Protein AF-0000000083314008 (afdb_homodimer)

Secondary structure (DSSP, 8-state):
--------HHHHHTT--HHHHHHHHHHHTTS---TTSHHHHHHHHHHHHHHHHTT-EEEEEEEEEEEEEEEEEEEEEE-TTS-EEEEE--EE-BTPPPEEEEEEEEEE-TT--HHHHHHS--TTSEEEEES---HHHHHHHHHTT-SEEEEE-SSSPPP-B---S-SSPPTTGGGGS--S-EEEE-HHHHHHHHHHHHHTTTTT-EEEEEEEEEEEEEEEEEEEEEEE--SEEEEEEEEEEE---SSS-IIIIIIHHHHHHHHHHHHHHTGGG-SEEEEEEEES-TTTTTSHHHHHHHHHTHHHHHHHEEEEEE--S-SBTT--B-SEEEE-GGGHHHHHHHHHHHH----EEEEPPS-TT-TTTTTT--EEES---BEEP-TT---HHHHHH-GGGSEE--TTTTSTT--GGGB-HHHHHHHHHHHHHHHHHHHH-SS-----HHHHHHHHHHHHHHHHHHGGGS--HHHHHHHHHHHHHHHHHHHHHHH--TT-HHHHHHHHHHHHHHHHHHHHHHH-SS-TTS---SS---SSGGGTTHHHHHHS-TTSHHHHHHHHHHHHHHHHHHHHHHHHHHHTPPPPP-TT-/--------HHHHHTT--HHHHHHHHHHHTTS---TTSHHHHHHHHHHHHHHHHTT-EEEEEEEEEEEEEEEEEEEEEE-TTS-EEEEEP-EE-BTPPPEEEEEEEEEE-TT--HHHHHHS--TTSEEEEES---HHHHHHHHHTT-SEEEEE-SSSPPP-B---S-SSPPTTGGGGS--S-EEEE-HHHHHHHHHHHHHTTTTT-EEEEEEEEEEEEEEEEEEEEEEE--SEEEEEEEEEEE---SSS-IIIIIIHHHHHHHHHHHHHTTGGG-SEEEEEEEES-TTTTTSHHHHHHHHHTHHHHHHHEEEEEE--S-SBTT--B-SEEEE-GGGHHHHHHHHHHHH----EEEEPPS-TT-TTTTTT--EEES---BEEP-TT---HHHHHS-GGGSEE--TTTTSTT--GGGB-HHHHHHHHHHHHHHHHHHHH-SS-----HHHHHHHHHHHHHHHHHHGGGS--HHHHHHHHHHHHHHHHHHHHHHH--TT-HHHHHHHHHHHHHHHHHHHHHHH-SS-TTS---SS---SSGGGTTHHHHHHS-TTSHHHHHHHHHHHHHHHHHHHHHHHHHHHTPPPPP-TT-

pLDDT: mean 94.05, std 10.72, range [24.42, 98.94]

InterPro domains:
  IPR003137 PA domain [PF02225] (104-193)
  IPR007484 Peptidase M28 [PF04389] (224-421)
  IPR039373 Transferrin receptor protein 1/Glutamate carboxypeptidase 2-like [PTHR10404] (10-515)
  IPR046450 PA domain superfamily [SSF52025] (66-202)

Structure (mmCIF, N/CA/C/O backbone):
data_AF-0000000083314008-model_v1
#
loop_
_entity.id
_entity.type
_entity.pdbx_description
1 polymer 'M28 family peptidase'
#
loop_
_atom_site.group_PDB
_atom_site.id
_atom_site.type_symbol
_atom_site.label_atom_id
_atom_site.label_alt_id
_atom_site.label_comp_id
_atom_site.label_asym_id
_atom_site.label_entity_id
_atom_site.label_seq_id
_atom_site.pdbx_PDB_ins_code
_atom_site.Cartn_x
_atom_site.Cartn_y
_atom_site.Cartn_z
_atom_site.occupancy
_atom_site.B_iso_or_equiv
_atom_site.auth_seq_id
_atom_site.auth_comp_id
_atom_site.auth_asym_id
_atom_site.auth_atom_id
_atom_site.pdbx_PDB_model_num
ATOM 1 N N . MET A 1 1 ? -41.688 18.203 23.812 1 24.42 1 MET A N 1
ATOM 2 C CA . MET A 1 1 ? -41.594 19.078 22.641 1 24.42 1 MET A CA 1
ATOM 3 C C . MET A 1 1 ? -40.5 20.109 22.844 1 24.42 1 MET A C 1
ATOM 5 O O . MET A 1 1 ? -40.656 21.062 23.625 1 24.42 1 MET A O 1
ATOM 9 N N . ASN A 1 2 ? -39.25 19.734 23.125 1 31.5 2 ASN A N 1
ATOM 10 C CA . ASN A 1 2 ? -38.125 20.562 23.5 1 31.5 2 ASN A CA 1
ATOM 11 C C . ASN A 1 2 ? -38 21.781 22.594 1 31.5 2 ASN A C 1
ATOM 13 O O . ASN A 1 2 ? -37.75 21.641 21.406 1 31.5 2 ASN A O 1
ATOM 17 N N . THR A 1 3 ? -38.812 22.734 22.812 1 35.53 3 THR A N 1
ATOM 18 C CA . THR A 1 3 ? -38.875 24.047 22.156 1 35.53 3 THR A CA 1
ATOM 19 C C . THR A 1 3 ? -37.469 24.594 21.969 1 35.53 3 THR A C 1
ATOM 21 O O . THR A 1 3 ? -36.812 24.984 22.938 1 35.53 3 THR A O 1
ATOM 24 N N . HIS A 1 4 ? -36.625 24.031 21.156 1 42.06 4 HIS A N 1
ATOM 25 C CA . HIS A 1 4 ? -35.312 24.609 20.75 1 42.06 4 HIS A CA 1
ATOM 26 C C . HIS A 1 4 ? -35.438 26.109 20.516 1 42.06 4 HIS A C 1
ATOM 28 O O . HIS A 1 4 ? -36.188 26.547 19.656 1 42.06 4 HIS A O 1
ATOM 34 N N . ASN A 1 5 ? -35.562 26.859 21.453 1 46.31 5 ASN A N 1
ATOM 35 C CA . ASN A 1 5 ? -35.375 28.297 21.281 1 46.31 5 ASN A CA 1
ATOM 36 C C . ASN A 1 5 ? -34.25 28.625 20.328 1 46.31 5 ASN A C 1
ATOM 38 O O . ASN A 1 5 ? -33.094 28.359 20.609 1 46.31 5 ASN A O 1
ATOM 42 N N . PRO A 1 6 ? -34.562 28.812 18.984 1 60.53 6 PRO A N 1
ATOM 43 C CA . PRO A 1 6 ? -33.531 29.062 18 1 60.53 6 PRO A CA 1
ATOM 44 C C . PRO A 1 6 ? -32.562 30.172 18.422 1 60.53 6 PRO A C 1
ATOM 46 O O . PRO A 1 6 ? -33 31.266 18.781 1 60.53 6 PRO A O 1
ATOM 49 N N . VAL A 1 7 ? -31.438 29.828 19.016 1 72.12 7 VAL A N 1
ATOM 50 C CA . VAL A 1 7 ? -30.406 30.828 19.266 1 72.12 7 VAL A CA 1
ATOM 51 C C . VAL A 1 7 ? -30.203 31.688 18.031 1 72.12 7 VAL A C 1
ATOM 53 O O . VAL A 1 7 ? -29.938 31.172 16.938 1 72.12 7 VAL A O 1
ATOM 56 N N . ASP A 1 8 ? -30.609 32.938 18.172 1 89.25 8 ASP A N 1
ATOM 57 C CA . ASP A 1 8 ? -30.359 33.906 17.125 1 89.25 8 ASP A CA 1
ATOM 58 C C . ASP A 1 8 ? -28.875 34 16.812 1 89.25 8 ASP A C 1
ATOM 60 O O . ASP A 1 8 ? -28.062 34.312 17.688 1 89.25 8 ASP A O 1
ATOM 64 N N . GLU A 1 9 ? -28.438 33.625 15.633 1 95.44 9 GLU A N 1
ATOM 65 C CA . GLU A 1 9 ? -27.047 33.594 15.227 1 95.44 9 GLU A CA 1
ATOM 66 C C . GLU A 1 9 ? -26.391 34.969 15.406 1 95.44 9 GLU A C 1
ATOM 68 O O . GLU A 1 9 ? -25.188 35.062 15.695 1 95.44 9 GLU A O 1
ATOM 73 N N . ASN A 1 10 ? -27.172 36 15.328 1 94.5 10 ASN A N 1
ATOM 74 C CA . ASN A 1 10 ? -26.625 37.344 15.57 1 94.5 10 ASN A CA 1
ATOM 75 C C . ASN A 1 10 ? -26.266 37.531 17.047 1 94.5 10 ASN A C 1
ATOM 77 O O . ASN A 1 10 ? -25.266 38.156 17.359 1 94.5 10 ASN A O 1
ATOM 81 N N . GLN A 1 11 ? -27.141 37.031 17.875 1 94.88 11 GLN A N 1
ATOM 82 C CA . GLN A 1 11 ? -26.859 37.094 19.297 1 94.88 11 GLN A CA 1
ATOM 83 C C . GLN A 1 11 ? -25.625 36.25 19.641 1 94.88 11 GLN A C 1
ATOM 85 O O . GLN A 1 11 ? -24.828 36.656 20.5 1 94.88 11 GLN A O 1
ATOM 90 N N . LEU A 1 12 ? -25.578 35.156 19 1 97 12 LEU A N 1
ATOM 91 C CA . LEU A 1 12 ? -24.406 34.281 19.188 1 97 12 LEU A CA 1
ATOM 92 C C . LEU A 1 12 ? -23.125 35.031 18.797 1 97 12 LEU A C 1
ATOM 94 O O . LEU A 1 12 ? -22.156 35.031 19.547 1 97 12 LEU A O 1
ATOM 98 N N . LEU A 1 13 ? -23.094 35.688 17.656 1 97.94 13 LEU A N 1
ATOM 99 C CA . LEU A 1 13 ? -21.922 36.344 17.125 1 97.94 13 LEU A CA 1
ATOM 100 C C . LEU A 1 13 ? -21.562 37.562 17.984 1 97.94 13 LEU A C 1
ATOM 102 O O . LEU A 1 13 ? -20.375 37.906 18.094 1 97.94 13 LEU A O 1
ATOM 106 N N . ALA A 1 14 ? -22.547 38.125 18.625 1 97.06 14 ALA A N 1
ATOM 107 C CA . ALA A 1 14 ? -22.328 39.312 19.453 1 97.06 14 ALA A CA 1
ATOM 108 C C . ALA A 1 14 ? -21.594 38.969 20.75 1 97.06 14 ALA A C 1
ATOM 110 O O . ALA A 1 14 ? -21.078 39.844 21.453 1 97.06 14 ALA A O 1
ATOM 111 N N . GLN A 1 15 ? -21.547 37.688 21 1 97.94 15 GLN A N 1
ATOM 112 C CA . GLN A 1 15 ? -20.891 37.25 22.219 1 97.94 15 GLN A CA 1
ATOM 113 C C . GLN A 1 15 ? -19.375 37.25 22.062 1 97.94 15 GLN A C 1
ATOM 115 O O . GLN A 1 15 ? -18.656 37.094 23.047 1 97.94 15 GLN A O 1
ATOM 120 N N . ILE A 1 16 ? -18.844 37.406 20.906 1 98.75 16 ILE A N 1
ATOM 121 C CA . ILE A 1 16 ? -17.406 37.438 20.688 1 98.75 16 ILE A CA 1
ATOM 122 C C . ILE A 1 16 ? -16.781 38.625 21.438 1 98.75 16 ILE A C 1
ATOM 124 O O . ILE A 1 16 ? -17.281 39.75 21.359 1 98.75 16 ILE A O 1
ATOM 128 N N . SER A 1 17 ? -15.766 38.344 22.188 1 98.69 17 SER A N 1
ATOM 129 C CA . SER A 1 17 ? -15.086 39.375 22.969 1 98.69 17 SER A CA 1
ATOM 130 C C . SER A 1 17 ? -13.727 39.719 22.391 1 98.69 17 SER A C 1
ATOM 132 O O . SER A 1 17 ? -12.797 38.906 22.453 1 98.69 17 SER A O 1
ATOM 134 N N . ARG A 1 18 ? -13.586 40.906 21.953 1 97.88 18 ARG A N 1
ATOM 135 C CA . ARG A 1 18 ? -12.305 41.375 21.453 1 97.88 18 ARG A CA 1
ATOM 136 C C . ARG A 1 18 ? -11.242 41.375 22.547 1 97.88 18 ARG A C 1
ATOM 138 O O . ARG A 1 18 ? -10.078 41.062 22.281 1 97.88 18 ARG A O 1
ATOM 145 N N . GLU A 1 19 ? -11.703 41.719 23.672 1 98.31 19 GLU A N 1
ATOM 146 C CA . GLU A 1 19 ? -10.797 41.781 24.812 1 98.31 19 GLU A CA 1
ATOM 147 C C . GLU A 1 19 ? -10.211 40.406 25.125 1 98.31 19 GLU A C 1
ATOM 149 O O . GLU A 1 19 ? -9.008 40.25 25.359 1 98.31 19 GLU A O 1
ATOM 154 N N . ARG A 1 20 ? -11.039 39.438 25.125 1 98.44 20 ARG A N 1
ATOM 155 C CA . ARG A 1 20 ? -10.578 38.062 25.406 1 98.44 20 ARG A CA 1
ATOM 156 C C . ARG A 1 20 ? -9.664 37.562 24.297 1 98.44 20 ARG A C 1
ATOM 158 O O . ARG A 1 20 ? -8.68 36.875 24.562 1 98.44 20 ARG A O 1
ATOM 165 N N . LEU A 1 21 ? -10.062 37.844 23.062 1 98.81 21 LEU A N 1
ATOM 166 C CA . LEU A 1 21 ? -9.211 37.469 21.938 1 98.81 21 LEU A CA 1
ATOM 167 C C . LEU A 1 21 ? -7.809 38.031 22.094 1 98.81 21 LEU A C 1
ATOM 169 O O . LEU A 1 21 ? -6.816 37.344 21.922 1 98.81 21 LEU A O 1
ATOM 173 N N . TRP A 1 22 ? -7.773 39.344 22.406 1 98.38 22 TRP A N 1
ATOM 174 C CA . TRP A 1 22 ? -6.492 40 22.547 1 98.38 22 TRP A CA 1
ATOM 175 C C . TRP A 1 22 ? -5.707 39.469 23.734 1 98.38 22 TRP A C 1
ATOM 177 O O . TRP A 1 22 ? -4.504 39.219 23.625 1 98.38 22 TRP A O 1
ATOM 187 N N . GLU A 1 23 ? -6.355 39.312 24.859 1 98.5 23 GLU A N 1
ATOM 188 C CA . GLU A 1 23 ? -5.703 38.812 26.078 1 98.5 23 GLU A CA 1
ATOM 189 C C . GLU A 1 23 ? -5.109 37.438 25.859 1 98.5 23 GLU A C 1
ATOM 191 O O . GLU A 1 23 ? -3.969 37.156 26.25 1 98.5 23 GLU A O 1
ATOM 196 N N . THR A 1 24 ? -5.918 36.562 25.312 1 98.62 24 THR A N 1
ATOM 197 C CA . THR A 1 24 ? -5.457 35.188 25.062 1 98.62 24 THR A CA 1
ATOM 198 C C . THR A 1 24 ? -4.273 35.188 24.094 1 98.62 24 THR A C 1
ATOM 200 O O . THR A 1 24 ? -3.266 34.531 24.328 1 98.62 24 THR A O 1
ATOM 203 N N . ASN A 1 25 ? -4.398 35.906 22.969 1 98.75 25 ASN A N 1
ATOM 204 C CA . ASN A 1 25 ? -3.312 36 21.984 1 98.75 25 ASN A CA 1
ATOM 205 C C . ASN A 1 25 ? -2.043 36.562 22.609 1 98.75 25 ASN A C 1
ATOM 207 O O . ASN A 1 25 ? -0.947 36.031 22.391 1 98.75 25 ASN A O 1
ATOM 211 N N . SER A 1 26 ? -2.207 37.625 23.391 1 98.5 26 SER A N 1
ATOM 212 C CA . SER A 1 26 ? -1.077 38.281 24.047 1 98.5 26 SER A CA 1
ATOM 213 C C . SER A 1 26 ? -0.378 37.344 25.016 1 98.5 26 SER A C 1
ATOM 215 O O . SER A 1 26 ? 0.85 37.344 25.125 1 98.5 26 SER A O 1
ATOM 217 N N . THR A 1 27 ? -1.141 36.594 25.688 1 98.69 27 THR A N 1
ATOM 218 C CA . THR A 1 27 ? -0.571 35.625 26.625 1 98.69 27 THR A CA 1
ATOM 219 C C . THR A 1 27 ? 0.207 34.531 25.891 1 98.69 27 THR A C 1
ATOM 221 O O . THR A 1 27 ? 1.355 34.25 26.234 1 98.69 27 THR A O 1
ATOM 224 N N . ILE A 1 28 ? -0.414 33.938 24.875 1 98.44 28 ILE A N 1
ATOM 225 C CA . ILE A 1 28 ? 0.2 32.844 24.125 1 98.44 28 ILE A CA 1
ATOM 226 C C . ILE A 1 28 ? 1.484 33.312 23.453 1 98.44 28 ILE A C 1
ATOM 228 O O . ILE A 1 28 ? 2.477 32.594 23.406 1 98.44 28 ILE A O 1
ATOM 232 N N . ALA A 1 29 ? 1.5 34.562 23.016 1 97.88 29 ALA A N 1
ATOM 233 C CA . ALA A 1 29 ? 2.617 35.125 22.25 1 97.88 29 ALA A CA 1
ATOM 234 C C . ALA A 1 29 ? 3.779 35.469 23.172 1 97.88 29 ALA A C 1
ATOM 236 O O . ALA A 1 29 ? 4.793 36 22.719 1 97.88 29 ALA A O 1
ATOM 237 N N . ARG A 1 30 ? 3.707 35.156 24.484 1 97 30 ARG A N 1
ATOM 238 C CA . ARG A 1 30 ? 4.801 35.375 25.422 1 97 30 ARG A CA 1
ATOM 239 C C . ARG A 1 30 ? 5.809 34.25 25.391 1 97 30 ARG A C 1
ATOM 241 O O . ARG A 1 30 ? 6.938 34.375 25.875 1 97 30 ARG A O 1
ATOM 248 N N . TRP A 1 31 ? 5.363 33.125 24.938 1 97.56 31 TRP A N 1
ATOM 249 C CA . TRP A 1 31 ? 6.199 31.922 24.984 1 97.56 31 TRP A CA 1
ATOM 250 C C . TRP A 1 31 ? 6.836 31.656 23.625 1 97.56 31 TRP A C 1
ATOM 252 O O . TRP A 1 31 ? 6.207 31.859 22.594 1 97.56 31 TRP A O 1
ATOM 262 N N . ASN A 1 32 ? 8.125 31.281 23.609 1 96.06 32 ASN A N 1
ATOM 263 C CA . ASN A 1 32 ? 8.703 30.594 22.469 1 96.06 32 ASN A CA 1
ATOM 264 C C . ASN A 1 32 ? 8.273 29.141 22.406 1 96.06 32 ASN A C 1
ATOM 266 O O . ASN A 1 32 ? 8.703 28.328 23.234 1 96.06 32 ASN A O 1
ATOM 270 N N . ARG A 1 33 ? 7.574 28.766 21.391 1 97 33 ARG A N 1
ATOM 271 C CA . ARG A 1 33 ? 6.82 27.516 21.438 1 97 33 ARG A CA 1
ATOM 272 C C . ARG A 1 33 ? 7.402 26.484 20.484 1 97 33 ARG A C 1
ATOM 274 O O . ARG A 1 33 ? 6.676 25.891 19.688 1 97 33 ARG A O 1
ATOM 281 N N . HIS A 1 34 ? 8.75 26.25 20.594 1 96.44 34 HIS A N 1
ATOM 282 C CA . HIS A 1 34 ? 9.359 25.141 19.891 1 96.44 34 HIS A CA 1
ATOM 283 C C . HIS A 1 34 ? 8.859 23.797 20.453 1 96.44 34 HIS A C 1
ATOM 285 O O . HIS A 1 34 ? 8.75 23.641 21.672 1 96.44 34 HIS A O 1
ATOM 291 N N . SER A 1 35 ? 8.547 22.953 19.547 1 97.88 35 SER A N 1
ATOM 292 C CA . SER A 1 35 ? 7.973 21.672 19.953 1 97.88 35 SER A CA 1
ATOM 293 C C . SER A 1 35 ? 8.891 20.938 20.922 1 97.88 35 SER A C 1
ATOM 295 O O . SER A 1 35 ? 10.086 20.812 20.688 1 97.88 35 SER A O 1
ATOM 297 N N . GLY A 1 36 ? 8.297 20.453 21.984 1 96.62 36 GLY A N 1
ATOM 298 C CA . GLY A 1 36 ? 9.016 19.641 22.953 1 96.62 36 GLY A CA 1
ATOM 299 C C . GLY A 1 36 ? 9.648 20.438 24.062 1 96.62 36 GLY A C 1
ATOM 300 O O . GLY A 1 36 ? 10.219 19.875 25 1 96.62 36 GLY A O 1
ATOM 301 N N . THR A 1 37 ? 9.609 21.734 24.094 1 97 37 THR A N 1
ATOM 302 C CA . THR A 1 37 ? 10.242 22.562 25.109 1 97 37 THR A CA 1
ATOM 303 C C . THR A 1 37 ? 9.297 22.812 26.281 1 97 37 THR A C 1
ATOM 305 O O . THR A 1 37 ? 8.094 22.578 26.172 1 97 37 THR A O 1
ATOM 308 N N . ASP A 1 38 ? 9.859 23.312 27.328 1 97.31 38 ASP A N 1
ATOM 309 C CA . ASP A 1 38 ? 9.07 23.625 28.516 1 97.31 38 ASP A CA 1
ATOM 310 C C . ASP A 1 38 ? 8.125 24.797 28.266 1 97.31 38 ASP A C 1
ATOM 312 O O . ASP A 1 38 ? 6.996 24.812 28.766 1 97.31 38 ASP A O 1
ATOM 316 N N . GLU A 1 39 ? 8.555 25.766 27.5 1 97.81 39 GLU A N 1
ATOM 317 C CA . GLU A 1 39 ? 7.703 26.906 27.188 1 97.81 39 GLU A CA 1
ATOM 318 C C . GLU A 1 39 ? 6.469 26.484 26.406 1 97.81 39 GLU A C 1
ATOM 320 O O . GLU A 1 39 ? 5.367 26.969 26.656 1 97.81 39 GLU A O 1
ATOM 325 N N . GLU A 1 40 ? 6.672 25.594 25.453 1 97.94 40 GLU A N 1
ATOM 326 C CA . GLU A 1 40 ? 5.508 25.078 24.75 1 97.94 40 GLU A CA 1
ATOM 327 C C . GLU A 1 40 ? 4.531 24.406 25.703 1 97.94 40 GLU A C 1
ATOM 329 O O . GLU A 1 40 ? 3.32 24.609 25.609 1 97.94 40 GLU A O 1
ATOM 334 N N . ARG A 1 41 ? 5.078 23.609 26.641 1 98.12 41 ARG A N 1
ATOM 335 C CA . ARG A 1 41 ? 4.242 22.906 27.609 1 98.12 41 ARG A CA 1
ATOM 336 C C . ARG A 1 41 ? 3.459 23.875 28.469 1 98.12 41 ARG A C 1
ATOM 338 O O . ARG A 1 41 ? 2.318 23.609 28.844 1 98.12 41 ARG A O 1
ATOM 345 N N . GLU A 1 42 ? 4.094 24.984 28.812 1 98.31 42 GLU A N 1
ATOM 346 C CA . GLU A 1 42 ? 3.393 26.016 29.578 1 98.31 42 GLU A CA 1
ATOM 347 C C . GLU A 1 42 ? 2.209 26.562 28.797 1 98.31 42 GLU A C 1
ATOM 349 O O . GLU A 1 42 ? 1.133 26.781 29.359 1 98.31 42 GLU A O 1
ATOM 354 N N . ALA A 1 43 ? 2.428 26.797 27.531 1 98.62 43 ALA A N 1
ATOM 355 C CA . ALA A 1 43 ? 1.344 27.281 26.688 1 98.62 43 ALA A CA 1
ATOM 356 C C . ALA A 1 43 ? 0.199 26.281 26.625 1 98.62 43 ALA A C 1
ATOM 358 O O . ALA A 1 43 ? -0.973 26.656 26.703 1 98.62 43 ALA A O 1
ATOM 359 N N . PHE A 1 44 ? 0.521 24.969 26.516 1 98.81 44 PHE A N 1
ATOM 360 C CA . PHE A 1 44 ? -0.494 23.938 26.5 1 98.81 44 PHE A CA 1
ATOM 361 C C . PHE A 1 44 ? -1.28 23.922 27.812 1 98.81 44 PHE A C 1
ATOM 363 O O . PHE A 1 44 ? -2.504 23.766 27.797 1 98.81 44 PHE A O 1
ATOM 370 N N . ARG A 1 45 ? -0.634 24.047 28.891 1 98.62 45 ARG A N 1
ATOM 371 C CA . ARG A 1 45 ? -1.299 24.062 30.188 1 98.62 45 ARG A CA 1
ATOM 372 C C . ARG A 1 45 ? -2.221 25.266 30.328 1 98.62 45 ARG A C 1
ATOM 374 O O . ARG A 1 45 ? -3.301 25.172 30.922 1 98.62 45 ARG A O 1
ATOM 381 N N . TYR A 1 46 ? -1.741 26.406 29.844 1 98.75 46 TYR A N 1
ATOM 382 C CA . TYR A 1 46 ? -2.57 27.594 29.844 1 98.75 46 TYR A CA 1
ATOM 383 C C . TYR A 1 46 ? -3.863 27.375 29.078 1 98.75 46 TYR A C 1
ATOM 385 O O . TYR A 1 46 ? -4.953 27.656 29.578 1 98.75 46 TYR A O 1
ATOM 393 N N . VAL A 1 47 ? -3.766 26.812 27.844 1 98.88 47 VAL A N 1
ATOM 394 C CA . VAL A 1 47 ? -4.922 26.547 27 1 98.88 47 VAL A CA 1
ATOM 395 C C . VAL A 1 47 ? -5.828 25.516 27.672 1 98.88 47 VAL A C 1
ATOM 397 O O . VAL A 1 47 ? -7.051 25.688 27.703 1 98.88 47 VAL A O 1
ATOM 400 N N . GLN A 1 48 ? -5.227 24.438 28.203 1 98.94 48 GLN A N 1
ATOM 401 C CA . GLN A 1 48 ? -5.996 23.422 28.922 1 98.94 48 GLN A CA 1
ATOM 402 C C . GLN A 1 48 ? -6.781 24.047 30.062 1 98.94 48 GLN A C 1
ATOM 404 O O . GLN A 1 48 ? -7.949 23.719 30.281 1 98.94 48 GLN A O 1
ATOM 409 N N . GLY A 1 49 ? -6.113 24.922 30.844 1 98.81 49 GLY A N 1
ATOM 410 C CA . GLY A 1 49 ? -6.766 25.578 31.953 1 98.81 49 GLY A CA 1
ATOM 411 C C . GLY A 1 49 ? -7.996 26.359 31.547 1 98.81 49 GLY A C 1
ATOM 412 O O . GLY A 1 49 ? -9.031 26.297 32.219 1 98.81 49 GLY A O 1
ATOM 413 N N . LEU A 1 50 ? -7.902 27.188 30.469 1 98.81 50 LEU A N 1
ATOM 414 C CA . LEU A 1 50 ? -9.039 27.953 29.969 1 98.81 50 LEU A CA 1
ATOM 415 C C . LEU A 1 50 ? -10.18 27.031 29.562 1 98.81 50 LEU A C 1
ATOM 417 O O . LEU A 1 50 ? -11.344 27.297 29.875 1 98.81 50 LEU A O 1
ATOM 421 N N . LEU A 1 51 ? -9.844 25.938 28.859 1 98.94 51 LEU A N 1
ATOM 422 C CA . LEU A 1 51 ? -10.859 25 28.406 1 98.94 51 LEU A CA 1
ATOM 423 C C . LEU A 1 51 ? -11.547 24.328 29.578 1 98.94 51 LEU A C 1
ATOM 425 O O . LEU A 1 51 ? -12.758 24.094 29.562 1 98.94 51 LEU A O 1
ATOM 429 N N . ASP A 1 52 ? -10.75 23.984 30.594 1 98.81 52 ASP A N 1
ATOM 430 C CA . ASP A 1 52 ? -11.328 23.438 31.828 1 98.81 52 ASP A CA 1
ATOM 431 C C . ASP A 1 52 ? -12.297 24.422 32.469 1 98.81 52 ASP A C 1
ATOM 433 O O . ASP A 1 52 ? -13.367 24.047 32.906 1 98.81 52 ASP A O 1
ATOM 437 N N . GLU A 1 53 ? -11.891 25.656 32.469 1 98.56 53 GLU A N 1
ATOM 438 C CA . GLU A 1 53 ? -12.734 26.703 33.031 1 98.56 53 GLU A CA 1
ATOM 439 C C . GLU A 1 53 ? -14.055 26.828 32.281 1 98.56 53 GLU A C 1
ATOM 441 O O . GLU A 1 53 ? -15.086 27.141 32.844 1 98.56 53 GLU A O 1
ATOM 446 N N . TYR A 1 54 ? -13.984 26.656 30.953 1 98.56 54 TYR A N 1
ATOM 447 C CA . TYR A 1 54 ? -15.18 26.734 30.125 1 98.56 54 TYR A CA 1
ATOM 448 C C . TYR A 1 54 ? -16.047 25.5 30.297 1 98.56 54 TYR A C 1
ATOM 450 O O . TYR A 1 54 ? -17.172 25.438 29.781 1 98.56 54 TYR A O 1
ATOM 458 N N . GLY A 1 55 ? -15.547 24.375 31 1 98.38 55 GLY A N 1
ATOM 459 C CA . GLY A 1 55 ? -16.328 23.188 31.297 1 98.38 55 GLY A CA 1
ATOM 460 C C . GLY A 1 55 ? -16.125 22.062 30.297 1 98.38 55 GLY A C 1
ATOM 461 O O . GLY A 1 55 ? -16.891 21.109 30.266 1 98.38 55 GLY A O 1
ATOM 462 N N . LEU A 1 56 ? -15.148 22.141 29.391 1 98.69 56 LEU A N 1
ATOM 463 C CA . LEU A 1 56 ? -14.844 21.047 28.484 1 98.69 56 LEU A CA 1
ATOM 464 C C . LEU A 1 56 ? -14.062 19.953 29.219 1 98.69 56 LEU A C 1
ATOM 466 O O . LEU A 1 56 ? -13.477 20.188 30.266 1 98.69 56 LEU A O 1
ATOM 470 N N . GLN A 1 57 ? -14.164 18.672 28.703 1 98.38 57 GLN A N 1
ATOM 471 C CA . GLN A 1 57 ? -13.367 17.547 29.203 1 98.38 57 GLN A CA 1
ATOM 472 C C . GLN A 1 57 ? -12.031 17.469 28.469 1 98.38 57 GLN A C 1
ATOM 474 O O . GLN A 1 57 ? -11.984 17.094 27.297 1 98.38 57 GLN A O 1
ATOM 479 N N . THR A 1 58 ? -10.984 17.797 29.219 1 98.75 58 THR A N 1
ATOM 480 C CA . THR A 1 58 ? -9.695 17.891 28.547 1 98.75 58 THR A CA 1
ATOM 481 C C . THR A 1 58 ? -8.812 16.703 28.875 1 98.75 58 THR A C 1
ATOM 483 O O . THR A 1 58 ? -8.938 16.109 29.953 1 98.75 58 THR A O 1
ATOM 486 N N . THR A 1 59 ? -8.031 16.203 27.953 1 98.75 59 THR A N 1
ATOM 487 C CA . THR A 1 59 ? -6.969 15.211 28.094 1 98.75 59 THR A CA 1
ATOM 488 C C . THR A 1 59 ? -5.688 15.695 27.422 1 98.75 59 THR A C 1
ATOM 490 O O . THR A 1 59 ? -5.68 16 26.219 1 98.75 59 THR A O 1
ATOM 493 N N . LEU A 1 60 ? -4.645 15.867 28.188 1 98.62 60 LEU A N 1
ATOM 494 C CA . LEU A 1 60 ? -3.33 16.203 27.656 1 98.62 60 LEU A CA 1
ATOM 495 C C . LEU A 1 60 ? -2.486 14.961 27.438 1 98.62 60 LEU A C 1
ATOM 497 O O . LEU A 1 60 ? -2.076 14.305 28.406 1 98.62 60 LEU A O 1
ATOM 501 N N . LEU A 1 61 ? -2.23 14.625 26.219 1 98.25 61 LEU A N 1
ATOM 502 C CA . LEU A 1 61 ? -1.448 13.453 25.844 1 98.25 61 LEU A CA 1
ATOM 503 C C . LEU A 1 61 ? -0.001 13.836 25.547 1 98.25 61 LEU A C 1
ATOM 505 O O . LEU A 1 61 ? 0.295 15 25.281 1 98.25 61 LEU A O 1
ATOM 509 N N . GLU A 1 62 ? 0.897 12.914 25.734 1 97.31 62 GLU A N 1
ATOM 510 C CA . GLU A 1 62 ? 2.293 13.008 25.328 1 97.31 62 GLU A CA 1
ATOM 511 C C . GLU A 1 62 ? 2.65 11.906 24.328 1 97.31 62 GLU A C 1
ATOM 513 O O . GLU A 1 62 ? 2.217 10.766 24.484 1 97.31 62 GLU A O 1
ATOM 518 N N . HIS A 1 63 ? 3.373 12.234 23.328 1 96.44 63 HIS A N 1
ATOM 519 C CA . HIS A 1 63 ? 3.789 11.234 22.359 1 96.44 63 HIS A CA 1
ATOM 520 C C . HIS A 1 63 ? 5.156 11.57 21.781 1 96.44 63 HIS A C 1
ATOM 522 O O . HIS A 1 63 ? 5.547 12.734 21.734 1 96.44 63 HIS A O 1
ATOM 528 N N . PRO A 1 64 ? 5.91 10.539 21.359 1 97.19 64 PRO A N 1
ATOM 529 C CA . PRO A 1 64 ? 7.211 10.789 20.734 1 97.19 64 PRO A CA 1
ATOM 530 C C . PRO A 1 64 ? 7.082 11.312 19.297 1 97.19 64 PRO A C 1
ATOM 532 O O . PRO A 1 64 ? 6.223 10.859 18.547 1 97.19 64 PRO A O 1
ATOM 535 N N . ALA A 1 65 ? 7.84 12.289 18.969 1 97.69 65 ALA A N 1
ATOM 536 C CA . ALA A 1 65 ? 7.926 12.828 17.609 1 97.69 65 ALA A CA 1
ATOM 537 C C . ALA A 1 65 ? 9.359 13.219 17.266 1 97.69 65 ALA A C 1
ATOM 539 O O . ALA A 1 65 ? 10.125 13.633 18.156 1 97.69 65 ALA A O 1
ATOM 540 N N . LEU A 1 66 ? 9.742 12.953 16.047 1 98.06 66 LEU A N 1
ATOM 541 C CA . LEU A 1 66 ? 11.023 13.461 15.562 1 98.06 66 LEU A CA 1
ATOM 542 C C . LEU A 1 66 ? 10.953 14.961 15.297 1 98.06 66 LEU A C 1
ATOM 544 O O . LEU A 1 66 ? 10.312 15.391 14.336 1 98.06 66 LEU A O 1
ATOM 548 N N . ILE A 1 67 ? 11.594 15.734 16.156 1 98.19 67 ILE A N 1
ATOM 549 C CA . ILE A 1 67 ? 11.5 17.188 16.125 1 98.19 67 ILE A CA 1
ATOM 550 C C . ILE A 1 67 ? 12.805 17.781 15.586 1 98.19 67 ILE A C 1
ATOM 552 O O . ILE A 1 67 ? 13.891 17.281 15.914 1 98.19 67 ILE A O 1
ATOM 556 N N . SER A 1 68 ? 12.672 18.844 14.742 1 98.31 68 SER A N 1
ATOM 557 C CA . SER A 1 68 ? 13.836 19.484 14.141 1 98.31 68 SER A CA 1
ATOM 558 C C . SER A 1 68 ? 13.648 21 14.047 1 98.31 68 SER A C 1
ATOM 560 O O . SER A 1 68 ? 12.547 21.469 13.75 1 98.31 68 SER A O 1
ATOM 562 N N . TYR A 1 69 ? 14.594 21.766 14.297 1 97.44 69 TYR A N 1
ATOM 563 C CA . TYR A 1 69 ? 14.633 23.203 14.031 1 97.44 69 TYR A CA 1
ATOM 564 C C . TYR A 1 69 ? 16.078 23.703 13.914 1 97.44 69 TYR A C 1
ATOM 566 O O . TYR A 1 69 ? 17 23.078 14.445 1 97.44 69 TYR A O 1
ATOM 574 N N . PRO A 1 70 ? 16.312 24.781 13.18 1 97.38 70 PRO A N 1
ATOM 575 C CA . PRO A 1 70 ? 17.688 25.266 12.977 1 97.38 70 PRO A CA 1
ATOM 576 C C . PRO A 1 70 ? 18.281 25.891 14.234 1 97.38 70 PRO A C 1
ATOM 578 O O . PRO A 1 70 ? 17.562 26.531 15.016 1 97.38 70 PRO A O 1
ATOM 581 N N . LEU A 1 71 ? 19.562 25.703 14.406 1 96.88 71 LEU A N 1
ATOM 582 C CA . LEU A 1 71 ? 20.297 26.297 15.516 1 96.88 71 LEU A CA 1
ATOM 583 C C . LEU A 1 71 ? 21.141 27.484 15.039 1 96.88 71 LEU A C 1
ATOM 585 O O . LEU A 1 71 ? 20.812 28.641 15.32 1 96.88 71 LEU A O 1
ATOM 589 N N . ASP A 1 72 ? 22.172 27.266 14.32 1 96.81 72 ASP A N 1
ATOM 590 C CA . ASP A 1 72 ? 22.984 28.344 13.734 1 96.81 72 ASP A CA 1
ATOM 591 C C . ASP A 1 72 ? 23.5 27.938 12.352 1 96.81 72 ASP A C 1
ATOM 593 O O . ASP A 1 72 ? 23.531 26.75 12.016 1 96.81 72 ASP A O 1
ATOM 597 N N . ALA A 1 73 ? 23.828 28.938 11.555 1 97.94 73 ALA A N 1
ATOM 598 C CA . ALA A 1 73 ? 24.359 28.719 10.211 1 97.94 73 ALA A CA 1
ATOM 599 C C . ALA A 1 73 ? 25.266 29.875 9.797 1 97.94 73 ALA A C 1
ATOM 601 O O . ALA A 1 73 ? 25.109 31 10.281 1 97.94 73 ALA A O 1
ATOM 602 N N . SER A 1 74 ? 26.203 29.516 8.984 1 97.44 74 SER A N 1
ATOM 603 C CA . SER A 1 74 ? 27.094 30.531 8.414 1 97.44 74 SER A CA 1
ATOM 604 C C . SER A 1 74 ? 27.438 30.219 6.961 1 97.44 74 SER A C 1
ATOM 606 O O . SER A 1 74 ? 27.625 29.047 6.602 1 97.44 74 SER A O 1
ATOM 608 N N . LEU A 1 75 ? 27.391 31.203 6.16 1 98.19 75 LEU A N 1
ATOM 609 C CA . LEU A 1 75 ? 27.75 31.125 4.75 1 98.19 75 LEU A CA 1
ATOM 610 C C . LEU A 1 75 ? 28.875 32.125 4.43 1 98.19 75 LEU A C 1
ATOM 612 O O . LEU A 1 75 ? 28.688 33.344 4.574 1 98.19 75 LEU A O 1
ATOM 616 N N . THR A 1 76 ? 30.062 31.547 3.961 1 97.75 76 THR A N 1
ATOM 617 C CA . THR A 1 76 ? 31.234 32.375 3.699 1 97.75 76 THR A CA 1
ATOM 618 C C . THR A 1 76 ? 31.672 32.25 2.242 1 97.75 76 THR A C 1
ATOM 620 O O . THR A 1 76 ? 31.875 31.156 1.739 1 97.75 76 THR A O 1
ATOM 623 N N . LEU A 1 77 ? 31.781 33.406 1.593 1 96.38 77 LEU A N 1
ATOM 624 C CA . LEU A 1 77 ? 32.344 33.469 0.254 1 96.38 77 LEU A CA 1
ATOM 625 C C . LEU A 1 77 ? 33.875 33.312 0.308 1 96.38 77 LEU A C 1
ATOM 627 O O . LEU A 1 77 ? 34.531 33.906 1.158 1 96.38 77 LEU A O 1
ATOM 631 N N . LEU A 1 78 ? 34.344 32.5 -0.639 1 95.38 78 LEU A N 1
ATOM 632 C CA . LEU A 1 78 ? 35.75 32.219 -0.66 1 95.38 78 LEU A CA 1
ATOM 633 C C . LEU A 1 78 ? 36.406 32.844 -1.882 1 95.38 78 LEU A C 1
ATOM 635 O O . LEU A 1 78 ? 35.781 33 -2.932 1 95.38 78 LEU A O 1
ATOM 639 N N . ASP A 1 79 ? 37.719 33.219 -1.759 1 90.31 79 ASP A N 1
ATOM 640 C CA . ASP A 1 79 ? 38.5 33.625 -2.928 1 90.31 79 ASP A CA 1
ATOM 641 C C . ASP A 1 79 ? 39.156 32.438 -3.613 1 90.31 79 ASP A C 1
ATOM 643 O O . ASP A 1 79 ? 38.875 31.297 -3.264 1 90.31 79 ASP A O 1
ATOM 647 N N . ASP A 1 80 ? 39.969 32.75 -4.582 1 87 80 ASP A N 1
ATOM 648 C CA . ASP A 1 80 ? 40.562 31.703 -5.398 1 87 80 ASP A CA 1
ATOM 649 C C . ASP A 1 80 ? 41.531 30.844 -4.57 1 87 80 ASP A C 1
ATOM 651 O O . ASP A 1 80 ? 41.75 29.656 -4.883 1 87 80 ASP A O 1
ATOM 655 N N . ALA A 1 81 ? 42.031 31.422 -3.488 1 89.44 81 ALA A N 1
ATOM 656 C CA . ALA A 1 81 ? 43 30.719 -2.652 1 89.44 81 ALA A CA 1
ATOM 657 C C . ALA A 1 81 ? 42.312 29.969 -1.52 1 89.44 81 ALA A C 1
ATOM 659 O O . ALA A 1 81 ? 42.969 29.25 -0.747 1 89.44 81 ALA A O 1
ATOM 660 N N . GLY A 1 82 ? 40.969 30.141 -1.471 1 90.5 82 GLY A N 1
ATOM 661 C CA . GLY A 1 82 ? 40.219 29.469 -0.422 1 90.5 82 GLY A CA 1
ATOM 662 C C . GLY A 1 82 ? 40.125 30.297 0.852 1 90.5 82 GLY A C 1
ATOM 663 O O . GLY A 1 82 ? 39.625 29.812 1.866 1 90.5 82 GLY A O 1
ATOM 664 N N . ALA A 1 83 ? 40.562 31.5 0.728 1 93.44 83 ALA A N 1
ATOM 665 C CA . ALA A 1 83 ? 40.469 32.375 1.892 1 93.44 83 ALA A CA 1
ATOM 666 C C . ALA A 1 83 ? 39.125 33.062 1.976 1 93.44 83 ALA A C 1
ATOM 668 O O . ALA A 1 83 ? 38.531 33.406 0.951 1 93.44 83 ALA A O 1
ATOM 669 N N . PRO A 1 84 ? 38.656 33.312 3.201 1 95.12 84 PRO A N 1
ATOM 670 C CA . PRO A 1 84 ? 37.344 33.969 3.355 1 95.12 84 PRO A CA 1
ATOM 671 C C . PRO A 1 84 ? 37.344 35.406 2.828 1 95.12 84 PRO A C 1
ATOM 673 O O . PRO A 1 84 ? 38.25 36.188 3.135 1 95.12 84 PRO A O 1
ATOM 676 N N . LEU A 1 85 ? 36.344 35.719 2.012 1 93.44 85 LEU A N 1
ATOM 677 C CA . LEU A 1 85 ? 36.156 37.031 1.453 1 93.44 85 LEU A CA 1
ATOM 678 C C . LEU A 1 85 ? 35.062 37.812 2.201 1 93.44 85 LEU A C 1
ATOM 680 O O . LEU A 1 85 ? 35.219 39 2.498 1 93.44 85 LEU A O 1
ATOM 684 N N . ALA A 1 86 ? 33.906 37.156 2.439 1 94.25 86 ALA A N 1
ATOM 685 C CA . ALA A 1 86 ? 32.75 37.781 3.102 1 94.25 86 ALA A CA 1
ATOM 686 C C . ALA A 1 86 ? 31.828 36.719 3.695 1 94.25 86 ALA A C 1
ATOM 688 O O . ALA A 1 86 ? 31.719 35.594 3.156 1 94.25 86 ALA A O 1
ATOM 689 N N . THR A 1 87 ? 31.312 37.125 4.812 1 95.69 87 THR A N 1
ATOM 690 C CA . THR A 1 87 ? 30.297 36.281 5.406 1 95.69 87 THR A CA 1
ATOM 691 C C . THR A 1 87 ? 28.891 36.781 5.07 1 95.69 87 THR A C 1
ATOM 693 O O . THR A 1 87 ? 28.594 37.969 5.242 1 95.69 87 THR A O 1
ATOM 696 N N . ILE A 1 88 ? 28.047 35.875 4.617 1 96.25 88 ILE A N 1
ATOM 697 C CA . ILE A 1 88 ? 26.672 36.188 4.262 1 96.25 88 ILE A CA 1
ATOM 698 C C . ILE A 1 88 ? 25.734 35.688 5.348 1 96.25 88 ILE A C 1
ATOM 700 O O . ILE A 1 88 ? 25.688 34.5 5.637 1 96.25 88 ILE A O 1
ATOM 704 N N . PRO A 1 89 ? 24.984 36.656 5.969 1 95.88 89 PRO A N 1
ATOM 705 C CA . PRO A 1 89 ? 23.984 36.156 6.938 1 95.88 89 PRO A CA 1
ATOM 706 C C . PRO A 1 89 ? 23.016 35.156 6.328 1 95.88 89 PRO A C 1
ATOM 708 O O . PRO A 1 89 ? 22.562 35.344 5.195 1 95.88 89 PRO A O 1
ATOM 711 N N . CYS A 1 90 ? 22.734 34.062 7.008 1 97.88 90 CYS A N 1
ATOM 712 C CA . CYS A 1 90 ? 21.859 33.031 6.484 1 97.88 90 CYS A CA 1
ATOM 713 C C . CYS A 1 90 ? 21.125 32.312 7.617 1 97.88 90 CYS A C 1
ATOM 715 O O . CYS A 1 90 ? 21.453 32.5 8.789 1 97.88 90 CYS A O 1
ATOM 717 N N . LEU A 1 91 ? 20.016 31.656 7.277 1 97.75 91 LEU A N 1
ATOM 718 C CA . LEU A 1 91 ? 19.188 30.891 8.195 1 97.75 91 LEU A CA 1
ATOM 719 C C . LEU A 1 91 ? 19.078 29.438 7.734 1 97.75 91 LEU A C 1
ATOM 721 O O . LEU A 1 91 ? 18.781 29.172 6.566 1 97.75 91 LEU A O 1
ATOM 725 N N . GLY A 1 92 ? 19.422 28.453 8.648 1 97.75 92 GLY A N 1
ATOM 726 C CA . GLY A 1 92 ? 19.266 27.047 8.312 1 97.75 92 GLY A CA 1
ATOM 727 C C . GLY A 1 92 ? 17.812 26.641 8.172 1 97.75 92 GLY A C 1
ATOM 728 O O . GLY A 1 92 ? 16.906 27.422 8.453 1 97.75 92 GLY A O 1
ATOM 729 N N . THR A 1 93 ? 17.594 25.422 7.699 1 97.56 93 THR A N 1
ATOM 730 C CA . THR A 1 93 ? 16.266 24.844 7.582 1 97.56 93 THR A CA 1
ATOM 731 C C . THR A 1 93 ? 16.109 23.625 8.484 1 97.56 93 THR A C 1
ATOM 733 O O . THR A 1 93 ? 17.094 22.922 8.75 1 97.56 93 THR A O 1
ATOM 736 N N . ALA A 1 94 ? 14.852 23.391 8.953 1 97.56 94 ALA A N 1
ATOM 737 C CA . ALA A 1 94 ? 14.57 22.203 9.766 1 97.56 94 ALA A CA 1
ATOM 738 C C . ALA A 1 94 ? 14.648 20.938 8.922 1 97.56 94 ALA A C 1
ATOM 740 O O . ALA A 1 94 ? 14.219 20.922 7.762 1 97.56 94 ALA A O 1
ATOM 741 N N . TYR A 1 95 ? 15.266 19.812 9.484 1 97.06 95 TYR A N 1
ATOM 742 C CA . TYR A 1 95 ? 15.359 18.469 8.922 1 97.06 95 TYR A CA 1
ATOM 743 C C . TYR A 1 95 ? 16.469 18.391 7.883 1 97.06 95 TYR A C 1
ATOM 745 O O . TYR A 1 95 ? 16.703 17.328 7.289 1 97.06 95 TYR A O 1
ATOM 753 N N . SER A 1 96 ? 17.156 19.531 7.641 1 96.75 96 SER A N 1
ATOM 754 C CA . SER A 1 96 ? 18.328 19.453 6.773 1 96.75 96 SER A CA 1
ATOM 755 C C . SER A 1 96 ? 19.516 18.844 7.504 1 96.75 96 SER A C 1
ATOM 757 O O . SER A 1 96 ? 19.516 18.734 8.734 1 96.75 96 SER A O 1
ATOM 759 N N . ALA A 1 97 ? 20.531 18.469 6.758 1 97 97 ALA A N 1
ATOM 760 C CA . ALA A 1 97 ? 21.719 17.844 7.352 1 97 97 ALA A CA 1
ATOM 761 C C . ALA A 1 97 ? 22.594 18.875 8.062 1 97 97 ALA A C 1
ATOM 763 O O . ALA A 1 97 ? 22.719 20.016 7.586 1 97 97 ALA A O 1
ATOM 764 N N . THR A 1 98 ? 23.156 18.484 9.18 1 97.5 98 THR A N 1
ATOM 765 C CA . THR A 1 98 ? 24.203 19.281 9.828 1 97.5 98 THR A CA 1
ATOM 766 C C . THR A 1 98 ? 25.531 19.141 9.094 1 97.5 98 THR A C 1
ATOM 768 O O . THR A 1 98 ? 25.875 18.047 8.648 1 97.5 98 THR A O 1
ATOM 771 N N . VAL A 1 99 ? 26.156 20.203 8.875 1 97.38 99 VAL A N 1
ATOM 772 C CA . VAL A 1 99 ? 27.469 20.156 8.227 1 97.38 99 VAL A CA 1
ATOM 773 C C . VAL A 1 99 ? 28.422 21.141 8.891 1 97.38 99 VAL A C 1
ATOM 775 O O . VAL A 1 99 ? 28 22.234 9.305 1 97.38 99 VAL A O 1
ATOM 778 N N . GLU A 1 100 ? 29.75 20.688 8.922 1 96.12 100 GLU A N 1
ATOM 779 C CA . GLU A 1 100 ? 30.797 21.516 9.5 1 96.12 100 GLU A CA 1
ATOM 780 C C . GLU A 1 100 ? 31.719 22.078 8.414 1 96.12 100 GLU A C 1
ATOM 782 O O . GLU A 1 100 ? 32.781 21.516 8.156 1 96.12 100 GLU A O 1
ATOM 787 N N . GLY A 1 101 ? 31.328 23.047 7.715 1 95.94 101 GLY A N 1
ATOM 788 C CA . GLY A 1 101 ? 32.219 23.719 6.77 1 95.94 101 GLY A CA 1
ATOM 789 C C . GLY A 1 101 ? 32.281 23 5.43 1 95.94 101 GLY A C 1
ATOM 790 O O . GLY A 1 101 ? 33.406 22.703 4.949 1 95.94 101 GLY A O 1
ATOM 791 N N . LEU A 1 102 ? 31.203 22.766 4.801 1 97.5 102 LEU A N 1
ATOM 792 C CA . LEU A 1 102 ? 31.156 22.188 3.459 1 97.5 102 LEU A CA 1
ATOM 793 C C . LEU A 1 102 ? 31.594 23.219 2.42 1 97.5 102 LEU A C 1
ATOM 795 O O . LEU A 1 102 ? 31.031 24.312 2.332 1 97.5 102 LEU A O 1
ATOM 799 N N . GLU A 1 103 ? 32.719 22.891 1.706 1 97.62 103 GLU A N 1
ATOM 800 C CA . GLU A 1 103 ? 33.188 23.781 0.66 1 97.62 103 GLU A CA 1
ATOM 801 C C . GLU A 1 103 ? 32.875 23.234 -0.728 1 97.62 103 GLU A C 1
ATOM 803 O O . GLU A 1 103 ? 33.156 22.078 -1.019 1 97.62 103 GLU A O 1
ATOM 808 N N . ALA A 1 104 ? 32.219 24.094 -1.508 1 96.81 104 ALA A N 1
ATOM 809 C CA . ALA A 1 104 ? 31.906 23.656 -2.865 1 96.81 104 ALA A CA 1
ATOM 810 C C . ALA A 1 104 ? 31.609 24.859 -3.764 1 96.81 104 ALA A C 1
ATOM 812 O O . ALA A 1 104 ? 31.422 25.969 -3.275 1 96.81 104 ALA A O 1
ATOM 813 N N . GLU A 1 105 ? 31.672 24.578 -5.047 1 96.38 105 GLU A N 1
ATOM 814 C CA . GLU A 1 105 ? 31.25 25.562 -6.035 1 96.38 105 GLU A CA 1
ATOM 815 C C . GLU A 1 105 ? 29.75 25.781 -5.984 1 96.38 105 GLU A C 1
ATOM 817 O O . GLU A 1 105 ? 28.984 24.859 -5.727 1 96.38 105 GLU A O 1
ATOM 822 N N . VAL A 1 106 ? 29.312 27.094 -6.195 1 97.38 106 VAL A N 1
ATOM 823 C CA . VAL A 1 106 ? 27.891 27.406 -6.223 1 97.38 106 VAL A CA 1
ATOM 824 C C . VAL A 1 106 ? 27.422 27.562 -7.668 1 97.38 106 VAL A C 1
ATOM 826 O O . VAL A 1 106 ? 28.078 28.219 -8.477 1 97.38 106 VAL A O 1
ATOM 829 N N . VAL A 1 107 ? 26.328 26.938 -7.945 1 96.44 107 VAL A N 1
ATOM 830 C CA . VAL A 1 107 ? 25.719 27.031 -9.266 1 96.44 107 VAL A CA 1
ATOM 831 C C . VAL A 1 107 ? 24.328 27.656 -9.148 1 96.44 107 VAL A C 1
ATOM 833 O O . VAL A 1 107 ? 23.516 27.234 -8.328 1 96.44 107 VAL A O 1
ATOM 836 N N . ASP A 1 108 ? 24.109 28.719 -9.953 1 96.06 108 ASP A N 1
ATOM 837 C CA . ASP A 1 108 ? 22.812 29.375 -9.977 1 96.06 108 ASP A CA 1
ATOM 838 C C . ASP A 1 108 ? 21.828 28.625 -10.875 1 96.06 108 ASP A C 1
ATOM 840 O O . ASP A 1 108 ? 22.031 28.547 -12.086 1 96.06 108 ASP A O 1
ATOM 844 N N . LEU A 1 109 ? 20.734 28.141 -10.305 1 95.19 109 LEU A N 1
ATOM 845 C CA . LEU A 1 109 ? 19.781 27.344 -11.07 1 95.19 109 LEU A CA 1
ATOM 846 C C . LEU A 1 109 ? 18.422 28.047 -11.156 1 95.19 109 LEU A C 1
ATOM 848 O O . LEU A 1 109 ? 17.422 27.422 -11.531 1 95.19 109 LEU A O 1
ATOM 852 N N . GLY A 1 110 ? 18.422 29.281 -10.734 1 92.88 110 GLY A N 1
ATOM 853 C CA . GLY A 1 110 ? 17.141 29.984 -10.758 1 92.88 110 GLY A CA 1
ATOM 854 C C . GLY A 1 110 ? 16.078 29.312 -9.898 1 92.88 110 GLY A C 1
ATOM 855 O O . GLY A 1 110 ? 16.266 29.141 -8.688 1 92.88 110 GLY A O 1
ATOM 856 N N . PHE A 1 111 ? 14.992 28.734 -10.531 1 90.94 111 PHE A N 1
ATOM 857 C CA . PHE A 1 111 ? 13.898 28.156 -9.766 1 90.94 111 PHE A CA 1
ATOM 858 C C . PHE A 1 111 ? 14.086 26.641 -9.609 1 90.94 111 PHE A C 1
ATOM 860 O O . PHE A 1 111 ? 13.32 25.984 -8.906 1 90.94 111 PHE A O 1
ATOM 867 N N . GLY A 1 112 ? 15.102 26.125 -10.133 1 93.38 112 GLY A N 1
ATOM 868 C CA . GLY A 1 112 ? 15.391 24.703 -9.992 1 93.38 112 GLY A CA 1
ATOM 869 C C . GLY A 1 112 ? 14.359 23.812 -10.664 1 93.38 112 GLY A C 1
ATOM 870 O O . GLY A 1 112 ? 13.93 22.812 -10.094 1 93.38 112 GLY A O 1
ATOM 871 N N . THR A 1 113 ? 13.867 24.219 -11.852 1 90.75 113 THR A N 1
ATOM 872 C CA . THR A 1 113 ? 12.953 23.391 -12.633 1 90.75 113 THR A CA 1
ATOM 873 C C . THR A 1 113 ? 13.68 22.188 -13.219 1 90.75 113 THR A C 1
ATOM 875 O O . THR A 1 113 ? 14.914 22.156 -13.25 1 90.75 113 THR A O 1
ATOM 878 N N . PRO A 1 114 ? 12.891 21.172 -13.57 1 89.25 114 PRO A N 1
ATOM 879 C CA . PRO A 1 114 ? 13.539 20.031 -14.234 1 89.25 114 PRO A CA 1
ATOM 880 C C . PRO A 1 114 ? 14.414 20.469 -15.406 1 89.25 114 PRO A C 1
ATOM 882 O O . PRO A 1 114 ? 15.469 19.875 -15.641 1 89.25 114 PRO A O 1
ATOM 885 N N . GLU A 1 115 ? 14.023 21.438 -16.125 1 91.56 115 GLU A N 1
ATOM 886 C CA . GLU A 1 115 ? 14.805 21.969 -17.25 1 91.56 115 GLU A CA 1
ATOM 887 C C . GLU A 1 115 ? 16.109 22.594 -16.766 1 91.56 115 GLU A C 1
ATOM 889 O O . GLU A 1 115 ? 17.141 22.469 -17.422 1 91.56 115 GLU A O 1
ATOM 894 N N . ASP A 1 116 ? 16.016 23.234 -15.625 1 93.31 116 ASP A N 1
ATOM 895 C CA . ASP A 1 116 ? 17.219 23.828 -15.055 1 93.31 116 ASP A CA 1
ATOM 896 C C . ASP A 1 116 ? 18.25 22.766 -14.695 1 93.31 116 ASP A C 1
ATOM 898 O O . ASP A 1 116 ? 19.438 22.922 -14.984 1 93.31 116 ASP A O 1
ATOM 902 N N . TYR A 1 117 ? 17.828 21.688 -14.148 1 94.62 117 TYR A N 1
ATOM 903 C CA . TYR A 1 117 ? 18.719 20.609 -13.734 1 94.62 117 TYR A CA 1
ATOM 904 C C . TYR A 1 117 ? 19.25 19.844 -14.945 1 94.62 117 TYR A C 1
ATOM 906 O O . TYR A 1 117 ? 20.344 19.266 -14.891 1 94.62 117 TYR A O 1
ATOM 914 N N . ALA A 1 118 ? 18.453 19.844 -16.031 1 92.12 118 ALA A N 1
ATOM 915 C CA . ALA A 1 118 ? 18.875 19.172 -17.25 1 92.12 118 ALA A CA 1
ATOM 916 C C . ALA A 1 118 ? 20 19.953 -17.938 1 92.12 118 ALA A C 1
ATOM 918 O O . ALA A 1 118 ? 20.859 19.359 -18.594 1 92.12 118 ALA A O 1
ATOM 919 N N . ARG A 1 119 ? 20.078 21.172 -17.797 1 91.94 119 ARG A N 1
ATOM 920 C CA . ARG A 1 119 ? 20.984 22.047 -18.516 1 91.94 119 ARG A CA 1
ATOM 921 C C . ARG A 1 119 ? 22.359 22.094 -17.844 1 91.94 119 ARG A C 1
ATOM 923 O O . ARG A 1 119 ? 23.344 22.484 -18.453 1 91.94 119 ARG A O 1
ATOM 930 N N . GLN A 1 120 ? 22.391 21.75 -16.578 1 90.25 120 GLN A N 1
ATOM 931 C CA . GLN A 1 120 ? 23.625 21.938 -15.844 1 90.25 120 GLN A CA 1
ATOM 932 C C . GLN A 1 120 ? 23.875 20.781 -14.883 1 90.25 120 GLN A C 1
ATOM 934 O O . GLN A 1 120 ? 22.969 20.375 -14.141 1 90.25 120 GLN A O 1
ATOM 939 N N . ASP A 1 121 ? 25.062 20.312 -14.891 1 91.94 121 ASP A N 1
ATOM 940 C CA . ASP A 1 121 ? 25.438 19.281 -13.938 1 91.94 121 ASP A CA 1
ATOM 941 C C . ASP A 1 121 ? 25.75 19.875 -12.57 1 91.94 121 ASP A C 1
ATOM 943 O O . ASP A 1 121 ? 26.688 20.656 -12.422 1 91.94 121 ASP A O 1
ATOM 947 N N . VAL A 1 122 ? 25.031 19.453 -11.586 1 97 122 VAL A N 1
ATOM 948 C CA . VAL A 1 122 ? 25.172 20.062 -10.273 1 97 122 VAL A CA 1
ATOM 949 C C . VAL A 1 122 ? 25.766 19.062 -9.281 1 97 122 VAL A C 1
ATOM 951 O O . VAL A 1 122 ? 25.812 19.328 -8.078 1 97 122 VAL A O 1
ATOM 954 N N . ARG A 1 123 ? 26.188 17.906 -9.734 1 95.25 123 ARG A N 1
ATOM 955 C CA . ARG A 1 123 ? 26.766 16.891 -8.875 1 95.25 123 ARG A CA 1
ATOM 956 C C . ARG A 1 123 ? 27.984 17.422 -8.133 1 95.25 123 ARG A C 1
ATOM 958 O O . ARG A 1 123 ? 28.906 17.953 -8.758 1 95.25 123 ARG A O 1
ATOM 965 N N . GLY A 1 124 ? 27.922 17.266 -6.809 1 97.56 124 GLY A N 1
ATOM 966 C CA . GLY A 1 124 ? 29.031 17.688 -5.973 1 97.56 124 GLY A CA 1
ATOM 967 C C . GLY A 1 124 ? 29.094 19.188 -5.754 1 97.56 124 GLY A C 1
ATOM 968 O O . GLY A 1 124 ? 30.078 19.703 -5.25 1 97.56 124 GLY A O 1
ATOM 969 N N . LYS A 1 125 ? 28.062 19.922 -6.09 1 97.81 125 LYS A N 1
ATOM 970 C CA . LYS A 1 125 ? 28.031 21.391 -5.984 1 97.81 125 LYS A CA 1
ATOM 971 C C . LYS A 1 125 ? 26.906 21.844 -5.074 1 97.81 125 LYS A C 1
ATOM 973 O O . LYS A 1 125 ? 26.078 21.047 -4.645 1 97.81 125 LYS A O 1
ATOM 978 N N . ILE A 1 126 ? 26.953 23.109 -4.699 1 98.31 126 ILE A N 1
ATOM 979 C CA . ILE A 1 126 ? 25.875 23.766 -3.98 1 98.31 126 ILE A CA 1
ATOM 980 C C . ILE A 1 126 ? 25.016 24.562 -4.961 1 98.31 126 ILE A C 1
ATOM 982 O O . ILE A 1 126 ? 25.531 25.297 -5.797 1 98.31 126 ILE A O 1
ATOM 986 N N . VAL A 1 127 ? 23.688 24.391 -4.898 1 98.19 127 VAL A N 1
ATOM 987 C CA . VAL A 1 127 ? 22.828 25.078 -5.855 1 98.19 127 VAL A CA 1
ATOM 988 C C . VAL A 1 127 ? 22.203 26.312 -5.207 1 98.19 127 VAL A C 1
ATOM 990 O O . VAL A 1 127 ? 21.859 26.281 -4.023 1 98.19 127 VAL A O 1
ATOM 993 N N . LEU A 1 128 ? 22.172 27.391 -5.941 1 97.75 128 LEU A N 1
ATOM 994 C CA . LEU A 1 128 ? 21.469 28.625 -5.586 1 97.75 128 LEU A CA 1
ATOM 995 C C . LEU A 1 128 ? 20.094 28.656 -6.234 1 97.75 128 LEU A C 1
ATOM 997 O O . LEU A 1 128 ? 19.969 28.609 -7.461 1 97.75 128 LEU A O 1
ATOM 1001 N N . LEU A 1 129 ? 19.062 28.688 -5.414 1 96.25 129 LEU A N 1
ATOM 1002 C CA . LEU A 1 129 ? 17.688 28.578 -5.891 1 96.25 129 LEU A CA 1
ATOM 1003 C C . LEU A 1 129 ? 16.859 29.781 -5.441 1 96.25 129 LEU A C 1
ATOM 1005 O O . LEU A 1 129 ? 17.016 30.266 -4.32 1 96.25 129 LEU A O 1
ATOM 1009 N N . ASN A 1 130 ? 15.938 30.188 -6.328 1 93.69 130 ASN A N 1
ATOM 1010 C CA . ASN A 1 130 ? 14.961 31.203 -5.957 1 93.69 130 ASN A CA 1
ATOM 1011 C C . ASN A 1 130 ? 13.836 30.625 -5.105 1 93.69 130 ASN A C 1
ATOM 1013 O O . ASN A 1 130 ? 13.375 29.516 -5.355 1 93.69 130 ASN A O 1
ATOM 1017 N N . GLY A 1 131 ? 13.461 31.406 -4.039 1 91.81 131 GLY A N 1
ATOM 1018 C CA . GLY A 1 131 ? 12.25 31.047 -3.314 1 91.81 131 GLY A CA 1
ATOM 1019 C C . GLY A 1 131 ? 12.523 30.422 -1.962 1 91.81 131 GLY A C 1
ATOM 1020 O O . GLY A 1 131 ? 13.664 30.406 -1.501 1 91.81 131 GLY A O 1
ATOM 1021 N N . LEU A 1 132 ? 11.438 29.938 -1.31 1 93 132 LEU A N 1
ATOM 1022 C CA . LEU A 1 132 ? 11.523 29.312 0.005 1 93 132 LEU A CA 1
ATOM 1023 C C . LEU A 1 132 ? 12.008 27.875 -0.11 1 93 132 LEU A C 1
ATOM 1025 O O . LEU A 1 132 ? 11.812 27.234 -1.142 1 93 132 LEU A O 1
ATOM 1029 N N . ALA A 1 133 ? 12.711 27.453 0.928 1 94.69 133 ALA A N 1
ATOM 1030 C CA . ALA A 1 133 ? 13.109 26.062 0.99 1 94.69 133 ALA A CA 1
ATOM 1031 C C . ALA A 1 133 ? 11.891 25.156 1.179 1 94.69 133 ALA A C 1
ATOM 1033 O O . ALA A 1 133 ? 11.203 25.234 2.197 1 94.69 133 ALA A O 1
ATOM 1034 N N . THR A 1 134 ? 11.562 24.344 0.168 1 93 134 THR A N 1
ATOM 1035 C CA . THR A 1 134 ? 10.445 23.422 0.239 1 93 134 THR A CA 1
ATOM 1036 C C . THR A 1 134 ? 10.93 21.969 0.157 1 93 134 THR A C 1
ATOM 1038 O O . THR A 1 134 ? 12.047 21.719 -0.296 1 93 134 THR A O 1
ATOM 1041 N N . PRO A 1 135 ? 10.102 21.016 0.623 1 94.25 135 PRO A N 1
ATOM 1042 C CA . PRO A 1 135 ? 10.469 19.609 0.5 1 94.25 135 PRO A CA 1
ATOM 1043 C C . PRO A 1 135 ? 10.766 19.203 -0.94 1 94.25 135 PRO A C 1
ATOM 1045 O O . PRO A 1 135 ? 11.734 18.469 -1.195 1 94.25 135 PRO A O 1
ATOM 1048 N N . THR A 1 136 ? 10.031 19.656 -1.872 1 93.19 136 THR A N 1
ATOM 1049 C CA . THR A 1 136 ? 10.188 19.266 -3.271 1 93.19 136 THR A CA 1
ATOM 1050 C C . THR A 1 136 ? 11.5 19.812 -3.838 1 93.19 136 THR A C 1
ATOM 1052 O O . THR A 1 136 ? 12.188 19.125 -4.594 1 93.19 136 THR A O 1
ATOM 1055 N N . ALA A 1 137 ? 11.805 21.047 -3.502 1 94.06 137 ALA A N 1
ATOM 1056 C CA . ALA A 1 137 ? 13.023 21.672 -4.02 1 94.06 137 ALA A CA 1
ATOM 1057 C C . ALA A 1 137 ? 14.266 20.969 -3.488 1 94.06 137 ALA A C 1
ATOM 1059 O O . ALA A 1 137 ? 15.203 20.703 -4.242 1 94.06 137 ALA A O 1
ATOM 1060 N N . VAL A 1 138 ? 14.258 20.703 -2.184 1 96.56 138 VAL A N 1
ATOM 1061 C CA . VAL A 1 138 ? 15.406 20.047 -1.568 1 96.56 138 VAL A CA 1
ATOM 1062 C C . VAL A 1 138 ? 15.547 18.625 -2.121 1 96.56 138 VAL A C 1
ATOM 1064 O O . VAL A 1 138 ? 16.656 18.188 -2.455 1 96.56 138 VAL A O 1
ATOM 1067 N N . TYR A 1 139 ? 14.414 17.938 -2.23 1 95.56 139 TYR A N 1
ATOM 1068 C CA . TYR A 1 139 ? 14.43 16.578 -2.762 1 95.56 139 TYR A CA 1
ATOM 1069 C C . TYR A 1 139 ? 14.969 16.562 -4.188 1 95.56 139 TYR A C 1
ATOM 1071 O O . TYR A 1 139 ? 15.812 15.727 -4.523 1 95.56 139 TYR A O 1
ATOM 1079 N N . ALA A 1 140 ? 14.523 17.406 -5.031 1 95 140 ALA A N 1
ATOM 1080 C CA . ALA A 1 140 ? 14.969 17.484 -6.422 1 95 140 ALA A CA 1
ATOM 1081 C C . ALA A 1 140 ? 16.469 17.766 -6.504 1 95 140 ALA A C 1
ATOM 1083 O O . ALA A 1 140 ? 17.172 17.156 -7.312 1 95 140 ALA A O 1
ATOM 1084 N N . ALA A 1 141 ? 16.938 18.656 -5.691 1 97.31 141 ALA A N 1
ATOM 1085 C CA . ALA A 1 141 ? 18.359 19 -5.672 1 97.31 141 ALA A CA 1
ATOM 1086 C C . ALA A 1 141 ? 19.203 17.797 -5.273 1 97.31 141 ALA A C 1
ATOM 1088 O O . ALA A 1 141 ? 20.234 17.516 -5.902 1 97.31 141 ALA A O 1
ATOM 1089 N N . GLU A 1 142 ? 18.781 17.141 -4.215 1 96.94 142 GLU A N 1
ATOM 1090 C CA . GLU A 1 142 ? 19.516 15.953 -3.764 1 96.94 142 GLU A CA 1
ATOM 1091 C C . GLU A 1 142 ? 19.547 14.891 -4.852 1 96.94 142 GLU A C 1
ATOM 1093 O O . GLU A 1 142 ? 20.578 14.273 -5.09 1 96.94 142 GLU A O 1
ATOM 1098 N N . GLN A 1 143 ? 18.391 14.68 -5.473 1 94.5 143 GLN A N 1
ATOM 1099 C CA . GLN A 1 143 ? 18.312 13.672 -6.523 1 94.5 143 GLN A CA 1
ATOM 1100 C C . GLN A 1 143 ? 19.234 14.008 -7.684 1 94.5 143 GLN A C 1
ATOM 1102 O O . GLN A 1 143 ? 19.766 13.117 -8.344 1 94.5 143 GLN A O 1
ATOM 1107 N N . ALA A 1 144 ? 19.453 15.25 -7.914 1 96.75 144 ALA A N 1
ATOM 1108 C CA . ALA A 1 144 ? 20.312 15.703 -9.008 1 96.75 144 ALA A CA 1
ATOM 1109 C C . ALA A 1 144 ? 21.797 15.641 -8.602 1 96.75 144 ALA A C 1
ATOM 1111 O O . ALA A 1 144 ? 22.672 15.891 -9.422 1 96.75 144 ALA A O 1
ATOM 1112 N N . GLY A 1 145 ? 22.078 15.375 -7.344 1 97.25 145 GLY A N 1
ATOM 1113 C CA . GLY A 1 145 ? 23.438 15.156 -6.895 1 97.25 145 GLY A CA 1
ATOM 1114 C C . GLY A 1 145 ? 24.047 16.359 -6.199 1 97.25 145 GLY A C 1
ATOM 1115 O O . GLY A 1 145 ? 25.219 16.359 -5.844 1 97.25 145 GLY A O 1
ATOM 1116 N N . ALA A 1 146 ? 23.234 17.406 -5.996 1 98.25 146 ALA A N 1
ATOM 1117 C CA . ALA A 1 146 ? 23.719 18.578 -5.254 1 98.25 146 ALA A CA 1
ATOM 1118 C C . ALA A 1 146 ? 24.047 18.203 -3.809 1 98.25 146 ALA A C 1
ATOM 1120 O O . ALA A 1 146 ? 23.344 17.406 -3.189 1 98.25 146 ALA A O 1
ATOM 1121 N N . ILE A 1 147 ? 25.109 18.844 -3.26 1 98.5 147 ILE A N 1
ATOM 1122 C CA . ILE A 1 147 ? 25.547 18.453 -1.925 1 98.5 147 ILE A CA 1
ATOM 1123 C C . ILE A 1 147 ? 25.125 19.516 -0.911 1 98.5 147 ILE A C 1
ATOM 1125 O O . ILE A 1 147 ? 25.406 19.391 0.283 1 98.5 147 ILE A O 1
ATOM 1129 N N . GLY A 1 148 ? 24.375 20.578 -1.372 1 98.56 148 GLY A N 1
ATOM 1130 C CA . GLY A 1 148 ? 23.828 21.641 -0.553 1 98.56 148 GLY A CA 1
ATOM 1131 C C . GLY A 1 148 ? 22.953 22.594 -1.337 1 98.56 148 GLY A C 1
ATOM 1132 O O . GLY A 1 148 ? 22.984 22.609 -2.57 1 98.56 148 GLY A O 1
ATOM 1133 N N . GLN A 1 149 ? 22.156 23.375 -0.605 1 98.62 149 GLN A N 1
ATOM 1134 C CA . GLN A 1 149 ? 21.25 24.328 -1.243 1 98.62 149 GLN A CA 1
ATOM 1135 C C . GLN A 1 149 ? 21.297 25.688 -0.542 1 98.62 149 GLN A C 1
ATOM 1137 O O . GLN A 1 149 ? 21.391 25.75 0.686 1 98.62 149 GLN A O 1
ATOM 1142 N N . ILE A 1 150 ? 21.25 26.719 -1.305 1 98.56 150 ILE A N 1
ATOM 1143 C CA . ILE A 1 150 ? 21.031 28.094 -0.845 1 98.56 150 ILE A CA 1
ATOM 1144 C C . ILE A 1 150 ? 19.766 28.656 -1.48 1 98.56 150 ILE A C 1
ATOM 1146 O O . ILE A 1 150 ? 19.672 28.75 -2.707 1 98.56 150 ILE A O 1
ATOM 1150 N N . PHE A 1 151 ? 18.828 29.062 -0.646 1 97.06 151 PHE A N 1
ATOM 1151 C CA . PHE A 1 151 ? 17.562 29.609 -1.131 1 97.06 151 PHE A CA 1
ATOM 1152 C C . PHE A 1 151 ? 17.531 31.125 -0.97 1 97.06 151 PHE A C 1
ATOM 1154 O O . PHE A 1 151 ? 17.828 31.641 0.106 1 97.06 151 PHE A O 1
ATOM 1161 N N . ILE A 1 152 ? 17.172 31.781 -2.004 1 95.81 152 ILE A N 1
ATOM 1162 C CA . ILE A 1 152 ? 17.016 33.219 -1.956 1 95.81 152 ILE A CA 1
ATOM 1163 C C . ILE A 1 152 ? 15.578 33.562 -1.552 1 95.81 152 ILE A C 1
ATOM 1165 O O . ILE A 1 152 ? 14.648 33.438 -2.35 1 95.81 152 ILE A O 1
ATOM 1169 N N . ASN A 1 153 ? 15.453 34.031 -0.275 1 93.88 153 ASN A N 1
ATOM 1170 C CA . ASN A 1 153 ? 14.156 34.469 0.22 1 93.88 153 ASN A CA 1
ATOM 1171 C C . ASN A 1 153 ? 13.859 35.906 -0.201 1 93.88 153 ASN A C 1
ATOM 1173 O O . ASN A 1 153 ? 14.414 36.406 -1.188 1 93.88 153 ASN A O 1
ATOM 1177 N N . ASP A 1 154 ? 12.914 36.625 0.398 1 90 154 ASP A N 1
ATOM 1178 C CA . ASP A 1 154 ? 12.648 38.031 0.213 1 90 154 ASP A CA 1
ATOM 1179 C C . ASP A 1 154 ? 13.508 38.875 1.152 1 90 154 ASP A C 1
ATOM 1181 O O . ASP A 1 154 ? 14.68 38.562 1.383 1 90 154 ASP A O 1
ATOM 1185 N N . ASP A 1 155 ? 12.953 39.969 1.61 1 90.31 155 ASP A N 1
ATOM 1186 C CA . ASP A 1 155 ? 13.711 40.875 2.477 1 90.31 155 ASP A CA 1
ATOM 1187 C C . ASP A 1 155 ? 13.828 40.312 3.889 1 90.31 155 ASP A C 1
ATOM 1189 O O . ASP A 1 155 ? 14.523 40.875 4.734 1 90.31 155 ASP A O 1
ATOM 1193 N N . HIS A 1 156 ? 13.164 39.188 4.059 1 91.62 156 HIS A N 1
ATOM 1194 C CA . HIS A 1 156 ? 13.188 38.531 5.359 1 91.62 156 HIS A CA 1
ATOM 1195 C C . HIS A 1 156 ? 13.508 37.031 5.219 1 91.62 156 HIS A C 1
ATOM 1197 O O . HIS A 1 156 ? 13.203 36.438 4.184 1 91.62 156 HIS A O 1
ATOM 1203 N N . LEU A 1 157 ? 14.156 36.5 6.254 1 94.81 157 LEU A N 1
ATOM 1204 C CA . LEU A 1 157 ? 14.43 35.062 6.285 1 94.81 157 LEU A CA 1
ATOM 1205 C C . LEU A 1 157 ? 13.266 34.281 6.906 1 94.81 157 LEU A C 1
ATOM 1207 O O . LEU A 1 157 ? 12.781 34.656 7.977 1 94.81 157 LEU A O 1
ATOM 1211 N N . HIS A 1 158 ? 12.805 33.281 6.219 1 95.06 158 HIS A N 1
ATOM 1212 C CA . HIS A 1 158 ? 11.672 32.469 6.684 1 95.06 158 HIS A CA 1
ATOM 1213 C C . HIS A 1 158 ? 12.141 31.141 7.219 1 95.06 158 HIS A C 1
ATOM 1215 O O . HIS A 1 158 ? 12.953 30.453 6.586 1 95.06 158 HIS A O 1
ATOM 1221 N N . TYR A 1 159 ? 11.633 30.781 8.43 1 96.56 159 TYR A N 1
ATOM 1222 C CA . TYR A 1 159 ? 11.828 29.422 8.914 1 96.56 159 TYR A CA 1
ATOM 1223 C C . TYR A 1 159 ? 11.062 28.422 8.047 1 96.56 159 TYR A C 1
ATOM 1225 O O . TYR A 1 159 ? 9.891 28.641 7.73 1 96.56 159 TYR A O 1
ATOM 1233 N N . MET A 1 160 ? 11.773 27.391 7.609 1 96 160 MET A N 1
ATOM 1234 C CA . MET A 1 160 ? 11.133 26.375 6.789 1 96 160 MET A CA 1
ATOM 1235 C C . MET A 1 160 ? 11.508 24.984 7.27 1 96 160 MET A C 1
ATOM 1237 O O . MET A 1 160 ? 12.547 24.797 7.914 1 96 160 MET A O 1
ATOM 1241 N N . ILE A 1 161 ? 10.672 23.984 7.004 1 96.88 161 ILE A N 1
ATOM 1242 C CA . ILE A 1 161 ? 10.938 22.578 7.211 1 96.88 161 ILE A CA 1
ATOM 1243 C C . ILE A 1 161 ? 11 21.859 5.859 1 96.88 161 ILE A C 1
ATOM 1245 O O . ILE A 1 161 ? 10.086 22 5.039 1 96.88 161 ILE A O 1
ATOM 1249 N N . VAL A 1 162 ? 12.07 21.062 5.645 1 96.94 162 VAL A N 1
ATOM 1250 C CA . VAL A 1 162 ? 12.297 20.625 4.273 1 96.94 162 VAL A CA 1
ATOM 1251 C C . VAL A 1 162 ? 12.062 19.125 4.164 1 96.94 162 VAL A C 1
ATOM 1253 O O . VAL A 1 162 ? 12.273 18.531 3.104 1 96.94 162 VAL A O 1
ATOM 1256 N N . SER A 1 163 ? 11.594 18.453 5.246 1 95.94 163 SER A N 1
ATOM 1257 C CA . SER A 1 163 ? 11.227 17.047 5.168 1 95.94 163 SER A CA 1
ATOM 1258 C C . SER A 1 163 ? 9.984 16.844 4.301 1 95.94 163 SER A C 1
ATOM 1260 O O . SER A 1 163 ? 9.016 17.594 4.414 1 95.94 163 SER A O 1
ATOM 1262 N N . SER A 1 164 ? 10.039 15.82 3.459 1 95.81 164 SER A N 1
ATOM 1263 C CA . SER A 1 164 ? 8.852 15.469 2.693 1 95.81 164 SER A CA 1
ATOM 1264 C C . SER A 1 164 ? 7.992 14.453 3.439 1 95.81 164 SER A C 1
ATOM 1266 O O . SER A 1 164 ? 6.906 14.086 2.982 1 95.81 164 SER A O 1
ATOM 1268 N N . ILE A 1 165 ? 8.461 13.906 4.562 1 97.25 165 ILE A N 1
ATOM 1269 C CA . ILE A 1 165 ? 7.758 12.883 5.324 1 97.25 165 ILE A CA 1
ATOM 1270 C C . ILE A 1 165 ? 6.609 13.523 6.105 1 97.25 165 ILE A C 1
ATOM 1272 O O . ILE A 1 165 ? 6.809 14.5 6.832 1 97.25 165 ILE A O 1
ATOM 1276 N N . TRP A 1 166 ? 5.395 13.062 5.926 1 97.31 166 TRP A N 1
ATOM 1277 C CA . TRP A 1 166 ? 4.227 13.539 6.656 1 97.31 166 TRP A CA 1
ATOM 1278 C C . TRP A 1 166 ? 4.152 12.898 8.039 1 97.31 166 TRP A C 1
ATOM 1280 O O . TRP A 1 166 ? 3.783 11.727 8.172 1 97.31 166 TRP A O 1
ATOM 1290 N N . GLY A 1 167 ? 4.523 13.602 9.055 1 96.62 167 GLY A N 1
ATOM 1291 C CA . GLY A 1 167 ? 4.547 13.086 10.414 1 96.62 167 GLY A CA 1
ATOM 1292 C C . GLY A 1 167 ? 5.812 12.312 10.734 1 96.62 167 GLY A C 1
ATOM 1293 O O . GLY A 1 167 ? 6.91 12.727 10.367 1 96.62 167 GLY A O 1
ATOM 1294 N N . THR A 1 168 ? 5.645 11.242 11.508 1 94.44 168 THR A N 1
ATOM 1295 C CA . THR A 1 168 ? 6.77 10.406 11.922 1 94.44 168 THR A CA 1
ATOM 1296 C C . THR A 1 168 ? 7.156 9.438 10.805 1 94.44 168 THR A C 1
ATOM 1298 O O . THR A 1 168 ? 6.293 8.789 10.211 1 94.44 168 THR A O 1
ATOM 1301 N N . PRO A 1 169 ? 8.484 9.344 10.547 1 97.19 169 PRO A N 1
ATOM 1302 C CA . PRO A 1 169 ? 8.93 8.438 9.477 1 97.19 169 PRO A CA 1
ATOM 1303 C C . PRO A 1 169 ? 8.617 6.973 9.781 1 97.19 169 PRO A C 1
ATOM 1305 O O . PRO A 1 169 ? 8.555 6.578 10.945 1 97.19 169 PRO A O 1
ATOM 1308 N N . THR A 1 170 ? 8.352 6.203 8.82 1 97.81 170 THR A N 1
ATOM 1309 C CA . THR A 1 170 ? 8.391 4.746 8.805 1 97.81 170 THR A CA 1
ATOM 1310 C C . THR A 1 170 ? 9.727 4.25 8.266 1 97.81 170 THR A C 1
ATOM 1312 O O . THR A 1 170 ? 10.539 5.043 7.77 1 97.81 170 THR A O 1
ATOM 1315 N N . PRO A 1 171 ? 10.008 2.904 8.422 1 96.69 171 PRO A N 1
ATOM 1316 C CA . PRO A 1 171 ? 11.266 2.428 7.848 1 96.69 171 PRO A CA 1
ATOM 1317 C C . PRO A 1 171 ? 11.414 2.787 6.371 1 96.69 171 PRO A C 1
ATOM 1319 O O . PRO A 1 171 ? 12.492 3.215 5.941 1 96.69 171 PRO A O 1
ATOM 1322 N N . ALA A 1 172 ? 10.367 2.73 5.652 1 93.81 172 ALA A N 1
ATOM 1323 C CA . ALA A 1 172 ? 10.414 3.018 4.223 1 93.81 172 ALA A CA 1
ATOM 1324 C C . ALA A 1 172 ? 10.602 4.512 3.967 1 93.81 172 ALA A C 1
ATOM 1326 O O . ALA A 1 172 ? 11.438 4.906 3.145 1 93.81 172 ALA A O 1
ATOM 1327 N N . SER A 1 173 ? 9.875 5.355 4.656 1 96.19 173 SER A N 1
ATOM 1328 C CA . SER A 1 173 ? 9.906 6.789 4.379 1 96.19 173 SER A CA 1
ATOM 1329 C C . SER A 1 173 ? 11.141 7.441 4.988 1 96.19 173 SER A C 1
ATOM 1331 O O . SER A 1 173 ? 11.531 8.539 4.586 1 96.19 173 SER A O 1
ATOM 1333 N N . ALA A 1 174 ? 11.781 6.77 5.945 1 96.56 174 ALA A N 1
ATOM 1334 C CA . ALA A 1 174 ? 12.961 7.312 6.609 1 96.56 174 ALA A CA 1
ATOM 1335 C C . ALA A 1 174 ? 14.078 7.574 5.605 1 96.56 174 ALA A C 1
ATOM 1337 O O . ALA A 1 174 ? 14.945 8.43 5.836 1 96.56 174 ALA A O 1
ATOM 1338 N N . GLU A 1 175 ? 14.031 6.898 4.465 1 92.88 175 GLU A N 1
ATOM 1339 C CA . GLU A 1 175 ? 15.039 7.062 3.422 1 92.88 175 GLU A CA 1
ATOM 1340 C C . GLU A 1 175 ? 14.969 8.453 2.795 1 92.88 175 GLU A C 1
ATOM 1342 O O . GLU A 1 175 ? 15.922 8.906 2.172 1 92.88 175 GLU A O 1
ATOM 1347 N N . ARG A 1 176 ? 13.875 9.172 3.025 1 95.25 176 ARG A N 1
ATOM 1348 C CA . ARG A 1 176 ? 13.688 10.469 2.395 1 95.25 176 ARG A CA 1
ATOM 1349 C C . ARG A 1 176 ? 14.086 11.602 3.338 1 95.25 176 ARG A C 1
ATOM 1351 O O . ARG A 1 176 ? 13.953 12.781 3 1 95.25 176 ARG A O 1
ATOM 1358 N N . ILE A 1 177 ? 14.547 11.289 4.523 1 96.5 177 ILE A N 1
ATOM 1359 C CA . ILE A 1 177 ? 15.117 12.336 5.367 1 96.5 177 ILE A CA 1
ATOM 1360 C C . ILE A 1 177 ? 16.266 13.023 4.629 1 96.5 177 ILE A C 1
ATOM 1362 O O . ILE A 1 177 ? 17.203 12.359 4.168 1 96.5 177 ILE A O 1
ATOM 1366 N N . PRO A 1 178 ? 16.219 14.312 4.453 1 97.19 178 PRO A N 1
ATOM 1367 C CA . PRO A 1 178 ? 17.234 15.016 3.68 1 97.19 178 PRO A CA 1
ATOM 1368 C C . PRO A 1 178 ? 18.656 14.773 4.211 1 97.19 178 PRO A C 1
ATOM 1370 O O . PRO A 1 178 ? 18.859 14.734 5.43 1 97.19 178 PRO A O 1
ATOM 1373 N N . ARG A 1 179 ? 19.609 14.656 3.316 1 96 179 ARG A N 1
ATOM 1374 C CA . ARG A 1 179 ? 21 14.336 3.684 1 96 179 ARG A CA 1
ATOM 1375 C C . ARG A 1 179 ? 21.922 15.508 3.375 1 96 179 ARG A C 1
ATOM 1377 O O . ARG A 1 179 ? 23.141 15.406 3.568 1 96 179 ARG A O 1
ATOM 1384 N N . THR A 1 180 ? 21.375 16.562 2.855 1 98.12 180 THR A N 1
ATOM 1385 C CA . THR A 1 180 ? 22.172 17.719 2.484 1 98.12 180 THR A CA 1
ATOM 1386 C C . THR A 1 180 ? 21.766 18.938 3.305 1 98.12 180 THR A C 1
ATOM 1388 O O . THR A 1 180 ? 20.625 19.047 3.76 1 98.12 180 THR A O 1
ATOM 1391 N N . PRO A 1 181 ? 22.703 19.859 3.537 1 98.38 181 PRO A N 1
ATOM 1392 C CA . PRO A 1 181 ? 22.359 21.109 4.219 1 98.38 181 PRO A CA 1
ATOM 1393 C C . PRO A 1 181 ? 21.625 22.094 3.311 1 98.38 181 PRO A C 1
ATOM 1395 O O . PRO A 1 181 ? 21.844 22.094 2.096 1 98.38 181 PRO A O 1
ATOM 1398 N N . SER A 1 182 ? 20.766 22.859 3.863 1 98.25 182 SER A N 1
ATOM 1399 C CA . SER A 1 182 ? 20.031 23.922 3.164 1 98.25 182 SER A CA 1
ATOM 1400 C C . SER A 1 182 ? 19.938 25.172 4.016 1 98.25 182 SER A C 1
ATOM 1402 O O . SER A 1 182 ? 19.625 25.109 5.203 1 98.25 182 SER A O 1
ATOM 1404 N N . VAL A 1 183 ? 20.203 26.312 3.412 1 98.5 183 VAL A N 1
ATOM 1405 C CA . VAL A 1 183 ? 20.109 27.594 4.117 1 98.5 183 VAL A CA 1
ATOM 1406 C C . VAL A 1 183 ? 19.375 28.609 3.24 1 98.5 183 VAL A C 1
ATOM 1408 O O . VAL A 1 183 ? 19.219 28.391 2.035 1 98.5 183 VAL A O 1
ATOM 1411 N N . SER A 1 184 ? 18.906 29.672 3.859 1 97.69 184 SER A N 1
ATOM 1412 C CA . SER A 1 184 ? 18.25 30.766 3.162 1 97.69 184 SER A CA 1
ATOM 1413 C C . SER A 1 184 ? 19.016 32.094 3.367 1 97.69 184 SER A C 1
ATOM 1415 O O . SER A 1 184 ? 19.594 32.312 4.43 1 97.69 184 SER A O 1
ATOM 1417 N N . VAL A 1 185 ? 19.062 32.875 2.361 1 97.75 185 VAL A N 1
ATOM 1418 C CA . VAL A 1 185 ? 19.625 34.219 2.42 1 97.75 185 VAL A CA 1
ATOM 1419 C C . VAL A 1 185 ? 18.578 35.219 1.964 1 97.75 185 VAL A C 1
ATOM 1421 O O . VAL A 1 185 ? 17.625 34.875 1.273 1 97.75 185 VAL A O 1
ATOM 1424 N N . VAL A 1 186 ? 18.75 36.469 2.387 1 95.38 186 VAL A N 1
ATOM 1425 C CA . VAL A 1 186 ? 17.812 37.531 1.969 1 95.38 186 VAL A CA 1
ATOM 1426 C C . VAL A 1 186 ? 18.062 37.875 0.503 1 95.38 186 VAL A C 1
ATOM 1428 O O . VAL A 1 186 ? 19.125 37.594 -0.044 1 95.38 186 VAL A O 1
ATOM 1431 N N . GLU A 1 187 ? 17.125 38.531 -0.065 1 94.5 187 GLU A N 1
ATOM 1432 C CA . GLU A 1 187 ? 17.109 38.812 -1.494 1 94.5 187 GLU A CA 1
ATOM 1433 C C . GLU A 1 187 ? 18.375 39.594 -1.908 1 94.5 187 GLU A C 1
ATOM 1435 O O . GLU A 1 187 ? 19.016 39.25 -2.898 1 94.5 187 GLU A O 1
ATOM 1440 N N . ARG A 1 188 ? 18.75 40.594 -1.203 1 95.25 188 ARG A N 1
ATOM 1441 C CA . ARG A 1 188 ? 19.906 41.438 -1.524 1 95.25 188 ARG A CA 1
ATOM 1442 C C . ARG A 1 188 ? 21.188 40.594 -1.603 1 95.25 188 ARG A C 1
ATOM 1444 O O . ARG A 1 188 ? 21.922 40.688 -2.578 1 95.25 188 ARG A O 1
ATOM 1451 N N . ASP A 1 189 ? 21.422 39.812 -0.644 1 96.5 189 ASP A N 1
ATOM 1452 C CA . ASP A 1 189 ? 22.625 39 -0.575 1 96.5 189 ASP A CA 1
ATOM 1453 C C . ASP A 1 189 ? 22.609 37.906 -1.634 1 96.5 189 ASP A C 1
ATOM 1455 O O . ASP A 1 189 ? 23.656 37.562 -2.213 1 96.5 189 ASP A O 1
ATOM 1459 N N . GLY A 1 190 ? 21.438 37.281 -1.839 1 95.94 190 GLY A N 1
ATOM 1460 C CA . GLY A 1 190 ? 21.312 36.281 -2.879 1 95.94 190 GLY A CA 1
ATOM 1461 C C . GLY A 1 190 ? 21.609 36.812 -4.266 1 95.94 190 GLY A C 1
ATOM 1462 O O . GLY A 1 190 ? 22.281 36.156 -5.059 1 95.94 190 GLY A O 1
ATOM 1463 N N . HIS A 1 191 ? 21.188 37.969 -4.539 1 94.5 191 HIS A N 1
ATOM 1464 C CA . HIS A 1 191 ? 21.422 38.562 -5.844 1 94.5 191 HIS A CA 1
ATOM 1465 C C . HIS A 1 191 ? 22.875 38.969 -6.012 1 94.5 191 HIS A C 1
ATOM 1467 O O . HIS A 1 191 ? 23.422 38.906 -7.117 1 94.5 191 HIS A O 1
ATOM 1473 N N . GLU A 1 192 ? 23.453 39.438 -4.957 1 95.19 192 GLU A N 1
ATOM 1474 C CA . GLU A 1 192 ? 24.891 39.688 -5.02 1 95.19 192 GLU A CA 1
ATOM 1475 C C . GLU A 1 192 ? 25.672 38.438 -5.34 1 95.19 192 GLU A C 1
ATOM 1477 O O . GLU A 1 192 ? 26.609 38.469 -6.152 1 95.19 192 GLU A O 1
ATOM 1482 N N . LEU A 1 193 ? 25.344 37.406 -4.645 1 95.44 193 LEU A N 1
ATOM 1483 C CA . LEU A 1 193 ? 25.984 36.125 -4.918 1 95.44 193 LEU A CA 1
ATOM 1484 C C . LEU A 1 193 ? 25.781 35.719 -6.371 1 95.44 193 LEU A C 1
ATOM 1486 O O . LEU A 1 193 ? 26.719 35.25 -7.027 1 95.44 193 LEU A O 1
ATOM 1490 N N . ARG A 1 194 ? 24.594 35.844 -6.84 1 95.31 194 ARG A N 1
ATOM 1491 C CA . ARG A 1 194 ? 24.266 35.531 -8.227 1 95.31 194 ARG A CA 1
ATOM 1492 C C . ARG A 1 194 ? 25.125 36.344 -9.188 1 95.31 194 ARG A C 1
ATOM 1494 O O . ARG A 1 194 ? 25.641 35.812 -10.18 1 95.31 194 ARG A O 1
ATOM 1501 N N . ARG A 1 195 ? 25.266 37.594 -8.977 1 94.69 195 ARG A N 1
ATOM 1502 C CA . ARG A 1 195 ? 26.094 38.469 -9.805 1 94.69 195 ARG A CA 1
ATOM 1503 C C . ARG A 1 195 ? 27.547 38 -9.836 1 94.69 195 ARG A C 1
ATOM 1505 O O . ARG A 1 195 ? 28.172 37.938 -10.898 1 94.69 195 ARG A O 1
ATOM 1512 N N . ARG A 1 196 ? 28.016 37.656 -8.742 1 93.56 196 ARG A N 1
ATOM 1513 C CA . ARG A 1 196 ? 29.391 37.188 -8.656 1 93.56 196 ARG A CA 1
ATOM 1514 C C . ARG A 1 196 ? 29.578 35.906 -9.445 1 93.56 196 ARG A C 1
ATOM 1516 O O . ARG A 1 196 ? 30.609 35.688 -10.078 1 93.56 196 ARG A O 1
ATOM 1523 N N . ILE A 1 197 ? 28.578 35 -9.297 1 94.31 197 ILE A N 1
ATOM 1524 C CA . ILE A 1 197 ? 28.625 33.75 -10.047 1 94.31 197 ILE A CA 1
ATOM 1525 C C . ILE A 1 197 ? 28.688 34.062 -11.547 1 94.31 197 ILE A C 1
ATOM 1527 O O . ILE A 1 197 ? 29.5 33.469 -12.266 1 94.31 197 ILE A O 1
ATOM 1531 N N . ALA A 1 198 ? 27.891 34.969 -11.977 1 92.38 198 ALA A N 1
ATOM 1532 C CA . ALA A 1 198 ? 27.844 35.344 -13.391 1 92.38 198 ALA A CA 1
ATOM 1533 C C . ALA A 1 198 ? 29.156 35.938 -13.852 1 92.38 198 ALA A C 1
ATOM 1535 O O . ALA A 1 198 ? 29.625 35.656 -14.961 1 92.38 198 ALA A O 1
ATOM 1536 N N . GLU A 1 199 ? 29.75 36.656 -13.031 1 91.44 199 GLU A N 1
ATOM 1537 C CA . GLU A 1 199 ? 30.984 37.344 -13.367 1 91.44 199 GLU A CA 1
ATOM 1538 C C . GLU A 1 199 ? 32.188 36.406 -13.391 1 91.44 199 GLU A C 1
ATOM 1540 O O . GLU A 1 199 ? 33.188 36.656 -14.07 1 91.44 199 GLU A O 1
ATOM 1545 N N . ASN A 1 200 ? 32.094 35.344 -12.68 1 87.12 200 ASN A N 1
ATOM 1546 C CA . ASN A 1 200 ? 33.219 34.438 -12.555 1 87.12 200 ASN A CA 1
ATOM 1547 C C . ASN A 1 200 ? 33 33.156 -13.336 1 87.12 200 ASN A C 1
ATOM 1549 O O . ASN A 1 200 ? 33.688 32.156 -13.117 1 87.12 200 ASN A O 1
ATOM 1553 N N . SER A 1 201 ? 31.922 32.969 -14.031 1 74.94 201 SER A N 1
ATOM 1554 C CA . SER A 1 201 ? 31.594 31.766 -14.805 1 74.94 201 SER A CA 1
ATOM 1555 C C . SER A 1 201 ? 32.781 31.297 -15.625 1 74.94 201 SER A C 1
ATOM 1557 O O . SER A 1 201 ? 33 30.094 -15.805 1 74.94 201 SER A O 1
ATOM 1559 N N . GLY A 1 202 ? 33.625 32.094 -16.109 1 65.81 202 GLY A N 1
ATOM 1560 C CA . GLY A 1 202 ? 34.75 31.75 -16.938 1 65.81 202 GLY A CA 1
ATOM 1561 C C . GLY A 1 202 ? 36.031 31.562 -16.141 1 65.81 202 GLY A C 1
ATOM 1562 O O . GLY A 1 202 ? 37.031 31.078 -16.656 1 65.81 202 GLY A O 1
ATOM 1563 N N . ALA A 1 203 ? 36.062 31.984 -14.93 1 68.5 203 ALA A N 1
ATOM 1564 C CA . ALA A 1 203 ? 37.312 32.031 -14.148 1 68.5 203 ALA A CA 1
ATOM 1565 C C . ALA A 1 203 ? 37.25 31.031 -13 1 68.5 203 ALA A C 1
ATOM 1567 O O . ALA A 1 203 ? 37.812 31.281 -11.922 1 68.5 203 ALA A O 1
ATOM 1568 N N . GLY A 1 204 ? 36.594 29.906 -13.094 1 72.94 204 GLY A N 1
ATOM 1569 C CA . GLY A 1 204 ? 36.656 28.859 -12.086 1 72.94 204 GLY A CA 1
ATOM 1570 C C . GLY A 1 204 ? 35.438 28.812 -11.18 1 72.94 204 GLY A C 1
ATOM 1571 O O . GLY A 1 204 ? 35.344 27.969 -10.297 1 72.94 204 GLY A O 1
ATOM 1572 N N . GLY A 1 205 ? 34.594 29.781 -11.273 1 86.62 205 GLY A N 1
ATOM 1573 C CA . GLY A 1 205 ? 33.344 29.766 -10.555 1 86.62 205 GLY A CA 1
ATOM 1574 C C . GLY A 1 205 ? 33.406 30.375 -9.172 1 86.62 205 GLY A C 1
ATOM 1575 O O . GLY A 1 205 ? 34.438 31 -8.828 1 86.62 205 GLY A O 1
ATOM 1576 N N . VAL A 1 206 ? 32.406 30.5 -8.391 1 93.69 206 VAL A N 1
ATOM 1577 C CA . VAL A 1 206 ? 32.312 31.016 -7.027 1 93.69 206 VAL A CA 1
ATOM 1578 C C . VAL A 1 206 ? 32.188 29.844 -6.043 1 93.69 206 VAL A C 1
ATOM 1580 O O . VAL A 1 206 ? 31.391 28.938 -6.246 1 93.69 206 VAL A O 1
ATOM 1583 N N . ARG A 1 207 ? 33.062 29.891 -5.059 1 96 207 ARG A N 1
ATOM 1584 C CA . ARG A 1 207 ? 33.031 28.875 -4.02 1 96 207 ARG A CA 1
ATOM 1585 C C . ARG A 1 207 ? 32.594 29.469 -2.684 1 96 207 ARG A C 1
ATOM 1587 O O . ARG A 1 207 ? 32.875 30.625 -2.391 1 96 207 ARG A O 1
ATOM 1594 N N . VAL A 1 208 ? 31.906 28.641 -1.897 1 97.94 208 VAL A N 1
ATOM 1595 C CA . VAL A 1 208 ? 31.484 29.062 -0.569 1 97.94 208 VAL A CA 1
ATOM 1596 C C . VAL A 1 208 ? 31.812 27.969 0.452 1 97.94 208 VAL A C 1
ATOM 1598 O O . VAL A 1 208 ? 32.094 26.828 0.084 1 97.94 208 VAL A O 1
ATOM 1601 N N . ARG A 1 209 ? 31.875 28.312 1.654 1 98.25 209 ARG A N 1
ATOM 1602 C CA . ARG A 1 209 ? 31.891 27.422 2.811 1 98.25 209 ARG A CA 1
ATOM 1603 C C . ARG A 1 209 ? 30.609 27.516 3.609 1 98.25 209 ARG A C 1
ATOM 1605 O O . ARG A 1 209 ? 30.219 28.609 4.055 1 98.25 209 ARG A O 1
ATOM 1612 N N . LEU A 1 210 ? 29.922 26.453 3.762 1 98.31 210 LEU A N 1
ATOM 1613 C CA . LEU A 1 210 ? 28.625 26.406 4.434 1 98.31 210 LEU A CA 1
ATOM 1614 C C . LEU A 1 210 ? 28.719 25.609 5.734 1 98.31 210 LEU A C 1
ATOM 1616 O O . LEU A 1 210 ? 29.203 24.469 5.738 1 98.31 210 LEU A O 1
ATOM 1620 N N . THR A 1 211 ? 28.438 26.234 6.82 1 97.88 211 THR A N 1
ATOM 1621 C CA . THR A 1 211 ? 28.219 25.578 8.102 1 97.88 211 THR A CA 1
ATOM 1622 C C . THR A 1 211 ? 26.75 25.703 8.539 1 97.88 211 THR A C 1
ATOM 1624 O O . THR A 1 211 ? 26.188 26.781 8.492 1 97.88 211 THR A O 1
ATOM 1627 N N . SER A 1 212 ? 26.125 24.641 8.867 1 98.06 212 SER A N 1
ATOM 1628 C CA . SER A 1 212 ? 24.734 24.625 9.32 1 98.06 212 SER A CA 1
ATOM 1629 C C . SER A 1 212 ? 24.516 23.578 10.398 1 98.06 212 SER A C 1
ATOM 1631 O O . SER A 1 212 ? 24.766 22.391 10.18 1 98.06 212 SER A O 1
ATOM 1633 N N . HIS A 1 213 ? 24.172 24.031 11.586 1 98 213 HIS A N 1
ATOM 1634 C CA . HIS A 1 213 ? 23.797 23.141 12.688 1 98 213 HIS A CA 1
ATOM 1635 C C . HIS A 1 213 ? 22.281 23.078 12.867 1 98 213 HIS A C 1
ATOM 1637 O O . HIS A 1 213 ? 21.641 24.125 13.008 1 98 213 HIS A O 1
ATOM 1643 N N . VAL A 1 214 ? 21.75 21.906 12.883 1 97.94 214 VAL A N 1
ATOM 1644 C CA . VAL A 1 214 ? 20.312 21.688 13 1 97.94 214 VAL A CA 1
ATOM 1645 C C . VAL A 1 214 ? 20.031 20.719 14.141 1 97.94 214 VAL A C 1
ATOM 1647 O O . VAL A 1 214 ? 20.703 19.703 14.289 1 97.94 214 VAL A O 1
ATOM 1650 N N . PHE A 1 215 ? 19.094 21.109 15.023 1 97.62 215 PHE A N 1
ATOM 1651 C CA . PHE A 1 215 ? 18.578 20.188 16.016 1 97.62 215 PHE A CA 1
ATOM 1652 C C . PHE A 1 215 ? 17.656 19.156 15.367 1 97.62 215 PHE A C 1
ATOM 1654 O O . PHE A 1 215 ? 16.75 19.516 14.609 1 97.62 215 PHE A O 1
ATOM 1661 N N . MET A 1 216 ? 17.844 17.922 15.594 1 97 216 MET A N 1
ATOM 1662 C CA . MET A 1 216 ? 16.938 16.859 15.164 1 97 216 MET A CA 1
ATOM 1663 C C . MET A 1 216 ? 16.984 15.672 16.125 1 97 216 MET A C 1
ATOM 1665 O O . MET A 1 216 ? 17.984 14.953 16.156 1 97 216 MET A O 1
ATOM 1669 N N . ASP A 1 217 ? 15.977 15.477 16.875 1 96.81 217 ASP A N 1
ATOM 1670 C CA . ASP A 1 217 ? 15.945 14.406 17.875 1 96.81 217 ASP A CA 1
ATOM 1671 C C . ASP A 1 217 ? 14.508 14.062 18.25 1 96.81 217 ASP A C 1
ATOM 1673 O O . ASP A 1 217 ? 13.578 14.812 17.953 1 96.81 217 ASP A O 1
ATOM 1677 N N . TRP A 1 218 ? 14.383 12.898 18.859 1 97.38 218 TRP A N 1
ATOM 1678 C CA . TRP A 1 218 ? 13.086 12.484 19.391 1 97.38 218 TRP A CA 1
ATOM 1679 C C . TRP A 1 218 ? 12.734 13.242 20.656 1 97.38 218 TRP A C 1
ATOM 1681 O O . TRP A 1 218 ? 13.562 13.344 21.578 1 97.38 218 TRP A O 1
ATOM 1691 N N . GLN A 1 219 ? 11.547 13.828 20.641 1 97.12 219 GLN A N 1
ATOM 1692 C CA . GLN A 1 219 ? 11.031 14.531 21.797 1 97.12 219 GLN A CA 1
ATOM 1693 C C . GLN A 1 219 ? 9.633 14.039 22.172 1 97.12 219 GLN A C 1
ATOM 1695 O O . GLN A 1 219 ? 8.859 13.648 21.297 1 97.12 219 GLN A O 1
ATOM 1700 N N . GLN A 1 220 ? 9.391 13.992 23.484 1 97.25 220 GLN A N 1
ATOM 1701 C CA . GLN A 1 220 ? 7.992 13.898 23.875 1 97.25 220 GLN A CA 1
ATOM 1702 C C . GLN A 1 220 ? 7.262 15.219 23.641 1 97.25 220 GLN A C 1
ATOM 1704 O O . GLN A 1 220 ? 7.68 16.266 24.141 1 97.25 220 GLN A O 1
ATOM 1709 N N . THR A 1 221 ? 6.223 15.203 22.844 1 98.19 221 THR A N 1
ATOM 1710 C CA . THR A 1 221 ? 5.488 16.422 22.516 1 98.19 221 THR A CA 1
ATOM 1711 C C . THR A 1 221 ? 4.043 16.328 23 1 98.19 221 THR A C 1
ATOM 1713 O O . THR A 1 221 ? 3.461 15.242 23.016 1 98.19 221 THR A O 1
ATOM 1716 N N . PRO A 1 222 ? 3.484 17.438 23.406 1 98.5 222 PRO A N 1
ATOM 1717 C CA . PRO A 1 222 ? 2.117 17.438 23.922 1 98.5 222 PRO A CA 1
ATOM 1718 C C . PRO A 1 222 ? 1.061 17.469 22.828 1 98.5 222 PRO A C 1
ATOM 1720 O O . PRO A 1 222 ? 1.33 17.938 21.719 1 98.5 222 PRO A O 1
ATOM 1723 N N . LEU A 1 223 ? -0.063 16.938 23.062 1 98.56 223 LEU A N 1
ATOM 1724 C CA . LEU A 1 223 ? -1.289 16.969 22.281 1 98.56 223 LEU A CA 1
ATOM 1725 C C . LEU A 1 223 ? -2.512 17.109 23.172 1 98.56 223 LEU A C 1
ATOM 1727 O O . LEU A 1 223 ? -2.758 16.25 24.031 1 98.56 223 LEU A O 1
ATOM 1731 N N . LEU A 1 224 ? -3.25 18.172 23.047 1 98.94 224 LEU A N 1
ATOM 1732 C CA . LEU A 1 224 ? -4.395 18.438 23.906 1 98.94 224 LEU A CA 1
ATOM 1733 C C . LEU A 1 224 ? -5.703 18.141 23.188 1 98.94 224 LEU A C 1
ATOM 1735 O O . LEU A 1 224 ? -5.93 18.641 22.078 1 98.94 224 LEU A O 1
ATOM 1739 N N . VAL A 1 225 ? -6.492 17.281 23.734 1 98.94 225 VAL A N 1
ATOM 1740 C CA . VAL A 1 225 ? -7.844 16.969 23.266 1 98.94 225 VAL A CA 1
ATOM 1741 C C . VAL A 1 225 ? -8.867 17.531 24.266 1 98.94 225 VAL A C 1
ATOM 1743 O O . VAL A 1 225 ? -8.734 17.344 25.469 1 98.94 225 VAL A O 1
ATOM 1746 N N . ALA A 1 226 ? -9.867 18.25 23.797 1 98.94 226 ALA A N 1
ATOM 1747 C CA . ALA A 1 226 ? -10.953 18.781 24.609 1 98.94 226 ALA A CA 1
ATOM 1748 C C . ALA A 1 226 ? -12.312 18.469 24 1 98.94 226 ALA A C 1
ATOM 1750 O O . ALA A 1 226 ? -12.57 18.828 22.844 1 98.94 226 ALA A O 1
ATOM 1751 N N . ASP A 1 227 ? -13.188 17.891 24.766 1 98.75 227 ASP A N 1
ATOM 1752 C CA . ASP A 1 227 ? -14.484 17.469 24.266 1 98.75 227 ASP A CA 1
ATOM 1753 C C . ASP A 1 227 ? -15.609 18.312 24.875 1 98.75 227 ASP A C 1
ATOM 1755 O O . ASP A 1 227 ? -15.609 18.578 26.078 1 98.75 227 ASP A O 1
ATOM 1759 N N . LEU A 1 228 ? -16.469 18.797 24.062 1 98.69 228 LEU A N 1
ATOM 1760 C CA . LEU A 1 228 ? -17.781 19.359 24.391 1 98.69 228 LEU A CA 1
ATOM 1761 C C . LEU A 1 228 ? -18.891 18.484 23.828 1 98.69 228 LEU A C 1
ATOM 1763 O O . LEU A 1 228 ? -19.281 18.656 22.672 1 98.69 228 LEU A O 1
ATOM 1767 N N . PRO A 1 229 ? -19.438 17.562 24.609 1 97.38 229 PRO A N 1
ATOM 1768 C CA . PRO A 1 229 ? -20.438 16.609 24.094 1 97.38 229 PRO A CA 1
ATOM 1769 C C . PRO A 1 229 ? -21.719 17.297 23.641 1 97.38 229 PRO A C 1
ATOM 1771 O O . PRO A 1 229 ? -22.109 18.328 24.188 1 97.38 229 PRO A O 1
ATOM 1774 N N . GLY A 1 230 ? -22.344 16.812 22.641 1 96.44 230 GLY A N 1
ATOM 1775 C CA . GLY A 1 230 ? -23.672 17.188 22.219 1 96.44 230 GLY A CA 1
ATOM 1776 C C . GLY A 1 230 ? -24.734 16.203 22.641 1 96.44 230 GLY A C 1
ATOM 1777 O O . GLY A 1 230 ? -24.469 15.289 23.438 1 96.44 230 GLY A O 1
ATOM 1778 N N . GLN A 1 231 ? -25.906 16.406 22.203 1 95.06 231 GLN A N 1
ATOM 1779 C CA . GLN A 1 231 ? -27.031 15.508 22.5 1 95.06 231 GLN A CA 1
ATOM 1780 C C . GLN A 1 231 ? -26.828 14.141 21.859 1 95.06 231 GLN A C 1
ATOM 1782 O O . GLN A 1 231 ? -27.141 13.109 22.453 1 95.06 231 GLN A O 1
ATOM 1787 N N . ASN A 1 232 ? -26.406 14.211 20.672 1 93.81 232 ASN A N 1
ATOM 1788 C CA . ASN A 1 232 ? -26 12.984 20 1 93.81 232 ASN A CA 1
ATOM 1789 C C . ASN A 1 232 ? -24.547 12.625 20.312 1 93.81 232 ASN A C 1
ATOM 1791 O O . ASN A 1 232 ? -23.625 13.125 19.656 1 93.81 232 ASN A O 1
ATOM 1795 N N . ALA A 1 233 ? -24.328 11.703 21.141 1 88.44 233 ALA A N 1
ATOM 1796 C CA . ALA A 1 233 ? -23 11.367 21.656 1 88.44 233 ALA A CA 1
ATOM 1797 C C . ALA A 1 233 ? -22.188 10.594 20.625 1 88.44 233 ALA A C 1
ATOM 1799 O O . ALA A 1 233 ? -20.969 10.438 20.766 1 88.44 233 ALA A O 1
ATOM 1800 N N . ASP A 1 234 ? -22.719 10.227 19.547 1 93.56 234 ASP A N 1
ATOM 1801 C CA . ASP A 1 234 ? -22.062 9.344 18.594 1 93.56 234 ASP A CA 1
ATOM 1802 C C . ASP A 1 234 ? -21.281 10.148 17.547 1 93.56 234 ASP A C 1
ATOM 1804 O O . ASP A 1 234 ? -20.516 9.586 16.766 1 93.56 234 ASP A O 1
ATOM 1808 N N . GLU A 1 235 ? -21.5 11.453 17.578 1 97.88 235 GLU A N 1
ATOM 1809 C CA . GLU A 1 235 ? -20.891 12.258 16.531 1 97.88 235 GLU A CA 1
ATOM 1810 C C . GLU A 1 235 ? -20.219 13.5 17.109 1 97.88 235 GLU A C 1
ATOM 1812 O O . GLU A 1 235 ? -20.688 14.055 18.109 1 97.88 235 GLU A O 1
ATOM 1817 N N . PHE A 1 236 ? -19.125 13.906 16.484 1 98.69 236 PHE A N 1
ATOM 1818 C CA . PHE A 1 236 ? -18.516 15.18 16.844 1 98.69 236 PHE A CA 1
ATOM 1819 C C . PHE A 1 236 ? -17.875 15.836 15.633 1 98.69 236 PHE A C 1
ATOM 1821 O O . PHE A 1 236 ? -17.641 15.18 14.617 1 98.69 236 PHE A O 1
ATOM 1828 N N . VAL A 1 237 ? -17.703 17.156 15.688 1 98.88 237 VAL A N 1
ATOM 1829 C CA . VAL A 1 237 ? -16.906 17.953 14.766 1 98.88 237 VAL A CA 1
ATOM 1830 C C . VAL A 1 237 ? -15.508 18.188 15.352 1 98.88 237 VAL A C 1
ATOM 1832 O O . VAL A 1 237 ? -15.375 18.547 16.516 1 98.88 237 VAL A O 1
ATOM 1835 N N . LEU A 1 238 ? -14.508 17.875 14.531 1 98.94 238 LEU A N 1
ATOM 1836 C CA . LEU A 1 238 ? -13.133 18.125 14.953 1 98.94 238 LEU A CA 1
ATOM 1837 C C . LEU A 1 238 ? -12.711 19.547 14.586 1 98.94 238 LEU A C 1
ATOM 1839 O O . LEU A 1 238 ? -12.805 19.953 13.422 1 98.94 238 LEU A O 1
ATOM 1843 N N . PHE A 1 239 ? -12.422 20.375 15.57 1 98.88 239 PHE A N 1
ATOM 1844 C CA . PHE A 1 239 ? -11.852 21.703 15.414 1 98.88 239 PHE A CA 1
ATOM 1845 C C . PHE A 1 239 ? -10.406 21.734 15.891 1 98.88 239 PHE A C 1
ATOM 1847 O O . PHE A 1 239 ? -10.141 21.641 17.094 1 98.88 239 PHE A O 1
ATOM 1854 N N . SER A 1 240 ? -9.469 21.906 14.867 1 98.75 240 SER A N 1
ATOM 1855 C CA . SER A 1 240 ? -8.102 21.672 15.32 1 98.75 240 SER A CA 1
ATOM 1856 C C . SER A 1 240 ? -7.145 22.719 14.75 1 98.75 240 SER A C 1
ATOM 1858 O O . SER A 1 240 ? -7.43 23.328 13.719 1 98.75 240 SER A O 1
ATOM 1860 N N . GLY A 1 241 ? -6.062 23 15.383 1 98.31 241 GLY A N 1
ATOM 1861 C CA . GLY A 1 241 ? -4.934 23.844 15.031 1 98.31 241 GLY A CA 1
ATOM 1862 C C . GLY A 1 241 ? -3.688 23.547 15.844 1 98.31 241 GLY A C 1
ATOM 1863 O O . GLY A 1 241 ? -3.754 22.859 16.859 1 98.31 241 GLY A O 1
ATOM 1864 N N . HIS A 1 242 ? -2.578 24.016 15.383 1 98.56 242 HIS A N 1
ATOM 1865 C CA . HIS A 1 242 ? -1.345 23.734 16.109 1 98.56 242 HIS A CA 1
ATOM 1866 C C . HIS A 1 242 ? -1.039 24.844 17.125 1 98.56 242 HIS A C 1
ATOM 1868 O O . HIS A 1 242 ? -1.481 25.984 16.953 1 98.56 242 HIS A O 1
ATOM 1874 N N . LEU A 1 243 ? -0.374 24.469 18.172 1 98.62 243 LEU A N 1
ATOM 1875 C CA . LEU A 1 243 ? 0.026 25.422 19.188 1 98.62 243 LEU A CA 1
ATOM 1876 C C . LEU A 1 243 ? 1.506 25.781 19.062 1 98.62 243 LEU A C 1
ATOM 1878 O O . LEU A 1 243 ? 1.933 26.859 19.469 1 98.62 243 LEU A O 1
ATOM 1882 N N . ASP A 1 244 ? 2.322 24.828 18.516 1 98.19 244 ASP A N 1
ATOM 1883 C CA . ASP A 1 244 ? 3.742 25.109 18.312 1 98.19 244 ASP A CA 1
ATOM 1884 C C . ASP A 1 244 ? 3.945 26.234 17.312 1 98.19 244 ASP A C 1
ATOM 1886 O O . ASP A 1 244 ? 3.027 26.578 16.562 1 98.19 244 ASP A O 1
ATOM 1890 N N . SER A 1 245 ? 5.09 26.875 17.375 1 97.38 245 SER A N 1
ATOM 1891 C CA . SER A 1 245 ? 5.465 27.953 16.453 1 97.38 245 SER A CA 1
ATOM 1892 C C . SER A 1 245 ? 6.98 28.109 16.375 1 97.38 245 SER A C 1
ATOM 1894 O O . SER A 1 245 ? 7.703 27.641 17.25 1 97.38 245 SER A O 1
ATOM 1896 N N . TRP A 1 246 ? 7.492 28.703 15.336 1 96.06 246 TRP A N 1
ATOM 1897 C CA . TRP A 1 246 ? 8.922 28.922 15.188 1 96.06 246 TRP A CA 1
ATOM 1898 C C . TRP A 1 246 ? 9.438 29.875 16.266 1 96.06 246 TRP A C 1
ATOM 1900 O O . TRP A 1 246 ? 10.594 29.781 16.688 1 96.06 246 TRP A O 1
ATOM 1910 N N . GLU A 1 247 ? 8.797 30.781 16.781 1 95.06 247 GLU A N 1
ATOM 1911 C CA . GLU A 1 247 ? 9.062 31.719 17.859 1 95.06 247 GLU A CA 1
ATOM 1912 C C . GLU A 1 247 ? 7.785 32.031 18.641 1 95.06 247 GLU A C 1
ATOM 1914 O O . GLU A 1 247 ? 7.051 31.125 19.031 1 95.06 247 GLU A O 1
ATOM 1919 N N . VAL A 1 248 ? 7.527 33.281 18.828 1 96.25 248 VAL A N 1
ATOM 1920 C CA . VAL A 1 248 ? 6.355 33.562 19.641 1 96.25 248 VAL A CA 1
ATOM 1921 C C . VAL A 1 248 ? 5.086 33.344 18.828 1 96.25 248 VAL A C 1
ATOM 1923 O O . VAL A 1 248 ? 4.051 32.938 19.375 1 96.25 248 VAL A O 1
ATOM 1926 N N . GLY A 1 249 ? 5.215 33.562 17.5 1 97.38 249 GLY A N 1
ATOM 1927 C CA . GLY A 1 249 ? 4.141 33.25 16.578 1 97.38 249 GLY A CA 1
ATOM 1928 C C . GLY A 1 249 ? 2.803 33.844 16.984 1 97.38 249 GLY A C 1
ATOM 1929 O O . GLY A 1 249 ? 1.839 33.094 17.219 1 97.38 249 GLY A O 1
ATOM 1930 N N . ALA A 1 250 ? 2.74 35.156 17.016 1 98.31 250 ALA A N 1
ATOM 1931 C CA . ALA A 1 250 ? 1.496 35.812 17.391 1 98.31 250 ALA A CA 1
ATOM 1932 C C . ALA A 1 250 ? 0.373 35.469 16.422 1 98.31 250 ALA A C 1
ATOM 1934 O O . ALA A 1 250 ? -0.773 35.281 16.828 1 98.31 250 ALA A O 1
ATOM 1935 N N . MET A 1 251 ? 0.718 35.469 15.18 1 97.62 251 MET A N 1
ATOM 1936 C CA . MET A 1 251 ? -0.24 35.062 14.156 1 97.62 251 MET A CA 1
ATOM 1937 C C . MET A 1 251 ? -0.242 33.562 13.969 1 97.62 251 MET A C 1
ATOM 1939 O O . MET A 1 251 ? -1.262 32.906 14.188 1 97.62 251 MET A O 1
ATOM 1943 N N . ASP A 1 252 ? 0.856 33 13.742 1 96.12 252 ASP A N 1
ATOM 1944 C CA . ASP A 1 252 ? 1.071 31.562 13.5 1 96.12 252 ASP A CA 1
ATOM 1945 C C . ASP A 1 252 ? 1.64 30.875 14.734 1 96.12 252 ASP A C 1
ATOM 1947 O O . ASP A 1 252 ? 2.857 30.734 14.867 1 96.12 252 ASP A O 1
ATOM 1951 N N . ASN A 1 253 ? 0.823 30.375 15.688 1 97.5 253 ASN A N 1
ATOM 1952 C CA . ASN A 1 253 ? -0.616 30.234 15.492 1 97.5 253 ASN A CA 1
ATOM 1953 C C . ASN A 1 253 ? -1.4 30.828 16.656 1 97.5 253 ASN A C 1
ATOM 1955 O O . ASN A 1 253 ? -2.477 30.344 17 1 97.5 253 ASN A O 1
ATOM 1959 N N . GLY A 1 254 ? -0.808 31.797 17.297 1 98.44 254 GLY A N 1
ATOM 1960 C CA . GLY A 1 254 ? -1.372 32.344 18.516 1 98.44 254 GLY A CA 1
ATOM 1961 C C . GLY A 1 254 ? -2.771 32.906 18.328 1 98.44 254 GLY A C 1
ATOM 1962 O O . GLY A 1 254 ? -3.66 32.656 19.141 1 98.44 254 GLY A O 1
ATOM 1963 N N . SER A 1 255 ? -2.967 33.719 17.297 1 98.5 255 SER A N 1
ATOM 1964 C CA .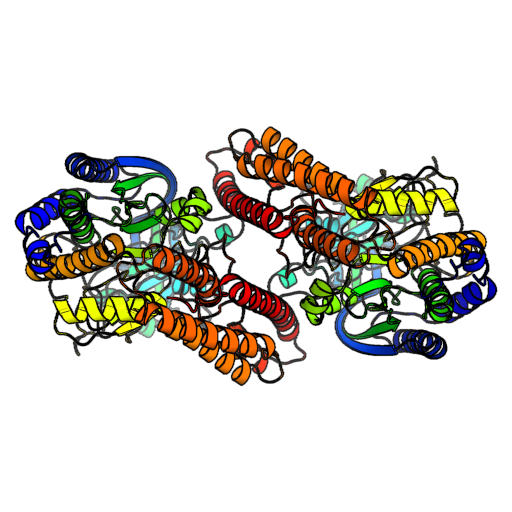 SER A 1 255 ? -4.273 34.312 17.062 1 98.5 255 SER A CA 1
ATOM 1965 C C . SER A 1 255 ? -5.312 33.25 16.703 1 98.5 255 SER A C 1
ATOM 1967 O O . SER A 1 255 ? -6.484 33.375 17.078 1 98.5 255 SER A O 1
ATOM 1969 N N . ALA A 1 256 ? -4.91 32.219 15.992 1 98.5 256 ALA A N 1
ATOM 1970 C CA . ALA A 1 256 ? -5.809 31.109 15.711 1 98.5 256 ALA A CA 1
ATOM 1971 C C . ALA A 1 256 ? -6.215 30.391 17 1 98.5 256 ALA A C 1
ATOM 1973 O O . ALA A 1 256 ? -7.367 29.984 17.156 1 98.5 256 ALA A O 1
ATOM 1974 N N . ASN A 1 257 ? -5.254 30.203 17.906 1 98.81 257 ASN A N 1
ATOM 1975 C CA . ASN A 1 257 ? -5.57 29.594 19.188 1 98.81 257 ASN A CA 1
ATOM 1976 C C . ASN A 1 257 ? -6.535 30.453 20 1 98.81 257 ASN A C 1
ATOM 1978 O O . ASN A 1 257 ? -7.43 29.938 20.672 1 98.81 257 ASN A O 1
ATOM 1982 N N . ALA A 1 258 ? -6.324 31.75 19.922 1 98.88 258 ALA A N 1
ATOM 1983 C CA . ALA A 1 258 ? -7.277 32.656 20.578 1 98.88 258 ALA A CA 1
ATOM 1984 C C . ALA A 1 258 ? -8.68 32.469 19.984 1 98.88 258 ALA A C 1
ATOM 1986 O O . ALA A 1 258 ? -9.664 32.469 20.734 1 98.88 258 ALA A O 1
ATOM 1987 N N . THR A 1 259 ? -8.742 32.375 18.672 1 98.88 259 THR A N 1
ATOM 1988 C CA . THR A 1 259 ? -10.008 32.125 17.984 1 98.88 259 THR A CA 1
ATOM 1989 C C . THR A 1 259 ? -10.633 30.828 18.469 1 98.88 259 THR A C 1
ATOM 1991 O O . THR A 1 259 ? -11.82 30.781 18.781 1 98.88 259 THR A O 1
ATOM 1994 N N . MET A 1 260 ? -9.852 29.75 18.547 1 98.94 260 MET A N 1
ATOM 1995 C CA . MET A 1 260 ? -10.328 28.453 18.969 1 98.94 260 MET A CA 1
ATOM 1996 C C . MET A 1 260 ? -10.93 28.516 20.375 1 98.94 260 MET A C 1
ATOM 1998 O O . MET A 1 260 ? -12.008 27.984 20.625 1 98.94 260 MET A O 1
ATOM 2002 N N . LEU A 1 261 ? -10.266 29.188 21.266 1 98.94 261 LEU A N 1
ATOM 2003 C CA . LEU A 1 261 ? -10.695 29.266 22.656 1 98.94 261 LEU A CA 1
ATOM 2004 C C . LEU A 1 261 ? -11.953 30.125 22.797 1 98.94 261 LEU A C 1
ATOM 2006 O O . LEU A 1 261 ? -12.844 29.797 23.578 1 98.94 261 LEU A O 1
ATOM 2010 N N . GLU A 1 262 ? -12 31.219 22.031 1 98.88 262 GLU A N 1
ATOM 2011 C CA . GLU A 1 262 ? -13.188 32.062 22.062 1 98.88 262 GLU A CA 1
ATOM 2012 C C . GLU A 1 262 ? -14.414 31.328 21.531 1 98.88 262 GLU A C 1
ATOM 2014 O O . GLU A 1 262 ? -15.5 31.422 22.109 1 98.88 262 GLU A O 1
ATOM 2019 N N . VAL A 1 263 ? -14.227 30.594 20.438 1 98.88 263 VAL A N 1
ATOM 2020 C CA . VAL A 1 263 ? -15.305 29.781 19.891 1 98.88 263 VAL A CA 1
ATOM 2021 C C . VAL A 1 263 ? -15.742 28.734 20.906 1 98.88 263 VAL A C 1
ATOM 2023 O O . VAL A 1 263 ? -16.938 28.531 21.141 1 98.88 263 VAL A O 1
ATOM 2026 N N . ALA A 1 264 ? -14.773 28.047 21.531 1 98.88 264 ALA A N 1
ATOM 2027 C CA . ALA A 1 264 ? -15.062 27.031 22.547 1 98.88 264 ALA A CA 1
ATOM 2028 C C . ALA A 1 264 ? -15.852 27.625 23.703 1 98.88 264 ALA A C 1
ATOM 2030 O O . ALA A 1 264 ? -16.812 27.016 24.188 1 98.88 264 ALA A O 1
ATOM 2031 N N . ARG A 1 265 ? -15.453 28.797 24.172 1 98.81 265 ARG A N 1
ATOM 2032 C CA . ARG A 1 265 ? -16.141 29.469 25.281 1 98.81 265 ARG A CA 1
ATOM 2033 C C . ARG A 1 265 ? -17.609 29.703 24.953 1 98.81 265 ARG A C 1
ATOM 2035 O O . ARG A 1 265 ? -18.484 29.391 25.766 1 98.81 265 ARG A O 1
ATOM 2042 N N . ILE A 1 266 ? -17.828 30.266 23.812 1 98.75 266 ILE A N 1
ATOM 2043 C CA . ILE A 1 266 ? -19.188 30.656 23.422 1 98.75 266 ILE A CA 1
ATOM 2044 C C . ILE A 1 266 ? -20.047 29.406 23.219 1 98.75 266 ILE A C 1
ATOM 2046 O O . ILE A 1 266 ? -21.172 29.328 23.719 1 98.75 266 ILE A O 1
ATOM 2050 N N . LEU A 1 267 ? -19.516 28.344 22.516 1 98.62 267 LEU A N 1
ATOM 2051 C CA . LEU A 1 267 ? -20.297 27.125 22.281 1 98.62 267 LEU A CA 1
ATOM 2052 C C . LEU A 1 267 ? -20.562 26.391 23.594 1 98.62 267 LEU A C 1
ATOM 2054 O O . LEU A 1 267 ? -21.609 25.781 23.766 1 98.62 267 LEU A O 1
ATOM 2058 N N . ALA A 1 268 ? -19.625 26.453 24.547 1 98.56 268 ALA A N 1
ATOM 2059 C CA . ALA A 1 268 ? -19.797 25.812 25.859 1 98.56 268 ALA A CA 1
ATOM 2060 C C . ALA A 1 268 ? -20.984 26.422 26.594 1 98.56 268 ALA A C 1
ATOM 2062 O O . ALA A 1 268 ? -21.672 25.734 27.359 1 98.56 268 ALA A O 1
ATOM 2063 N N . GLN A 1 269 ? -21.281 27.656 26.344 1 97.31 269 GLN A N 1
ATOM 2064 C CA . GLN A 1 269 ? -22.406 28.344 26.984 1 97.31 269 GLN A CA 1
ATOM 2065 C C . GLN A 1 269 ? -23.734 27.875 26.391 1 97.31 269 GLN A C 1
ATOM 2067 O O . GLN A 1 269 ? -24.797 28.078 27 1 97.31 269 GLN A O 1
ATOM 2072 N N . HIS A 1 270 ? -23.656 27.312 25.25 1 96.75 270 HIS A N 1
ATOM 2073 C CA . HIS A 1 270 ? -24.859 26.844 24.562 1 96.75 270 HIS A CA 1
ATOM 2074 C C . HIS A 1 270 ? -24.844 25.328 24.422 1 96.75 270 HIS A C 1
ATOM 2076 O O . HIS A 1 270 ? -25.438 24.781 23.469 1 96.75 270 HIS A O 1
ATOM 2082 N N . ARG A 1 271 ? -24.141 24.594 25.266 1 95.69 271 ARG A N 1
ATOM 2083 C CA . ARG A 1 271 ? -23.906 23.156 25.141 1 95.69 271 ARG A CA 1
ATOM 2084 C C . ARG A 1 271 ? -25.219 22.375 25.141 1 95.69 271 ARG A C 1
ATOM 2086 O O . ARG A 1 271 ? -25.312 21.328 24.516 1 95.69 271 ARG A O 1
ATOM 2093 N N . ASP A 1 272 ? -26.297 22.891 25.719 1 95.12 272 ASP A N 1
ATOM 2094 C CA . ASP A 1 272 ? -27.562 22.172 25.891 1 95.12 272 ASP A CA 1
ATOM 2095 C C . ASP A 1 272 ? -28.328 22.078 24.578 1 95.12 272 ASP A C 1
ATOM 2097 O O . ASP A 1 272 ? -29.25 21.266 24.453 1 95.12 272 ASP A O 1
ATOM 2101 N N . VAL A 1 273 ? -27.906 22.906 23.625 1 95.31 273 VAL A N 1
ATOM 2102 C CA . VAL A 1 273 ? -28.688 22.922 22.391 1 95.31 273 VAL A CA 1
ATOM 2103 C C . VAL A 1 273 ? -27.844 22.375 21.234 1 95.31 273 VAL A C 1
ATOM 2105 O O . VAL A 1 273 ? -28.297 22.359 20.078 1 95.31 273 VAL A O 1
ATOM 2108 N N . LEU A 1 274 ? -26.641 21.906 21.484 1 97 274 LEU A N 1
ATOM 2109 C CA . LEU A 1 274 ? -25.812 21.312 20.438 1 97 274 LEU A CA 1
ATOM 2110 C C . LEU A 1 274 ? -26.297 19.891 20.109 1 97 274 LEU A C 1
ATOM 2112 O O . LEU A 1 274 ? -26.516 19.094 21.016 1 97 274 LEU A O 1
ATOM 2116 N N . TYR A 1 275 ? -26.547 19.625 18.859 1 96.62 275 TYR A N 1
ATOM 2117 C CA . TYR A 1 275 ? -26.969 18.312 18.422 1 96.62 275 TYR A CA 1
ATOM 2118 C C . TYR A 1 275 ? -25.812 17.312 18.484 1 96.62 275 TYR A C 1
ATOM 2120 O O . TYR A 1 275 ? -25.969 16.188 18.953 1 96.62 275 TYR A O 1
ATOM 2128 N N . ARG A 1 276 ? -24.656 17.656 18.031 1 97.75 276 ARG A N 1
ATOM 2129 C CA . ARG A 1 276 ? -23.469 16.812 18.062 1 97.75 276 ARG A CA 1
ATOM 2130 C C . ARG A 1 276 ? -22.328 17.516 18.797 1 97.75 276 ARG A C 1
ATOM 2132 O O . ARG A 1 276 ? -22.375 18.719 19.047 1 97.75 276 ARG A O 1
ATOM 2139 N N . GLY A 1 277 ? -21.344 16.734 19.156 1 98.31 277 GLY A N 1
ATOM 2140 C CA . GLY A 1 277 ? -20.266 17.25 19.969 1 98.31 277 GLY A CA 1
ATOM 2141 C C . GLY A 1 277 ? -19.234 18.031 19.188 1 98.31 277 GLY A C 1
ATOM 2142 O O . GLY A 1 277 ? -19.25 18.016 17.953 1 98.31 277 GLY A O 1
ATOM 2143 N N . LEU A 1 278 ? -18.469 18.812 19.922 1 98.81 278 LEU A N 1
ATOM 2144 C CA . LEU A 1 278 ? -17.281 19.5 19.438 1 98.81 278 LEU A CA 1
ATOM 2145 C C . LEU A 1 278 ? -16.031 18.953 20.109 1 98.81 278 LEU A C 1
ATOM 2147 O O . LEU A 1 278 ? -15.992 18.812 21.328 1 98.81 278 LEU A O 1
ATOM 2151 N N . ARG A 1 279 ? -15.102 18.531 19.328 1 98.88 279 ARG A N 1
ATOM 2152 C CA . ARG A 1 279 ? -13.789 18.141 19.828 1 98.88 279 ARG A CA 1
ATOM 2153 C C . ARG A 1 279 ? -12.703 19.078 19.328 1 98.88 279 ARG A C 1
ATOM 2155 O O . ARG A 1 279 ? -12.523 19.25 18.125 1 98.88 279 ARG A O 1
ATOM 2162 N N . LEU A 1 280 ? -12.039 19.734 20.266 1 98.94 280 LEU A N 1
ATOM 2163 C CA . LEU A 1 280 ? -10.891 20.562 19.922 1 98.94 280 LEU A CA 1
ATOM 2164 C C . LEU A 1 280 ? -9.586 19.781 20.109 1 98.94 280 LEU A C 1
ATOM 2166 O O . LEU A 1 280 ? -9.438 19.047 21.078 1 98.94 280 LEU A O 1
ATOM 2170 N N . CYS A 1 281 ? -8.727 19.891 19.141 1 98.88 281 CYS A N 1
ATOM 2171 C CA . CYS A 1 281 ? -7.383 19.328 19.281 1 98.88 281 CYS A CA 1
ATOM 2172 C C . CYS A 1 281 ? -6.328 20.391 19 1 98.88 281 CYS A C 1
ATOM 2174 O O . CYS A 1 281 ? -6.434 21.141 18.016 1 98.88 281 CYS A O 1
ATOM 2176 N N . PHE A 1 282 ? -5.422 20.578 19.891 1 98.88 282 PHE A N 1
ATOM 2177 C CA . PHE A 1 282 ? -4.238 21.406 19.734 1 98.88 282 PHE A CA 1
ATOM 2178 C C . PHE A 1 282 ? -2.992 20.547 19.531 1 98.88 282 PHE A C 1
ATOM 2180 O O . PHE A 1 282 ? -2.674 19.703 20.359 1 98.88 282 PHE A O 1
ATOM 2187 N N . TRP A 1 283 ? -2.305 20.859 18.406 1 98.69 283 TRP A N 1
ATOM 2188 C CA . TRP A 1 283 ? -1.202 19.984 18.016 1 98.69 283 TRP A CA 1
ATOM 2189 C C . TRP A 1 283 ? 0.141 20.594 18.391 1 98.69 283 TRP A C 1
ATOM 2191 O O . TRP A 1 283 ? 0.309 21.828 18.328 1 98.69 283 TRP A O 1
ATOM 2201 N N . SER A 1 284 ? 1.096 19.812 18.75 1 98.44 284 SER A N 1
ATOM 2202 C CA . SER A 1 284 ? 2.523 20.109 18.672 1 98.44 284 SER A CA 1
ATOM 2203 C C . SER A 1 284 ? 3.152 19.453 17.438 1 98.44 284 SER A C 1
ATOM 2205 O O . SER A 1 284 ? 2.594 18.5 16.891 1 98.44 284 SER A O 1
ATOM 2207 N N . GLY A 1 285 ? 4.234 19.984 16.969 1 98 285 GLY A N 1
ATOM 2208 C CA . GLY A 1 285 ? 5 19.344 15.914 1 98 285 GLY A CA 1
ATOM 2209 C C . GLY A 1 285 ? 4.492 19.688 14.523 1 98 285 GLY A C 1
ATOM 2210 O O . GLY A 1 285 ? 4.844 19.016 13.547 1 98 285 GLY A O 1
ATOM 2211 N N . HIS A 1 286 ? 3.611 20.672 14.391 1 97.44 286 HIS A N 1
ATOM 2212 C CA . HIS A 1 286 ? 3.193 21.172 13.086 1 97.44 286 HIS A CA 1
ATOM 2213 C C . HIS A 1 286 ? 4.383 21.703 12.289 1 97.44 286 HIS A C 1
ATOM 2215 O O . HIS A 1 286 ? 4.648 21.25 11.18 1 97.44 286 HIS A O 1
ATOM 2221 N N . SER A 1 287 ? 5.117 22.594 12.93 1 94.69 287 SER A N 1
ATOM 2222 C CA . SER A 1 287 ? 6.219 23.281 12.273 1 94.69 287 SER A CA 1
ATOM 2223 C C . SER A 1 287 ? 7.512 22.484 12.367 1 94.69 287 SER A C 1
ATOM 2225 O O . SER A 1 287 ? 8.297 22.438 11.422 1 94.69 287 SER A O 1
ATOM 2227 N N . HIS A 1 288 ? 7.723 21.797 13.477 1 97.69 288 HIS A N 1
ATOM 2228 C CA . HIS A 1 288 ? 9.023 21.219 13.797 1 97.69 288 HIS A CA 1
ATOM 2229 C C . HIS A 1 288 ? 9.031 19.719 13.523 1 97.69 288 HIS A C 1
ATOM 2231 O O . HIS A 1 288 ? 10.094 19.094 13.492 1 97.69 288 HIS A O 1
ATOM 2237 N N . GLY A 1 289 ? 7.848 19.156 13.406 1 97.81 289 GLY A N 1
ATOM 2238 C CA . GLY A 1 289 ? 7.73 17.719 13.188 1 97.81 289 GLY A CA 1
ATOM 2239 C C . GLY A 1 289 ? 7 17.375 11.906 1 97.81 289 GLY A C 1
ATOM 2240 O O . GLY A 1 289 ? 6.582 16.234 11.719 1 97.81 289 GLY A O 1
ATOM 2241 N N . ARG A 1 290 ? 6.816 18.422 11.023 1 97.31 290 ARG A N 1
ATOM 2242 C CA . ARG A 1 290 ? 6.074 18.234 9.781 1 97.31 290 ARG A CA 1
ATOM 2243 C C . ARG A 1 290 ? 4.742 17.547 10.039 1 97.31 290 ARG A C 1
ATOM 2245 O O . ARG A 1 290 ? 4.457 16.5 9.453 1 97.31 290 ARG A O 1
ATOM 2252 N N . TYR A 1 291 ? 3.947 18.094 10.914 1 97.88 291 TYR A N 1
ATOM 2253 C CA . TYR A 1 291 ? 2.586 17.672 11.234 1 97.88 291 TYR A CA 1
ATOM 2254 C C . TYR A 1 291 ? 2.584 16.406 12.078 1 97.88 291 TYR A C 1
ATOM 2256 O O . TYR A 1 291 ? 1.696 15.562 11.938 1 97.88 291 TYR A O 1
ATOM 2264 N N . SER A 1 292 ? 3.588 16.188 12.93 1 98.12 292 SER A N 1
ATOM 2265 C CA . SER A 1 292 ? 3.74 14.953 13.688 1 98.12 292 SER A CA 1
ATOM 2266 C C . SER A 1 292 ? 2.584 14.758 14.664 1 98.12 292 SER A C 1
ATOM 2268 O O . SER A 1 292 ? 2.113 13.633 14.859 1 98.12 292 SER A O 1
ATOM 2270 N N . GLY A 1 293 ? 2.074 15.828 15.281 1 98.44 293 GLY A N 1
ATOM 2271 C CA . GLY A 1 293 ? 0.998 15.703 16.25 1 98.44 293 GLY A CA 1
ATOM 2272 C C . GLY A 1 293 ? -0.298 15.203 15.641 1 98.44 293 GLY A C 1
ATOM 2273 O O . GLY A 1 293 ? -0.86 14.203 16.109 1 98.44 293 GLY A O 1
ATOM 2274 N N . SER A 1 294 ? -0.794 15.898 14.594 1 98.44 294 SER A N 1
ATOM 2275 C CA . SER A 1 294 ? -2.047 15.5 13.953 1 98.44 294 SER A CA 1
ATOM 2276 C C . SER A 1 294 ? -1.936 14.109 13.336 1 98.44 294 SER A C 1
ATOM 2278 O O . SER A 1 294 ? -2.902 13.344 13.344 1 98.44 294 SER A O 1
ATOM 2280 N N . THR A 1 295 ? -0.751 13.75 12.836 1 98.31 295 THR A N 1
ATOM 2281 C CA . THR A 1 295 ? -0.527 12.438 12.227 1 98.31 295 THR A CA 1
ATOM 2282 C C . THR A 1 295 ? -0.595 11.336 13.281 1 98.31 295 THR A C 1
ATOM 2284 O O . THR A 1 295 ? -1.214 10.297 13.062 1 98.31 295 THR A O 1
ATOM 2287 N N . TRP A 1 296 ? 0.127 11.586 14.383 1 98.62 296 TRP A N 1
ATOM 2288 C CA . TRP A 1 296 ? 0.077 10.625 15.477 1 98.62 296 TRP A CA 1
ATOM 2289 C C . TRP A 1 296 ? -1.358 10.398 15.945 1 98.62 296 TRP A C 1
ATOM 2291 O O . TRP A 1 296 ? -1.768 9.266 16.188 1 98.62 296 TRP A O 1
ATOM 2301 N N . TYR A 1 297 ? -2.1 11.461 16.094 1 98.69 297 TYR A N 1
ATOM 2302 C CA . TYR A 1 297 ? -3.492 11.383 16.516 1 98.69 297 TYR A CA 1
ATOM 2303 C C . TYR A 1 297 ? -4.32 10.57 15.523 1 98.69 297 TYR A C 1
ATOM 2305 O O . TYR A 1 297 ? -5.09 9.695 15.922 1 98.69 297 TYR A O 1
ATOM 2313 N N . ALA A 1 298 ? -4.18 10.867 14.219 1 98.69 298 ALA A N 1
ATOM 2314 C CA . ALA A 1 298 ? -4.887 10.125 13.18 1 98.69 298 ALA A CA 1
ATOM 2315 C C . ALA A 1 298 ? -4.59 8.633 13.273 1 98.69 298 ALA A C 1
ATOM 2317 O O . ALA A 1 298 ? -5.496 7.805 13.172 1 98.69 298 ALA A O 1
ATOM 2318 N N . ASP A 1 299 ? -3.307 8.25 13.461 1 98.5 299 ASP A N 1
ATOM 2319 C CA . ASP A 1 299 ? -2.879 6.852 13.523 1 98.5 299 ASP A CA 1
ATOM 2320 C C . ASP A 1 299 ? -3.447 6.156 14.75 1 98.5 299 ASP A C 1
ATOM 2322 O O . ASP A 1 299 ? -3.877 5.004 14.68 1 98.5 299 ASP A O 1
ATOM 2326 N N . HIS A 1 300 ? -3.525 6.855 15.867 1 98.44 300 HIS A N 1
ATOM 2327 C CA . HIS A 1 300 ? -3.795 6.188 17.141 1 98.44 300 HIS A CA 1
ATOM 2328 C C . HIS A 1 300 ? -5.281 6.227 17.484 1 98.44 300 HIS A C 1
ATOM 2330 O O . HIS A 1 300 ? -5.746 5.48 18.344 1 98.44 300 HIS A O 1
ATOM 2336 N N . PHE A 1 301 ? -6.023 7.105 16.859 1 98.62 301 PHE A N 1
ATOM 2337 C CA . PHE A 1 301 ? -7.461 7.184 17.078 1 98.62 301 PHE A CA 1
ATOM 2338 C C . PHE A 1 301 ? -8.227 6.941 15.781 1 98.62 301 PHE A C 1
ATOM 2340 O O . PHE A 1 301 ? -9.336 7.449 15.602 1 98.62 301 PHE A O 1
ATOM 2347 N N . TRP A 1 302 ? -7.645 6.191 14.875 1 98.56 302 TRP A N 1
ATOM 2348 C CA . TRP A 1 302 ? -8.117 5.996 13.508 1 98.56 302 TRP A CA 1
ATOM 2349 C C . TRP A 1 302 ? -9.578 5.562 13.492 1 98.56 302 TRP A C 1
ATOM 2351 O O . TRP A 1 302 ? -10.414 6.188 12.836 1 98.56 302 TRP A O 1
ATOM 2361 N N . GLU A 1 303 ? -9.961 4.559 14.219 1 98.31 303 GLU A N 1
ATOM 2362 C CA . GLU A 1 303 ? -11.305 3.986 14.141 1 98.31 303 GLU A CA 1
ATOM 2363 C C . GLU A 1 303 ? -12.336 4.91 14.789 1 98.31 303 GLU A C 1
ATOM 2365 O O . GLU A 1 303 ? -13.461 5.027 14.297 1 98.31 303 GLU A O 1
ATOM 2370 N N . GLU A 1 304 ? -11.977 5.484 15.906 1 98.44 304 GLU A N 1
ATOM 2371 C CA . GLU A 1 304 ? -12.898 6.441 16.516 1 98.44 304 GLU A CA 1
ATOM 2372 C C . GLU A 1 304 ? -13.219 7.586 15.562 1 98.44 304 GLU A C 1
ATOM 2374 O O . GLU A 1 304 ? -14.383 7.969 15.414 1 98.44 304 GLU A O 1
ATOM 2379 N N . LEU A 1 305 ? -12.133 8.102 15.023 1 98.81 305 LEU A N 1
ATOM 2380 C CA . LEU A 1 305 ? -12.312 9.188 14.062 1 98.81 305 LEU A CA 1
ATOM 2381 C C . LEU A 1 305 ? -13.172 8.734 12.891 1 98.81 305 LEU A C 1
ATOM 2383 O O . LEU A 1 305 ? -14.109 9.438 12.5 1 98.81 305 LEU A O 1
ATOM 2387 N N . HIS A 1 306 ? -12.875 7.57 12.375 1 98.56 306 HIS A N 1
ATOM 2388 C CA . HIS A 1 306 ? -13.625 7.008 11.258 1 98.56 306 HIS A CA 1
ATOM 2389 C C . HIS A 1 306 ? -15.109 6.883 11.594 1 98.56 306 HIS A C 1
ATOM 2391 O O . HIS A 1 306 ? -15.961 7.207 10.766 1 98.56 306 HIS A O 1
ATOM 2397 N N . ASP A 1 307 ? -15.414 6.484 12.758 1 98.12 307 ASP A N 1
ATOM 2398 C CA . ASP A 1 307 ? -16.781 6.137 13.125 1 98.12 307 ASP A CA 1
ATOM 2399 C C . ASP A 1 307 ? -17.562 7.375 13.547 1 98.12 307 ASP A C 1
ATOM 2401 O O . ASP A 1 307 ? -18.781 7.449 13.328 1 98.12 307 ASP A O 1
ATOM 2405 N N . HIS A 1 308 ? -16.875 8.398 14.156 1 98.44 308 HIS A N 1
ATOM 2406 C CA . HIS A 1 308 ? -17.672 9.367 14.906 1 98.44 308 HIS A CA 1
ATOM 2407 C C . HIS A 1 308 ? -17.391 10.789 14.43 1 98.44 308 HIS A C 1
ATOM 2409 O O . HIS A 1 308 ? -18.172 11.703 14.719 1 98.44 308 HIS A O 1
ATOM 2415 N N . CYS A 1 309 ? -16.266 11.062 13.742 1 98.81 309 CYS A N 1
ATOM 2416 C CA . CYS A 1 309 ? -15.961 12.422 13.305 1 98.81 309 CYS A CA 1
ATOM 2417 C C . CYS A 1 309 ? -16.688 12.75 12.008 1 98.81 309 CYS A C 1
ATOM 2419 O O . CYS A 1 309 ? -16.531 12.055 11 1 98.81 309 CYS A O 1
ATOM 2421 N N . VAL A 1 310 ? -17.484 13.828 11.984 1 98.5 310 VAL A N 1
ATOM 2422 C CA . VAL A 1 310 ? -18.328 14.07 10.82 1 98.5 310 VAL A CA 1
ATOM 2423 C C . VAL A 1 310 ? -17.688 15.133 9.93 1 98.5 310 VAL A C 1
ATOM 2425 O O . VAL A 1 310 ? -17.969 15.195 8.734 1 98.5 310 VAL A O 1
ATOM 2428 N N . ALA A 1 311 ? -16.828 15.977 10.484 1 98.69 311 ALA A N 1
ATOM 2429 C CA . ALA A 1 311 ? -16.141 17.047 9.758 1 98.69 311 ALA A CA 1
ATOM 2430 C C . ALA A 1 311 ? -14.938 17.562 10.547 1 98.69 311 ALA A C 1
ATOM 2432 O O . ALA A 1 311 ? -14.898 17.453 11.773 1 98.69 311 ALA A O 1
ATOM 2433 N N . HIS A 1 312 ? -14 18.031 9.812 1 98.75 312 HIS A N 1
ATOM 2434 C CA . HIS A 1 312 ? -12.805 18.641 10.367 1 98.75 312 HIS A CA 1
ATOM 2435 C C . HIS A 1 312 ? -12.695 20.109 9.953 1 98.75 312 HIS A C 1
ATOM 2437 O O . HIS A 1 312 ? -12.664 20.422 8.758 1 98.75 312 HIS A O 1
ATOM 2443 N N . VAL A 1 313 ? -12.766 21 10.883 1 98.75 313 VAL A N 1
ATOM 2444 C CA . VAL A 1 313 ? -12.492 22.422 10.656 1 98.75 313 VAL A CA 1
ATOM 2445 C C . VAL A 1 313 ? -11.086 22.766 11.148 1 98.75 313 VAL A C 1
ATOM 2447 O O . VAL A 1 313 ? -10.82 22.75 12.352 1 98.75 313 VAL A O 1
ATOM 2450 N N . ASN A 1 314 ? -10.227 23.062 10.211 1 98.12 314 ASN A N 1
ATOM 2451 C CA . ASN A 1 314 ? -8.859 23.422 10.547 1 98.12 314 ASN A CA 1
ATOM 2452 C C . ASN A 1 314 ? -8.68 24.938 10.633 1 98.12 314 ASN A C 1
ATOM 2454 O O . ASN A 1 314 ? -9.375 25.688 9.945 1 98.12 314 ASN A O 1
ATOM 2458 N N . ILE A 1 315 ? -7.777 25.391 11.508 1 98.12 315 ILE A N 1
ATOM 2459 C CA . ILE A 1 315 ? -7.562 26.828 11.664 1 98.12 315 ILE A CA 1
ATOM 2460 C C . ILE A 1 315 ? -6.066 27.109 11.734 1 98.12 315 ILE A C 1
ATOM 2462 O O . ILE A 1 315 ? -5.32 26.406 12.422 1 98.12 315 ILE A O 1
ATOM 2466 N N . ASP A 1 316 ? -5.637 28.062 11 1 96.25 316 ASP A N 1
ATOM 2467 C CA . ASP A 1 316 ? -4.238 28.469 10.93 1 96.25 316 ASP A CA 1
ATOM 2468 C C . ASP A 1 316 ? -4.113 29.953 10.57 1 96.25 316 ASP A C 1
ATOM 2470 O O . ASP A 1 316 ? -4.758 30.422 9.625 1 96.25 316 ASP A O 1
ATOM 2474 N N . SER A 1 317 ? -3.395 30.766 11.352 1 95.31 317 SER A N 1
ATOM 2475 C CA . SER A 1 317 ? -2.904 32.094 11.016 1 95.31 317 SER A CA 1
ATOM 2476 C C . SER A 1 317 ? -4.059 33.062 10.773 1 95.31 317 SER A C 1
ATOM 2478 O O . SER A 1 317 ? -4.109 33.719 9.734 1 95.31 317 SER A O 1
ATOM 2480 N N . THR A 1 318 ? -4.883 33.312 11.766 1 97.06 318 THR A N 1
ATOM 2481 C CA . THR A 1 318 ? -5.992 34.25 11.648 1 97.06 318 THR A CA 1
ATOM 2482 C C . THR A 1 318 ? -5.57 35.656 12.109 1 97.06 318 THR A C 1
ATOM 2484 O O . THR A 1 318 ? -4.555 35.812 12.789 1 97.06 318 THR A O 1
ATOM 2487 N N . GLY A 1 319 ? -6.277 36.656 11.711 1 97.81 319 GLY A N 1
ATOM 2488 C CA . GLY A 1 319 ? -6.211 38 12.297 1 97.81 319 GLY A CA 1
ATOM 2489 C C . GLY A 1 319 ? -5.023 38.812 11.812 1 97.81 319 GLY A C 1
ATOM 2490 O O . GLY A 1 319 ? -4.68 39.844 12.414 1 97.81 319 GLY A O 1
ATOM 2491 N N . ALA A 1 320 ? -4.379 38.438 10.75 1 96.81 320 ALA A N 1
ATOM 2492 C CA . ALA A 1 320 ? -3.197 39.125 10.25 1 96.81 320 ALA A CA 1
ATOM 2493 C C . ALA A 1 320 ? -3.557 40.531 9.766 1 96.81 320 ALA A C 1
ATOM 2495 O O . ALA A 1 320 ? -4.566 40.719 9.086 1 96.81 320 ALA A O 1
ATOM 2496 N N . ARG A 1 321 ? -2.686 41.469 10.141 1 97 321 ARG A N 1
ATOM 2497 C CA . ARG A 1 321 ? -2.85 42.844 9.609 1 97 321 ARG A CA 1
ATOM 2498 C C . ARG A 1 321 ? -2.799 42.844 8.086 1 97 321 ARG A C 1
ATOM 2500 O O . ARG A 1 321 ? -1.896 42.25 7.488 1 97 321 ARG A O 1
ATOM 2507 N N . GLY A 1 322 ? -3.811 43.406 7.523 1 94.69 322 GLY A N 1
ATOM 2508 C CA . GLY A 1 322 ? -3.852 43.531 6.074 1 94.69 322 GLY A CA 1
ATOM 2509 C C . GLY A 1 322 ? -4.527 42.344 5.398 1 94.69 322 GLY A C 1
ATOM 2510 O O . GLY A 1 322 ? -4.777 42.375 4.195 1 94.69 322 GLY A O 1
ATOM 2511 N N . ALA A 1 323 ? -4.855 41.344 6.113 1 95.19 323 ALA A N 1
ATOM 2512 C CA . ALA A 1 323 ? -5.492 40.156 5.539 1 95.19 323 ALA A CA 1
ATOM 2513 C C . ALA A 1 323 ? -6.984 40.375 5.324 1 95.19 323 ALA A C 1
ATOM 2515 O O . ALA A 1 323 ? -7.816 39.875 6.074 1 95.19 323 ALA A O 1
ATOM 2516 N N . THR A 1 324 ? -7.305 41.031 4.176 1 93.75 324 THR A N 1
ATOM 2517 C CA . THR A 1 324 ? -8.688 41.438 3.943 1 93.75 324 THR A CA 1
ATOM 2518 C C . THR A 1 324 ? -9.297 40.656 2.783 1 93.75 324 THR A C 1
ATOM 2520 O O . THR A 1 324 ? -10.43 40.906 2.377 1 93.75 324 THR A O 1
ATOM 2523 N N . PHE A 1 325 ? -8.531 39.75 2.266 1 93.5 325 PHE A N 1
ATOM 2524 C CA . PHE A 1 325 ? -9 38.938 1.138 1 93.5 325 PHE A CA 1
ATOM 2525 C C . PHE A 1 325 ? -9.602 37.625 1.616 1 93.5 325 PHE A C 1
ATOM 2527 O O . PHE A 1 325 ? -8.914 36.844 2.254 1 93.5 325 PHE A O 1
ATOM 2534 N N . TYR A 1 326 ? -10.852 37.406 1.318 1 95.38 326 TYR A N 1
ATOM 2535 C CA . TYR A 1 326 ? -11.562 36.156 1.633 1 95.38 326 TYR A CA 1
ATOM 2536 C C . TYR A 1 326 ? -12.055 35.469 0.364 1 95.38 326 TYR A C 1
ATOM 2538 O O . TYR A 1 326 ? -13.039 34.75 0.396 1 95.38 326 TYR A O 1
ATOM 2546 N N . GLY A 1 327 ? -11.438 35.719 -0.793 1 92.81 327 GLY A N 1
ATOM 2547 C CA . GLY A 1 327 ? -11.953 35.312 -2.092 1 92.81 327 GLY A CA 1
ATOM 2548 C C . GLY A 1 327 ? -11.828 33.844 -2.352 1 92.81 327 GLY A C 1
ATOM 2549 O O . GLY A 1 327 ? -12.469 33.312 -3.26 1 92.81 327 GLY A O 1
ATOM 2550 N N . SER A 1 328 ? -11.055 33.188 -1.551 1 92.81 328 SER A N 1
ATOM 2551 C CA . SER A 1 328 ? -10.938 31.734 -1.704 1 92.81 328 SER A CA 1
ATOM 2552 C C . SER A 1 328 ? -10.438 31.078 -0.419 1 92.81 328 SER A C 1
ATOM 2554 O O . SER A 1 328 ? -9.766 31.719 0.391 1 92.81 328 SER A O 1
ATOM 2556 N N . PHE A 1 329 ? -10.766 29.875 -0.158 1 93.38 329 PHE A N 1
ATOM 2557 C CA . PHE A 1 329 ? -10.289 29.062 0.956 1 93.38 329 PHE A CA 1
ATOM 2558 C C . PHE A 1 329 ? -10.289 27.578 0.584 1 93.38 329 PHE A C 1
ATOM 2560 O O . PHE A 1 329 ? -11.039 27.156 -0.294 1 93.38 329 PHE A O 1
ATOM 2567 N N . PRO A 1 330 ? -9.445 26.812 1.151 1 94.38 330 PRO A N 1
ATOM 2568 C CA . PRO A 1 330 ? -9.43 25.391 0.852 1 94.38 330 PRO A CA 1
ATOM 2569 C C . PRO A 1 330 ? -10.586 24.641 1.508 1 94.38 330 PRO A C 1
ATOM 2571 O O . PRO A 1 330 ? -10.969 24.953 2.637 1 94.38 330 PRO A O 1
ATOM 2574 N N . ALA A 1 331 ? -11.094 23.656 0.862 1 96.62 331 ALA A N 1
ATOM 2575 C CA . ALA A 1 331 ? -12.141 22.797 1.399 1 96.62 331 ALA A CA 1
ATOM 2576 C C . ALA A 1 331 ? -12.211 21.484 0.624 1 96.62 331 ALA A C 1
ATOM 2578 O O . ALA A 1 331 ? -11.883 21.438 -0.565 1 96.62 331 ALA A O 1
ATOM 2579 N N . HIS A 1 332 ? -12.523 20.375 1.331 1 97.12 332 HIS A N 1
ATOM 2580 C CA . HIS A 1 332 ? -13.062 19.25 0.578 1 97.12 332 HIS A CA 1
ATOM 2581 C C . HIS A 1 332 ? -14.367 19.625 -0.113 1 97.12 332 HIS A C 1
ATOM 2583 O O . HIS A 1 332 ? -15.172 20.391 0.435 1 97.12 332 HIS A O 1
ATOM 2589 N N . GLN A 1 333 ? -14.648 19.062 -1.224 1 95.88 333 GLN A N 1
ATOM 2590 C CA . GLN A 1 333 ? -15.656 19.547 -2.158 1 95.88 333 GLN A CA 1
ATOM 2591 C C . GLN A 1 333 ? -17.047 19.5 -1.542 1 95.88 333 GLN A C 1
ATOM 2593 O O . GLN A 1 333 ? -17.891 20.344 -1.815 1 95.88 333 GLN A O 1
ATOM 2598 N N . GLU A 1 334 ? -17.281 18.484 -0.716 1 97.25 334 GLU A N 1
ATOM 2599 C CA . GLU A 1 334 ? -18.625 18.297 -0.181 1 97.25 334 GLU A CA 1
ATOM 2600 C C . GLU A 1 334 ? -18.969 19.375 0.833 1 97.25 334 GLU A C 1
ATOM 2602 O O . GLU A 1 334 ? -20.156 19.578 1.159 1 97.25 334 GLU A O 1
ATOM 2607 N N . LEU A 1 335 ? -17.953 20.125 1.346 1 98.12 335 LEU A N 1
ATOM 2608 C CA . LEU A 1 335 ? -18.188 21.203 2.309 1 98.12 335 LEU A CA 1
ATOM 2609 C C . LEU A 1 335 ? -18.047 22.562 1.648 1 98.12 335 LEU A C 1
ATOM 2611 O O . LEU A 1 335 ? -18.312 23.594 2.277 1 98.12 335 LEU A O 1
ATOM 2615 N N . GLY A 1 336 ? -17.688 22.641 0.365 1 97.19 336 GLY A N 1
ATOM 2616 C CA . GLY A 1 336 ? -17.406 23.875 -0.349 1 97.19 336 GLY A CA 1
ATOM 2617 C C . GLY A 1 336 ? -18.547 24.859 -0.304 1 97.19 336 GLY A C 1
ATOM 2618 O O . GLY A 1 336 ? -18.391 25.984 0.197 1 97.19 336 GLY A O 1
ATOM 2619 N N . PRO A 1 337 ? -19.703 24.438 -0.781 1 96.94 337 PRO A N 1
ATOM 2620 C CA . PRO A 1 337 ? -20.844 25.359 -0.805 1 96.94 337 PRO A CA 1
ATOM 2621 C C . PRO A 1 337 ? -21.219 25.875 0.583 1 96.94 337 PRO A C 1
ATOM 2623 O O . PRO A 1 337 ? -21.562 27.047 0.732 1 96.94 337 PRO A O 1
ATOM 2626 N N . PHE A 1 338 ? -21.141 24.969 1.557 1 97.94 338 PHE A N 1
ATOM 2627 C CA . PHE A 1 338 ? -21.422 25.359 2.932 1 97.94 338 PHE A CA 1
ATOM 2628 C C . PHE A 1 338 ? -20.484 26.453 3.393 1 97.94 338 PHE A C 1
ATOM 2630 O O . PHE A 1 338 ? -20.922 27.484 3.91 1 97.94 338 PHE A O 1
ATOM 2637 N N . GLY A 1 339 ? -19.125 26.25 3.213 1 98.19 339 GLY A N 1
ATOM 2638 C CA . GLY A 1 339 ? -18.125 27.25 3.574 1 98.19 339 GLY A CA 1
ATOM 2639 C C . GLY A 1 339 ? -18.297 28.562 2.822 1 98.19 339 GLY A C 1
ATOM 2640 O O . GLY A 1 339 ? -18.156 29.641 3.402 1 98.19 339 GLY A O 1
ATOM 2641 N N . GLU A 1 340 ? -18.656 28.484 1.579 1 98 340 GLU A N 1
ATOM 2642 C CA . GLU A 1 340 ? -18.859 29.672 0.749 1 98 340 GLU A CA 1
ATOM 2643 C C . GLU A 1 340 ? -20 30.531 1.283 1 98 340 GLU A C 1
ATOM 2645 O O . GLU A 1 340 ? -19.891 31.75 1.341 1 98 340 GLU A O 1
ATOM 2650 N N . ALA A 1 341 ? -21.031 29.875 1.667 1 98.06 341 ALA A N 1
ATOM 2651 C CA . ALA A 1 341 ? -22.203 30.594 2.178 1 98.06 341 ALA A CA 1
ATOM 2652 C C . ALA A 1 341 ? -21.859 31.359 3.459 1 98.06 341 ALA A C 1
ATOM 2654 O O . ALA A 1 341 ? -22.234 32.5 3.623 1 98.06 341 ALA A O 1
ATOM 2655 N N . VAL A 1 342 ? -21.141 30.703 4.336 1 98.25 342 VAL A N 1
ATOM 2656 C CA . VAL A 1 342 ? -20.797 31.312 5.613 1 98.25 342 VAL A CA 1
ATOM 2657 C C . VAL A 1 342 ? -19.891 32.5 5.383 1 98.25 342 VAL A C 1
ATOM 2659 O O . VAL A 1 342 ? -20.094 33.594 5.957 1 98.25 342 VAL A O 1
ATOM 2662 N N . VAL A 1 343 ? -18.859 32.344 4.559 1 98.25 343 VAL A N 1
ATOM 2663 C CA . VAL A 1 343 ? -17.875 33.406 4.301 1 98.25 343 VAL A CA 1
ATOM 2664 C C . VAL A 1 343 ? -18.562 34.594 3.625 1 98.25 343 VAL A C 1
ATOM 2666 O O . VAL A 1 343 ? -18.328 35.75 4.008 1 98.25 343 VAL A O 1
ATOM 2669 N N . ARG A 1 344 ? -19.438 34.312 2.678 1 98.12 344 ARG A N 1
ATOM 2670 C CA . ARG A 1 344 ? -20.156 35.406 1.987 1 98.12 344 ARG A CA 1
ATOM 2671 C C . ARG A 1 344 ? -21.047 36.156 2.955 1 98.12 344 ARG A C 1
ATOM 2673 O O . ARG A 1 344 ? -21.109 37.406 2.896 1 98.12 344 ARG A O 1
ATOM 2680 N N . GLU A 1 345 ? -21.688 35.469 3.764 1 97.81 345 GLU A N 1
ATOM 2681 C CA . GLU A 1 345 ? -22.594 36.094 4.727 1 97.81 345 GLU A CA 1
ATOM 2682 C C . GLU A 1 345 ? -21.844 37.031 5.664 1 97.81 345 GLU A C 1
ATOM 2684 O O . GLU A 1 345 ? -22.344 38.094 6.016 1 97.81 345 GLU A O 1
ATOM 2689 N N . GLN A 1 346 ? -20.719 36.656 6.086 1 97.75 346 GLN A N 1
ATOM 2690 C CA . GLN A 1 346 ? -20 37.406 7.113 1 97.75 346 GLN A CA 1
ATOM 2691 C C . GLN A 1 346 ? -19.156 38.531 6.496 1 97.75 346 GLN A C 1
ATOM 2693 O O . GLN A 1 346 ? -18.938 39.562 7.117 1 97.75 346 GLN A O 1
ATOM 2698 N N . THR A 1 347 ? -18.672 38.375 5.262 1 97.56 347 THR A N 1
ATOM 2699 C CA . THR A 1 347 ? -17.703 39.281 4.703 1 97.56 347 THR A CA 1
ATOM 2700 C C . THR A 1 347 ? -18.344 40.125 3.596 1 97.56 347 THR A C 1
ATOM 2702 O O . THR A 1 347 ? -17.828 41.188 3.238 1 97.56 347 THR A O 1
ATOM 2705 N N . GLY A 1 348 ? -19.391 39.625 2.953 1 97 348 GLY A N 1
ATOM 2706 C CA . GLY A 1 348 ? -19.984 40.25 1.783 1 97 348 GLY A CA 1
ATOM 2707 C C . GLY A 1 348 ? -19.172 40.031 0.52 1 97 348 GLY A C 1
ATOM 2708 O O . GLY A 1 348 ? -19.578 40.469 -0.563 1 97 348 GLY A O 1
ATOM 2709 N N . GLN A 1 349 ? -18.062 39.312 0.584 1 96.06 349 GLN A N 1
ATOM 2710 C CA . GLN A 1 349 ? -17.203 39.062 -0.57 1 96.06 349 GLN A CA 1
ATOM 2711 C C . GLN A 1 349 ? -17.641 37.781 -1.32 1 96.06 349 GLN A C 1
ATOM 2713 O O . GLN A 1 349 ? -18.094 36.844 -0.708 1 96.06 349 GLN A O 1
ATOM 2718 N N . GLU A 1 350 ? -17.469 37.906 -2.648 1 95.12 350 GLU A N 1
ATOM 2719 C CA . GLU A 1 350 ? -17.562 36.656 -3.4 1 95.12 350 GLU A CA 1
ATOM 2720 C C . GLU A 1 350 ? -16.391 35.719 -3.076 1 95.12 350 GLU A C 1
ATOM 2722 O O . GLU A 1 350 ? -15.25 36.156 -2.971 1 95.12 350 GLU A O 1
ATOM 2727 N N . THR A 1 351 ? -16.719 34.5 -2.775 1 94.81 351 THR A N 1
ATOM 2728 C CA . THR A 1 351 ? -15.703 33.562 -2.354 1 94.81 351 THR A CA 1
ATOM 2729 C C . THR A 1 351 ? -15.93 32.188 -3.018 1 94.81 351 THR A C 1
ATOM 2731 O O . THR A 1 351 ? -17.047 31.875 -3.434 1 94.81 351 THR A O 1
ATOM 2734 N N . HIS A 1 352 ? -14.852 31.516 -3.262 1 94.25 352 HIS A N 1
ATOM 2735 C CA . HIS A 1 352 ? -14.922 30.172 -3.834 1 94.25 352 HIS A CA 1
ATOM 2736 C C . HIS A 1 352 ? -14.023 29.203 -3.07 1 94.25 352 HIS A C 1
ATOM 2738 O O . HIS A 1 352 ? -12.891 29.531 -2.723 1 94.25 352 HIS A O 1
ATOM 2744 N N . ALA A 1 353 ? -14.609 28.016 -2.783 1 94.31 353 ALA A N 1
ATOM 2745 C CA . ALA A 1 353 ? -13.812 26.938 -2.189 1 94.31 353 ALA A CA 1
ATOM 2746 C C . ALA A 1 353 ? -12.875 26.312 -3.221 1 94.31 353 ALA A C 1
ATOM 2748 O O . ALA A 1 353 ? -13.289 26 -4.336 1 94.31 353 ALA A O 1
ATOM 2749 N N . ARG A 1 354 ? -11.625 26.234 -2.893 1 91.81 354 ARG A N 1
ATOM 2750 C CA . ARG A 1 354 ? -10.672 25.516 -3.727 1 91.81 354 ARG A CA 1
ATOM 2751 C C . ARG A 1 354 ? -10.344 24.141 -3.129 1 91.81 354 ARG A C 1
ATOM 2753 O O . ARG A 1 354 ? -10.508 23.938 -1.926 1 91.81 354 ARG A O 1
ATOM 2760 N N . PRO A 1 355 ? -9.844 23.219 -3.928 1 89.62 355 PRO A N 1
ATOM 2761 C CA . PRO A 1 355 ? -9.539 21.875 -3.41 1 89.62 355 PRO A CA 1
ATOM 2762 C C . PRO A 1 355 ? -8.547 21.906 -2.248 1 89.62 355 PRO A C 1
ATOM 2764 O O . PRO A 1 355 ? -7.602 22.703 -2.26 1 89.62 355 PRO A O 1
ATOM 2767 N N . MET A 1 356 ? -8.867 21.078 -1.335 1 91.69 356 MET A N 1
ATOM 2768 C CA . MET A 1 356 ? -8.008 20.953 -0.156 1 91.69 356 MET A CA 1
ATOM 2769 C C . MET A 1 356 ? -6.586 20.594 -0.551 1 91.69 356 MET A C 1
ATOM 2771 O O . MET A 1 356 ? -6.375 19.672 -1.349 1 91.69 356 MET A O 1
ATOM 2775 N N . SER A 1 357 ? -5.637 21.312 -0.085 1 85.5 357 SER A N 1
ATOM 2776 C CA . SER A 1 357 ? -4.227 21.031 -0.34 1 85.5 357 SER A CA 1
ATOM 2777 C C . SER A 1 357 ? -3.646 20.094 0.713 1 85.5 357 SER A C 1
ATOM 2779 O O . SER A 1 357 ? -4.215 19.938 1.797 1 85.5 357 SER A O 1
ATOM 2781 N N . ARG A 1 358 ? -2.57 19.453 0.359 1 87.62 358 ARG A N 1
ATOM 2782 C CA . ARG A 1 358 ? -1.85 18.625 1.318 1 87.62 358 ARG A CA 1
ATOM 2783 C C . ARG A 1 358 ? -0.9 19.469 2.166 1 87.62 358 ARG A C 1
ATOM 2785 O O . ARG A 1 358 ? 0.311 19.469 1.94 1 87.62 358 ARG A O 1
ATOM 2792 N N . ALA A 1 359 ? -1.428 20.172 3.131 1 88.81 359 ALA A N 1
ATOM 2793 C CA . ALA A 1 359 ? -0.744 21.062 4.074 1 88.81 359 ALA A CA 1
ATOM 2794 C C . ALA A 1 359 ? -1.598 21.312 5.312 1 88.81 359 ALA A C 1
ATOM 2796 O O . ALA A 1 359 ? -2.725 20.812 5.406 1 88.81 359 ALA A O 1
ATOM 2797 N N . GLY A 1 360 ? -1.075 21.906 6.27 1 91.88 360 GLY A N 1
ATOM 2798 C CA . GLY A 1 360 ? -1.825 22.438 7.398 1 91.88 360 GLY A CA 1
ATOM 2799 C C . GLY A 1 360 ? -2.449 21.359 8.258 1 91.88 360 GLY A C 1
ATOM 2800 O O . GLY A 1 360 ? -3.594 21.5 8.703 1 91.88 360 GLY A O 1
ATOM 2801 N N . ASP A 1 361 ? -1.81 20.219 8.5 1 95.62 361 ASP A N 1
ATOM 2802 C CA . ASP A 1 361 ? -2.24 19.141 9.383 1 95.62 361 ASP A CA 1
ATOM 2803 C C . ASP A 1 361 ? -3.484 18.438 8.836 1 95.62 361 ASP A C 1
ATOM 2805 O O . ASP A 1 361 ? -4.387 18.094 9.602 1 95.62 361 ASP A O 1
ATOM 2809 N N . MET A 1 362 ? -3.6 18.406 7.562 1 95.06 362 MET A N 1
ATOM 2810 C CA . MET A 1 362 ? -4.652 17.625 6.922 1 95.06 362 MET A CA 1
ATOM 2811 C C . MET A 1 362 ? -4.305 16.141 6.922 1 95.06 362 MET A C 1
ATOM 2813 O O . MET A 1 362 ? -4.203 15.516 5.859 1 95.06 362 MET A O 1
ATOM 2817 N N . SER A 1 363 ? -4.238 15.523 8.125 1 97.62 363 SER A N 1
ATOM 2818 C CA . SER A 1 363 ? -3.744 14.164 8.328 1 97.62 363 SER A CA 1
ATOM 2819 C C . SER A 1 363 ? -4.879 13.148 8.25 1 97.62 363 SER A C 1
ATOM 2821 O O . SER A 1 363 ? -4.684 11.969 8.555 1 97.62 363 SER A O 1
ATOM 2823 N N . PHE A 1 364 ? -6.109 13.547 7.789 1 98.25 364 PHE A N 1
ATOM 2824 C CA . PHE A 1 364 ? -7.27 12.688 8.016 1 98.25 364 PHE A CA 1
ATOM 2825 C C . PHE A 1 364 ? -7.898 12.273 6.688 1 98.25 364 PHE A C 1
ATOM 2827 O O . PHE A 1 364 ? -9.023 11.766 6.66 1 98.25 364 PHE A O 1
ATOM 2834 N N . ASN A 1 365 ? -7.172 12.5 5.547 1 97.06 365 ASN A N 1
ATOM 2835 C CA . ASN A 1 365 ? -7.695 12.125 4.238 1 97.06 365 ASN A CA 1
ATOM 2836 C C . ASN A 1 365 ? -7.941 10.625 4.133 1 97.06 365 ASN A C 1
ATOM 2838 O O . ASN A 1 365 ? -8.961 10.195 3.598 1 97.06 365 ASN A O 1
ATOM 2842 N N . GLY A 1 366 ? -7.027 9.852 4.648 1 97.88 366 GLY A N 1
ATOM 2843 C CA . GLY A 1 366 ? -7.168 8.406 4.578 1 97.88 366 GLY A CA 1
ATOM 2844 C C . GLY A 1 366 ? -8.375 7.887 5.34 1 97.88 366 GLY A C 1
ATOM 2845 O O . GLY A 1 366 ? -8.93 6.844 4.992 1 97.88 366 GLY A O 1
ATOM 2846 N N . ILE A 1 367 ? -8.742 8.578 6.414 1 98.56 367 ILE A N 1
ATOM 2847 C CA . ILE A 1 367 ? -9.891 8.203 7.234 1 98.56 367 ILE A CA 1
ATOM 2848 C C . ILE A 1 367 ? -11.188 8.609 6.531 1 98.56 367 ILE A C 1
ATOM 2850 O O . ILE A 1 367 ? -12.242 8.023 6.781 1 98.56 367 ILE A O 1
ATOM 2854 N N . GLY A 1 368 ? -11.133 9.633 5.633 1 98.5 368 GLY A N 1
ATOM 2855 C CA . GLY A 1 368 ? -12.289 10.078 4.875 1 98.5 368 GLY A CA 1
ATOM 2856 C C . GLY A 1 368 ? -13.062 11.18 5.566 1 98.5 368 GLY A C 1
ATOM 2857 O O . GLY A 1 368 ? -14.273 11.312 5.371 1 98.5 368 GLY A O 1
ATOM 2858 N N . ILE A 1 369 ? -12.391 12.016 6.383 1 98.69 369 ILE A N 1
ATOM 2859 C CA . ILE A 1 369 ? -13.062 13.094 7.102 1 98.69 369 ILE A CA 1
ATOM 2860 C C . ILE A 1 369 ? -13.039 14.367 6.258 1 98.69 369 ILE A C 1
ATOM 2862 O O . ILE A 1 369 ? -11.977 14.883 5.922 1 98.69 369 ILE A O 1
ATOM 2866 N N . PRO A 1 370 ? -14.172 14.883 5.895 1 98.44 370 PRO A N 1
ATOM 2867 C CA . PRO A 1 370 ? -14.172 16.141 5.133 1 98.44 370 PRO A CA 1
ATOM 2868 C C . PRO A 1 370 ? -13.688 17.328 5.957 1 98.44 370 PRO A C 1
ATOM 2870 O O . PRO A 1 370 ? -13.984 17.422 7.152 1 98.44 370 PRO A O 1
ATOM 2873 N N . ALA A 1 371 ? -13.008 18.234 5.305 1 98.19 371 ALA A N 1
ATOM 2874 C CA . ALA A 1 371 ? -12.375 19.328 6.039 1 98.19 371 ALA A CA 1
ATOM 2875 C C . ALA A 1 371 ? -12.703 20.672 5.402 1 98.19 371 ALA A C 1
ATOM 2877 O O . ALA A 1 371 ? -13.008 20.75 4.207 1 98.19 371 ALA A O 1
ATOM 2878 N N . LEU A 1 372 ? -12.742 21.656 6.25 1 96.56 372 LEU A N 1
ATOM 2879 C CA . LEU A 1 372 ? -12.992 23.031 5.855 1 96.56 372 LEU A CA 1
ATOM 2880 C C . LEU A 1 372 ? -11.891 23.953 6.371 1 96.56 372 LEU A C 1
ATOM 2882 O O . LEU A 1 372 ? -11.445 23.812 7.512 1 96.56 372 LEU A O 1
ATOM 2886 N N . PHE A 1 373 ? -11.578 24.766 5.484 1 95.19 373 PHE A N 1
ATOM 2887 C CA . PHE A 1 373 ? -10.633 25.844 5.746 1 95.19 373 PHE A CA 1
ATOM 2888 C C . PHE A 1 373 ? -9.211 25.312 5.855 1 95.19 373 PHE A C 1
ATOM 2890 O O . PHE A 1 373 ? -8.852 24.344 5.176 1 95.19 373 PHE A O 1
ATOM 2897 N N . MET A 1 374 ? -8.266 25.562 6.516 1 89.06 374 MET A N 1
ATOM 2898 C CA . MET A 1 374 ? -6.82 25.469 6.719 1 89.06 374 MET A CA 1
ATOM 2899 C C . MET A 1 374 ? -6.199 26.844 6.898 1 89.06 374 MET A C 1
ATOM 2901 O O . MET A 1 374 ? -5.445 27.078 7.844 1 89.06 374 MET A O 1
ATOM 2905 N N . SER A 1 375 ? -6.609 27.703 6.051 1 87.69 375 SER A N 1
ATOM 2906 C CA . SER A 1 375 ? -6.422 29.156 6.078 1 87.69 375 SER A CA 1
ATOM 2907 C C . SER A 1 375 ? -7.691 29.891 5.641 1 87.69 375 SER A C 1
ATOM 2909 O O . SER A 1 375 ? -8.547 29.312 4.973 1 87.69 375 SER A O 1
ATOM 2911 N N . LEU A 1 376 ? -7.793 31.062 6.109 1 94 376 LEU A N 1
ATOM 2912 C CA . LEU A 1 376 ? -9.016 31.781 5.805 1 94 376 LEU A CA 1
ATOM 2913 C C . LEU A 1 376 ? -8.703 33.156 5.227 1 94 376 LEU A C 1
ATOM 2915 O O . LEU A 1 376 ? -8.523 33.312 4.016 1 94 376 LEU A O 1
ATOM 2919 N N . SER A 1 377 ? -8.469 34.094 6.062 1 94.19 377 SER A N 1
ATOM 2920 C CA . SER A 1 377 ? -8.156 35.438 5.578 1 94.19 377 SER A CA 1
ATOM 2921 C C . SER A 1 377 ? -6.734 35.5 5.016 1 94.19 377 SER A C 1
ATOM 2923 O O . SER A 1 377 ? -5.82 34.875 5.555 1 94.19 377 SER A O 1
ATOM 2925 N N . GLN A 1 378 ? -6.555 36.281 3.879 1 92.25 378 GLN A N 1
ATOM 2926 C CA . GLN A 1 378 ? -5.266 36.406 3.209 1 92.25 378 GLN A CA 1
ATOM 2927 C C . GLN A 1 378 ? -4.977 37.875 2.883 1 92.25 378 GLN A C 1
ATOM 2929 O O . GLN A 1 378 ? -5.879 38.719 2.895 1 92.25 378 GLN A O 1
ATOM 2934 N N . VAL A 1 379 ? -3.725 38.125 2.699 1 91 379 VAL A N 1
ATOM 2935 C CA . VAL A 1 379 ? -3.35 39.469 2.217 1 91 379 VAL A CA 1
ATOM 2936 C C . VAL A 1 379 ? -3.559 39.531 0.706 1 91 379 VAL A C 1
ATOM 2938 O O . VAL A 1 379 ? -3.115 38.656 -0.035 1 91 379 VAL A O 1
ATOM 2941 N N . PRO A 1 380 ? -4.293 40.531 0.251 1 88 380 PRO A N 1
ATOM 2942 C CA . PRO A 1 380 ? -4.477 40.656 -1.197 1 88 380 PRO A CA 1
ATOM 2943 C C . PRO A 1 380 ? -3.156 40.781 -1.951 1 88 380 PRO A C 1
ATOM 2945 O O . PRO A 1 380 ? -2.227 41.438 -1.456 1 88 380 PRO A O 1
ATOM 2948 N N . PHE A 1 381 ? -3.148 40.281 -3.117 1 81.44 381 PHE A N 1
ATOM 2949 C CA . PHE A 1 381 ? -1.982 40.438 -3.975 1 81.44 381 PHE A CA 1
ATOM 2950 C C . PHE A 1 381 ? -1.87 41.875 -4.445 1 81.44 381 PHE A C 1
ATOM 2952 O O . PHE A 1 381 ? -2.881 42.531 -4.723 1 81.44 381 PHE A O 1
ATOM 2959 N N . SER A 1 382 ? -0.694 42.406 -4.336 1 71.56 382 SER A N 1
ATOM 2960 C CA . SER A 1 382 ? -0.436 43.719 -4.91 1 71.56 382 SER A CA 1
ATOM 2961 C C . SER A 1 382 ? 0.489 43.625 -6.121 1 71.56 382 SER A C 1
ATOM 2963 O O . SER A 1 382 ? 1.284 42.688 -6.227 1 71.56 382 SER A O 1
ATOM 2965 N N . ASP A 1 383 ? 0.184 44.469 -7.133 1 60.53 383 ASP A N 1
ATOM 2966 C CA . ASP A 1 383 ? 1.021 44.531 -8.328 1 60.53 383 ASP A CA 1
ATOM 2967 C C . ASP A 1 383 ? 2.502 44.562 -7.957 1 60.53 383 ASP A C 1
ATOM 2969 O O . ASP A 1 383 ? 3.359 44.188 -8.75 1 60.53 383 ASP A O 1
ATOM 2973 N N . GLN A 1 384 ? 2.787 45.031 -6.836 1 57.84 384 GLN A N 1
ATOM 2974 C CA . GLN A 1 384 ? 4.172 45.188 -6.406 1 57.84 384 GLN A CA 1
ATOM 2975 C C . GLN A 1 384 ? 4.711 43.875 -5.82 1 57.84 384 GLN A C 1
ATOM 2977 O O . GLN A 1 384 ? 5.91 43.75 -5.551 1 57.84 384 GLN A O 1
ATOM 2982 N N . ASP A 1 385 ? 3.773 42.938 -5.691 1 60.69 385 ASP A N 1
ATOM 2983 C CA . ASP A 1 385 ? 4.195 41.688 -5.051 1 60.69 385 ASP A CA 1
ATOM 2984 C C . ASP A 1 385 ? 5.059 40.844 -5.992 1 60.69 385 ASP A C 1
ATOM 2986 O O . ASP A 1 385 ? 4.641 40.531 -7.109 1 60.69 385 ASP A O 1
ATOM 2990 N N . THR A 1 386 ? 6.391 40.875 -5.938 1 52.66 386 THR A N 1
ATOM 2991 C CA . THR A 1 386 ? 7.352 40.031 -6.645 1 52.66 386 THR A CA 1
ATOM 2992 C C . THR A 1 386 ? 7.641 38.75 -5.859 1 52.66 386 THR A C 1
ATOM 2994 O O . THR A 1 386 ? 8.672 38.125 -6.07 1 52.66 386 THR A O 1
ATOM 2997 N N . ASP A 1 387 ? 6.699 38.375 -4.992 1 54.31 387 ASP A N 1
ATOM 2998 C CA . ASP A 1 387 ? 7.074 37.594 -3.83 1 54.31 387 ASP A CA 1
ATOM 2999 C C . ASP A 1 387 ? 7.156 36.094 -4.188 1 54.31 387 ASP A C 1
ATOM 3001 O O . ASP A 1 387 ? 6.266 35.562 -4.848 1 54.31 387 ASP A O 1
ATOM 3005 N N . TYR A 1 388 ? 8.445 35.562 -4.129 1 53.5 388 TYR A N 1
ATOM 3006 C CA . TYR A 1 388 ? 8.797 34.156 -4.305 1 53.5 388 TYR A CA 1
ATOM 3007 C C . TYR A 1 388 ? 7.84 33.25 -3.529 1 53.5 388 TYR A C 1
ATOM 3009 O O . TYR A 1 388 ? 7.605 32.125 -3.922 1 53.5 388 TYR A O 1
ATOM 3017 N N . VAL A 1 389 ? 7.266 33.75 -2.408 1 51.72 389 VAL A N 1
ATOM 3018 C CA . VAL A 1 389 ? 6.395 32.906 -1.581 1 51.72 389 VAL A CA 1
ATOM 3019 C C . VAL A 1 389 ? 5.156 32.5 -2.377 1 51.72 389 VAL A C 1
ATOM 3021 O O . VAL A 1 389 ? 4.746 31.344 -2.35 1 51.72 389 VAL A O 1
ATOM 3024 N N . SER A 1 390 ? 4.684 33.531 -3.016 1 51.25 390 SER A N 1
ATOM 3025 C CA . SER A 1 390 ? 3.451 33.312 -3.76 1 51.25 390 SER A CA 1
ATOM 3026 C C . SER A 1 390 ? 3.668 32.344 -4.902 1 51.25 390 SER A C 1
ATOM 3028 O O . SER A 1 390 ? 2.754 31.594 -5.277 1 51.25 390 SER A O 1
ATOM 3030 N N . LEU A 1 391 ? 4.961 32.375 -5.379 1 48.97 391 LEU A N 1
ATOM 3031 C CA . LEU A 1 391 ? 5.25 31.438 -6.469 1 48.97 391 LEU A CA 1
ATOM 3032 C C . LEU A 1 391 ? 5.312 30 -5.957 1 48.97 391 LEU A C 1
ATOM 3034 O O . LEU A 1 391 ? 4.992 29.062 -6.691 1 48.97 391 LEU A O 1
ATOM 3038 N N . ALA A 1 392 ? 5.727 29.984 -4.664 1 46 392 ALA A N 1
ATOM 3039 C CA . ALA A 1 392 ? 5.902 28.656 -4.094 1 46 392 ALA A CA 1
ATOM 3040 C C . ALA A 1 392 ? 4.555 27.969 -3.867 1 46 392 ALA A C 1
ATOM 3042 O O . ALA A 1 392 ? 4.441 26.75 -3.992 1 46 392 ALA A O 1
ATOM 3043 N N . PHE A 1 393 ? 3.564 28.781 -3.467 1 50.97 393 PHE A N 1
ATOM 3044 C CA . PHE A 1 393 ? 2.312 28.125 -3.088 1 50.97 393 PHE A CA 1
ATOM 3045 C C . PHE A 1 393 ? 1.272 28.281 -4.191 1 50.97 393 PHE A C 1
ATOM 3047 O O . PHE A 1 393 ? 0.134 27.828 -4.043 1 50.97 393 PHE A O 1
ATOM 3054 N N . GLY A 1 394 ? 1.756 28.672 -5.453 1 47.78 394 GLY A N 1
ATOM 3055 C CA . GLY A 1 394 ? 0.899 28.812 -6.621 1 47.78 394 GLY A CA 1
ATOM 3056 C C . GLY A 1 394 ? 0.135 30.125 -6.633 1 47.78 394 GLY A C 1
ATOM 3057 O O . GLY A 1 394 ? -0.454 30.516 -5.625 1 47.78 394 GLY A O 1
ATOM 3058 N N . LYS A 1 395 ? 0.403 31.219 -7.531 1 44.19 395 LYS A N 1
ATOM 3059 C CA . LYS A 1 395 ? -0.194 32.5 -7.836 1 44.19 395 LYS A CA 1
ATOM 3060 C C . LYS A 1 395 ? -1.715 32.469 -7.719 1 44.19 395 LYS A C 1
ATOM 3062 O O . LYS A 1 395 ? -2.379 33.5 -7.711 1 44.19 395 LYS A O 1
ATOM 3067 N N . LEU A 1 396 ? -2.307 31.297 -7.805 1 43.91 396 LEU A N 1
ATOM 3068 C CA . LEU A 1 396 ? -3.666 31.266 -8.336 1 43.91 396 LEU A CA 1
ATOM 3069 C C . LEU A 1 396 ? -4.668 31.75 -7.289 1 43.91 396 LEU A C 1
ATOM 3071 O O . LEU A 1 396 ? -5.848 31.938 -7.598 1 43.91 396 LEU A O 1
ATOM 3075 N N . ILE A 1 397 ? -4.336 31.969 -6.008 1 51.25 397 ILE A N 1
ATOM 3076 C CA . ILE A 1 397 ? -5.5 31.969 -5.129 1 51.25 397 ILE A CA 1
ATOM 3077 C C . ILE A 1 397 ? -5.793 33.406 -4.66 1 51.25 397 ILE A C 1
ATOM 3079 O O . ILE A 1 397 ? -6.531 33.594 -3.693 1 51.25 397 ILE A O 1
ATOM 3083 N N . GLY A 1 398 ? -5.555 34.469 -5.434 1 57 398 GLY A N 1
ATOM 3084 C CA . GLY A 1 398 ? -5.91 35.844 -5.168 1 57 398 GLY A CA 1
ATOM 3085 C C . GLY A 1 398 ? -5.391 36.375 -3.838 1 57 398 GLY A C 1
ATOM 3086 O O . GLY A 1 398 ? -5.43 37.562 -3.57 1 57 398 GLY A O 1
ATOM 3087 N N . GLY A 1 399 ? -4.949 35.594 -2.949 1 71.25 399 GLY A N 1
ATOM 3088 C CA . GLY A 1 399 ? -4.402 36 -1.666 1 71.25 399 GLY A CA 1
ATOM 3089 C C . GLY A 1 399 ? -3.098 35.312 -1.32 1 71.25 399 GLY A C 1
ATOM 3090 O O . GLY A 1 399 ? -2.727 34.312 -1.955 1 71.25 399 GLY A O 1
ATOM 3091 N N . LYS A 1 400 ? -2.334 36.031 -0.46 1 80.69 400 LYS A N 1
ATOM 3092 C CA . LYS A 1 400 ? -1.045 35.5 -0.035 1 80.69 400 LYS A CA 1
ATOM 3093 C C . LYS A 1 400 ? -0.89 35.562 1.481 1 80.69 400 LYS A C 1
ATOM 3095 O O . LYS A 1 400 ? -1.646 36.281 2.152 1 80.69 400 LYS A O 1
ATOM 3100 N N . MET A 1 401 ? 0.041 34.844 2.02 1 86.69 401 MET A N 1
ATOM 3101 C CA . MET A 1 401 ? 0.433 34.969 3.422 1 86.69 401 MET A CA 1
ATOM 3102 C C . MET A 1 401 ? 1.177 36.281 3.664 1 86.69 401 MET A C 1
ATOM 3104 O O . MET A 1 401 ? 1.846 36.812 2.766 1 86.69 401 MET A O 1
ATOM 3108 N N . PRO A 1 402 ? 1.01 36.812 4.816 1 90.19 402 PRO A N 1
ATOM 3109 C CA . PRO A 1 402 ? 1.775 38.031 5.117 1 90.19 402 PRO A CA 1
ATOM 3110 C C . PRO A 1 402 ? 3.283 37.781 5.125 1 90.19 402 PRO A C 1
ATOM 3112 O O . PRO A 1 402 ? 3.729 36.656 5.34 1 90.19 402 PRO A O 1
ATOM 3115 N N . TRP A 1 403 ? 4.094 38.875 4.941 1 89.19 403 TRP A N 1
ATOM 3116 C CA . TRP A 1 403 ? 5.539 38.75 4.781 1 89.19 403 TRP A CA 1
ATOM 3117 C C . TRP A 1 403 ? 6.191 38.25 6.066 1 89.19 403 TRP A C 1
ATOM 3119 O O . TRP A 1 403 ? 7.324 37.781 6.051 1 89.19 403 TRP A O 1
ATOM 3129 N N . TRP A 1 404 ? 5.5 38.469 7.203 1 94 404 TRP A N 1
ATOM 3130 C CA . TRP A 1 404 ? 6.129 38.094 8.469 1 94 404 TRP A CA 1
ATOM 3131 C C . TRP A 1 404 ? 5.855 36.625 8.797 1 94 404 TRP A C 1
ATOM 3133 O O . TRP A 1 404 ? 6.281 36.125 9.836 1 94 404 TRP A O 1
ATOM 3143 N N . TRP A 1 405 ? 5.066 35.906 7.922 1 92.88 405 TRP A N 1
ATOM 3144 C CA . TRP A 1 405 ? 4.812 34.5 8.125 1 92.88 405 TRP A CA 1
ATOM 3145 C C . TRP A 1 405 ? 6.121 33.719 8.25 1 92.88 405 TRP A C 1
ATOM 3147 O O . TRP A 1 405 ? 7.008 33.844 7.402 1 92.88 405 TRP A O 1
ATOM 3157 N N . HIS A 1 406 ? 6.328 32.969 9.305 1 94.25 406 HIS A N 1
ATOM 3158 C CA . HIS A 1 406 ? 7.484 32.125 9.57 1 94.25 406 HIS A CA 1
ATOM 3159 C C . HIS A 1 406 ? 8.75 32.938 9.758 1 94.25 406 HIS A C 1
ATOM 3161 O O . HIS A 1 406 ? 9.828 32.562 9.312 1 94.25 406 HIS A O 1
ATOM 3167 N N . THR A 1 407 ? 8.617 34.156 10.18 1 95.31 407 THR A N 1
ATOM 3168 C CA . THR A 1 407 ? 9.773 35 10.539 1 95.31 407 THR A CA 1
ATOM 3169 C C . THR A 1 407 ? 9.727 35.375 12.023 1 95.31 407 THR A C 1
ATOM 3171 O O . THR A 1 407 ? 8.727 35.125 12.703 1 95.31 407 THR A O 1
ATOM 3174 N N . SER A 1 408 ? 10.836 35.969 12.469 1 93.69 408 SER A N 1
ATOM 3175 C CA . SER A 1 408 ? 10.906 36.438 13.844 1 93.69 408 SER A CA 1
ATOM 3176 C C . SER A 1 408 ? 10 37.656 14.07 1 93.69 408 SER A C 1
ATOM 3178 O O . SER A 1 408 ? 9.75 38.062 15.211 1 93.69 408 SER A O 1
ATOM 3180 N N . GLU A 1 409 ? 9.398 38.125 12.977 1 95.56 409 GLU A N 1
ATOM 3181 C CA . GLU A 1 409 ? 8.562 39.312 13.07 1 95.56 409 GLU A CA 1
ATOM 3182 C C . GLU A 1 409 ? 7.098 38.969 13.281 1 95.56 409 GLU A C 1
ATOM 3184 O O . GLU A 1 409 ? 6.238 39.844 13.367 1 95.56 409 GLU A O 1
ATOM 3189 N N . ASP A 1 410 ? 6.82 37.75 13.43 1 97.19 410 ASP A N 1
ATOM 3190 C CA . ASP A 1 410 ? 5.457 37.344 13.758 1 97.19 410 ASP A CA 1
ATOM 3191 C C . ASP A 1 410 ? 5.133 37.625 15.219 1 97.19 410 ASP A C 1
ATOM 3193 O O . ASP A 1 410 ? 5.055 36.719 16.047 1 97.19 410 ASP A O 1
ATOM 3197 N N . THR A 1 411 ? 4.914 38.906 15.469 1 97.88 411 THR A N 1
ATOM 3198 C CA . THR A 1 411 ? 4.695 39.438 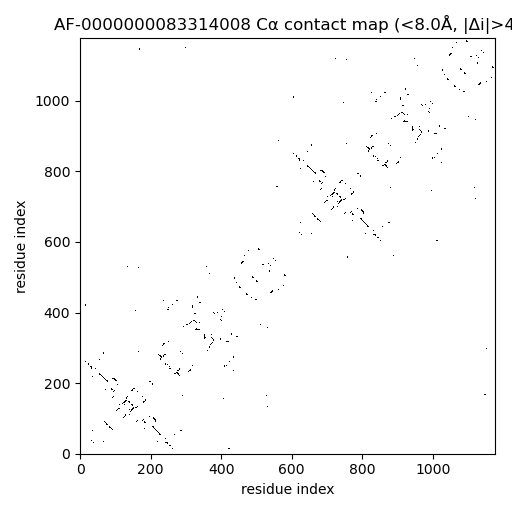16.812 1 97.88 411 THR A CA 1
ATOM 3199 C C . THR A 1 411 ? 3.324 40.094 16.922 1 97.88 411 THR A C 1
ATOM 3201 O O . THR A 1 411 ? 2.623 40.25 15.914 1 97.88 411 THR A O 1
ATOM 3204 N N . LEU A 1 412 ? 2.939 40.5 18.094 1 97.62 412 LEU A N 1
ATOM 3205 C CA . LEU A 1 412 ? 1.585 40.938 18.422 1 97.62 412 LEU A CA 1
ATOM 3206 C C . LEU A 1 412 ? 1.205 42.188 17.625 1 97.62 412 LEU A C 1
ATOM 3208 O O . LEU A 1 412 ? 0.034 42.375 17.297 1 97.62 412 LEU A O 1
ATOM 3212 N N . ASP A 1 413 ? 2.182 43 17.297 1 97.81 413 ASP A N 1
ATOM 3213 C CA . ASP A 1 413 ? 1.913 44.25 16.578 1 97.81 413 ASP A CA 1
ATOM 3214 C C . ASP A 1 413 ? 1.437 43.969 15.164 1 97.81 413 ASP A C 1
ATOM 3216 O O . ASP A 1 413 ? 0.93 44.844 14.484 1 97.81 413 ASP A O 1
ATOM 3220 N N . LYS A 1 414 ? 1.504 42.75 14.695 1 98.06 414 LYS A N 1
ATOM 3221 C CA . LYS A 1 414 ? 1.073 42.375 13.352 1 98.06 414 LYS A CA 1
ATOM 3222 C C . LYS A 1 414 ? -0.37 41.875 13.359 1 98.06 414 LYS A C 1
ATOM 3224 O O . LYS A 1 414 ? -0.902 41.5 12.312 1 98.06 414 LYS A O 1
ATOM 3229 N N . ILE A 1 415 ? -1.048 41.938 14.5 1 98.25 415 ILE A N 1
ATOM 3230 C CA . ILE A 1 415 ? -2.418 41.438 14.625 1 98.25 415 ILE A CA 1
ATOM 3231 C C . ILE A 1 415 ? -3.393 42.625 14.5 1 98.25 415 ILE A C 1
ATOM 3233 O O . ILE A 1 415 ? -3.176 43.688 15.094 1 98.25 415 ILE A O 1
ATOM 3237 N N . ASP A 1 416 ? -4.359 42.469 13.672 1 98.31 416 ASP A N 1
ATOM 3238 C CA . ASP A 1 416 ? -5.469 43.406 13.539 1 98.31 416 ASP A CA 1
ATOM 3239 C C . ASP A 1 416 ? -6.742 42.844 14.164 1 98.31 416 ASP A C 1
ATOM 3241 O O . ASP A 1 416 ? -7.316 41.875 13.648 1 98.31 416 ASP A O 1
ATOM 3245 N N . LEU A 1 417 ? -7.266 43.5 15.18 1 97.94 417 LEU A N 1
ATOM 3246 C CA . LEU A 1 417 ? -8.375 42.969 15.961 1 97.94 417 LEU A CA 1
ATOM 3247 C C . LEU A 1 417 ? -9.664 42.938 15.141 1 97.94 417 LEU A C 1
ATOM 3249 O O . LEU A 1 417 ? -10.547 42.094 15.375 1 97.94 417 LEU A O 1
ATOM 3253 N N . ASP A 1 418 ? -9.836 43.875 14.156 1 98.19 418 ASP A N 1
ATOM 3254 C CA . ASP A 1 418 ? -10.992 43.844 13.273 1 98.19 418 ASP A CA 1
ATOM 3255 C C . ASP A 1 418 ? -10.984 42.562 12.422 1 98.19 418 ASP A C 1
ATOM 3257 O O . ASP A 1 418 ? -12.016 41.906 12.258 1 98.19 418 ASP A O 1
ATOM 3261 N N . VAL A 1 419 ? -9.805 42.281 11.891 1 98.25 419 VAL A N 1
ATOM 3262 C CA . VAL A 1 419 ? -9.672 41.094 11.07 1 98.25 419 VAL A CA 1
ATOM 3263 C C . VAL A 1 419 ? -9.852 39.844 11.938 1 98.25 419 VAL A C 1
ATOM 3265 O O . VAL A 1 419 ? -10.539 38.906 11.547 1 98.25 419 VAL A O 1
ATOM 3268 N N . LEU A 1 420 ? -9.227 39.844 13.102 1 98.62 420 LEU A N 1
ATOM 3269 C CA . LEU A 1 420 ? -9.312 38.688 14.008 1 98.62 420 LEU A CA 1
ATOM 3270 C C . LEU A 1 420 ? -10.758 38.438 14.414 1 98.62 420 LEU A C 1
ATOM 3272 O O . LEU A 1 420 ? -11.188 37.281 14.469 1 98.62 420 LEU A O 1
ATOM 3276 N N . GLU A 1 421 ? -11.477 39.469 14.758 1 98.62 421 GLU A N 1
ATOM 3277 C CA . GLU A 1 421 ? -12.883 39.312 15.109 1 98.62 421 GLU A CA 1
ATOM 3278 C C . GLU A 1 421 ? -13.695 38.781 13.945 1 98.62 421 GLU A C 1
ATOM 3280 O O . GLU A 1 421 ? -14.547 37.906 14.133 1 98.62 421 GLU A O 1
ATOM 3285 N N . LEU A 1 422 ? -13.453 39.281 12.742 1 98.5 422 LEU A N 1
ATOM 3286 C CA . LEU A 1 422 ? -14.172 38.812 11.57 1 98.5 422 LEU A CA 1
ATOM 3287 C C . LEU A 1 422 ? -13.867 37.344 11.312 1 98.5 422 LEU A C 1
ATOM 3289 O O . LEU A 1 422 ? -14.781 36.562 11.023 1 98.5 422 LEU A O 1
ATOM 3293 N N . ASP A 1 423 ? -12.57 36.969 11.344 1 98.62 423 ASP A N 1
ATOM 3294 C CA . ASP A 1 423 ? -12.211 35.562 11.227 1 98.62 423 ASP A CA 1
ATOM 3295 C C . ASP A 1 423 ? -12.938 34.719 12.273 1 98.62 423 ASP A C 1
ATOM 3297 O O . ASP A 1 423 ? -13.469 33.656 11.953 1 98.62 423 ASP A O 1
ATOM 3301 N N . THR A 1 424 ? -12.953 35.188 13.492 1 98.88 424 THR A N 1
ATOM 3302 C CA . THR A 1 424 ? -13.594 34.469 14.586 1 98.88 424 THR A CA 1
ATOM 3303 C C . THR A 1 424 ? -15.086 34.281 14.312 1 98.88 424 THR A C 1
ATOM 3305 O O . THR A 1 424 ? -15.656 33.219 14.609 1 98.88 424 THR A O 1
ATOM 3308 N N . ARG A 1 425 ? -15.766 35.312 13.758 1 98.75 425 ARG A N 1
ATOM 3309 C CA . ARG A 1 425 ? -17.172 35.219 13.398 1 98.75 425 ARG A CA 1
ATOM 3310 C C . ARG A 1 425 ? -17.422 34.094 12.414 1 98.75 425 ARG A C 1
ATOM 3312 O O . ARG A 1 425 ? -18.391 33.312 12.57 1 98.75 425 ARG A O 1
ATOM 3319 N N . ILE A 1 426 ? -16.547 33.969 11.438 1 98.75 426 ILE A N 1
ATOM 3320 C CA . ILE A 1 426 ? -16.703 32.938 10.414 1 98.75 426 ILE A CA 1
ATOM 3321 C C . ILE A 1 426 ? -16.531 31.547 11.039 1 98.75 426 ILE A C 1
ATOM 3323 O O . ILE A 1 426 ? -17.344 30.656 10.812 1 98.75 426 ILE A O 1
ATOM 3327 N N . TYR A 1 427 ? -15.492 31.328 11.859 1 98.81 427 TYR A N 1
ATOM 3328 C CA . TYR A 1 427 ? -15.266 30.031 12.508 1 98.81 427 TYR A CA 1
ATOM 3329 C C . TYR A 1 427 ? -16.406 29.703 13.469 1 98.81 427 TYR A C 1
ATOM 3331 O O . TYR A 1 427 ? -16.875 28.562 13.516 1 98.81 427 TYR A O 1
ATOM 3339 N N . LEU A 1 428 ? -16.859 30.688 14.242 1 98.88 428 LEU A N 1
ATOM 3340 C CA . LEU A 1 428 ? -17.938 30.469 15.203 1 98.88 428 LEU A CA 1
ATOM 3341 C C . LEU A 1 428 ? -19.203 30.047 14.484 1 98.88 428 LEU A C 1
ATOM 3343 O O . LEU A 1 428 ? -19.859 29.062 14.883 1 98.88 428 LEU A O 1
ATOM 3347 N N . LEU A 1 429 ? -19.578 30.781 13.445 1 98.62 429 LEU A N 1
ATOM 3348 C CA . LEU A 1 429 ? -20.797 30.469 12.711 1 98.62 429 LEU A CA 1
ATOM 3349 C C . LEU A 1 429 ? -20.703 29.094 12.055 1 98.62 429 LEU A C 1
ATOM 3351 O O . LEU A 1 429 ? -21.688 28.344 12.039 1 98.62 429 LEU A O 1
ATOM 3355 N N . THR A 1 430 ? -19.531 28.766 11.453 1 98.75 430 THR A N 1
ATOM 3356 C CA . THR A 1 430 ? -19.297 27.469 10.836 1 98.75 430 THR A CA 1
ATOM 3357 C C . THR A 1 430 ? -19.484 26.344 11.844 1 98.75 430 THR A C 1
ATOM 3359 O O . THR A 1 430 ? -20.25 25.406 11.602 1 98.75 430 THR A O 1
ATOM 3362 N N . LEU A 1 431 ? -18.844 26.453 12.984 1 98.88 431 LEU A N 1
ATOM 3363 C CA . LEU A 1 431 ? -18.875 25.391 13.992 1 98.88 431 LEU A CA 1
ATOM 3364 C C . LEU A 1 431 ? -20.25 25.328 14.648 1 98.88 431 LEU A C 1
ATOM 3366 O O . LEU A 1 431 ? -20.734 24.234 14.969 1 98.88 431 LEU A O 1
ATOM 3370 N N . TRP A 1 432 ? -20.875 26.453 14.82 1 98.5 432 TRP A N 1
ATOM 3371 C CA . TRP A 1 432 ? -22.234 26.484 15.352 1 98.5 432 TRP A CA 1
ATOM 3372 C C . TRP A 1 432 ? -23.188 25.688 14.453 1 98.5 432 TRP A C 1
ATOM 3374 O O . TRP A 1 432 ? -23.906 24.812 14.93 1 98.5 432 TRP A O 1
ATOM 3384 N N . ARG A 1 433 ? -23.109 25.938 13.195 1 97.94 433 ARG A N 1
ATOM 3385 C CA . ARG A 1 433 ? -24.047 25.312 12.258 1 97.94 433 ARG A CA 1
ATOM 3386 C C . ARG A 1 433 ? -23.75 23.812 12.109 1 97.94 433 ARG A C 1
ATOM 3388 O O . ARG A 1 433 ? -24.656 23 11.969 1 97.94 433 ARG A O 1
ATOM 3395 N N . LEU A 1 434 ? -22.5 23.406 12.18 1 98.44 434 LEU A N 1
ATOM 3396 C CA . LEU A 1 434 ? -22.141 22 12.094 1 98.44 434 LEU A CA 1
ATOM 3397 C C . LEU A 1 434 ? -22.562 21.25 13.352 1 98.44 434 LEU A C 1
ATOM 3399 O O . LEU A 1 434 ? -22.984 20.094 13.273 1 98.44 434 LEU A O 1
ATOM 3403 N N . CYS A 1 435 ? -22.469 21.906 14.492 1 98.12 435 CYS A N 1
ATOM 3404 C CA . CYS A 1 435 ? -22.734 21.234 15.758 1 98.12 435 CYS A CA 1
ATOM 3405 C C . CYS A 1 435 ? -24.203 21.312 16.125 1 98.12 435 CYS A C 1
ATOM 3407 O O . CYS A 1 435 ? -24.734 20.406 16.781 1 98.12 435 CYS A O 1
ATOM 3409 N N . HIS A 1 436 ? -24.922 22.359 15.719 1 96.25 436 HIS A N 1
ATOM 3410 C CA . HIS A 1 436 ? -26.281 22.625 16.188 1 96.25 436 HIS A CA 1
ATOM 3411 C C . HIS A 1 436 ? -27.312 21.984 15.25 1 96.25 436 HIS A C 1
ATOM 3413 O O . HIS A 1 436 ? -28.328 21.484 15.711 1 96.25 436 HIS A O 1
ATOM 3419 N N . ARG A 1 437 ? -27.047 22.031 13.961 1 94.56 437 ARG A N 1
ATOM 3420 C CA . ARG A 1 437 ? -28.016 21.531 12.992 1 94.56 437 ARG A CA 1
ATOM 3421 C C . ARG A 1 437 ? -27.922 20 12.891 1 94.56 437 ARG A C 1
ATOM 3423 O O . ARG A 1 437 ? -26.844 19.453 12.688 1 94.56 437 ARG A O 1
ATOM 3430 N N . PRO A 1 438 ? -29.094 19.359 12.938 1 96.38 438 PRO A N 1
ATOM 3431 C CA . PRO A 1 438 ? -29.062 17.906 12.844 1 96.38 438 PRO A CA 1
ATOM 3432 C C . PRO A 1 438 ? -28.625 17.406 11.461 1 96.38 438 PRO A C 1
ATOM 3434 O O . PRO A 1 438 ? -27.828 16.469 11.359 1 96.38 438 PRO A O 1
ATOM 3437 N N . LEU A 1 439 ? -29.125 18.031 10.398 1 97.81 439 LEU A N 1
ATOM 3438 C CA . LEU A 1 439 ? -28.75 17.625 9.047 1 97.81 439 LEU A CA 1
ATOM 3439 C C . LEU A 1 439 ? -27.406 18.219 8.656 1 97.81 439 LEU A C 1
ATOM 3441 O O . LEU A 1 439 ? -27.203 19.438 8.734 1 97.81 439 LEU A O 1
ATOM 3445 N N . LEU A 1 440 ? -26.453 17.391 8.305 1 97.94 440 LEU A N 1
ATOM 3446 C CA . LEU A 1 440 ? -25.141 17.859 7.883 1 97.94 440 LEU A CA 1
ATOM 3447 C C . LEU A 1 440 ? -25.234 18.656 6.586 1 97.94 440 LEU A C 1
ATOM 3449 O O . LEU A 1 440 ? -25.984 18.281 5.676 1 97.94 440 LEU A O 1
ATOM 3453 N N . PRO A 1 441 ? -24.562 19.75 6.516 1 97.69 441 PRO A N 1
ATOM 3454 C CA . PRO A 1 441 ? -24.625 20.609 5.324 1 97.69 441 PRO A CA 1
ATOM 3455 C C . PRO A 1 441 ? -23.641 20.188 4.238 1 97.69 441 PRO A C 1
ATOM 3457 O O . PRO A 1 441 ? -22.797 20.984 3.818 1 97.69 441 PRO A O 1
ATOM 3460 N N . MET A 1 442 ? -23.75 18.984 3.701 1 98.19 442 MET A N 1
ATOM 3461 C CA . MET A 1 442 ? -22.812 18.453 2.723 1 98.19 442 MET A CA 1
ATOM 3462 C C . MET A 1 442 ? -23.516 18.188 1.389 1 98.19 442 MET A C 1
ATOM 3464 O O . MET A 1 442 ? -24.672 17.797 1.356 1 98.19 442 MET A O 1
ATOM 3468 N N . ASP A 1 443 ? -22.828 18.547 0.354 1 98.06 443 ASP A N 1
ATOM 3469 C CA . ASP A 1 443 ? -23.234 18.266 -1.016 1 98.06 443 ASP A CA 1
ATOM 3470 C C . ASP A 1 443 ? -22.156 17.5 -1.764 1 98.06 443 ASP A C 1
ATOM 3472 O O . ASP A 1 443 ? -21.078 18.031 -2.035 1 98.06 443 ASP A O 1
ATOM 3476 N N . PHE A 1 444 ? -22.469 16.266 -2.182 1 98.38 444 PHE A N 1
ATOM 3477 C CA . PHE A 1 444 ? -21.438 15.391 -2.715 1 98.38 444 PHE A CA 1
ATOM 3478 C C . PHE A 1 444 ? -21.391 15.461 -4.234 1 98.38 444 PHE A C 1
ATOM 3480 O O . PHE A 1 444 ? -20.516 14.859 -4.867 1 98.38 444 PHE A O 1
ATOM 3487 N N . ARG A 1 445 ? -22.359 16.266 -4.91 1 98 445 ARG A N 1
ATOM 3488 C CA . ARG A 1 445 ? -22.406 16.391 -6.367 1 98 445 ARG A CA 1
ATOM 3489 C C . ARG A 1 445 ? -21.109 16.969 -6.902 1 98 445 ARG A C 1
ATOM 3491 O O . ARG A 1 445 ? -20.547 16.469 -7.875 1 98 445 ARG A O 1
ATOM 3498 N N . PRO A 1 446 ? -20.453 17.891 -6.227 1 97.5 446 PRO A N 1
ATOM 3499 C CA . PRO A 1 446 ? -19.172 18.406 -6.723 1 97.5 446 PRO A CA 1
ATOM 3500 C C . PRO A 1 446 ? -18.047 17.391 -6.625 1 97.5 446 PRO A C 1
ATOM 3502 O O . PRO A 1 446 ? -17.188 17.328 -7.512 1 97.5 446 PRO A O 1
ATOM 3505 N N . ALA A 1 447 ? -17.953 16.703 -5.516 1 97.75 447 ALA A N 1
ATOM 3506 C CA . ALA A 1 447 ? -16.906 15.703 -5.34 1 97.75 447 ALA A CA 1
ATOM 3507 C C . ALA A 1 447 ? -16.984 14.625 -6.414 1 97.75 447 ALA A C 1
ATOM 3509 O O . ALA A 1 447 ? -15.961 14.242 -6.996 1 97.75 447 ALA A O 1
ATOM 3510 N N . VAL A 1 448 ? -18.188 14.117 -6.668 1 98.5 448 VAL A N 1
ATOM 3511 C CA . VAL A 1 448 ? -18.359 13.086 -7.688 1 98.5 448 VAL A CA 1
ATOM 3512 C C . VAL A 1 448 ? -18.047 13.664 -9.062 1 98.5 448 VAL A C 1
ATOM 3514 O O . VAL A 1 448 ? -17.438 12.984 -9.898 1 98.5 448 VAL A O 1
ATOM 3517 N N . ALA A 1 449 ? -18.5 14.914 -9.289 1 97.88 449 ALA A N 1
ATOM 3518 C CA . ALA A 1 449 ? -18.172 15.578 -10.547 1 97.88 449 ALA A CA 1
ATOM 3519 C C . ALA A 1 449 ? -16.672 15.672 -10.75 1 97.88 449 ALA A C 1
ATOM 3521 O O . ALA A 1 449 ? -16.172 15.5 -11.867 1 97.88 449 ALA A O 1
ATOM 3522 N N . ALA A 1 450 ? -15.922 15.969 -9.711 1 97.44 450 ALA A N 1
ATOM 3523 C CA . ALA A 1 450 ? -14.469 16.031 -9.789 1 97.44 450 ALA A CA 1
ATOM 3524 C C . ALA A 1 450 ? -13.875 14.68 -10.164 1 97.44 450 ALA A C 1
ATOM 3526 O O . ALA A 1 450 ? -12.93 14.609 -10.945 1 97.44 450 ALA A O 1
ATOM 3527 N N . ILE A 1 451 ? -14.375 13.602 -9.562 1 98.56 451 ILE A N 1
ATOM 3528 C CA . ILE A 1 451 ? -13.922 12.25 -9.898 1 98.56 451 ILE A CA 1
ATOM 3529 C C . ILE A 1 451 ? -14.188 11.969 -11.375 1 98.56 451 ILE A C 1
ATOM 3531 O O . ILE A 1 451 ? -13.297 11.516 -12.094 1 98.56 451 ILE A O 1
ATOM 3535 N N . LEU A 1 452 ? -15.422 12.281 -11.805 1 98.5 452 LEU A N 1
ATOM 3536 C CA . LEU A 1 452 ? -15.812 12.031 -13.188 1 98.5 452 LEU A CA 1
ATOM 3537 C C . LEU A 1 452 ? -14.945 12.836 -14.156 1 98.5 452 LEU A C 1
ATOM 3539 O O . LEU A 1 452 ? -14.484 12.305 -15.172 1 98.5 452 LEU A O 1
ATOM 3543 N N . GLU A 1 453 ? -14.75 14.078 -13.828 1 98.19 453 GLU A N 1
ATOM 3544 C CA . GLU A 1 453 ? -13.938 14.945 -14.672 1 98.19 453 GLU A CA 1
ATOM 3545 C C . GLU A 1 453 ? -12.492 14.445 -14.742 1 98.19 453 GLU A C 1
ATOM 3547 O O . GLU A 1 453 ? -11.891 14.422 -15.82 1 98.19 453 GLU A O 1
ATOM 3552 N N . THR A 1 454 ? -11.922 14.102 -13.625 1 98.56 454 THR A N 1
ATOM 3553 C CA . THR A 1 454 ? -10.547 13.602 -13.578 1 98.56 454 THR A CA 1
ATOM 3554 C C . THR A 1 454 ? -10.406 12.312 -14.375 1 98.56 454 THR A C 1
ATOM 3556 O O . THR A 1 454 ? -9.484 12.172 -15.18 1 98.56 454 THR A O 1
ATOM 3559 N N . LEU A 1 455 ? -11.305 11.336 -14.188 1 98.81 455 LEU A N 1
ATOM 3560 C CA . LEU A 1 455 ? -11.25 10.07 -14.906 1 98.81 455 LEU A CA 1
ATOM 3561 C C . LEU A 1 455 ? -11.391 10.289 -16.406 1 98.81 455 LEU A C 1
ATOM 3563 O O . LEU A 1 455 ? -10.727 9.617 -17.203 1 98.81 455 LEU A O 1
ATOM 3567 N N . THR A 1 456 ? -12.336 11.195 -16.75 1 98.69 456 THR A N 1
ATOM 3568 C CA . THR A 1 456 ? -12.531 11.508 -18.172 1 98.69 456 THR A CA 1
ATOM 3569 C C . THR A 1 456 ? -11.242 12.055 -18.781 1 98.69 456 THR A C 1
ATOM 3571 O O . THR A 1 456 ? -10.82 11.617 -19.844 1 98.69 456 THR A O 1
ATOM 3574 N N . ARG A 1 457 ? -10.656 13.008 -18.094 1 98.5 457 ARG A N 1
ATOM 3575 C CA . ARG A 1 457 ? -9.398 13.594 -18.562 1 98.5 457 ARG A CA 1
ATOM 3576 C C . ARG A 1 457 ? -8.305 12.539 -18.641 1 98.5 457 ARG A C 1
ATOM 3578 O O . ARG A 1 457 ? -7.582 12.469 -19.641 1 98.5 457 ARG A O 1
ATOM 3585 N N . LEU A 1 458 ? -8.133 11.703 -17.609 1 98.69 458 LEU A N 1
ATOM 3586 C CA . LEU A 1 458 ? -7.102 10.672 -17.578 1 98.69 458 LEU A CA 1
ATOM 3587 C C . LEU A 1 458 ? -7.297 9.672 -18.703 1 98.69 458 LEU A C 1
ATOM 3589 O O . LEU A 1 458 ? -6.324 9.242 -19.344 1 98.69 458 LEU A O 1
ATOM 3593 N N . GLN A 1 459 ? -8.562 9.242 -18.969 1 98.38 459 GLN A N 1
ATOM 3594 C CA . GLN A 1 459 ? -8.844 8.328 -20.078 1 98.38 459 GLN A CA 1
ATOM 3595 C C . GLN A 1 459 ? -8.43 8.93 -21.406 1 98.38 459 GLN A C 1
ATOM 3597 O O . GLN A 1 459 ? -7.801 8.266 -22.234 1 98.38 459 GLN A O 1
ATOM 3602 N N . ALA A 1 460 ? -8.82 10.203 -21.609 1 98.25 460 ALA A N 1
ATOM 3603 C CA . ALA A 1 460 ? -8.484 10.891 -22.859 1 98.25 460 ALA A CA 1
ATOM 3604 C C . ALA A 1 460 ? -6.973 10.953 -23.062 1 98.25 460 ALA A C 1
ATOM 3606 O O . ALA A 1 460 ? -6.473 10.711 -24.156 1 98.25 460 ALA A O 1
ATOM 3607 N N . GLU A 1 461 ? -6.262 11.258 -22.031 1 97.88 461 GLU A N 1
ATOM 3608 C CA . GLU A 1 461 ? -4.82 11.461 -22.109 1 97.88 461 GLU A CA 1
ATOM 3609 C C . GLU A 1 461 ? -4.082 10.133 -22.234 1 97.88 461 GLU A C 1
ATOM 3611 O O . GLU A 1 461 ? -3.055 10.039 -22.906 1 97.88 461 GLU A O 1
ATOM 3616 N N . ALA A 1 462 ? -4.562 9.086 -21.531 1 97.25 462 ALA A N 1
ATOM 3617 C CA . ALA A 1 462 ? -3.922 7.773 -21.578 1 97.25 462 ALA A CA 1
ATOM 3618 C C . ALA A 1 462 ? -4.238 7.051 -22.891 1 97.25 462 ALA A C 1
ATOM 3620 O O . ALA A 1 462 ? -3.463 6.203 -23.328 1 97.25 462 ALA A O 1
ATOM 3621 N N . GLY A 1 463 ? -5.426 7.383 -23.484 1 96.19 463 GLY A N 1
ATOM 3622 C CA . GLY A 1 463 ? -5.848 6.719 -24.719 1 96.19 463 GLY A CA 1
ATOM 3623 C C . GLY A 1 463 ? -6.023 5.219 -24.547 1 96.19 463 GLY A C 1
ATOM 3624 O O . GLY A 1 463 ? -6.66 4.766 -23.594 1 96.19 463 GLY A O 1
ATOM 3625 N N . ALA A 1 464 ? -5.48 4.488 -25.5 1 95.5 464 ALA A N 1
ATOM 3626 C CA . ALA A 1 464 ? -5.668 3.039 -25.516 1 95.5 464 ALA A CA 1
ATOM 3627 C C . ALA A 1 464 ? -4.719 2.346 -24.547 1 95.5 464 ALA A C 1
ATOM 3629 O O . ALA A 1 464 ? -4.84 1.144 -24.297 1 95.5 464 ALA A O 1
ATOM 3630 N N . HIS A 1 465 ? -3.779 3.09 -23.969 1 96.94 465 HIS A N 1
ATOM 3631 C CA . HIS A 1 465 ? -2.754 2.502 -23.109 1 96.94 465 HIS A CA 1
ATOM 3632 C C . HIS A 1 465 ? -3.336 2.057 -21.781 1 96.94 465 HIS A C 1
ATOM 3634 O O . HIS A 1 465 ? -2.742 1.23 -21.078 1 96.94 465 HIS A O 1
ATOM 3640 N N . LEU A 1 466 ? -4.453 2.574 -21.344 1 97.94 466 LEU A N 1
ATOM 3641 C CA . LEU A 1 466 ? -5.137 2.193 -20.109 1 97.94 466 LEU A CA 1
ATOM 3642 C C . LEU A 1 466 ? -6.637 2.43 -20.219 1 97.94 466 LEU A C 1
ATOM 3644 O O . LEU A 1 466 ? -7.074 3.543 -20.516 1 97.94 466 LEU A O 1
ATOM 3648 N N . ASP A 1 467 ? -7.379 1.439 -19.984 1 98.06 467 ASP A N 1
ATOM 3649 C CA . ASP A 1 467 ? -8.836 1.516 -20.094 1 98.06 467 ASP A CA 1
ATOM 3650 C C . ASP A 1 467 ? -9.469 1.835 -18.75 1 98.06 467 ASP A C 1
ATOM 3652 O O . ASP A 1 467 ? -9.367 1.048 -17.797 1 98.06 467 ASP A O 1
ATOM 3656 N N . LEU A 1 468 ? -10.156 2.957 -18.625 1 98.62 468 LEU A N 1
ATOM 3657 C CA . LEU A 1 468 ? -10.766 3.385 -17.375 1 98.62 468 LEU A CA 1
ATOM 3658 C C . LEU A 1 468 ? -12.289 3.379 -17.484 1 98.62 468 LEU A C 1
ATOM 3660 O O . LEU A 1 468 ? -12.969 4.039 -16.688 1 98.62 468 LEU A O 1
ATOM 3664 N N . GLN A 1 469 ? -12.875 2.637 -18.375 1 98.44 469 GLN A N 1
ATOM 3665 C CA . GLN A 1 469 ? -14.297 2.672 -18.688 1 98.44 469 GLN A CA 1
ATOM 3666 C C . GLN A 1 469 ? -15.125 2.227 -17.484 1 98.44 469 GLN A C 1
ATOM 3668 O O . GLN A 1 469 ? -16.156 2.832 -17.172 1 98.44 469 GLN A O 1
ATOM 3673 N N . VAL A 1 470 ? -14.727 1.165 -16.828 1 98.69 470 VAL A N 1
ATOM 3674 C CA . VAL A 1 470 ? -15.469 0.661 -15.68 1 98.69 470 VAL A CA 1
ATOM 3675 C C . VAL A 1 470 ? -15.516 1.729 -14.586 1 98.69 470 VAL A C 1
ATOM 3677 O O . VAL A 1 470 ? -16.562 1.955 -13.977 1 98.69 470 VAL A O 1
ATOM 3680 N N . ALA A 1 471 ? -14.359 2.375 -14.312 1 98.81 471 ALA A N 1
ATOM 3681 C CA . ALA A 1 471 ? -14.305 3.449 -13.328 1 98.81 471 ALA A CA 1
ATOM 3682 C C . ALA A 1 471 ? -15.25 4.586 -13.703 1 98.81 471 ALA A C 1
ATOM 3684 O O . ALA A 1 471 ? -15.961 5.121 -12.844 1 98.81 471 ALA A O 1
ATOM 3685 N N . LEU A 1 472 ? -15.273 4.945 -14.992 1 98.75 472 LEU A N 1
ATOM 3686 C CA . LEU A 1 472 ? -16.125 6.023 -15.484 1 98.75 472 LEU A CA 1
ATOM 3687 C C . LEU A 1 472 ? -17.594 5.684 -15.289 1 98.75 472 LEU A C 1
ATOM 3689 O O . LEU A 1 472 ? -18.375 6.52 -14.828 1 98.75 472 LEU A O 1
ATOM 3693 N N . GLU A 1 473 ? -17.969 4.484 -15.578 1 98.81 473 GLU A N 1
ATOM 3694 C CA . GLU A 1 473 ? -19.359 4.047 -15.414 1 98.81 473 GLU A CA 1
ATOM 3695 C C . GLU A 1 473 ? -19.781 4.078 -13.953 1 98.81 473 GLU A C 1
ATOM 3697 O O . GLU A 1 473 ? -20.875 4.52 -13.625 1 98.81 473 GLU A O 1
ATOM 3702 N N . ARG A 1 474 ? -18.891 3.621 -13.148 1 98.75 474 ARG A N 1
ATOM 3703 C CA . ARG A 1 474 ? -19.203 3.59 -11.719 1 98.75 474 ARG A CA 1
ATOM 3704 C C . ARG A 1 474 ? -19.25 5 -11.141 1 98.75 474 ARG A C 1
ATOM 3706 O O . ARG A 1 474 ? -20.062 5.293 -10.266 1 98.75 474 ARG A O 1
ATOM 3713 N N . ALA A 1 475 ? -18.344 5.895 -11.602 1 98.69 475 ALA A N 1
ATOM 3714 C CA . ALA A 1 475 ? -18.406 7.293 -11.18 1 98.69 475 ALA A CA 1
ATOM 3715 C C . ALA A 1 475 ? -19.719 7.941 -11.609 1 98.69 475 ALA A C 1
ATOM 3717 O O . ALA A 1 475 ? -20.297 8.742 -10.875 1 98.69 475 ALA A O 1
ATOM 3718 N N . GLN A 1 476 ? -20.219 7.578 -12.789 1 98.69 476 GLN A N 1
ATOM 3719 C CA . GLN A 1 476 ? -21.5 8.086 -13.258 1 98.69 476 GLN A CA 1
ATOM 3720 C C . GLN A 1 476 ? -22.641 7.605 -12.367 1 98.69 476 GLN A C 1
ATOM 3722 O O . GLN A 1 476 ? -23.562 8.367 -12.047 1 98.69 476 GLN A O 1
ATOM 3727 N N . ALA A 1 477 ? -22.562 6.328 -12.023 1 98.5 477 ALA A N 1
ATOM 3728 C CA . ALA A 1 477 ? -23.578 5.793 -11.109 1 98.5 477 ALA A CA 1
ATOM 3729 C C . ALA A 1 477 ? -23.531 6.52 -9.773 1 98.5 477 ALA A C 1
ATOM 3731 O O . ALA A 1 477 ? -24.578 6.754 -9.156 1 98.5 477 ALA A O 1
ATOM 3732 N N . LEU A 1 478 ? -22.375 6.879 -9.297 1 98.31 478 LEU A N 1
ATOM 3733 C CA . LEU A 1 478 ? -22.234 7.617 -8.047 1 98.31 478 LEU A CA 1
ATOM 3734 C C . LEU A 1 478 ? -22.844 9.016 -8.172 1 98.31 478 LEU A C 1
ATOM 3736 O O . LEU A 1 478 ? -23.375 9.555 -7.199 1 98.31 478 LEU A O 1
ATOM 3740 N N . ALA A 1 479 ? -22.688 9.625 -9.359 1 98.38 479 ALA A N 1
ATOM 3741 C CA . ALA A 1 479 ? -23.297 10.938 -9.594 1 98.38 479 ALA A CA 1
ATOM 3742 C C . ALA A 1 479 ? -24.797 10.891 -9.383 1 98.38 479 ALA A C 1
ATOM 3744 O O . ALA A 1 479 ? -25.375 11.805 -8.789 1 98.38 479 ALA A O 1
ATOM 3745 N N . ALA A 1 480 ? -25.406 9.828 -9.867 1 97.69 480 ALA A N 1
ATOM 3746 C CA . ALA A 1 480 ? -26.844 9.656 -9.68 1 97.69 480 ALA A CA 1
ATOM 3747 C C . ALA A 1 480 ? -27.172 9.492 -8.195 1 97.69 480 ALA A C 1
ATOM 3749 O O . ALA A 1 480 ? -28.188 10.031 -7.719 1 97.69 480 ALA A O 1
ATOM 3750 N N . ARG A 1 481 ? -26.328 8.727 -7.512 1 97.31 481 ARG A N 1
ATOM 3751 C CA . ARG A 1 481 ? -26.516 8.531 -6.074 1 97.31 481 ARG A CA 1
ATOM 3752 C C . ARG A 1 481 ? -26.391 9.859 -5.328 1 97.31 481 ARG A C 1
ATOM 3754 O O . ARG A 1 481 ? -27.156 10.117 -4.395 1 97.31 481 ARG A O 1
ATOM 3761 N N . ALA A 1 482 ? -25.406 10.672 -5.668 1 98.12 482 ALA A N 1
ATOM 3762 C CA . ALA A 1 482 ? -25.203 11.961 -5.027 1 98.12 482 ALA A CA 1
ATOM 3763 C C . ALA A 1 482 ? -26.391 12.898 -5.273 1 98.12 482 ALA A C 1
ATOM 3765 O O . ALA A 1 482 ? -26.797 13.633 -4.375 1 98.12 482 ALA A O 1
ATOM 3766 N N . GLU A 1 483 ? -26.953 12.852 -6.469 1 97.94 483 GLU A N 1
ATOM 3767 C CA . GLU A 1 483 ? -28.125 13.648 -6.805 1 97.94 483 GLU A CA 1
ATOM 3768 C C . GLU A 1 483 ? -29.344 13.234 -5.969 1 97.94 483 GLU A C 1
ATOM 3770 O O . GLU A 1 483 ? -30.062 14.086 -5.457 1 97.94 483 GLU A O 1
ATOM 3775 N N . GLU A 1 484 ? -29.547 11.953 -5.922 1 97.25 484 GLU A N 1
ATOM 3776 C CA . GLU A 1 484 ? -30.656 11.445 -5.117 1 97.25 484 GLU A CA 1
ATOM 3777 C C . GLU A 1 484 ? -30.516 11.875 -3.66 1 97.25 484 GLU A C 1
ATOM 3779 O O . GLU A 1 484 ? -31.5 12.297 -3.039 1 97.25 484 GLU A O 1
ATOM 3784 N N . LEU A 1 485 ? -29.359 11.727 -3.117 1 97.81 485 LEU A N 1
ATOM 3785 C CA . LEU A 1 485 ? -29.109 12.133 -1.738 1 97.81 485 LEU A CA 1
ATOM 3786 C C . LEU A 1 485 ? -29.406 13.617 -1.546 1 97.81 485 LEU A C 1
ATOM 3788 O O . LEU A 1 485 ? -30.031 14 -0.561 1 97.81 485 LEU A O 1
ATOM 3792 N N . ALA A 1 486 ? -28.953 14.453 -2.449 1 97.69 486 ALA A N 1
ATOM 3793 C CA . ALA A 1 486 ? -29.172 15.898 -2.373 1 97.69 486 ALA A CA 1
ATOM 3794 C C . ALA A 1 486 ? -30.672 16.219 -2.385 1 97.69 486 ALA A C 1
ATOM 3796 O O . ALA A 1 486 ? -31.125 17.094 -1.644 1 97.69 486 ALA A O 1
ATOM 3797 N N . GLN A 1 487 ? -31.453 15.547 -3.215 1 97.12 487 GLN A N 1
ATOM 3798 C CA . GLN A 1 487 ? -32.906 15.758 -3.307 1 97.12 487 GLN A CA 1
ATOM 3799 C C . GLN A 1 487 ? -33.594 15.383 -1.999 1 97.12 487 GLN A C 1
ATOM 3801 O O . GLN A 1 487 ? -34.469 16.109 -1.525 1 97.12 487 GLN A O 1
ATOM 3806 N N . ARG A 1 488 ? -33.188 14.312 -1.473 1 96.62 488 ARG A N 1
ATOM 3807 C CA . ARG A 1 488 ? -33.812 13.867 -0.221 1 96.62 488 ARG A CA 1
ATOM 3808 C C . ARG A 1 488 ? -33.438 14.82 0.92 1 96.62 488 ARG A C 1
ATOM 3810 O O . ARG A 1 488 ? -34.281 15.07 1.801 1 96.62 488 ARG A O 1
ATOM 3817 N N . CYS A 1 489 ? -32.25 15.305 0.946 1 96.88 489 CYS A N 1
ATOM 3818 C CA . CYS A 1 489 ? -31.828 16.266 1.965 1 96.88 489 CYS A CA 1
ATOM 3819 C C . CYS A 1 489 ? -32.625 17.547 1.861 1 96.88 489 CYS A C 1
ATOM 3821 O O . CYS A 1 489 ? -32.969 18.172 2.877 1 96.88 489 CYS A O 1
ATOM 3823 N N . ALA A 1 490 ? -33 17.922 0.66 1 96.12 490 ALA A N 1
ATOM 3824 C CA . ALA A 1 490 ? -33.75 19.156 0.425 1 96.12 490 ALA A CA 1
ATOM 3825 C C . ALA A 1 490 ? -35.188 19.016 0.868 1 96.12 490 ALA A C 1
ATOM 3827 O O . ALA A 1 490 ? -35.844 20 1.228 1 96.12 490 ALA A O 1
ATOM 3828 N N . LEU A 1 491 ? -35.688 17.812 0.932 1 95.12 491 LEU A N 1
ATOM 3829 C CA . LEU A 1 491 ? -37.125 17.594 1.141 1 95.12 491 LEU A CA 1
ATOM 3830 C C . LEU A 1 491 ? -37.406 17.172 2.58 1 95.12 491 LEU A C 1
ATOM 3832 O O . LEU A 1 491 ? -38.531 17.219 3.037 1 95.12 491 LEU A O 1
ATOM 3836 N N . VAL A 1 492 ? -36.375 16.781 3.307 1 95.44 492 VAL A N 1
ATOM 3837 C CA . VAL A 1 492 ? -36.594 16.203 4.633 1 95.44 492 VAL A CA 1
ATOM 3838 C C . VAL A 1 492 ? -37.062 17.297 5.598 1 95.44 492 VAL A C 1
ATOM 3840 O O . VAL A 1 492 ? -36.531 18.406 5.57 1 95.44 492 VAL A O 1
ATOM 3843 N N . ALA A 1 493 ? -38.031 16.984 6.41 1 94.12 493 ALA A N 1
ATOM 3844 C CA . ALA A 1 493 ? -38.5 17.891 7.438 1 94.12 493 ALA A CA 1
ATOM 3845 C C . ALA A 1 493 ? -37.531 17.984 8.602 1 94.12 493 ALA A C 1
ATOM 3847 O O . ALA A 1 493 ? -37 16.953 9.055 1 94.12 493 ALA A O 1
ATOM 3848 N N . PRO A 1 494 ? -37.25 19.156 9.086 1 91.38 494 PRO A N 1
ATOM 3849 C CA . PRO A 1 494 ? -36.312 19.328 10.172 1 91.38 494 PRO A CA 1
ATOM 3850 C C . PRO A 1 494 ? -36.656 18.547 11.43 1 91.38 494 PRO A C 1
ATOM 3852 O O . PRO A 1 494 ? -35.781 18.203 12.227 1 91.38 494 PRO A O 1
ATOM 3855 N N . GLU A 1 495 ? -37.938 18.172 11.625 1 92.88 495 GLU A N 1
ATOM 3856 C CA . GLU A 1 495 ? -38.406 17.453 12.82 1 92.88 495 GLU A CA 1
ATOM 3857 C C . GLU A 1 495 ? -38.219 15.953 12.672 1 92.88 495 GLU A C 1
ATOM 3859 O O . GLU A 1 495 ? -38.312 15.211 13.656 1 92.88 495 GLU A O 1
ATOM 3864 N N . ASP A 1 496 ? -37.969 15.531 11.453 1 94.62 496 ASP A N 1
ATOM 3865 C CA . ASP A 1 496 ? -37.812 14.102 11.188 1 94.62 496 ASP A CA 1
ATOM 3866 C C . ASP A 1 496 ? -36.406 13.633 11.461 1 94.62 496 ASP A C 1
ATOM 3868 O O . ASP A 1 496 ? -35.688 13.25 10.539 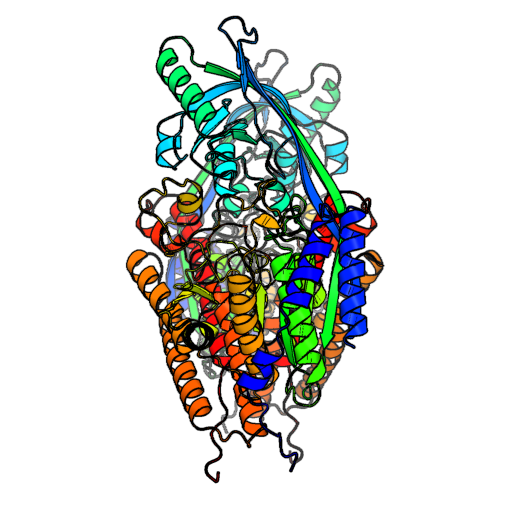1 94.62 496 ASP A O 1
ATOM 3872 N N . LEU A 1 497 ? -36.094 13.484 12.711 1 94.62 497 LEU A N 1
ATOM 3873 C CA . LEU A 1 497 ? -34.75 13.188 13.133 1 94.62 497 LEU A CA 1
ATOM 3874 C C . LEU A 1 497 ? -34.344 11.789 12.688 1 94.62 497 LEU A C 1
ATOM 3876 O O . LEU A 1 497 ? -33.156 11.547 12.391 1 94.62 497 LEU A O 1
ATOM 3880 N N . ALA A 1 498 ? -35.25 10.898 12.625 1 93.94 498 ALA A N 1
ATOM 3881 C CA . ALA A 1 498 ? -34.969 9.531 12.203 1 93.94 498 ALA A CA 1
ATOM 3882 C C . ALA A 1 498 ? -34.438 9.5 10.758 1 93.94 498 ALA A C 1
ATOM 3884 O O . ALA A 1 498 ? -33.438 8.875 10.461 1 93.94 498 ALA A O 1
ATOM 3885 N N . THR A 1 499 ? -35.188 10.188 9.891 1 95.19 499 THR A N 1
ATOM 3886 C CA . THR A 1 499 ? -34.781 10.266 8.492 1 95.19 499 THR A CA 1
ATOM 3887 C C . THR A 1 499 ? -33.469 11.031 8.359 1 95.19 499 THR A C 1
ATOM 3889 O O . THR A 1 499 ? -32.625 10.672 7.555 1 95.19 499 THR A O 1
ATOM 3892 N N . ILE A 1 500 ? -33.312 12.086 9.117 1 96.31 500 ILE A N 1
ATOM 3893 C CA . ILE A 1 500 ? -32.125 12.891 9.086 1 96.31 500 ILE A CA 1
ATOM 3894 C C . ILE A 1 500 ? -30.906 12.031 9.461 1 96.31 500 ILE A C 1
ATOM 3896 O O . ILE A 1 500 ? -29.844 12.125 8.836 1 96.31 500 ILE A O 1
ATOM 3900 N N . GLN A 1 501 ? -31.109 11.148 10.438 1 94.94 501 GLN A N 1
ATOM 3901 C CA . GLN A 1 501 ? -30.016 10.273 10.859 1 94.94 501 GLN A CA 1
ATOM 3902 C C . GLN A 1 501 ? -29.609 9.32 9.734 1 94.94 501 GLN A C 1
ATOM 3904 O O . GLN A 1 501 ? -28.422 9.039 9.555 1 94.94 501 GLN A O 1
ATOM 3909 N N . VAL A 1 502 ? -30.562 8.828 9 1 95.38 502 VAL A N 1
ATOM 3910 C CA . VAL A 1 502 ? -30.297 7.953 7.867 1 95.38 502 VAL A CA 1
ATOM 3911 C C . VAL A 1 502 ? -29.5 8.719 6.805 1 95.38 502 VAL A C 1
ATOM 3913 O O . VAL A 1 502 ? -28.516 8.203 6.27 1 95.38 502 VAL A O 1
ATOM 3916 N N . LEU A 1 503 ? -29.906 9.953 6.516 1 97.06 503 LEU A N 1
ATOM 3917 C CA . LEU A 1 503 ? -29.234 10.781 5.52 1 97.06 503 LEU A CA 1
ATOM 3918 C C . LEU A 1 503 ? -27.812 11.117 5.953 1 97.06 503 LEU A C 1
ATOM 3920 O O . LEU A 1 503 ? -26.875 11.039 5.156 1 97.06 503 LEU A O 1
ATOM 3924 N N . ASN A 1 504 ? -27.672 11.438 7.219 1 97.5 504 ASN A N 1
ATOM 3925 C CA . ASN A 1 504 ? -26.344 11.727 7.75 1 97.5 504 ASN A CA 1
ATOM 3926 C C . ASN A 1 504 ? -25.422 10.523 7.641 1 97.5 504 ASN A C 1
ATOM 3928 O O . ASN A 1 504 ? -24.234 10.672 7.324 1 97.5 504 ASN A O 1
ATOM 3932 N N . THR A 1 505 ? -25.969 9.367 7.93 1 96.44 505 THR A N 1
ATOM 3933 C CA . THR A 1 505 ? -25.188 8.141 7.828 1 96.44 505 THR A CA 1
ATOM 3934 C C . THR A 1 505 ? -24.703 7.922 6.398 1 96.44 505 THR A C 1
ATOM 3936 O O . THR A 1 505 ? -23.562 7.516 6.18 1 96.44 505 THR A O 1
ATOM 3939 N N . ARG A 1 506 ? -25.547 8.211 5.453 1 96.81 506 ARG A N 1
ATOM 3940 C CA . ARG A 1 506 ? -25.156 8.062 4.051 1 96.81 506 ARG A CA 1
ATOM 3941 C C . ARG A 1 506 ? -24.141 9.117 3.645 1 96.81 506 ARG A C 1
ATOM 3943 O O . ARG A 1 506 ? -23.219 8.828 2.865 1 96.81 506 ARG A O 1
ATOM 3950 N N . MET A 1 507 ? -24.281 10.312 4.133 1 98.12 507 MET A N 1
ATOM 3951 C CA . MET A 1 507 ? -23.297 11.359 3.854 1 98.12 507 MET A CA 1
ATOM 3952 C C . MET A 1 507 ? -21.922 10.969 4.387 1 98.12 507 MET A C 1
ATOM 3954 O O . MET A 1 507 ? -20.906 11.164 3.713 1 98.12 507 MET A O 1
ATOM 3958 N N . LYS A 1 508 ? -21.922 10.438 5.574 1 97.94 508 LYS A N 1
ATOM 3959 C CA . LYS A 1 508 ? -20.656 9.961 6.133 1 97.94 508 LYS A CA 1
ATOM 3960 C C . LYS A 1 508 ? -20.047 8.867 5.266 1 97.94 508 LYS A C 1
ATOM 3962 O O . LYS A 1 508 ? -18.844 8.852 5.031 1 97.94 508 LYS A O 1
ATOM 3967 N N . ALA A 1 509 ? -20.891 7.98 4.785 1 97.69 509 ALA A N 1
ATOM 3968 C CA . ALA A 1 509 ? -20.422 6.91 3.904 1 97.69 509 ALA A CA 1
ATOM 3969 C C . ALA A 1 509 ? -19.828 7.484 2.619 1 97.69 509 ALA A C 1
ATOM 3971 O O . ALA A 1 509 ? -18.797 7.004 2.139 1 97.69 509 ALA A O 1
ATOM 3972 N N . PHE A 1 510 ? -20.5 8.484 2.074 1 97.81 510 PHE A N 1
ATOM 3973 C CA . PHE A 1 510 ? -19.969 9.164 0.896 1 97.81 510 PHE A CA 1
ATOM 3974 C C . PHE A 1 510 ? -18.578 9.734 1.176 1 97.81 510 PHE A C 1
ATOM 3976 O O . PHE A 1 510 ? -17.641 9.508 0.408 1 97.81 510 PHE A O 1
ATOM 3983 N N . SER A 1 511 ? -18.438 10.43 2.291 1 98.31 511 SER A N 1
ATOM 3984 C CA . SER A 1 511 ? -17.156 11.062 2.639 1 98.31 511 SER A CA 1
ATOM 3985 C C . SER A 1 511 ? -16.062 10.023 2.809 1 98.31 511 SER A C 1
ATOM 3987 O O . SER A 1 511 ? -14.961 10.188 2.283 1 98.31 511 SER A O 1
ATOM 3989 N N . ARG A 1 512 ? -16.391 8.922 3.559 1 98.44 512 ARG A N 1
ATOM 3990 C CA . ARG A 1 512 ? -15.422 7.867 3.84 1 98.44 512 ARG A CA 1
ATOM 3991 C C . ARG A 1 512 ? -14.969 7.184 2.553 1 98.44 512 ARG A C 1
ATOM 3993 O O . ARG A 1 512 ? -13.891 6.582 2.508 1 98.44 512 ARG A O 1
ATOM 4000 N N . SER A 1 513 ? -15.789 7.27 1.499 1 98.06 513 SER A N 1
ATOM 4001 C CA . SER A 1 513 ? -15.477 6.59 0.245 1 98.06 513 SER A CA 1
ATOM 4002 C C . SER A 1 513 ? -14.773 7.523 -0.731 1 98.06 513 SER A C 1
ATOM 4004 O O . SER A 1 513 ? -13.742 7.172 -1.304 1 98.06 513 SER A O 1
ATOM 4006 N N . LEU A 1 514 ? -15.266 8.758 -0.904 1 98.31 514 LEU A N 1
ATOM 4007 C CA . LEU A 1 514 ? -14.836 9.633 -1.995 1 98.31 514 LEU A CA 1
ATOM 4008 C C . LEU A 1 514 ? -13.523 10.328 -1.657 1 98.31 514 LEU A C 1
ATOM 4010 O O . LEU A 1 514 ? -12.68 10.531 -2.535 1 98.31 514 LEU A O 1
ATOM 4014 N N . ILE A 1 515 ? -13.312 10.719 -0.417 1 98.38 515 ILE A N 1
ATOM 4015 C CA . ILE A 1 515 ? -12.125 11.469 -0.052 1 98.38 515 ILE A CA 1
ATOM 4016 C C . ILE A 1 515 ? -10.883 10.602 -0.245 1 98.38 515 ILE A C 1
ATOM 4018 O O . ILE A 1 515 ? -9.922 11.023 -0.895 1 98.38 515 ILE A O 1
ATOM 4022 N N . PRO A 1 516 ? -10.867 9.336 0.243 1 98.06 516 PRO A N 1
ATOM 4023 C CA . PRO A 1 516 ? -9.688 8.516 -0.035 1 98.06 516 PRO A CA 1
ATOM 4024 C C . PRO A 1 516 ? -9.438 8.328 -1.529 1 98.06 516 PRO A C 1
ATOM 4026 O O . PRO A 1 516 ? -8.289 8.305 -1.972 1 98.06 516 PRO A O 1
ATOM 4029 N N . ILE A 1 517 ? -10.484 8.164 -2.357 1 98.19 517 ILE A N 1
ATOM 4030 C CA . ILE A 1 517 ? -10.32 7.988 -3.797 1 98.19 517 ILE A CA 1
ATOM 4031 C C . ILE A 1 517 ? -9.648 9.219 -4.398 1 98.19 517 ILE A C 1
ATOM 4033 O O . ILE A 1 517 ? -8.719 9.102 -5.199 1 98.19 517 ILE A O 1
ATOM 4037 N N . LEU A 1 518 ? -10 10.406 -3.943 1 97.75 518 LEU A N 1
ATOM 4038 C CA . LEU A 1 518 ? -9.578 11.672 -4.539 1 97.75 518 LEU A CA 1
ATOM 4039 C C . LEU A 1 518 ? -8.211 12.094 -4.004 1 97.75 518 LEU A C 1
ATOM 4041 O O . LEU A 1 518 ? -7.457 12.773 -4.695 1 97.75 518 LEU A O 1
ATOM 4045 N N . TYR A 1 519 ? -7.855 11.602 -2.756 1 97.12 519 TYR A N 1
ATOM 4046 C CA . TYR A 1 519 ? -6.793 12.352 -2.105 1 97.12 519 TYR A CA 1
ATOM 4047 C C . TYR A 1 519 ? -5.703 11.422 -1.587 1 97.12 519 TYR A C 1
ATOM 4049 O O . TYR A 1 519 ? -4.723 11.875 -0.991 1 97.12 519 TYR A O 1
ATOM 4057 N N . THR A 1 520 ? -5.824 10.07 -1.739 1 97.06 520 THR A N 1
ATOM 4058 C CA . THR A 1 520 ? -4.805 9.188 -1.18 1 97.06 520 THR A CA 1
ATOM 4059 C C . THR A 1 520 ? -4.141 8.367 -2.279 1 97.06 520 THR A C 1
ATOM 4061 O O . THR A 1 520 ? -4.816 7.824 -3.152 1 97.06 520 THR A O 1
ATOM 4064 N N . GLY A 1 521 ? -2.797 8.383 -2.271 1 96.38 521 GLY A N 1
ATOM 4065 C CA . GLY A 1 521 ? -2.004 7.52 -3.131 1 96.38 521 GLY A CA 1
ATOM 4066 C C . GLY A 1 521 ? -1.302 6.41 -2.373 1 96.38 521 GLY A C 1
ATOM 4067 O O . GLY A 1 521 ? -1.051 5.336 -2.928 1 96.38 521 GLY A O 1
ATOM 4068 N N . ALA A 1 522 ? -1.024 6.574 -1.083 1 94.88 522 ALA A N 1
ATOM 4069 C CA . ALA A 1 522 ? -0.273 5.629 -0.259 1 94.88 522 ALA A CA 1
ATOM 4070 C C . ALA A 1 522 ? -1.206 4.645 0.435 1 94.88 522 ALA A C 1
ATOM 4072 O O . ALA A 1 522 ? -0.75 3.697 1.082 1 94.88 522 ALA A O 1
ATOM 4073 N N . GLY A 1 523 ? -2.518 4.875 0.282 1 94.38 523 GLY A N 1
ATOM 4074 C CA . GLY A 1 523 ? -3.488 4.051 0.983 1 94.38 523 GLY A CA 1
ATOM 4075 C C . GLY A 1 523 ? -4.133 4.758 2.16 1 94.38 523 GLY A C 1
ATOM 4076 O O . GLY A 1 523 ? -3.639 5.789 2.617 1 94.38 523 GLY A O 1
ATOM 4077 N N . ARG A 1 524 ? -5.168 4.152 2.707 1 96.75 524 ARG A N 1
ATOM 4078 C CA . ARG A 1 524 ? -6.016 4.797 3.705 1 96.75 524 ARG A CA 1
ATOM 4079 C C . ARG A 1 524 ? -5.312 4.859 5.059 1 96.75 524 ARG A C 1
ATOM 4081 O O . ARG A 1 524 ? -5.602 5.738 5.875 1 96.75 524 ARG A O 1
ATOM 4088 N N . PHE A 1 525 ? -4.359 3.93 5.301 1 97.94 525 PHE A N 1
ATOM 4089 C CA . PHE A 1 525 ? -3.82 3.809 6.648 1 97.94 525 PHE A CA 1
ATOM 4090 C C . PHE A 1 525 ? -2.41 4.387 6.719 1 97.94 525 PHE A C 1
ATOM 4092 O O . PHE A 1 525 ? -1.766 4.336 7.77 1 97.94 525 PHE A O 1
ATOM 4099 N N . ASP A 1 526 ? -1.923 4.859 5.574 1 96.75 526 ASP A N 1
ATOM 4100 C CA . ASP A 1 526 ? -0.626 5.523 5.5 1 96.75 526 ASP A CA 1
ATOM 4101 C C . ASP A 1 526 ? -0.785 7 5.129 1 96.75 526 ASP A C 1
ATOM 4103 O O . ASP A 1 526 ? -1.905 7.496 5.012 1 96.75 526 ASP A O 1
ATOM 4107 N N . HIS A 1 527 ? 0.335 7.684 5.035 1 97.06 527 HIS A N 1
ATOM 4108 C CA . HIS A 1 527 ? 0.312 9.102 4.695 1 97.06 527 HIS A CA 1
ATOM 4109 C C . HIS A 1 527 ? 1.169 9.383 3.467 1 97.06 527 HIS A C 1
ATOM 4111 O O . HIS A 1 527 ? 2.309 8.922 3.381 1 97.06 527 HIS A O 1
ATOM 4117 N N . ASP A 1 528 ? 0.59 10.109 2.518 1 96.44 528 ASP A N 1
ATOM 4118 C CA . ASP A 1 528 ? 1.329 10.555 1.34 1 96.44 528 ASP A CA 1
ATOM 4119 C C . ASP A 1 528 ? 2.379 11.594 1.713 1 96.44 528 ASP A C 1
ATOM 4121 O O . ASP A 1 528 ? 2.299 12.211 2.777 1 96.44 528 ASP A O 1
ATOM 4125 N N . PRO A 1 529 ? 3.4 11.805 0.908 1 94.81 529 PRO A N 1
ATOM 4126 C CA . PRO A 1 529 ? 4.43 12.812 1.186 1 94.81 529 PRO A CA 1
ATOM 4127 C C . PRO A 1 529 ? 3.871 14.234 1.242 1 94.81 529 PRO A C 1
ATOM 4129 O O . PRO A 1 529 ? 2.779 14.492 0.732 1 94.81 529 PRO A O 1
ATOM 4132 N N . ALA A 1 530 ? 4.637 15.086 1.827 1 93.06 530 ALA A N 1
ATOM 4133 C CA . ALA A 1 530 ? 4.238 16.469 2.045 1 93.06 530 ALA A CA 1
ATOM 4134 C C . ALA A 1 530 ? 4.465 17.312 0.792 1 93.06 530 ALA A C 1
ATOM 4136 O O . ALA A 1 530 ? 5.137 18.344 0.843 1 93.06 530 ALA A O 1
ATOM 4137 N N . TRP A 1 531 ? 3.941 16.922 -0.311 1 88.94 531 TRP A N 1
ATOM 4138 C CA . TRP A 1 531 ? 3.873 17.734 -1.524 1 88.94 531 TRP A CA 1
ATOM 4139 C C . TRP A 1 531 ? 2.559 17.5 -2.26 1 88.94 531 TRP A C 1
ATOM 4141 O O . TRP A 1 531 ? 1.771 16.625 -1.879 1 88.94 531 TRP A O 1
ATOM 4151 N N . GLY A 1 532 ? 2.232 18.359 -3.133 1 85.88 532 GLY A N 1
ATOM 4152 C CA . GLY A 1 532 ? 0.959 18.312 -3.834 1 85.88 532 GLY A CA 1
ATOM 4153 C C . GLY A 1 532 ? 0.724 17.016 -4.562 1 85.88 532 GLY A C 1
ATOM 4154 O O . GLY A 1 532 ? 1.656 16.422 -5.117 1 85.88 532 GLY A O 1
ATOM 4155 N N . LEU A 1 533 ? -0.528 16.484 -4.488 1 89.5 533 LEU A N 1
ATOM 4156 C CA . LEU A 1 533 ? -0.956 15.289 -5.195 1 89.5 533 LEU A CA 1
ATOM 4157 C C . LEU A 1 533 ? -2.096 15.594 -6.16 1 89.5 533 LEU A C 1
ATOM 4159 O O . LEU A 1 533 ? -3.031 16.328 -5.809 1 89.5 533 LEU A O 1
ATOM 4163 N N . PRO A 1 534 ? -1.99 15.148 -7.324 1 93.44 534 PRO A N 1
ATOM 4164 C CA . PRO A 1 534 ? -3.148 15.273 -8.211 1 93.44 534 PRO A CA 1
ATOM 4165 C C . PRO A 1 534 ? -4.344 14.453 -7.742 1 93.44 534 PRO A C 1
ATOM 4167 O O . PRO A 1 534 ? -4.176 13.492 -6.984 1 93.44 534 PRO A O 1
ATOM 4170 N N . PRO A 1 535 ? -5.57 14.891 -8.148 1 96.44 535 PRO A N 1
ATOM 4171 C CA . PRO A 1 535 ? -6.73 14.062 -7.793 1 96.44 535 PRO A CA 1
ATOM 4172 C C . PRO A 1 535 ? -6.625 12.641 -8.344 1 96.44 535 PRO A C 1
ATOM 4174 O O . PRO A 1 535 ? -6.094 12.43 -9.438 1 96.44 535 PRO A O 1
ATOM 4177 N N . ILE A 1 536 ? -7.164 11.719 -7.586 1 98.25 536 ILE A N 1
ATOM 4178 C CA . ILE A 1 536 ? -7.047 10.289 -7.859 1 98.25 536 ILE A CA 1
ATOM 4179 C C . ILE A 1 536 ? -5.582 9.93 -8.078 1 98.25 536 ILE A C 1
ATOM 4181 O O . ILE A 1 536 ? -5.211 9.461 -9.164 1 98.25 536 ILE A O 1
ATOM 4185 N N . PRO A 1 537 ? -4.801 10.039 -7.02 1 97.88 537 PRO A N 1
ATOM 4186 C CA . PRO A 1 537 ? -3.352 9.883 -7.152 1 97.88 537 PRO A CA 1
ATOM 4187 C C . PRO A 1 537 ? -2.953 8.523 -7.727 1 97.88 537 PRO A C 1
ATOM 4189 O O . PRO A 1 537 ? -1.949 8.422 -8.438 1 97.88 537 PRO A O 1
ATOM 4192 N N . LEU A 1 538 ? -3.684 7.465 -7.527 1 98.25 538 LEU A N 1
ATOM 4193 C CA . LEU A 1 538 ? -3.346 6.117 -7.965 1 98.25 538 LEU A CA 1
ATOM 4194 C C . LEU A 1 538 ? -3.295 6.035 -9.484 1 98.25 538 LEU A C 1
ATOM 4196 O O . LEU A 1 538 ? -2.625 5.16 -10.047 1 98.25 538 LEU A O 1
ATOM 4200 N N . LEU A 1 539 ? -3.977 6.949 -10.18 1 98.62 539 LEU A N 1
ATOM 4201 C CA . LEU A 1 539 ? -4.051 6.871 -11.633 1 98.62 539 LEU A CA 1
ATOM 4202 C C . LEU A 1 539 ? -3.385 8.078 -12.281 1 98.62 539 LEU A C 1
ATOM 4204 O O . LEU A 1 539 ? -3.408 8.227 -13.5 1 98.62 539 LEU A O 1
ATOM 4208 N N . ALA A 1 540 ? -2.744 8.914 -11.477 1 97.25 540 ALA A N 1
ATOM 4209 C CA . ALA A 1 540 ? -2.273 10.227 -11.922 1 97.25 540 ALA A CA 1
ATOM 4210 C C . ALA A 1 540 ? -1.191 10.086 -12.984 1 97.25 540 ALA A C 1
ATOM 4212 O O . ALA A 1 540 ? -1.002 10.984 -13.812 1 97.25 540 ALA A O 1
ATOM 4213 N N . ASP A 1 541 ? -0.492 8.977 -13.008 1 97.19 541 ASP A N 1
ATOM 4214 C CA . ASP A 1 541 ? 0.619 8.797 -13.938 1 97.19 541 ASP A CA 1
ATOM 4215 C C . ASP A 1 541 ? 0.14 8.203 -15.258 1 97.19 541 ASP A C 1
ATOM 4217 O O . ASP A 1 541 ? 0.944 7.938 -16.156 1 97.19 541 ASP A O 1
ATOM 4221 N N . ALA A 1 542 ? -1.162 7.957 -15.414 1 97.81 542 ALA A N 1
ATOM 4222 C CA . ALA A 1 542 ? -1.707 7.316 -16.609 1 97.81 542 ALA A CA 1
ATOM 4223 C C . ALA A 1 542 ? -1.296 8.062 -17.875 1 97.81 542 ALA A C 1
ATOM 4225 O O . ALA A 1 542 ? -0.896 7.453 -18.859 1 97.81 542 ALA A O 1
ATOM 4226 N N . PRO A 1 543 ? -1.278 9.438 -17.859 1 97.19 543 PRO A N 1
ATOM 4227 C CA . PRO A 1 543 ? -0.92 10.172 -19.078 1 97.19 543 PRO A CA 1
ATOM 4228 C C . PRO A 1 543 ? 0.527 9.93 -19.5 1 97.19 543 PRO A C 1
ATOM 4230 O O . PRO A 1 543 ? 0.852 10.039 -20.688 1 97.19 543 PRO A O 1
ATOM 4233 N N . ARG A 1 544 ? 1.374 9.633 -18.547 1 96.56 544 ARG A N 1
ATOM 4234 C CA . ARG A 1 544 ? 2.787 9.414 -18.844 1 96.56 544 ARG A CA 1
ATOM 4235 C C . ARG A 1 544 ? 2.971 8.25 -19.812 1 96.56 544 ARG A C 1
ATOM 4237 O O . ARG A 1 544 ? 3.939 8.211 -20.578 1 96.56 544 ARG A O 1
ATOM 4244 N N . LEU A 1 545 ? 2.076 7.223 -19.812 1 96.38 545 LEU A N 1
ATOM 4245 C CA . LEU A 1 545 ? 2.174 6.059 -20.672 1 96.38 545 LEU A CA 1
ATOM 4246 C C . LEU A 1 545 ? 2.174 6.477 -22.141 1 96.38 545 LEU A C 1
ATOM 4248 O O . LEU A 1 545 ? 2.936 5.93 -22.953 1 96.38 545 LEU A O 1
ATOM 4252 N N . ALA A 1 546 ? 1.312 7.445 -22.438 1 94.81 546 ALA A N 1
ATOM 4253 C CA . ALA A 1 546 ? 1.13 7.871 -23.812 1 94.81 546 ALA A CA 1
ATOM 4254 C C . ALA A 1 546 ? 2.404 8.508 -24.375 1 94.81 546 ALA A C 1
ATOM 4256 O O . ALA A 1 546 ? 2.609 8.547 -25.578 1 94.81 546 ALA A O 1
ATOM 4257 N N . ARG A 1 547 ? 3.271 8.945 -23.5 1 94.94 547 ARG A N 1
ATOM 4258 C CA . ARG A 1 547 ? 4.48 9.641 -23.922 1 94.94 547 ARG A CA 1
ATOM 4259 C C . ARG A 1 547 ? 5.688 8.711 -23.891 1 94.94 547 ARG A C 1
ATOM 4261 O O . ARG A 1 547 ? 6.777 9.086 -24.344 1 94.94 547 ARG A O 1
ATOM 4268 N N . MET A 1 548 ? 5.539 7.543 -23.438 1 96.19 548 MET A N 1
ATOM 4269 C CA . MET A 1 548 ? 6.645 6.598 -23.297 1 96.19 548 MET A CA 1
ATOM 4270 C C . MET A 1 548 ? 6.746 5.691 -24.531 1 96.19 548 MET A C 1
ATOM 4272 O O . MET A 1 548 ? 5.758 5.48 -25.234 1 96.19 548 MET A O 1
ATOM 4276 N N . ASP A 1 549 ? 7.98 5.23 -24.781 1 96.5 549 ASP A N 1
ATOM 4277 C CA . ASP A 1 549 ? 8.172 4.16 -25.766 1 96.5 549 ASP A CA 1
ATOM 4278 C C . ASP A 1 549 ? 7.523 2.861 -25.281 1 96.5 549 ASP A C 1
ATOM 4280 O O . ASP A 1 549 ? 7.922 2.295 -24.266 1 96.5 549 ASP A O 1
ATOM 4284 N N . PRO A 1 550 ? 6.504 2.408 -26.016 1 94.94 550 PRO A N 1
ATOM 4285 C CA . PRO A 1 550 ? 5.762 1.224 -25.578 1 94.94 550 PRO A CA 1
ATOM 4286 C C . PRO A 1 550 ? 6.637 -0.025 -25.5 1 94.94 550 PRO A C 1
ATOM 4288 O O . PRO A 1 550 ? 6.215 -1.044 -24.938 1 94.94 550 PRO A O 1
ATOM 4291 N N . ASP A 1 551 ? 7.852 -0.011 -25.984 1 94.62 551 ASP A N 1
ATOM 4292 C CA . ASP A 1 551 ? 8.742 -1.17 -25.953 1 94.62 551 ASP A CA 1
ATOM 4293 C C . ASP A 1 551 ? 9.766 -1.054 -24.828 1 94.62 551 ASP A C 1
ATOM 4295 O O . ASP A 1 551 ? 10.547 -1.974 -24.609 1 94.62 551 ASP A O 1
ATOM 4299 N N . SER A 1 552 ? 9.68 0.044 -24.125 1 96.5 552 SER A N 1
ATOM 4300 C CA . SER A 1 552 ? 10.672 0.276 -23.078 1 96.5 552 SER A CA 1
ATOM 4301 C C . SER A 1 552 ? 10.281 -0.438 -21.797 1 96.5 552 SER A C 1
ATOM 4303 O O . SER A 1 552 ? 9.109 -0.738 -21.562 1 96.5 552 SER A O 1
ATOM 4305 N N . ASP A 1 553 ? 11.305 -0.76 -20.922 1 96.88 553 ASP A N 1
ATOM 4306 C CA . ASP A 1 553 ? 11.078 -1.313 -19.594 1 96.88 553 ASP A CA 1
ATOM 4307 C C . ASP A 1 553 ? 10.156 -0.416 -18.781 1 96.88 553 ASP A C 1
ATOM 4309 O O . ASP A 1 553 ? 9.219 -0.899 -18.141 1 96.88 553 ASP A O 1
ATOM 4313 N N . GLU A 1 554 ? 10.422 0.865 -18.859 1 96.69 554 GLU A N 1
ATOM 4314 C CA . GLU A 1 554 ? 9.695 1.841 -18.062 1 96.69 554 GLU A CA 1
ATOM 4315 C C . GLU A 1 554 ? 8.203 1.819 -18.375 1 96.69 554 GLU A C 1
ATOM 4317 O O . GLU A 1 554 ? 7.367 1.934 -17.469 1 96.69 554 GLU A O 1
ATOM 4322 N N . TYR A 1 555 ? 7.902 1.699 -19.703 1 97.5 555 TYR A N 1
ATOM 4323 C CA . TYR A 1 555 ? 6.504 1.614 -20.109 1 97.5 555 TYR A CA 1
ATOM 4324 C C . TYR A 1 555 ? 5.828 0.399 -19.484 1 97.5 555 TYR A C 1
ATOM 4326 O O . TYR A 1 555 ? 4.754 0.515 -18.891 1 97.5 555 TYR A O 1
ATOM 4334 N N . HIS A 1 556 ? 6.445 -0.765 -19.578 1 98.19 556 HIS A N 1
ATOM 4335 C CA . HIS A 1 556 ? 5.848 -2 -19.078 1 98.19 556 HIS A CA 1
ATOM 4336 C C . HIS A 1 556 ? 5.719 -1.978 -17.562 1 98.19 556 HIS A C 1
ATOM 4338 O O . HIS A 1 556 ? 4.715 -2.439 -17.016 1 98.19 556 HIS A O 1
ATOM 4344 N N . PHE A 1 557 ? 6.777 -1.438 -16.859 1 98.44 557 PHE A N 1
ATOM 4345 C CA . PHE A 1 557 ? 6.734 -1.334 -15.406 1 98.44 557 PHE A CA 1
ATOM 4346 C C . PHE A 1 557 ? 5.562 -0.469 -14.961 1 98.44 557 PHE A C 1
ATOM 4348 O O . PHE A 1 557 ? 4.777 -0.873 -14.102 1 98.44 557 PHE A O 1
ATOM 4355 N N . LEU A 1 558 ? 5.457 0.695 -15.57 1 98.31 558 LEU A N 1
ATOM 4356 C CA . LEU A 1 558 ? 4.422 1.644 -15.18 1 98.31 558 LEU A CA 1
ATOM 4357 C C . LEU A 1 558 ? 3.035 1.108 -15.531 1 98.31 558 LEU A C 1
ATOM 4359 O O . LEU A 1 558 ? 2.096 1.252 -14.742 1 98.31 558 LEU A O 1
ATOM 4363 N N . ARG A 1 559 ? 2.887 0.549 -16.719 1 98.38 559 ARG A N 1
ATOM 4364 C CA . ARG A 1 559 ? 1.591 0.008 -17.109 1 98.38 559 ARG A CA 1
ATOM 4365 C C . ARG A 1 559 ? 1.13 -1.074 -16.141 1 98.38 559 ARG A C 1
ATOM 4367 O O . ARG A 1 559 ? -0.048 -1.13 -15.781 1 98.38 559 ARG A O 1
ATOM 4374 N N . THR A 1 560 ? 2.049 -1.965 -15.75 1 98.38 560 THR A N 1
ATOM 4375 C CA . THR A 1 560 ? 1.725 -2.992 -14.766 1 98.38 560 THR A CA 1
ATOM 4376 C C . THR A 1 560 ? 1.188 -2.363 -13.484 1 98.38 560 THR A C 1
ATOM 4378 O O . THR A 1 560 ? 0.14 -2.771 -12.977 1 98.38 560 THR A O 1
ATOM 4381 N N . GLN A 1 561 ? 1.848 -1.34 -12.984 1 98.38 561 GLN A N 1
ATOM 4382 C CA . GLN A 1 561 ? 1.42 -0.641 -11.781 1 98.38 561 GLN A CA 1
ATOM 4383 C C . GLN A 1 561 ? 0.049 0.001 -11.969 1 98.38 561 GLN A C 1
ATOM 4385 O O . GLN A 1 561 ? -0.806 -0.071 -11.086 1 98.38 561 GLN A O 1
ATOM 4390 N N . LEU A 1 562 ? -0.155 0.633 -13.109 1 98.62 562 LEU A N 1
ATOM 4391 C CA . LEU A 1 562 ? -1.388 1.377 -13.352 1 98.62 562 LEU A CA 1
ATOM 4392 C C . LEU A 1 562 ? -2.57 0.429 -13.523 1 98.62 562 LEU A C 1
ATOM 4394 O O . LEU A 1 562 ? -3.693 0.754 -13.141 1 98.62 562 LEU A O 1
ATOM 4398 N N . VAL A 1 563 ? -2.352 -0.775 -14.078 1 98.69 563 VAL A N 1
ATOM 4399 C CA . VAL A 1 563 ? -3.412 -1.772 -14.164 1 98.69 563 VAL A CA 1
ATOM 4400 C C . VAL A 1 563 ? -3.842 -2.191 -12.758 1 98.69 563 VAL A C 1
ATOM 4402 O O . VAL A 1 563 ? -5.039 -2.275 -12.469 1 98.69 563 VAL A O 1
ATOM 4405 N N . ARG A 1 564 ? -2.891 -2.441 -11.898 1 98.69 564 ARG A N 1
ATOM 4406 C CA . ARG A 1 564 ? -3.188 -2.807 -10.516 1 98.69 564 ARG A CA 1
ATOM 4407 C C . ARG A 1 564 ? -3.893 -1.667 -9.789 1 98.69 564 ARG A C 1
ATOM 4409 O O . ARG A 1 564 ? -4.871 -1.892 -9.07 1 98.69 564 ARG A O 1
ATOM 4416 N N . ASN A 1 565 ? -3.369 -0.423 -9.984 1 98.62 565 ASN A N 1
ATOM 4417 C CA . ASN A 1 565 ? -4.008 0.752 -9.406 1 98.62 565 ASN A CA 1
ATOM 4418 C C . ASN A 1 565 ? -5.441 0.917 -9.898 1 98.62 565 ASN A C 1
ATOM 4420 O O . ASN A 1 565 ? -6.328 1.29 -9.133 1 98.62 565 ASN A O 1
ATOM 4424 N N . ARG A 1 566 ? -5.633 0.72 -11.203 1 98.69 566 ARG A N 1
ATOM 4425 C CA . ARG A 1 566 ? -6.977 0.788 -11.773 1 98.69 566 ARG A CA 1
ATOM 4426 C C . ARG A 1 566 ? -7.914 -0.199 -11.086 1 98.69 566 ARG A C 1
ATOM 4428 O O . ARG A 1 566 ? -9.062 0.135 -10.781 1 98.69 566 ARG A O 1
ATOM 4435 N N . ASN A 1 567 ? -7.461 -1.442 -10.852 1 98.75 567 ASN A N 1
ATOM 4436 C CA . ASN A 1 567 ? -8.273 -2.418 -10.125 1 98.75 567 ASN A CA 1
ATOM 4437 C C . ASN A 1 567 ? -8.648 -1.911 -8.742 1 98.75 567 ASN A C 1
ATOM 4439 O O . ASN A 1 567 ? -9.789 -2.082 -8.305 1 98.75 567 ASN A O 1
ATOM 4443 N N . ALA A 1 568 ? -7.695 -1.288 -8.047 1 98.62 568 ALA A N 1
ATOM 4444 C CA . ALA A 1 568 ? -7.953 -0.729 -6.727 1 98.62 568 ALA A CA 1
ATOM 4445 C C . ALA A 1 568 ? -9.023 0.362 -6.789 1 98.62 568 ALA A C 1
ATOM 4447 O O . ALA A 1 568 ? -9.938 0.392 -5.969 1 98.62 568 ALA A O 1
ATOM 4448 N N . VAL A 1 569 ? -8.914 1.258 -7.75 1 98.81 569 VAL A N 1
ATOM 4449 C CA . VAL A 1 569 ? -9.867 2.352 -7.902 1 98.81 569 VAL A CA 1
ATOM 4450 C C . VAL A 1 569 ? -11.234 1.793 -8.281 1 98.81 569 VAL A C 1
ATOM 4452 O O . VAL A 1 569 ? -12.258 2.225 -7.738 1 98.81 569 VAL A O 1
ATOM 4455 N N . ASN A 1 570 ? -11.281 0.785 -9.234 1 98.75 570 ASN A N 1
ATOM 4456 C CA . ASN A 1 570 ? -12.531 0.136 -9.609 1 98.75 570 ASN A CA 1
ATOM 4457 C C . ASN A 1 570 ? -13.25 -0.443 -8.391 1 98.75 570 ASN A C 1
ATOM 4459 O O . ASN A 1 570 ? -14.453 -0.245 -8.227 1 98.75 570 ASN A O 1
ATOM 4463 N N . MET A 1 571 ? -12.5 -1.118 -7.586 1 98.31 571 MET A N 1
ATOM 4464 C CA . MET A 1 571 ? -13.109 -1.764 -6.426 1 98.31 571 MET A CA 1
ATOM 4465 C C . MET A 1 571 ? -13.531 -0.73 -5.391 1 98.31 571 MET A C 1
ATOM 4467 O O . MET A 1 571 ? -14.555 -0.899 -4.723 1 98.31 571 MET A O 1
ATOM 4471 N N . ALA A 1 572 ? -12.734 0.347 -5.188 1 98.31 572 ALA A N 1
ATOM 4472 C CA . ALA A 1 572 ? -13.117 1.418 -4.273 1 98.31 572 ALA A CA 1
ATOM 4473 C C . ALA A 1 572 ? -14.43 2.066 -4.703 1 98.31 572 ALA A C 1
ATOM 4475 O O . ALA A 1 572 ? -15.289 2.361 -3.869 1 98.31 572 ALA A O 1
ATOM 4476 N N . LEU A 1 573 ? -14.57 2.295 -6.008 1 98.69 573 LEU A N 1
ATOM 4477 C CA . LEU A 1 573 ? -15.797 2.885 -6.539 1 98.69 573 LEU A CA 1
ATOM 4478 C C . LEU A 1 573 ? -16.969 1.932 -6.371 1 98.69 573 LEU A C 1
ATOM 4480 O O . LEU A 1 573 ? -18.094 2.361 -6.055 1 98.69 573 LEU A O 1
ATOM 4484 N N . ARG A 1 574 ? -16.75 0.678 -6.598 1 98.31 574 ARG A N 1
ATOM 4485 C CA . ARG A 1 574 ? -17.797 -0.319 -6.387 1 98.31 574 ARG A CA 1
ATOM 4486 C C . ARG A 1 574 ? -18.266 -0.32 -4.938 1 98.31 574 ARG A C 1
ATOM 4488 O O . ARG A 1 574 ? -19.469 -0.333 -4.668 1 98.31 574 ARG A O 1
ATOM 4495 N N . GLU A 1 575 ? -17.328 -0.312 -4.059 1 96.88 575 GLU A N 1
ATOM 4496 C CA . GLU A 1 575 ? -17.672 -0.29 -2.639 1 96.88 575 GLU A CA 1
ATOM 4497 C C . GLU A 1 575 ? -18.391 0.995 -2.26 1 96.88 575 GLU A C 1
ATOM 4499 O O . GLU A 1 575 ? -19.297 0.977 -1.427 1 96.88 575 GLU A O 1
ATOM 4504 N N . ALA A 1 576 ? -17.953 2.086 -2.826 1 98 576 ALA A N 1
ATOM 4505 C CA . ALA A 1 576 ? -18.641 3.352 -2.592 1 98 576 ALA A CA 1
ATOM 4506 C C . ALA A 1 576 ? -20.125 3.254 -2.982 1 98 576 ALA A C 1
ATOM 4508 O O . ALA A 1 576 ? -21 3.695 -2.236 1 98 576 ALA A O 1
ATOM 4509 N N . LEU A 1 577 ? -20.406 2.652 -4.137 1 98.06 577 LEU A N 1
ATOM 4510 C CA . LEU A 1 577 ? -21.766 2.484 -4.613 1 98.06 577 LEU A CA 1
ATOM 4511 C C . LEU A 1 577 ? -22.578 1.632 -3.645 1 98.06 577 LEU A C 1
ATOM 4513 O O . LEU A 1 577 ? -23.75 1.938 -3.365 1 98.06 577 LEU A O 1
ATOM 4517 N N . GLU A 1 578 ? -21.938 0.639 -3.131 1 95.69 578 GLU A N 1
ATOM 4518 C CA . GLU A 1 578 ? -22.625 -0.25 -2.189 1 95.69 578 GLU A CA 1
ATOM 4519 C C . GLU A 1 578 ? -22.922 0.466 -0.877 1 95.69 578 GLU A C 1
ATOM 4521 O O . GLU A 1 578 ? -24.016 0.329 -0.33 1 95.69 578 GLU A O 1
ATOM 4526 N N . ARG A 1 579 ? -22.016 1.236 -0.424 1 94.62 579 ARG A N 1
ATOM 4527 C CA . ARG A 1 579 ? -22.125 1.851 0.896 1 94.62 579 ARG A CA 1
ATOM 4528 C C . ARG A 1 579 ? -23.062 3.051 0.87 1 94.62 579 ARG A C 1
ATOM 4530 O O . ARG A 1 579 ? -23.547 3.492 1.915 1 94.62 579 ARG A O 1
ATOM 4537 N N . THR A 1 580 ? -23.344 3.598 -0.274 1 95.44 580 THR A N 1
ATOM 4538 C CA . THR A 1 580 ? -24.094 4.844 -0.339 1 95.44 580 THR A CA 1
ATOM 4539 C C . THR A 1 580 ? -25.516 4.59 -0.832 1 95.44 580 THR A C 1
ATOM 4541 O O . THR A 1 580 ? -26.234 5.531 -1.157 1 95.44 580 THR A O 1
ATOM 4544 N N . SER A 1 581 ? -25.891 3.307 -0.925 1 91.44 581 SER A N 1
ATOM 4545 C CA . SER A 1 581 ? -27.266 2.969 -1.316 1 91.44 581 SER A CA 1
ATOM 4546 C C . SER A 1 581 ? -28.266 3.48 -0.295 1 91.44 581 SER A C 1
ATOM 4548 O O . SER A 1 581 ? -28.031 3.396 0.913 1 91.44 581 SER A O 1
ATOM 4550 N N . LEU A 1 582 ? -29.375 4.137 -0.752 1 88.88 582 LEU A N 1
ATOM 4551 C CA . LEU A 1 582 ? -30.406 4.672 0.113 1 88.88 582 LEU A CA 1
ATOM 4552 C C . LEU A 1 582 ? -31.609 3.732 0.16 1 88.88 582 LEU A C 1
ATOM 4554 O O . LEU A 1 582 ? -32 3.16 -0.861 1 88.88 582 LEU A O 1
ATOM 4558 N N . PRO A 1 583 ? -32.156 3.461 1.387 1 84.94 583 PRO A N 1
ATOM 4559 C CA . PRO A 1 583 ? -33.406 2.688 1.443 1 84.94 583 PRO A CA 1
ATOM 4560 C C . PRO A 1 583 ? -34.562 3.385 0.736 1 84.94 583 PRO A C 1
ATOM 4562 O O . PRO A 1 583 ? -34.531 4.609 0.589 1 84.94 583 PRO A O 1
ATOM 4565 N N . PRO A 1 584 ? -35.5 2.566 0.252 1 79.81 584 PRO A N 1
ATOM 4566 C CA . PRO A 1 584 ? -36.656 3.188 -0.382 1 79.81 584 PRO A CA 1
ATOM 4567 C C . PRO A 1 584 ? -37.406 4.133 0.555 1 79.81 584 PRO A C 1
ATOM 4569 O O . PRO A 1 584 ? -37.438 3.91 1.768 1 79.81 584 PRO A O 1
ATOM 4572 N N . LEU A 1 585 ? -37.875 5.379 -0.006 1 73 585 LEU A N 1
ATOM 4573 C CA . LEU A 1 585 ? -38.656 6.344 0.761 1 73 585 LEU A CA 1
ATOM 4574 C C . LEU A 1 585 ? -39.969 5.738 1.204 1 73 585 LEU A C 1
ATOM 4576 O O . LEU A 1 585 ? -40.562 4.945 0.473 1 73 585 LEU A O 1
ATOM 4580 N N . ASN A 1 586 ? -40.312 5.742 2.525 1 60.56 586 ASN A N 1
ATOM 4581 C CA . ASN A 1 586 ? -41.625 5.32 2.971 1 60.56 586 ASN A CA 1
ATOM 4582 C C . ASN A 1 586 ? -42.75 6.094 2.258 1 60.56 586 ASN A C 1
ATOM 4584 O O . ASN A 1 586 ? -42.844 7.312 2.418 1 60.56 586 ASN A O 1
ATOM 4588 N N . PRO A 1 587 ? -43.531 5.465 1.384 1 52.31 587 PRO A N 1
ATOM 4589 C CA . PRO A 1 587 ? -44.625 6.16 0.699 1 52.31 587 PRO A CA 1
ATOM 4590 C C . PRO A 1 587 ? -45.594 6.832 1.667 1 52.31 587 PRO A C 1
ATOM 4592 O O . PRO A 1 587 ? -46.312 7.777 1.292 1 52.31 587 PRO A O 1
ATOM 4595 N N . GLU A 1 588 ? -46.031 6.324 2.781 1 46.31 588 GLU A N 1
ATOM 4596 C CA . GLU A 1 588 ? -47.062 6.902 3.619 1 46.31 588 GLU A CA 1
ATOM 4597 C C . GLU A 1 588 ? -46.625 8.227 4.23 1 46.31 588 GLU A C 1
ATOM 4599 O O . GLU A 1 588 ? -47.406 8.891 4.918 1 46.31 588 GLU A O 1
ATOM 4604 N N . ARG A 1 589 ? -45.469 8.57 4.172 1 32.56 589 ARG A N 1
ATOM 4605 C CA . ARG A 1 589 ? -45.188 9.867 4.777 1 32.56 589 ARG A CA 1
ATOM 4606 C C . ARG A 1 589 ? -45 10.945 3.707 1 32.56 589 ARG A C 1
ATOM 4608 O O . ARG A 1 589 ? -44.344 10.734 2.699 1 32.56 589 ARG A O 1
ATOM 4615 N N . MET B 1 1 ? -38.094 -32.625 -11.578 1 24.48 1 MET B N 1
ATOM 4616 C CA . MET B 1 1 ? -37.312 -33.312 -10.562 1 24.48 1 MET B CA 1
ATOM 4617 C C . MET B 1 1 ? -36.062 -33.938 -11.156 1 24.48 1 MET B C 1
ATOM 4619 O O . MET B 1 1 ? -36.125 -34.906 -11.898 1 24.48 1 MET B O 1
ATOM 4623 N N . ASN B 1 2 ? -35.156 -33.156 -11.758 1 31.72 2 ASN B N 1
ATOM 4624 C CA . ASN B 1 2 ? -34 -33.562 -12.508 1 31.72 2 ASN B CA 1
ATOM 4625 C C . ASN B 1 2 ? -33.188 -34.656 -11.758 1 31.72 2 ASN B C 1
ATOM 4627 O O . ASN B 1 2 ? -32.656 -34.406 -10.68 1 31.72 2 ASN B O 1
ATOM 4631 N N . THR B 1 3 ? -33.688 -35.875 -11.797 1 35.53 3 THR B N 1
ATOM 4632 C CA . THR B 1 3 ? -33.094 -37.094 -11.258 1 35.53 3 THR B CA 1
ATOM 4633 C C . THR B 1 3 ? -31.609 -37.125 -11.531 1 35.53 3 THR B C 1
ATOM 4635 O O . THR B 1 3 ? -31.188 -37.312 -12.672 1 35.53 3 THR B O 1
ATOM 4638 N N . HIS B 1 4 ? -30.797 -36.25 -10.969 1 41.97 4 HIS B N 1
ATOM 4639 C CA . HIS B 1 4 ? -29.328 -36.375 -11 1 41.97 4 HIS B CA 1
ATOM 4640 C C . HIS B 1 4 ? -28.875 -37.812 -10.836 1 41.97 4 HIS B C 1
ATOM 4642 O O . HIS B 1 4 ? -29.141 -38.438 -9.82 1 41.97 4 HIS B O 1
ATOM 4648 N N . ASN B 1 5 ? -29 -38.594 -11.742 1 46.16 5 ASN B N 1
ATOM 4649 C CA . ASN B 1 5 ? -28.312 -39.875 -11.719 1 46.16 5 ASN B CA 1
ATOM 4650 C C . ASN B 1 5 ? -26.906 -39.781 -11.133 1 46.16 5 ASN B C 1
ATOM 4652 O O . ASN B 1 5 ? -26.031 -39.125 -11.727 1 46.16 5 ASN B O 1
ATOM 4656 N N . PRO B 1 6 ? -26.75 -39.969 -9.766 1 60.59 6 PRO B N 1
ATOM 4657 C CA . PRO B 1 6 ? -25.438 -39.812 -9.133 1 60.59 6 PRO B CA 1
ATOM 4658 C C . PRO B 1 6 ? -24.328 -40.562 -9.859 1 60.59 6 PRO B C 1
ATOM 4660 O O . PRO B 1 6 ? -24.469 -41.75 -10.133 1 60.59 6 PRO B O 1
ATOM 4663 N N . VAL B 1 7 ? -23.609 -39.875 -10.758 1 72.06 7 VAL B N 1
ATOM 4664 C CA . VAL B 1 7 ? -22.422 -40.5 -11.336 1 72.06 7 VAL B CA 1
ATOM 4665 C C . VAL B 1 7 ? -21.594 -41.156 -10.242 1 72.06 7 VAL B C 1
ATOM 4667 O O . VAL B 1 7 ? -21.203 -40.5 -9.266 1 72.06 7 VAL B O 1
ATOM 4670 N N . ASP B 1 8 ? -21.594 -42.469 -10.32 1 89.19 8 ASP B N 1
ATOM 4671 C CA . ASP B 1 8 ? -20.719 -43.25 -9.43 1 89.19 8 ASP B CA 1
ATOM 4672 C C . ASP B 1 8 ? -19.266 -42.812 -9.57 1 89.19 8 ASP B C 1
ATOM 4674 O O . ASP B 1 8 ? -18.703 -42.875 -10.664 1 89.19 8 ASP B O 1
ATOM 4678 N N . GLU B 1 9 ? -18.656 -42.25 -8.562 1 95.44 9 GLU B N 1
ATOM 4679 C CA . GLU B 1 9 ? -17.297 -41.75 -8.586 1 95.44 9 GLU B CA 1
ATOM 4680 C C . GLU B 1 9 ? -16.312 -42.812 -9.016 1 95.44 9 GLU B C 1
ATOM 4682 O O . GLU B 1 9 ? -15.289 -42.5 -9.648 1 95.44 9 GLU B O 1
ATOM 4687 N N . ASN B 1 10 ? -16.641 -44.031 -8.766 1 94.44 10 ASN B N 1
ATOM 4688 C CA . ASN B 1 10 ? -15.781 -45.125 -9.227 1 94.44 10 ASN B CA 1
ATOM 4689 C C . ASN B 1 10 ? -15.812 -45.25 -10.742 1 94.44 10 ASN B C 1
ATOM 4691 O O . ASN B 1 10 ? -14.797 -45.562 -11.367 1 94.44 10 ASN B O 1
ATOM 4695 N N . GLN B 1 11 ? -17.016 -45.156 -11.242 1 94.88 11 GLN B N 1
ATOM 4696 C CA . GLN B 1 11 ? -17.141 -45.188 -12.695 1 94.88 11 GLN B CA 1
ATOM 4697 C C . GLN B 1 11 ? -16.422 -44 -13.352 1 94.88 11 GLN B C 1
ATOM 4699 O O . GLN B 1 11 ? -15.828 -44.156 -14.414 1 94.88 11 GLN B O 1
ATOM 4704 N N . LEU B 1 12 ? -16.562 -42.906 -12.695 1 97 12 LEU B N 1
ATOM 4705 C CA . LEU B 1 12 ? -15.867 -41.719 -13.164 1 97 12 LEU B CA 1
ATOM 4706 C C . LEU B 1 12 ? -14.359 -41.938 -13.203 1 97 12 LEU B C 1
ATOM 4708 O O . LEU B 1 12 ? -13.711 -41.656 -14.211 1 97 12 LEU B O 1
ATOM 4712 N N . LEU B 1 13 ? -13.773 -42.5 -12.164 1 97.94 13 LEU B N 1
ATOM 4713 C CA . LEU B 1 13 ? -12.344 -42.719 -12.023 1 97.94 13 LEU B CA 1
ATOM 4714 C C . LEU B 1 13 ? -11.859 -43.781 -13.008 1 97.94 13 LEU B C 1
ATOM 4716 O O . LEU B 1 13 ? -10.711 -43.719 -13.477 1 97.94 13 LEU B O 1
ATOM 4720 N N . ALA B 1 14 ? -12.727 -44.688 -13.367 1 97.06 14 ALA B N 1
ATOM 4721 C CA . ALA B 1 14 ? -12.383 -45.75 -14.281 1 97.06 14 ALA B CA 1
ATOM 4722 C C . ALA B 1 14 ? -12.219 -45.25 -15.711 1 97.06 14 ALA B C 1
ATOM 4724 O O . ALA B 1 14 ? -11.672 -45.938 -16.562 1 97.06 14 ALA B O 1
ATOM 4725 N N . GLN B 1 15 ? -12.664 -44.062 -15.891 1 97.94 15 GLN B N 1
ATOM 4726 C CA . GLN B 1 15 ? -12.594 -43.469 -17.234 1 97.94 15 GLN B CA 1
ATOM 4727 C C . GLN B 1 15 ? -11.188 -42.938 -17.531 1 97.94 15 GLN B C 1
ATOM 4729 O O . GLN B 1 15 ? -10.875 -42.594 -18.672 1 97.94 15 GLN B O 1
ATOM 4734 N N . ILE B 1 16 ? -10.328 -42.875 -16.578 1 98.75 16 ILE B N 1
ATOM 4735 C CA . ILE B 1 16 ? -8.961 -42.406 -16.797 1 98.75 16 ILE B CA 1
ATOM 4736 C C . ILE B 1 16 ? -8.227 -43.344 -17.75 1 98.75 16 ILE B C 1
ATOM 4738 O O . ILE B 1 16 ? -8.258 -44.562 -17.578 1 98.75 16 ILE B O 1
ATOM 4742 N N . SER B 1 17 ? -7.617 -42.781 -18.734 1 98.69 17 SER B N 1
ATOM 4743 C CA . SER B 1 17 ? -6.895 -43.562 -19.75 1 98.69 17 SER B CA 1
ATOM 4744 C C . SER B 1 17 ? -5.387 -43.406 -19.594 1 98.69 17 SER B C 1
ATOM 4746 O O . SER B 1 17 ? -4.844 -42.344 -19.891 1 98.69 17 SER B O 1
ATOM 4748 N N . ARG B 1 18 ? -4.734 -44.438 -19.281 1 97.88 18 ARG B N 1
ATOM 4749 C CA . ARG B 1 18 ? -3.279 -44.438 -19.188 1 97.88 18 ARG B CA 1
ATOM 4750 C C . ARG B 1 18 ? -2.646 -44.125 -20.531 1 97.88 18 ARG B C 1
ATOM 4752 O O . ARG B 1 18 ? -1.642 -43.406 -20.609 1 97.88 18 ARG B O 1
ATOM 4759 N N . GLU B 1 19 ? -3.281 -44.656 -21.5 1 98.31 19 GLU B N 1
ATOM 4760 C CA . GLU B 1 19 ? -2.781 -44.469 -22.859 1 98.31 19 GLU B CA 1
ATOM 4761 C C . GLU B 1 19 ? -2.807 -43 -23.266 1 98.31 19 GLU B C 1
ATOM 4763 O O . GLU B 1 19 ? -1.841 -42.5 -23.828 1 98.31 19 GLU B O 1
ATOM 4768 N N . ARG B 1 20 ? -3.879 -42.375 -22.984 1 98.44 20 ARG B N 1
ATOM 4769 C CA . ARG B 1 20 ? -4.004 -40.969 -23.312 1 98.44 20 ARG B CA 1
ATOM 4770 C C . ARG B 1 20 ? -3.031 -40.125 -22.5 1 98.44 20 ARG B C 1
ATOM 4772 O O . ARG B 1 20 ? -2.461 -39.156 -23 1 98.44 20 ARG B O 1
ATOM 4779 N N . LEU B 1 21 ? -2.934 -40.438 -21.203 1 98.81 21 LEU B N 1
ATOM 4780 C CA . LEU B 1 21 ? -1.974 -39.75 -20.359 1 98.81 21 LEU B CA 1
ATOM 4781 C C . LEU B 1 21 ? -0.569 -39.812 -20.953 1 98.81 21 LEU B C 1
ATOM 4783 O O . LEU B 1 21 ? 0.128 -38.812 -21.047 1 98.81 21 LEU B O 1
ATOM 4787 N N . TRP B 1 22 ? -0.191 -41.031 -21.328 1 98.38 22 TRP B N 1
ATOM 4788 C CA . TRP B 1 22 ? 1.146 -41.25 -21.859 1 98.38 22 TRP B CA 1
ATOM 4789 C C . TRP B 1 22 ? 1.318 -40.531 -23.203 1 98.38 22 TRP B C 1
ATOM 4791 O O . TRP B 1 22 ? 2.344 -39.906 -23.438 1 98.38 22 TRP B O 1
ATOM 4801 N N . GLU B 1 23 ? 0.356 -40.656 -24.078 1 98.5 23 GLU B N 1
ATOM 4802 C CA . GLU B 1 23 ? 0.429 -40.062 -25.406 1 98.5 23 GLU B CA 1
ATOM 4803 C C . GLU B 1 23 ? 0.553 -38.531 -25.312 1 98.5 23 GLU B C 1
ATOM 4805 O O . GLU B 1 23 ? 1.374 -37.938 -26 1 98.5 23 GLU B O 1
ATOM 4810 N N . THR B 1 24 ? -0.304 -37.969 -24.5 1 98.62 24 THR B N 1
ATOM 4811 C CA . THR B 1 24 ? -0.276 -36.5 -24.328 1 98.62 24 THR B CA 1
ATOM 4812 C C . THR B 1 24 ? 1.064 -36.062 -23.75 1 98.62 24 THR B C 1
ATOM 4814 O O . THR B 1 24 ? 1.673 -35.125 -24.25 1 98.62 24 THR B O 1
ATOM 4817 N N . ASN B 1 25 ? 1.523 -36.719 -22.672 1 98.75 25 ASN B N 1
ATOM 4818 C CA . ASN B 1 25 ? 2.803 -36.375 -22.062 1 98.75 25 ASN B CA 1
ATOM 4819 C C . ASN B 1 25 ? 3.953 -36.531 -23.047 1 98.75 25 ASN B C 1
ATOM 4821 O O . ASN B 1 25 ? 4.824 -35.656 -23.125 1 98.75 25 ASN B O 1
ATOM 4825 N N . SER B 1 26 ? 3.938 -37.625 -23.797 1 98.5 26 SER B N 1
ATOM 4826 C CA . SER B 1 26 ? 4.977 -37.875 -24.781 1 98.5 26 SER B CA 1
ATOM 4827 C C . SER B 1 26 ? 5.004 -36.812 -25.875 1 98.5 26 SER B C 1
ATOM 4829 O O . SER B 1 26 ? 6.074 -36.406 -26.328 1 98.5 26 SER B O 1
ATOM 4831 N N . THR B 1 27 ? 3.883 -36.406 -26.234 1 98.69 27 THR B N 1
ATOM 4832 C CA . THR B 1 27 ? 3.799 -35.375 -27.266 1 98.69 27 THR B CA 1
ATOM 4833 C C . THR B 1 27 ? 4.34 -34.031 -26.734 1 98.69 27 THR B C 1
ATOM 4835 O O . THR B 1 27 ? 5.18 -33.406 -27.391 1 98.69 27 THR B O 1
ATOM 4838 N N . ILE B 1 28 ? 3.869 -33.625 -25.547 1 98.38 28 ILE B N 1
ATOM 4839 C CA . ILE B 1 28 ? 4.266 -32.344 -24.969 1 98.38 28 ILE B CA 1
ATOM 4840 C C . ILE B 1 28 ? 5.773 -32.312 -24.719 1 98.38 28 ILE B C 1
ATOM 4842 O O . ILE B 1 28 ? 6.434 -31.297 -24.922 1 98.38 28 ILE B O 1
ATOM 4846 N N . ALA B 1 29 ? 6.328 -33.469 -24.359 1 97.81 29 ALA B N 1
ATOM 4847 C CA . ALA B 1 29 ? 7.738 -33.562 -23.984 1 97.81 29 ALA B CA 1
ATOM 4848 C C . ALA B 1 29 ? 8.633 -33.562 -25.219 1 97.81 29 ALA B C 1
ATOM 4850 O O . ALA B 1 29 ? 9.852 -33.719 -25.109 1 97.81 29 ALA B O 1
ATOM 4851 N N . ARG B 1 30 ? 8.078 -33.375 -26.453 1 96.94 30 ARG B N 1
ATOM 4852 C CA . ARG B 1 30 ? 8.867 -33.281 -27.672 1 96.94 30 ARG B CA 1
ATOM 4853 C C . ARG B 1 30 ? 9.398 -31.859 -27.875 1 96.94 30 ARG B C 1
ATOM 4855 O O . ARG B 1 30 ? 10.328 -31.641 -28.656 1 96.94 30 ARG B O 1
ATOM 4862 N N . TRP B 1 31 ? 8.75 -30.922 -27.266 1 97.56 31 TRP B N 1
ATOM 4863 C CA . TRP B 1 31 ? 9.086 -29.516 -27.5 1 97.56 31 TRP B CA 1
ATOM 4864 C C . TRP B 1 31 ? 9.961 -28.984 -26.359 1 97.56 31 TRP B C 1
ATOM 4866 O O . TRP B 1 31 ? 9.758 -29.328 -25.203 1 97.56 31 TRP B O 1
ATOM 4876 N N . ASN B 1 32 ? 10.992 -28.188 -26.703 1 96 32 ASN B N 1
ATOM 4877 C CA . ASN B 1 32 ? 11.617 -27.281 -25.734 1 96 32 ASN B CA 1
ATOM 4878 C C . ASN B 1 32 ? 10.75 -26.047 -25.484 1 96 32 ASN B C 1
ATOM 4880 O O . ASN B 1 32 ? 10.617 -25.188 -26.359 1 96 32 ASN B O 1
ATOM 4884 N N . ARG B 1 33 ? 10.297 -25.875 -24.281 1 97 33 ARG B N 1
ATOM 4885 C CA . ARG B 1 33 ? 9.18 -24.969 -24.062 1 97 33 ARG B CA 1
ATOM 4886 C C . ARG B 1 33 ? 9.633 -23.75 -23.266 1 97 33 ARG B C 1
ATOM 4888 O O . ARG B 1 33 ? 9.008 -23.391 -22.266 1 97 33 ARG B O 1
ATOM 4895 N N . HIS B 1 34 ? 10.742 -23.078 -23.75 1 96.38 34 HIS B N 1
ATOM 4896 C CA . HIS B 1 34 ? 11.102 -21.781 -23.203 1 96.38 34 HIS B CA 1
ATOM 4897 C C . HIS B 1 34 ? 10.039 -20.734 -23.516 1 96.38 34 HIS B C 1
ATOM 4899 O O . HIS B 1 34 ? 9.531 -20.672 -24.641 1 96.38 34 HIS B O 1
ATOM 4905 N N . SER B 1 35 ? 9.734 -19.984 -22.531 1 97.94 35 SER B N 1
ATOM 4906 C CA . SER B 1 35 ? 8.664 -19 -22.688 1 97.94 35 SER B CA 1
ATOM 4907 C C . SER B 1 35 ? 8.953 -18.062 -23.844 1 97.94 35 SER B C 1
ATOM 4909 O O . SER B 1 35 ? 10.062 -17.516 -23.953 1 97.94 35 SER B O 1
ATOM 4911 N N . GLY B 1 36 ? 7.969 -17.859 -24.656 1 96.62 36 GLY B N 1
ATOM 4912 C CA . GLY B 1 36 ? 8.055 -16.891 -25.75 1 96.62 36 GLY B CA 1
ATOM 4913 C C . GLY B 1 36 ? 8.57 -17.5 -27.031 1 96.62 36 GLY B C 1
ATOM 4914 O O . GLY B 1 36 ? 8.617 -16.828 -28.062 1 96.62 36 GLY B O 1
ATOM 4915 N N . THR B 1 37 ? 8.953 -18.734 -27.109 1 97 37 THR B N 1
ATOM 4916 C CA . THR B 1 37 ? 9.508 -19.359 -28.312 1 97 37 THR B CA 1
ATOM 4917 C C . THR B 1 37 ? 8.406 -19.969 -29.156 1 97 37 THR B C 1
ATOM 4919 O O . THR B 1 37 ? 7.277 -20.156 -28.688 1 97 37 THR B O 1
ATOM 4922 N N . ASP B 1 38 ? 8.773 -20.312 -30.359 1 97.31 38 ASP B N 1
ATOM 4923 C CA . ASP B 1 38 ? 7.824 -20.922 -31.281 1 97.31 38 ASP B CA 1
ATOM 4924 C C . ASP B 1 38 ? 7.449 -22.328 -30.812 1 97.31 38 ASP B C 1
ATOM 4926 O O . ASP B 1 38 ? 6.301 -22.75 -30.969 1 97.31 38 ASP B O 1
ATOM 4930 N N . GLU B 1 39 ? 8.383 -23.062 -30.266 1 97.81 39 GLU B N 1
ATOM 4931 C CA . GLU B 1 39 ? 8.094 -24.406 -29.781 1 97.81 39 GLU B CA 1
ATOM 4932 C C . GLU B 1 39 ? 7.07 -24.375 -28.656 1 97.81 39 GLU B C 1
ATOM 4934 O O . GLU B 1 39 ? 6.176 -25.219 -28.594 1 97.81 39 GLU B O 1
ATOM 4939 N N . GLU B 1 40 ? 7.234 -23.438 -27.75 1 98 40 GLU B N 1
ATOM 4940 C CA . GLU B 1 40 ? 6.219 -23.297 -26.719 1 98 40 GLU B CA 1
ATOM 4941 C C . GLU B 1 40 ? 4.84 -23.047 -27.328 1 98 40 GLU B C 1
ATOM 4943 O O . GLU B 1 40 ? 3.85 -23.641 -26.891 1 98 40 GLU B O 1
ATOM 4948 N N . ARG B 1 41 ? 4.793 -22.172 -28.328 1 98.19 41 ARG B N 1
ATOM 4949 C CA . ARG B 1 41 ? 3.529 -21.828 -28.969 1 98.19 41 ARG B CA 1
ATOM 4950 C C . ARG B 1 41 ? 2.902 -23.062 -29.625 1 98.19 41 ARG B C 1
ATOM 4952 O O . ARG B 1 41 ? 1.68 -23.203 -29.641 1 98.19 41 ARG B O 1
ATOM 4959 N N . GLU B 1 42 ? 3.74 -23.891 -30.188 1 98.31 42 GLU B N 1
ATOM 4960 C CA . GLU B 1 42 ? 3.238 -25.141 -30.766 1 98.31 42 GLU B CA 1
ATOM 4961 C C . GLU B 1 42 ? 2.592 -26.016 -29.703 1 98.31 42 GLU B C 1
ATOM 4963 O O . GLU B 1 42 ? 1.537 -26.609 -29.938 1 98.31 42 GLU B O 1
ATOM 4968 N N . ALA B 1 43 ? 3.232 -26.094 -28.578 1 98.62 43 ALA B N 1
ATOM 4969 C CA . ALA B 1 43 ? 2.672 -26.859 -27.484 1 98.62 43 ALA B CA 1
ATOM 4970 C C . ALA B 1 43 ? 1.322 -26.297 -27.047 1 98.62 43 ALA B C 1
ATOM 4972 O O . ALA B 1 43 ? 0.379 -27.047 -26.781 1 98.62 43 ALA B O 1
ATOM 4973 N N . PHE B 1 44 ? 1.21 -24.969 -26.953 1 98.81 44 PHE B N 1
ATOM 4974 C CA . PHE B 1 44 ? -0.047 -24.328 -26.594 1 98.81 44 PHE B CA 1
ATOM 4975 C C . PHE B 1 44 ? -1.134 -24.641 -27.609 1 98.81 44 PHE B C 1
ATOM 4977 O O . PHE B 1 44 ? -2.279 -24.906 -27.234 1 98.81 44 PHE B O 1
ATOM 4984 N N . ARG B 1 45 ? -0.823 -24.609 -28.844 1 98.62 45 ARG B N 1
ATOM 4985 C CA . ARG B 1 45 ? -1.793 -24.922 -29.891 1 98.62 45 ARG B CA 1
ATOM 4986 C C . ARG B 1 45 ? -2.25 -26.359 -29.812 1 98.62 45 ARG B C 1
ATOM 4988 O O . ARG B 1 45 ? -3.422 -26.672 -30.062 1 98.62 45 ARG B O 1
ATOM 4995 N N . TYR B 1 46 ? -1.306 -27.25 -29.547 1 98.75 46 TYR B N 1
ATOM 4996 C CA . TYR B 1 46 ? -1.643 -28.656 -29.375 1 98.75 46 TYR B CA 1
ATOM 4997 C C . TYR B 1 46 ? -2.654 -28.828 -28.25 1 98.75 46 TYR B C 1
ATOM 4999 O O . TYR B 1 46 ? -3.678 -29.5 -28.422 1 98.75 46 TYR B O 1
ATOM 5007 N N . VAL B 1 47 ? -2.391 -28.219 -27.078 1 98.88 47 VAL B N 1
ATOM 5008 C CA . VAL B 1 47 ? -3.271 -28.297 -25.906 1 98.88 47 VAL B CA 1
ATOM 5009 C C . VAL B 1 47 ? -4.625 -27.688 -26.25 1 98.88 47 VAL B C 1
ATOM 5011 O O . VAL B 1 47 ? -5.672 -28.25 -25.922 1 98.88 47 VAL B O 1
ATOM 5014 N N . GLN B 1 48 ? -4.605 -26.484 -26.875 1 98.94 48 GLN B N 1
ATOM 5015 C CA . GLN B 1 48 ? -5.844 -25.828 -27.281 1 98.94 48 GLN B CA 1
ATOM 5016 C C . GLN B 1 48 ? -6.672 -26.75 -28.188 1 98.94 48 GLN B C 1
ATOM 5018 O O . GLN B 1 48 ? -7.891 -26.844 -28.031 1 98.94 48 GLN B O 1
ATOM 5023 N N . GLY B 1 49 ? -6.008 -27.375 -29.172 1 98.81 49 GLY B N 1
ATOM 5024 C CA . GLY B 1 49 ? -6.691 -28.281 -30.078 1 98.81 49 GLY B CA 1
ATOM 5025 C C . GLY B 1 49 ? -7.41 -29.422 -29.359 1 98.81 49 GLY B C 1
ATOM 5026 O O . GLY B 1 49 ? -8.555 -29.734 -29.688 1 98.81 49 GLY B O 1
ATOM 5027 N N . LEU B 1 50 ? -6.742 -30.094 -28.406 1 98.81 50 LEU B N 1
ATOM 5028 C CA . LEU B 1 50 ? -7.359 -31.172 -27.641 1 98.81 50 LEU B CA 1
ATOM 5029 C C . LEU B 1 50 ? -8.57 -30.656 -26.875 1 98.81 50 LEU B C 1
ATOM 5031 O O . LEU B 1 50 ? -9.617 -31.312 -26.844 1 98.81 50 LEU B O 1
ATOM 5035 N N . LEU B 1 51 ? -8.43 -29.484 -26.234 1 98.94 51 LEU B N 1
ATOM 5036 C CA . LEU B 1 51 ? -9.523 -28.922 -25.453 1 98.94 51 LEU B CA 1
ATOM 5037 C C . LEU B 1 51 ? -10.711 -28.578 -26.344 1 98.94 51 LEU B C 1
ATOM 5039 O O . LEU B 1 51 ? -11.859 -28.781 -25.953 1 98.94 51 LEU B O 1
ATOM 5043 N N . ASP B 1 52 ? -10.398 -28.031 -27.531 1 98.81 52 ASP B N 1
ATOM 5044 C CA . ASP B 1 52 ? -11.453 -27.781 -28.5 1 98.81 52 ASP B CA 1
ATOM 5045 C C . ASP B 1 52 ? -12.172 -29.078 -28.891 1 98.81 52 ASP B C 1
ATOM 5047 O O . ASP B 1 52 ? -13.398 -29.094 -28.984 1 98.81 52 ASP B O 1
ATOM 5051 N N . GLU B 1 53 ? -11.406 -30.094 -29.078 1 98.56 53 GLU B N 1
ATOM 5052 C CA . GLU B 1 53 ? -11.969 -31.406 -29.422 1 98.56 53 GLU B CA 1
ATOM 5053 C C . GLU B 1 53 ? -12.883 -31.922 -28.312 1 98.56 53 GLU B C 1
ATOM 5055 O O . GLU B 1 53 ? -13.883 -32.594 -28.594 1 98.56 53 GLU B O 1
ATOM 5060 N N . TYR B 1 54 ? -12.508 -31.672 -27.078 1 98.56 54 TYR B N 1
ATOM 5061 C CA . TYR B 1 54 ? -13.312 -32.094 -25.938 1 98.56 54 TYR B CA 1
ATOM 5062 C C . TYR B 1 54 ? -14.555 -31.234 -25.781 1 98.56 54 TYR B C 1
ATOM 5064 O O . TYR B 1 54 ? -15.43 -31.531 -24.969 1 98.56 54 TYR B O 1
ATOM 5072 N N . GLY B 1 55 ? -14.68 -30.047 -26.531 1 98.38 55 GLY B N 1
ATOM 5073 C CA . GLY B 1 55 ? -15.867 -29.203 -26.531 1 98.38 55 GLY B CA 1
ATOM 5074 C C . GLY B 1 55 ? -15.766 -28.031 -25.578 1 98.38 55 GLY B C 1
ATOM 5075 O O . GLY B 1 55 ? -16.766 -27.375 -25.281 1 98.38 55 GLY B O 1
ATOM 5076 N N . LEU B 1 56 ? -14.609 -27.734 -25 1 98.75 56 LEU B N 1
ATOM 5077 C CA . LEU B 1 56 ? -14.445 -26.547 -24.172 1 98.75 56 LEU B CA 1
ATOM 5078 C C . LEU B 1 56 ? -14.32 -25.297 -25.031 1 98.75 56 LEU B C 1
ATOM 5080 O O . LEU B 1 56 ? -14.016 -25.391 -26.219 1 98.75 56 LEU B O 1
ATOM 5084 N N . GLN B 1 57 ? -14.703 -24.094 -24.453 1 98.44 57 GLN B N 1
ATOM 5085 C CA . GLN B 1 57 ? -14.508 -22.797 -25.109 1 98.44 57 GLN B CA 1
ATOM 5086 C C . GLN B 1 57 ? -13.125 -22.234 -24.797 1 98.44 57 GLN B C 1
ATOM 5088 O O . GLN B 1 57 ? -12.867 -21.812 -23.672 1 98.44 57 GLN B O 1
ATOM 5093 N N . THR B 1 58 ? -12.289 -22.234 -25.828 1 98.75 58 THR B N 1
ATOM 5094 C CA . THR B 1 58 ? -10.906 -21.859 -25.562 1 98.75 58 THR B CA 1
ATOM 5095 C C . THR B 1 58 ? -10.617 -20.453 -26.078 1 98.75 58 THR B C 1
ATOM 5097 O O . THR B 1 58 ? -11.234 -20 -27.047 1 98.75 58 THR B O 1
ATOM 5100 N N . THR B 1 59 ? -9.82 -19.672 -25.406 1 98.75 59 THR B N 1
ATOM 5101 C CA . THR B 1 59 ? -9.242 -18.391 -25.797 1 98.75 59 THR B CA 1
ATOM 5102 C C . THR B 1 59 ? -7.738 -18.375 -25.547 1 98.75 59 THR B C 1
ATOM 5104 O O . THR B 1 59 ? -7.285 -18.594 -24.422 1 98.75 59 THR B O 1
ATOM 5107 N N . LEU B 1 60 ? -6.965 -18.219 -26.594 1 98.62 60 LEU B N 1
ATOM 5108 C CA . LEU B 1 60 ? -5.52 -18.078 -26.484 1 98.62 60 LEU B CA 1
ATOM 5109 C C . LEU B 1 60 ? -5.121 -16.609 -26.469 1 98.62 60 LEU B C 1
ATOM 5111 O O . LEU B 1 60 ? -5.25 -15.906 -27.469 1 98.62 60 LEU B O 1
ATOM 5115 N N . LEU B 1 61 ? -4.656 -16.141 -25.344 1 98.25 61 LEU B N 1
ATOM 5116 C CA . LEU B 1 61 ? -4.242 -14.758 -25.156 1 98.25 61 LEU B CA 1
ATOM 5117 C C . LEU B 1 61 ? -2.732 -14.617 -25.328 1 98.25 61 LEU B C 1
ATOM 5119 O O . LEU B 1 61 ? -1.995 -15.594 -25.219 1 98.25 61 LEU B O 1
ATOM 5123 N N . GLU B 1 62 ? -2.295 -13.445 -25.703 1 97.38 62 GLU B N 1
ATOM 5124 C CA . GLU B 1 62 ? -0.893 -13.039 -25.719 1 97.38 62 GLU B CA 1
ATOM 5125 C C . GLU B 1 62 ? -0.655 -11.844 -24.812 1 97.38 62 GLU B C 1
ATOM 5127 O O . GLU B 1 62 ? -1.473 -10.922 -24.766 1 97.38 62 GLU B O 1
ATOM 5132 N N . HIS B 1 63 ? 0.397 -11.859 -24.094 1 96.5 63 HIS B N 1
ATOM 5133 C CA . HIS B 1 63 ? 0.714 -10.734 -23.234 1 96.5 63 HIS B CA 1
ATOM 5134 C C . HIS B 1 63 ? 2.223 -10.555 -23.094 1 96.5 63 HIS B C 1
ATOM 5136 O O . HIS B 1 63 ? 2.98 -11.516 -23.219 1 96.5 63 HIS B O 1
ATOM 5142 N N . PRO B 1 64 ? 2.676 -9.312 -22.859 1 97.19 64 PRO B N 1
ATOM 5143 C CA . PRO B 1 64 ? 4.105 -9.078 -22.641 1 97.19 64 PRO B CA 1
ATOM 5144 C C . PRO B 1 64 ? 4.586 -9.547 -21.266 1 97.19 64 PRO B C 1
ATOM 5146 O O . PRO B 1 64 ? 3.875 -9.383 -20.281 1 97.19 64 PRO B O 1
ATOM 5149 N N . ALA B 1 65 ? 5.684 -10.188 -21.234 1 97.75 65 ALA B N 1
ATOM 5150 C CA . ALA B 1 65 ? 6.336 -10.594 -19.984 1 97.75 65 ALA B CA 1
ATOM 5151 C C . ALA B 1 65 ? 7.852 -10.469 -20.094 1 97.75 65 ALA B C 1
ATOM 5153 O O . ALA B 1 65 ? 8.422 -10.648 -21.172 1 97.75 65 ALA B O 1
ATOM 5154 N N . LEU B 1 66 ? 8.461 -10.016 -19 1 98.06 66 LEU B N 1
ATOM 5155 C CA . LEU B 1 66 ? 9.922 -10.031 -18.938 1 98.06 66 LEU B CA 1
ATOM 5156 C C . LEU B 1 66 ? 10.438 -11.453 -18.75 1 98.06 66 LEU B C 1
ATOM 5158 O O . LEU B 1 66 ? 10.281 -12.031 -17.672 1 98.06 66 LEU B O 1
ATOM 5162 N N . ILE B 1 67 ? 11.023 -12.016 -19.797 1 98.19 67 ILE B N 1
ATOM 5163 C CA . ILE B 1 67 ? 11.445 -13.414 -19.812 1 98.19 67 ILE B CA 1
ATOM 5164 C C . ILE B 1 67 ? 12.961 -13.5 -19.703 1 98.19 67 ILE B C 1
ATOM 5166 O O . ILE B 1 67 ? 13.68 -12.695 -20.312 1 98.19 67 ILE B O 1
ATOM 5170 N N . SER B 1 68 ? 13.453 -14.492 -18.906 1 98.31 68 SER B N 1
ATOM 5171 C CA . SER B 1 68 ? 14.891 -14.672 -18.703 1 98.31 68 SER B CA 1
ATOM 5172 C C . SER B 1 68 ? 15.25 -16.156 -18.625 1 98.31 68 SER B C 1
ATOM 5174 O O . SER B 1 68 ? 14.516 -16.953 -18.047 1 98.31 68 SER B O 1
ATOM 5176 N N . TYR B 1 69 ? 16.297 -16.578 -19.188 1 97.44 69 TYR B N 1
ATOM 5177 C CA . TYR B 1 69 ? 16.891 -17.891 -19.016 1 97.44 69 TYR B CA 1
ATOM 5178 C C . TYR B 1 69 ? 18.375 -17.875 -19.344 1 97.44 69 TYR B C 1
ATOM 5180 O O . TYR B 1 69 ? 18.844 -17 -20.094 1 97.44 69 TYR B O 1
ATOM 5188 N N . PRO B 1 70 ? 19.172 -18.766 -18.766 1 97.38 70 PRO B N 1
ATOM 5189 C CA . PRO B 1 70 ? 20.625 -18.766 -18.984 1 97.38 70 PRO B CA 1
ATOM 5190 C C . PRO B 1 70 ? 21 -19.203 -20.406 1 97.38 70 PRO B C 1
ATOM 5192 O O . PRO B 1 70 ? 20.344 -20.094 -20.969 1 97.38 70 PRO B O 1
ATOM 5195 N N . LEU B 1 71 ? 22.047 -18.609 -20.938 1 96.88 71 LEU B N 1
ATOM 5196 C CA . LEU B 1 71 ? 22.578 -18.984 -22.234 1 96.88 71 LEU B CA 1
ATOM 5197 C C . LEU B 1 71 ? 23.859 -19.781 -22.078 1 96.88 71 LEU B C 1
ATOM 5199 O O . LEU B 1 71 ? 23.891 -20.984 -22.328 1 96.88 71 LEU B O 1
ATOM 5203 N N . ASP B 1 72 ? 24.922 -19.203 -21.672 1 96.81 72 ASP B N 1
ATOM 5204 C CA . ASP B 1 72 ? 26.172 -19.906 -21.391 1 96.81 72 ASP B CA 1
ATOM 5205 C C . ASP B 1 72 ? 26.906 -19.281 -20.219 1 96.81 72 ASP B C 1
ATOM 5207 O O . ASP B 1 72 ? 26.625 -18.141 -19.844 1 96.81 72 ASP B O 1
ATOM 5211 N N . ALA B 1 73 ? 27.766 -20.062 -19.578 1 97.94 73 ALA B N 1
ATOM 5212 C CA . ALA B 1 73 ? 28.562 -19.609 -18.438 1 97.94 73 ALA B CA 1
ATOM 5213 C C . ALA B 1 73 ? 29.875 -20.375 -18.359 1 97.94 73 ALA B C 1
ATOM 5215 O O . ALA B 1 73 ? 29.984 -21.516 -18.844 1 97.94 73 ALA B O 1
ATOM 5216 N N . SER B 1 74 ? 30.828 -19.672 -17.844 1 97.44 74 SER B N 1
ATOM 5217 C CA . SER B 1 74 ? 32.125 -20.297 -17.609 1 97.44 74 SER B CA 1
ATOM 5218 C C . SER B 1 74 ? 32.75 -19.812 -16.297 1 97.44 74 SER B C 1
ATOM 5220 O O . SER B 1 74 ? 32.625 -18.641 -15.953 1 97.44 74 SER B O 1
ATOM 5222 N N . LEU B 1 75 ? 33.281 -20.703 -15.57 1 98.12 75 LEU B N 1
ATOM 5223 C CA . LEU B 1 75 ? 34 -20.438 -14.32 1 98.12 75 LEU B CA 1
ATOM 5224 C C . LEU B 1 75 ? 35.406 -20.984 -14.391 1 98.12 75 LEU B C 1
ATOM 5226 O O . LEU B 1 75 ? 35.625 -22.188 -14.531 1 98.12 75 LEU B O 1
ATOM 5230 N N . THR B 1 76 ? 36.438 -20 -14.273 1 97.75 76 THR B N 1
ATOM 5231 C CA . THR B 1 76 ? 37.844 -20.391 -14.414 1 97.75 76 THR B CA 1
ATOM 5232 C C . THR B 1 76 ? 38.625 -20.047 -13.141 1 97.75 76 THR B C 1
ATOM 5234 O O . THR B 1 76 ? 38.594 -18.922 -12.664 1 97.75 76 THR B O 1
ATOM 5237 N N . LEU B 1 77 ? 39.281 -21.078 -12.602 1 96.38 77 LEU B N 1
ATOM 5238 C CA . LEU B 1 77 ? 40.219 -20.859 -11.492 1 96.38 77 LEU B CA 1
ATOM 5239 C C . LEU B 1 77 ? 41.5 -20.188 -11.977 1 96.38 77 LEU B C 1
ATOM 5241 O O . LEU B 1 77 ? 42.031 -20.578 -13.008 1 96.38 77 LEU B O 1
ATOM 5245 N N . LEU B 1 78 ? 41.906 -19.219 -11.172 1 95.38 78 LEU B N 1
ATOM 5246 C CA . LEU B 1 78 ? 43.094 -18.484 -11.555 1 95.38 78 LEU B CA 1
ATOM 5247 C C . LEU B 1 78 ? 44.25 -18.797 -10.609 1 95.38 78 LEU B C 1
ATOM 5249 O O . LEU B 1 78 ? 44.031 -19.078 -9.43 1 95.38 78 LEU B O 1
ATOM 5253 N N . ASP B 1 79 ? 45.5 -18.703 -11.125 1 90.38 79 ASP B N 1
ATOM 5254 C CA . ASP B 1 79 ? 46.688 -18.766 -10.25 1 90.38 79 ASP B CA 1
ATOM 5255 C C . ASP B 1 79 ? 47.062 -17.391 -9.727 1 90.38 79 ASP B C 1
ATOM 5257 O O . ASP B 1 79 ? 46.312 -16.422 -9.93 1 90.38 79 ASP B O 1
ATOM 5261 N N . ASP B 1 80 ? 48.156 -17.328 -9.039 1 87.06 80 ASP B N 1
ATOM 5262 C CA . ASP B 1 80 ? 48.594 -16.109 -8.383 1 87.06 80 ASP B CA 1
ATOM 5263 C C . ASP B 1 80 ? 48.906 -15.016 -9.406 1 87.06 80 ASP B C 1
ATOM 5265 O O . ASP B 1 80 ? 48.812 -13.828 -9.109 1 87.06 80 ASP B O 1
ATOM 5269 N N . ALA B 1 81 ? 49.25 -15.445 -10.633 1 89.5 81 ALA B N 1
ATOM 5270 C CA . ALA B 1 81 ? 49.625 -14.5 -11.68 1 89.5 81 ALA B CA 1
ATOM 5271 C C . ALA B 1 81 ? 48.438 -14.086 -12.523 1 89.5 81 ALA B C 1
ATOM 5273 O O . ALA B 1 81 ? 48.562 -13.242 -13.406 1 89.5 81 ALA B O 1
ATOM 5274 N N . GLY B 1 82 ? 47.312 -14.727 -12.188 1 90.5 82 GLY B N 1
ATOM 5275 C CA . GLY B 1 82 ? 46.094 -14.406 -12.938 1 90.5 82 GLY B CA 1
ATOM 5276 C C . GLY B 1 82 ? 45.906 -15.273 -14.172 1 90.5 82 GLY B C 1
ATOM 5277 O O . GLY B 1 82 ? 45 -15.039 -14.969 1 90.5 82 GLY B O 1
ATOM 5278 N N . ALA B 1 83 ? 46.75 -16.25 -14.234 1 93.5 83 ALA B N 1
ATOM 5279 C CA . ALA B 1 83 ? 46.625 -17.156 -15.375 1 93.5 83 ALA B CA 1
ATOM 5280 C C . ALA B 1 83 ? 45.625 -18.266 -15.094 1 93.5 83 ALA B C 1
ATOM 5282 O O . ALA B 1 83 ? 45.531 -18.766 -13.961 1 93.5 83 ALA B O 1
ATOM 5283 N N . PRO B 1 84 ? 44.938 -18.75 -16.141 1 95.06 84 PRO B N 1
ATOM 5284 C CA . PRO B 1 84 ? 43.938 -19.812 -15.938 1 95.06 84 PRO B CA 1
ATOM 5285 C C . PRO B 1 84 ? 44.594 -21.125 -15.508 1 95.06 84 PRO B C 1
ATOM 5287 O O . PRO B 1 84 ? 45.562 -21.578 -16.109 1 95.06 84 PRO B O 1
ATOM 5290 N N . LEU B 1 85 ? 44 -21.703 -14.461 1 93.44 85 LEU B N 1
ATOM 5291 C CA . LEU B 1 85 ? 44.469 -22.984 -13.938 1 93.44 85 LEU B CA 1
ATOM 5292 C C . LEU B 1 85 ? 43.531 -24.109 -14.367 1 93.44 85 LEU B C 1
ATOM 5294 O O . LEU B 1 85 ? 43.969 -25.188 -14.758 1 93.44 85 LEU B O 1
ATOM 5298 N N . ALA B 1 86 ? 42.188 -23.906 -14.219 1 94.31 86 ALA B N 1
ATOM 5299 C CA . ALA B 1 86 ? 41.188 -24.906 -14.547 1 94.31 86 ALA B CA 1
ATOM 5300 C C . ALA B 1 86 ? 39.812 -24.25 -14.797 1 94.31 86 ALA B C 1
ATOM 5302 O O . ALA B 1 86 ? 39.5 -23.219 -14.188 1 94.31 86 ALA B O 1
ATOM 5303 N N . THR B 1 87 ? 39.156 -24.891 -15.727 1 95.62 87 THR B N 1
ATOM 5304 C CA . THR B 1 87 ? 37.781 -24.453 -15.961 1 95.62 87 THR B CA 1
ATOM 5305 C C . THR B 1 87 ? 36.812 -25.375 -15.258 1 95.62 87 THR B C 1
ATOM 5307 O O . THR B 1 87 ? 36.906 -26.594 -15.391 1 95.62 87 THR B O 1
ATOM 5310 N N . ILE B 1 88 ? 35.906 -24.797 -14.539 1 96.19 88 ILE B N 1
ATOM 5311 C CA . ILE B 1 88 ? 34.875 -25.531 -13.805 1 96.19 88 ILE B CA 1
ATOM 5312 C C . ILE B 1 88 ? 33.531 -25.438 -14.547 1 96.19 88 ILE B C 1
ATOM 5314 O O . ILE B 1 88 ? 33 -24.328 -14.742 1 96.19 88 ILE B O 1
ATOM 5318 N N . PRO B 1 89 ? 33 -26.609 -14.984 1 95.81 89 PRO B N 1
ATOM 5319 C CA . PRO B 1 89 ? 31.672 -26.547 -15.594 1 95.81 89 PRO B CA 1
ATOM 5320 C C . PRO B 1 89 ? 30.641 -25.906 -14.68 1 95.81 89 PRO B C 1
ATOM 5322 O O . PRO B 1 89 ? 30.625 -26.156 -13.477 1 95.81 89 PRO B O 1
ATOM 5325 N N . CYS B 1 90 ? 29.828 -25 -15.188 1 97.81 90 CYS B N 1
ATOM 5326 C CA . CYS B 1 90 ? 28.844 -24.297 -14.383 1 97.81 90 CYS B CA 1
ATOM 5327 C C . CYS B 1 90 ? 27.625 -23.922 -15.219 1 97.81 90 CYS B C 1
ATOM 5329 O O . CYS B 1 90 ? 27.641 -24.047 -16.438 1 97.81 90 CYS B O 1
ATOM 5331 N N . LEU B 1 91 ? 26.5 -23.672 -14.539 1 97.75 91 LEU B N 1
ATOM 5332 C CA . LEU B 1 91 ? 25.234 -23.281 -15.133 1 97.75 91 LEU B CA 1
ATOM 5333 C C . LEU B 1 91 ? 24.781 -21.938 -14.594 1 97.75 91 LEU B C 1
ATOM 5335 O O . LEU B 1 91 ? 24.75 -21.719 -13.375 1 97.75 91 LEU B O 1
ATOM 5339 N N . GLY B 1 92 ? 24.484 -20.938 -15.508 1 97.75 92 GLY B N 1
ATOM 5340 C CA . GLY B 1 92 ? 23.969 -19.641 -15.07 1 97.75 92 GLY B CA 1
ATOM 5341 C C . GLY B 1 92 ? 22.562 -19.734 -14.508 1 97.75 92 GLY B C 1
ATOM 5342 O O . GLY B 1 92 ? 21.922 -20.781 -14.562 1 97.75 92 GLY B O 1
ATOM 5343 N N . THR B 1 93 ? 22.094 -18.656 -13.922 1 97.5 93 THR B N 1
ATOM 5344 C CA . THR B 1 93 ? 20.734 -18.562 -13.398 1 97.5 93 THR B CA 1
ATOM 5345 C C . THR B 1 93 ? 19.938 -17.516 -14.164 1 97.5 93 THR B C 1
ATOM 5347 O O . THR B 1 93 ? 20.5 -16.531 -14.664 1 97.5 93 THR B O 1
ATOM 5350 N N . ALA B 1 94 ? 18.594 -17.734 -14.234 1 97.56 94 ALA B N 1
ATOM 5351 C CA . ALA B 1 94 ? 17.719 -16.766 -14.867 1 97.56 94 ALA B CA 1
ATOM 5352 C C . ALA B 1 94 ? 17.594 -15.5 -14.016 1 97.56 94 ALA B C 1
ATOM 5354 O O . ALA B 1 94 ? 17.547 -15.57 -12.789 1 97.56 94 ALA B O 1
ATOM 5355 N N . TYR B 1 95 ? 17.609 -14.258 -14.672 1 97 95 TYR B N 1
ATOM 5356 C CA . TYR B 1 95 ? 17.406 -12.938 -14.094 1 97 95 TYR B CA 1
ATOM 5357 C C . TYR B 1 95 ? 18.688 -12.438 -13.414 1 97 95 TYR B C 1
ATOM 5359 O O . TYR B 1 95 ? 18.703 -11.359 -12.828 1 97 95 TYR B O 1
ATOM 5367 N N . SER B 1 96 ? 19.766 -13.258 -13.477 1 96.62 96 SER B N 1
ATOM 5368 C CA . SER B 1 96 ? 21.031 -12.742 -12.977 1 96.62 96 SER B CA 1
ATOM 5369 C C . SER B 1 96 ? 21.688 -11.812 -14 1 96.62 96 SER B C 1
ATOM 5371 O O . SER B 1 96 ? 21.266 -11.766 -15.156 1 96.62 96 SER B O 1
ATOM 5373 N N . ALA B 1 97 ? 22.688 -11.086 -13.562 1 97 97 ALA B N 1
ATOM 5374 C CA . ALA B 1 97 ? 23.359 -10.133 -14.438 1 97 97 ALA B CA 1
ATOM 5375 C C . ALA B 1 97 ? 24.281 -10.852 -15.422 1 97 97 ALA B C 1
ATOM 5377 O O . ALA B 1 97 ? 24.922 -11.844 -15.062 1 97 97 ALA B O 1
ATOM 5378 N N . THR B 1 98 ? 24.344 -10.359 -16.641 1 97.56 98 THR B N 1
ATOM 5379 C CA . THR B 1 98 ? 25.359 -10.781 -17.594 1 97.56 98 THR B CA 1
ATOM 5380 C C . THR B 1 98 ? 26.703 -10.164 -17.266 1 97.56 98 THR B C 1
ATOM 5382 O O . THR B 1 98 ? 26.781 -8.992 -16.891 1 97.56 98 THR B O 1
ATOM 5385 N N . VAL B 1 99 ? 27.703 -10.953 -17.281 1 97.38 99 VAL B N 1
ATOM 5386 C CA . VAL B 1 99 ? 29.047 -10.43 -17.047 1 97.38 99 VAL B CA 1
ATOM 5387 C C . VAL B 1 99 ? 30.031 -11.078 -18 1 97.38 99 VAL B C 1
ATOM 5389 O O . VAL B 1 99 ? 29.906 -12.266 -18.344 1 97.38 99 VAL B O 1
ATOM 5392 N N . GLU B 1 100 ? 31.062 -10.211 -18.391 1 96.06 100 GLU B N 1
ATOM 5393 C CA . GLU B 1 100 ? 32.125 -10.664 -19.297 1 96.06 100 GLU B CA 1
ATOM 5394 C C . GLU B 1 100 ? 33.438 -10.812 -18.562 1 96.06 100 GLU B C 1
ATOM 5396 O O . GLU B 1 100 ? 34.312 -9.93 -18.641 1 96.06 100 GLU B O 1
ATOM 5401 N N . GLY B 1 101 ? 33.625 -11.805 -17.797 1 95.88 101 GLY B N 1
ATOM 5402 C CA . GLY B 1 101 ? 34.906 -12.078 -17.188 1 95.88 101 GLY B CA 1
ATOM 5403 C C . GLY B 1 101 ? 35.125 -11.312 -15.898 1 95.88 101 GLY B C 1
ATOM 5404 O O . GLY B 1 101 ? 36.156 -10.633 -15.75 1 95.88 101 GLY B O 1
ATOM 5405 N N . LEU B 1 102 ? 34.25 -11.414 -14.977 1 97.5 102 LEU B N 1
ATOM 5406 C CA . LEU B 1 102 ? 34.406 -10.828 -13.648 1 97.5 102 LEU B CA 1
ATOM 5407 C C . LEU B 1 102 ? 35.438 -11.586 -12.836 1 97.5 102 LEU B C 1
ATOM 5409 O O . LEU B 1 102 ? 35.312 -12.797 -12.641 1 97.5 102 LEU B O 1
ATOM 5413 N N . GLU B 1 103 ? 36.531 -10.859 -12.461 1 97.62 103 GLU B N 1
ATOM 5414 C CA . GLU B 1 103 ? 37.562 -11.484 -11.641 1 97.62 103 GLU B CA 1
ATOM 5415 C C . GLU B 1 103 ? 37.5 -11 -10.195 1 97.62 103 GLU B C 1
ATOM 5417 O O . GLU B 1 103 ? 37.438 -9.797 -9.938 1 97.62 103 GLU B O 1
ATOM 5422 N N . ALA B 1 104 ? 37.438 -11.977 -9.305 1 96.81 104 ALA B N 1
ATOM 5423 C CA . ALA B 1 104 ? 37.375 -11.617 -7.895 1 96.81 104 ALA B CA 1
ATOM 5424 C C . ALA B 1 104 ? 37.781 -12.789 -7.012 1 96.81 104 ALA B C 1
ATOM 5426 O O . ALA B 1 104 ? 37.844 -13.93 -7.477 1 96.81 104 ALA B O 1
ATOM 5427 N N . GLU B 1 105 ? 38.125 -12.438 -5.789 1 96.38 105 GLU B N 1
ATOM 5428 C CA . GLU B 1 105 ? 38.375 -13.453 -4.773 1 96.38 105 GLU B CA 1
ATOM 5429 C C . GLU B 1 105 ? 37.062 -14.172 -4.395 1 96.38 105 GLU B C 1
ATOM 5431 O O . GLU B 1 105 ? 36 -13.562 -4.379 1 96.38 105 GLU B O 1
ATOM 5436 N N . VAL B 1 106 ? 37.188 -15.523 -4.137 1 97.38 106 VAL B N 1
ATOM 5437 C CA . VAL B 1 106 ? 36.031 -16.312 -3.713 1 97.38 106 VAL B CA 1
ATOM 5438 C C . VAL B 1 106 ? 36.062 -16.516 -2.201 1 97.38 106 VAL B C 1
ATOM 5440 O O . VAL B 1 106 ? 37.125 -16.875 -1.65 1 97.38 106 VAL B O 1
ATOM 5443 N N . VAL B 1 107 ? 34.969 -16.281 -1.583 1 96.44 107 VAL B N 1
ATOM 5444 C CA . VAL B 1 107 ? 34.812 -16.5 -0.148 1 96.44 107 VAL B CA 1
ATOM 5445 C C . VAL B 1 107 ? 33.75 -17.578 0.11 1 96.44 107 VAL B C 1
ATOM 5447 O O . VAL B 1 107 ? 32.656 -17.484 -0.412 1 96.44 107 VAL B O 1
ATOM 5450 N N . ASP B 1 108 ? 34.156 -18.594 0.888 1 96.06 108 ASP B N 1
ATOM 5451 C CA . ASP B 1 108 ? 33.219 -19.656 1.256 1 96.06 108 ASP B CA 1
ATOM 5452 C C . ASP B 1 108 ? 32.344 -19.234 2.438 1 96.06 108 ASP B C 1
ATOM 5454 O O . ASP B 1 108 ? 32.844 -19.047 3.547 1 96.06 108 ASP B O 1
ATOM 5458 N N . LEU B 1 109 ? 31.031 -19.172 2.238 1 95.19 109 LEU B N 1
ATOM 5459 C CA . LEU B 1 109 ? 30.141 -18.703 3.291 1 95.19 109 LEU B CA 1
ATOM 5460 C C . LEU B 1 109 ? 29.188 -19.812 3.732 1 95.19 109 LEU B C 1
ATOM 5462 O O . LEU B 1 109 ? 28.203 -19.547 4.422 1 95.19 109 LEU B O 1
ATOM 5466 N N . GLY B 1 110 ? 29.469 -21 3.262 1 92.88 110 GLY B N 1
ATOM 5467 C CA . GLY B 1 110 ? 28.578 -22.094 3.619 1 92.88 110 GLY B CA 1
ATOM 5468 C C . GLY B 1 110 ? 27.156 -21.875 3.139 1 92.88 110 GLY B C 1
ATOM 5469 O O . GLY B 1 110 ? 26.906 -21.719 1.94 1 92.88 110 GLY B O 1
ATOM 5470 N N . PHE B 1 111 ? 26.156 -21.656 4.082 1 90.88 111 PHE B N 1
ATOM 5471 C CA . PHE B 1 111 ? 24.75 -21.516 3.699 1 90.88 111 PHE B CA 1
ATOM 5472 C C . PHE B 1 111 ? 24.375 -20.047 3.564 1 90.88 111 PHE B C 1
ATOM 5474 O O . PHE B 1 111 ? 23.266 -19.719 3.154 1 90.88 111 PHE B O 1
ATOM 5481 N N . GLY B 1 112 ? 25.266 -19.188 3.795 1 93.31 112 GLY B N 1
ATOM 5482 C CA . GLY B 1 112 ? 25 -17.766 3.646 1 93.31 112 GLY B CA 1
ATOM 5483 C C . GLY B 1 112 ? 23.969 -17.25 4.629 1 93.31 112 GLY B C 1
ATOM 5484 O O . GLY B 1 112 ? 23.094 -16.469 4.25 1 93.31 112 GLY B O 1
ATOM 5485 N N . THR B 1 113 ? 24 -17.719 5.895 1 90.75 113 THR B N 1
ATOM 5486 C CA . THR B 1 113 ? 23.125 -17.203 6.941 1 90.75 113 THR B CA 1
ATOM 5487 C C . THR B 1 113 ? 23.547 -15.789 7.348 1 90.75 113 THR B C 1
ATOM 5489 O O . THR B 1 113 ? 24.641 -15.344 7.02 1 90.75 113 THR B O 1
ATOM 5492 N N . PRO B 1 114 ? 22.594 -15.078 7.953 1 89.25 114 PRO B N 1
ATOM 5493 C CA . PRO B 1 114 ? 22.984 -13.758 8.453 1 89.25 114 PRO B CA 1
ATOM 5494 C C . PRO B 1 114 ? 24.25 -13.789 9.297 1 89.25 114 PRO B C 1
ATOM 5496 O O . PRO B 1 114 ? 25.062 -12.867 9.242 1 89.25 114 PRO B O 1
ATOM 5499 N N . GLU B 1 115 ? 24.438 -14.805 10.062 1 91.62 115 GLU B N 1
ATOM 5500 C CA . GLU B 1 115 ? 25.641 -14.969 10.875 1 91.62 115 GLU B CA 1
ATOM 5501 C C . GLU B 1 115 ? 26.875 -15.141 10.008 1 91.62 115 GLU B C 1
ATOM 5503 O O . GLU B 1 115 ? 27.953 -14.641 10.344 1 91.62 115 GLU B O 1
ATOM 5508 N N . ASP B 1 116 ? 26.688 -15.844 8.922 1 93.38 116 ASP B N 1
ATOM 5509 C CA . ASP B 1 116 ? 27.812 -16.031 7.992 1 93.38 116 ASP B CA 1
ATOM 5510 C C . ASP B 1 116 ? 28.266 -14.711 7.402 1 93.38 116 ASP B C 1
ATOM 5512 O O . ASP B 1 116 ? 29.469 -14.438 7.332 1 93.38 116 ASP B O 1
ATOM 5516 N N . TYR B 1 117 ? 27.359 -13.859 7.055 1 94.62 117 TYR B N 1
ATOM 5517 C CA . TYR B 1 117 ? 27.688 -12.57 6.449 1 94.62 117 TYR B CA 1
ATOM 5518 C C . TYR B 1 117 ? 28.25 -11.609 7.488 1 94.62 117 TYR B C 1
ATOM 5520 O O . TYR B 1 117 ? 29.031 -10.711 7.148 1 94.62 117 TYR B O 1
ATOM 5528 N N . ALA B 1 118 ? 27.828 -11.82 8.758 1 92.12 118 ALA B N 1
ATOM 5529 C CA . ALA B 1 118 ? 28.344 -10.977 9.836 1 92.12 118 ALA B CA 1
ATOM 5530 C C . ALA B 1 118 ? 29.812 -11.289 10.133 1 92.12 118 ALA B C 1
ATOM 5532 O O . ALA B 1 118 ? 30.562 -10.414 10.539 1 92.12 118 ALA B O 1
ATOM 5533 N N . ARG B 1 119 ? 30.25 -12.438 9.938 1 91.94 119 ARG B N 1
ATOM 5534 C CA . ARG B 1 119 ? 31.578 -12.914 10.32 1 91.94 119 ARG B CA 1
ATOM 5535 C C . ARG B 1 119 ? 32.625 -12.539 9.266 1 91.94 119 ARG B C 1
ATOM 5537 O O . ARG B 1 119 ? 33.812 -12.531 9.547 1 91.94 119 ARG B O 1
ATOM 5544 N N . GLN B 1 120 ? 32.156 -12.273 8.07 1 90.44 120 GLN B N 1
ATOM 5545 C CA . GLN B 1 120 ? 33.125 -12.078 6.988 1 90.44 120 GLN B CA 1
ATOM 5546 C C . GLN B 1 120 ? 32.688 -10.953 6.055 1 90.44 120 GLN B C 1
ATOM 5548 O O . GLN B 1 120 ? 31.531 -10.93 5.617 1 90.44 120 GLN B O 1
ATOM 5553 N N . ASP B 1 121 ? 33.594 -10.117 5.746 1 91.94 121 ASP B N 1
ATOM 5554 C CA . ASP B 1 121 ? 33.312 -9.062 4.773 1 91.94 121 ASP B CA 1
ATOM 5555 C C . ASP B 1 121 ? 33.406 -9.602 3.346 1 91.94 121 ASP B C 1
ATOM 5557 O O . ASP B 1 121 ? 34.469 -10.031 2.895 1 91.94 121 ASP B O 1
ATOM 5561 N N . VAL B 1 122 ? 32.344 -9.477 2.621 1 97.06 122 VAL B N 1
ATOM 5562 C CA . VAL B 1 122 ? 32.281 -10.086 1.298 1 97.06 122 VAL B CA 1
ATOM 5563 C C . VAL B 1 122 ? 32.188 -9 0.229 1 97.06 122 VAL B C 1
ATOM 5565 O O . VAL B 1 122 ? 31.984 -9.297 -0.949 1 97.06 122 VAL B O 1
ATOM 5568 N N . ARG B 1 123 ? 32.312 -7.738 0.606 1 95.5 123 ARG B N 1
ATOM 5569 C CA . ARG B 1 123 ? 32.219 -6.629 -0.338 1 95.5 123 ARG B CA 1
ATOM 5570 C C . ARG B 1 123 ? 33.281 -6.766 -1.429 1 95.5 123 ARG B C 1
ATOM 5572 O O . ARG B 1 123 ? 34.469 -6.922 -1.133 1 95.5 123 ARG B O 1
ATOM 5579 N N . GLY B 1 124 ? 32.781 -6.715 -2.656 1 97.5 124 GLY B N 1
ATOM 5580 C CA . GLY B 1 124 ? 33.688 -6.781 -3.803 1 97.5 124 GLY B CA 1
ATOM 5581 C C . GLY B 1 124 ? 34.188 -8.188 -4.098 1 97.5 124 GLY B C 1
ATOM 5582 O O . GLY B 1 124 ? 35.094 -8.375 -4.898 1 97.5 124 GLY B O 1
ATOM 5583 N N . LYS B 1 125 ? 33.594 -9.219 -3.512 1 97.81 125 LYS B N 1
ATOM 5584 C CA . LYS B 1 125 ? 34.031 -10.602 -3.676 1 97.81 125 LYS B CA 1
ATOM 5585 C C . LYS B 1 125 ? 32.906 -11.469 -4.242 1 97.81 125 LYS B C 1
ATOM 5587 O O . LYS B 1 125 ? 31.781 -11.008 -4.383 1 97.81 125 LYS B O 1
ATOM 5592 N N . ILE B 1 126 ? 33.281 -12.656 -4.688 1 98.31 126 ILE B N 1
ATOM 5593 C CA . ILE B 1 126 ? 32.312 -13.68 -5.09 1 98.31 126 ILE B CA 1
ATOM 5594 C C . ILE B 1 126 ? 32.094 -14.664 -3.945 1 98.31 126 ILE B C 1
ATOM 5596 O O . ILE B 1 126 ? 33.062 -15.141 -3.332 1 98.31 126 ILE B O 1
ATOM 5600 N N . VAL B 1 127 ? 30.859 -14.953 -3.617 1 98.19 127 VAL B N 1
ATOM 5601 C CA . VAL B 1 127 ? 30.594 -15.828 -2.482 1 98.19 127 VAL B CA 1
ATOM 5602 C C . VAL B 1 127 ? 30.266 -17.234 -2.982 1 98.19 127 VAL B C 1
ATOM 5604 O O . VAL B 1 127 ? 29.594 -17.391 -4.012 1 98.19 127 VAL B O 1
ATOM 5607 N N . LEU B 1 128 ? 30.812 -18.234 -2.322 1 97.69 128 LEU B N 1
ATOM 5608 C CA . LEU B 1 128 ? 30.484 -19.641 -2.516 1 97.69 128 LEU B CA 1
ATOM 5609 C C . LEU B 1 128 ? 29.453 -20.094 -1.496 1 97.69 128 LEU B C 1
ATOM 5611 O O . LEU B 1 128 ? 29.688 -20.016 -0.288 1 97.69 128 LEU B O 1
ATOM 5615 N N . LEU B 1 129 ? 28.297 -20.531 -1.982 1 96.19 129 LEU B N 1
ATOM 5616 C CA . LEU B 1 129 ? 27.172 -20.875 -1.12 1 96.19 129 LEU B CA 1
ATOM 5617 C C . LEU B 1 129 ? 26.703 -22.297 -1.366 1 96.19 129 LEU B C 1
ATOM 5619 O O . LEU B 1 129 ? 26.688 -22.766 -2.51 1 96.19 129 LEU B O 1
ATOM 5623 N N . ASN B 1 130 ? 26.281 -22.938 -0.273 1 93.62 130 ASN B N 1
ATOM 5624 C CA . ASN B 1 130 ? 25.641 -24.25 -0.395 1 93.62 130 ASN B CA 1
ATOM 5625 C C . ASN B 1 130 ? 24.188 -24.125 -0.859 1 93.62 130 ASN B C 1
ATOM 5627 O O . ASN B 1 130 ? 23.469 -23.219 -0.432 1 93.62 130 ASN B O 1
ATOM 5631 N N . GLY B 1 131 ? 23.812 -25.047 -1.805 1 91.75 131 GLY B N 1
ATOM 5632 C CA . GLY B 1 131 ? 22.391 -25.172 -2.129 1 91.75 131 GLY B CA 1
ATOM 5633 C C . GLY B 1 131 ? 22.047 -24.547 -3.471 1 91.75 131 GLY B C 1
ATOM 5634 O O . GLY B 1 131 ? 22.922 -24.172 -4.242 1 91.75 131 GLY B O 1
ATOM 5635 N N . LEU B 1 132 ? 20.703 -24.5 -3.758 1 92.94 132 LEU B N 1
ATOM 5636 C CA . LEU B 1 132 ? 20.203 -23.953 -5.008 1 92.94 132 LEU B CA 1
ATOM 5637 C C . LEU B 1 132 ? 20.188 -22.422 -4.965 1 92.94 132 LEU B C 1
ATOM 5639 O O . LEU B 1 132 ? 20.078 -21.828 -3.891 1 92.94 132 LEU B O 1
ATOM 5643 N N . ALA B 1 133 ? 20.375 -21.859 -6.141 1 94.5 133 ALA B N 1
ATOM 5644 C CA . ALA B 1 133 ? 20.234 -20.406 -6.246 1 94.5 133 ALA B CA 1
ATOM 5645 C C . ALA B 1 133 ? 18.797 -19.969 -6.027 1 94.5 133 ALA B C 1
ATOM 5647 O O . ALA B 1 133 ? 17.906 -20.344 -6.793 1 94.5 133 ALA B O 1
ATOM 5648 N N . THR B 1 134 ? 18.516 -19.266 -4.934 1 92.94 134 THR B N 1
ATOM 5649 C CA . THR B 1 134 ? 17.172 -18.766 -4.629 1 92.94 134 THR B CA 1
ATOM 5650 C C . THR B 1 134 ? 17.141 -17.234 -4.621 1 92.94 134 THR B C 1
ATOM 5652 O O . THR B 1 134 ? 18.188 -16.594 -4.496 1 92.94 134 THR B O 1
ATOM 5655 N N . PRO B 1 135 ? 15.953 -16.641 -4.785 1 94.19 135 PRO B N 1
ATOM 5656 C CA . PRO B 1 135 ? 15.852 -15.188 -4.711 1 94.19 135 PRO B CA 1
ATOM 5657 C C . PRO B 1 135 ? 16.391 -14.617 -3.4 1 94.19 135 PRO B C 1
ATOM 5659 O O . PRO B 1 135 ? 17.094 -13.602 -3.404 1 94.19 135 PRO B O 1
ATOM 5662 N N . THR B 1 136 ? 16.156 -15.25 -2.311 1 93.12 136 THR B N 1
ATOM 5663 C CA . THR B 1 136 ? 16.578 -14.758 -1.001 1 93.12 136 THR B CA 1
ATOM 5664 C C . THR B 1 136 ? 18.094 -14.805 -0.867 1 93.12 136 THR B C 1
ATOM 5666 O O . THR B 1 136 ? 18.703 -13.891 -0.314 1 93.12 136 THR B O 1
ATOM 5669 N N . ALA B 1 137 ? 18.688 -15.875 -1.338 1 93.94 137 ALA B N 1
ATOM 5670 C CA . ALA B 1 137 ? 20.141 -16.031 -1.229 1 93.94 137 ALA B CA 1
ATOM 5671 C C . ALA B 1 137 ? 20.859 -14.977 -2.061 1 93.94 137 ALA B C 1
ATOM 5673 O O . ALA B 1 137 ? 21.828 -14.367 -1.596 1 93.94 137 ALA B O 1
ATOM 5674 N N . VAL B 1 138 ? 20.391 -14.789 -3.291 1 96.5 138 VAL B N 1
ATOM 5675 C CA . VAL B 1 138 ? 21.016 -13.82 -4.18 1 96.5 138 VAL B CA 1
ATOM 5676 C C . VAL B 1 138 ? 20.812 -12.414 -3.621 1 96.5 138 VAL B C 1
ATOM 5678 O O . VAL B 1 138 ? 21.766 -11.609 -3.6 1 96.5 138 VAL B O 1
ATOM 5681 N N . TYR B 1 139 ? 19.609 -12.148 -3.154 1 95.44 139 TYR B N 1
ATOM 5682 C CA . TYR B 1 139 ? 19.312 -10.836 -2.584 1 95.44 139 TYR B CA 1
ATOM 5683 C C . TYR B 1 139 ? 20.203 -10.555 -1.379 1 95.44 139 TYR B C 1
ATOM 5685 O O . TYR B 1 139 ? 20.781 -9.469 -1.269 1 95.44 139 TYR B O 1
ATOM 5693 N N . ALA B 1 140 ? 20.344 -11.461 -0.485 1 94.94 140 ALA B N 1
ATOM 5694 C CA . ALA B 1 140 ? 21.172 -11.305 0.708 1 94.94 140 ALA B CA 1
ATOM 5695 C C . ALA B 1 140 ? 22.625 -11.055 0.337 1 94.94 140 ALA B C 1
ATOM 5697 O O . ALA B 1 140 ? 23.281 -10.203 0.932 1 94.94 140 ALA B O 1
ATOM 5698 N N . ALA B 1 141 ? 23.109 -11.781 -0.621 1 97.31 141 ALA B N 1
ATOM 5699 C CA . ALA B 1 141 ? 24.484 -11.625 -1.07 1 97.31 141 ALA B CA 1
ATOM 5700 C C . ALA B 1 141 ? 24.734 -10.234 -1.639 1 97.31 141 ALA B C 1
ATOM 5702 O O . ALA B 1 141 ? 25.734 -9.594 -1.319 1 97.31 141 ALA B O 1
ATOM 5703 N N . GLU B 1 142 ? 23.828 -9.812 -2.494 1 96.88 142 GLU B N 1
ATOM 5704 C CA . GLU B 1 142 ? 23.953 -8.477 -3.076 1 96.88 142 GLU B CA 1
ATOM 5705 C C . GLU B 1 142 ? 23.938 -7.402 -1.995 1 96.88 142 GLU B C 1
ATOM 5707 O O . GLU B 1 142 ? 24.719 -6.457 -2.039 1 96.88 142 GLU B O 1
ATOM 5712 N N . GLN B 1 143 ? 23.016 -7.57 -1.055 1 94.5 143 GLN B N 1
ATOM 5713 C CA . GLN B 1 143 ? 22.906 -6.59 0.021 1 94.5 143 GLN B CA 1
ATOM 5714 C C . GLN B 1 143 ? 24.188 -6.531 0.843 1 94.5 143 GLN B C 1
ATOM 5716 O O . GLN B 1 143 ? 24.547 -5.477 1.365 1 94.5 143 GLN B O 1
ATOM 5721 N N . ALA B 1 144 ? 24.875 -7.605 0.936 1 96.75 144 ALA B N 1
ATOM 5722 C CA . ALA B 1 144 ? 26.109 -7.68 1.706 1 96.75 144 ALA B CA 1
ATOM 5723 C C . ALA B 1 144 ? 27.281 -7.148 0.899 1 96.75 144 ALA B C 1
ATOM 5725 O O . ALA B 1 144 ? 28.406 -7.039 1.416 1 96.75 144 ALA B O 1
ATOM 5726 N N . GLY B 1 145 ? 27.078 -6.875 -0.37 1 97.25 145 GLY B N 1
ATOM 5727 C CA . GLY B 1 145 ? 28.109 -6.238 -1.187 1 97.25 145 GLY B CA 1
ATOM 5728 C C . GLY B 1 145 ? 28.844 -7.211 -2.084 1 97.25 145 GLY B C 1
ATOM 5729 O O . GLY B 1 145 ? 29.812 -6.832 -2.762 1 97.25 145 GLY B O 1
ATOM 5730 N N . ALA B 1 146 ? 28.406 -8.469 -2.094 1 98.25 146 ALA B N 1
ATOM 5731 C CA . ALA B 1 146 ? 29.031 -9.438 -3.002 1 98.25 146 ALA B CA 1
ATOM 5732 C C . ALA B 1 146 ? 28.781 -9.055 -4.457 1 98.25 146 ALA B C 1
ATOM 5734 O O . ALA B 1 146 ? 27.688 -8.586 -4.805 1 98.25 146 ALA B O 1
ATOM 5735 N N . ILE B 1 147 ? 29.781 -9.352 -5.32 1 98.5 147 ILE B N 1
ATOM 5736 C CA . ILE B 1 147 ? 29.656 -8.906 -6.707 1 98.5 147 ILE B CA 1
ATOM 5737 C C . ILE B 1 147 ? 29.344 -10.102 -7.602 1 98.5 147 ILE B C 1
ATOM 5739 O O . ILE B 1 147 ? 29.203 -9.953 -8.82 1 98.5 147 ILE B O 1
ATOM 5743 N N . GLY B 1 148 ? 29.172 -11.328 -6.996 1 98.56 148 GLY B N 1
ATOM 5744 C CA . GLY B 1 148 ? 28.781 -12.562 -7.668 1 98.56 148 GLY B CA 1
ATOM 5745 C C . GLY B 1 148 ? 28.562 -13.719 -6.711 1 98.56 148 GLY B C 1
ATOM 5746 O O . GLY B 1 148 ? 28.938 -13.648 -5.543 1 98.56 148 GLY B O 1
ATOM 5747 N N . GLN B 1 149 ? 27.891 -14.758 -7.219 1 98.62 149 GLN B N 1
ATOM 5748 C CA . GLN B 1 149 ? 27.594 -15.922 -6.395 1 98.62 149 GLN B CA 1
ATOM 5749 C C . GLN B 1 149 ? 27.891 -17.219 -7.145 1 98.62 149 GLN B C 1
ATOM 5751 O O . GLN B 1 149 ? 27.641 -17.312 -8.352 1 98.62 149 GLN B O 1
ATOM 5756 N N . ILE B 1 150 ? 28.406 -18.156 -6.445 1 98.56 150 ILE B N 1
ATOM 5757 C CA . ILE B 1 150 ? 28.562 -19.547 -6.895 1 98.56 150 ILE B CA 1
ATOM 5758 C C . ILE B 1 150 ? 27.797 -20.469 -5.945 1 98.56 150 ILE B C 1
ATOM 5760 O O . ILE B 1 150 ? 28.094 -20.516 -4.75 1 98.56 150 ILE B O 1
ATOM 5764 N N . PHE B 1 151 ? 26.844 -21.219 -6.488 1 97 151 PHE B N 1
ATOM 5765 C CA . PHE B 1 151 ? 26.047 -22.125 -5.688 1 97 151 PHE B CA 1
ATOM 5766 C C . PHE B 1 151 ? 26.469 -23.578 -5.906 1 97 151 PHE B C 1
ATOM 5768 O O . PHE B 1 151 ? 26.609 -24.016 -7.047 1 97 151 PHE B O 1
ATOM 5775 N N . ILE B 1 152 ? 26.672 -24.25 -4.84 1 95.75 152 ILE B N 1
ATOM 5776 C CA . ILE B 1 152 ? 27 -25.672 -4.91 1 95.75 152 ILE B CA 1
ATOM 5777 C C . ILE B 1 152 ? 25.703 -26.5 -4.902 1 95.75 152 ILE B C 1
ATOM 5779 O O . ILE B 1 152 ? 25.062 -26.625 -3.867 1 95.75 152 ILE B O 1
ATOM 5783 N N . ASN B 1 153 ? 25.391 -27.047 -6.109 1 93.81 153 ASN B N 1
ATOM 5784 C CA . ASN B 1 153 ? 24.234 -27.938 -6.23 1 93.81 153 ASN B CA 1
ATOM 5785 C C . ASN B 1 153 ? 24.578 -29.359 -5.82 1 93.81 153 ASN B C 1
ATOM 5787 O O . ASN B 1 153 ? 25.547 -29.594 -5.078 1 93.81 153 ASN B O 1
ATOM 5791 N N . ASP B 1 154 ? 23.781 -30.375 -6.148 1 90 154 ASP B N 1
ATOM 5792 C CA . ASP B 1 154 ? 24.078 -31.781 -5.969 1 90 154 ASP B CA 1
ATOM 5793 C C . ASP B 1 154 ? 24.859 -32.344 -7.16 1 90 154 ASP B C 1
ATOM 5795 O O . ASP B 1 154 ? 25.734 -31.656 -7.699 1 90 154 ASP B O 1
ATOM 5799 N N . ASP B 1 155 ? 24.594 -33.562 -7.5 1 90.38 155 ASP B N 1
ATOM 5800 C CA . ASP B 1 155 ? 25.328 -34.219 -8.594 1 90.38 155 ASP B CA 1
ATOM 5801 C C . ASP B 1 155 ? 24.828 -33.719 -9.945 1 90.38 155 ASP B C 1
ATOM 5803 O O . ASP B 1 155 ? 25.391 -34.062 -10.984 1 90.38 155 ASP B O 1
ATOM 5807 N N . HIS B 1 156 ? 23.812 -32.875 -9.859 1 91.56 156 HIS B N 1
ATOM 5808 C CA . HIS B 1 156 ? 23.234 -32.312 -11.078 1 91.56 156 HIS B CA 1
ATOM 5809 C C . HIS B 1 156 ? 23.062 -30.812 -10.953 1 91.56 156 HIS B C 1
ATOM 5811 O O . HIS B 1 156 ? 22.891 -30.281 -9.852 1 91.56 156 HIS B O 1
ATOM 5817 N N . LEU B 1 157 ? 23.156 -30.125 -12.102 1 94.75 157 LEU B N 1
ATOM 5818 C CA . LEU B 1 157 ? 22.906 -28.688 -12.141 1 94.75 157 LEU B CA 1
ATOM 5819 C C . LEU B 1 157 ? 21.438 -28.406 -12.359 1 94.75 157 LEU B C 1
ATOM 5821 O O . LEU B 1 157 ? 20.812 -28.969 -13.258 1 94.75 157 LEU B O 1
ATOM 5825 N N . HIS B 1 158 ? 20.875 -27.578 -11.523 1 95 158 HIS B N 1
ATOM 5826 C CA . HIS B 1 158 ? 19.469 -27.219 -11.594 1 95 158 HIS B CA 1
ATOM 5827 C C . HIS B 1 158 ? 19.266 -25.828 -12.18 1 95 158 HIS B C 1
ATOM 5829 O O . HIS B 1 158 ? 19.953 -24.875 -11.773 1 95 158 HIS B O 1
ATOM 5835 N N . TYR B 1 159 ? 18.359 -25.734 -13.172 1 96.5 159 TYR B N 1
ATOM 5836 C CA . TYR B 1 159 ? 17.922 -24.406 -13.625 1 96.5 159 TYR B CA 1
ATOM 5837 C C . TYR B 1 159 ? 17.156 -23.688 -12.523 1 96.5 159 TYR B C 1
ATOM 5839 O O . TYR B 1 159 ? 16.281 -24.266 -11.891 1 96.5 159 TYR B O 1
ATOM 5847 N N . MET B 1 160 ? 17.578 -22.453 -12.258 1 95.94 160 MET B N 1
ATOM 5848 C CA . MET B 1 160 ? 16.891 -21.672 -11.234 1 95.94 160 MET B CA 1
ATOM 5849 C C . MET B 1 160 ? 16.609 -20.25 -11.734 1 95.94 160 MET B C 1
ATOM 5851 O O . MET B 1 160 ? 17.281 -19.781 -12.656 1 95.94 160 MET B O 1
ATOM 5855 N N . ILE B 1 161 ? 15.617 -19.594 -11.18 1 96.88 161 ILE B N 1
ATOM 5856 C CA . ILE B 1 161 ? 15.328 -18.172 -11.391 1 96.88 161 ILE B CA 1
ATOM 5857 C C . ILE B 1 161 ? 15.523 -17.406 -10.086 1 96.88 161 ILE B C 1
ATOM 5859 O O . ILE B 1 161 ? 14.992 -17.797 -9.039 1 96.88 161 ILE B O 1
ATOM 5863 N N . VAL B 1 162 ? 16.266 -16.297 -10.148 1 96.81 162 VAL B N 1
ATOM 5864 C CA . VAL B 1 162 ? 16.719 -15.734 -8.883 1 96.81 162 VAL B CA 1
ATOM 5865 C C . VAL B 1 162 ? 16.047 -14.391 -8.641 1 96.81 162 VAL B C 1
ATOM 5867 O O . VAL B 1 162 ? 16.328 -13.703 -7.66 1 96.81 162 VAL B O 1
ATOM 5870 N N . SER B 1 163 ? 15.078 -13.984 -9.508 1 95.88 163 SER B N 1
ATOM 5871 C CA . SER B 1 163 ? 14.297 -12.781 -9.266 1 95.88 163 SER B CA 1
ATOM 5872 C C . SER B 1 163 ? 13.367 -12.961 -8.07 1 95.88 163 SER B C 1
ATOM 5874 O O . SER B 1 163 ? 12.719 -14 -7.926 1 95.88 163 SER B O 1
ATOM 5876 N N . SER B 1 164 ? 13.32 -11.938 -7.223 1 95.75 164 SER B N 1
ATOM 5877 C CA . SER B 1 164 ? 12.359 -11.953 -6.129 1 95.75 164 SER B CA 1
ATOM 5878 C C . SER B 1 164 ? 11.031 -11.328 -6.547 1 95.75 164 SER B C 1
ATOM 5880 O O . SER B 1 164 ? 10.07 -11.328 -5.777 1 95.75 164 SER B O 1
ATOM 5882 N N . ILE B 1 165 ? 10.953 -10.719 -7.73 1 97.19 165 ILE B N 1
ATOM 5883 C CA . ILE B 1 165 ? 9.758 -10.031 -8.203 1 97.19 165 ILE B CA 1
ATOM 5884 C C . ILE B 1 165 ? 8.719 -11.062 -8.648 1 97.19 165 ILE B C 1
ATOM 5886 O O . ILE B 1 165 ? 9.016 -11.961 -9.438 1 97.19 165 ILE B O 1
ATOM 5890 N N . TRP B 1 166 ? 7.523 -11.023 -8.102 1 97.31 166 TRP B N 1
ATOM 5891 C CA . TRP B 1 166 ? 6.426 -11.906 -8.477 1 97.31 166 TRP B CA 1
ATOM 5892 C C . TRP B 1 166 ? 5.742 -11.406 -9.75 1 97.31 166 TRP B C 1
ATOM 5894 O O . TRP B 1 166 ? 4.969 -10.445 -9.703 1 97.31 166 TRP B O 1
ATOM 5904 N N . GLY B 1 167 ? 6.027 -11.992 -10.859 1 96.62 167 GLY B N 1
ATOM 5905 C CA . GLY B 1 167 ? 5.477 -11.578 -12.141 1 96.62 167 GLY B CA 1
ATOM 5906 C C . GLY B 1 167 ? 6.25 -10.445 -12.781 1 96.62 167 GLY B C 1
ATOM 5907 O O . GLY B 1 167 ? 7.484 -10.445 -12.781 1 96.62 167 GLY B O 1
ATOM 5908 N N . THR B 1 168 ? 5.512 -9.531 -13.398 1 94.62 168 THR B N 1
ATOM 5909 C CA . THR B 1 168 ? 6.109 -8.383 -14.078 1 94.62 168 THR B CA 1
ATOM 5910 C C . THR B 1 168 ? 6.461 -7.285 -13.086 1 94.62 168 THR B C 1
ATOM 5912 O O . THR B 1 168 ? 5.645 -6.93 -12.234 1 94.62 168 THR B O 1
ATOM 5915 N N . PRO B 1 169 ? 7.695 -6.734 -13.219 1 97.25 169 PRO B N 1
ATOM 5916 C CA . PRO B 1 169 ? 8.102 -5.68 -12.289 1 97.25 169 PRO B CA 1
ATOM 5917 C C . PRO B 1 169 ? 7.246 -4.422 -12.406 1 97.25 169 PRO B C 1
ATOM 5919 O O . PRO B 1 169 ? 6.719 -4.129 -13.484 1 97.25 169 PRO B O 1
ATOM 5922 N N . THR B 1 170 ? 7.023 -3.73 -11.375 1 97.81 170 THR B N 1
ATOM 5923 C CA . THR B 1 170 ? 6.574 -2.344 -11.305 1 97.81 170 THR B CA 1
ATOM 5924 C C . THR B 1 170 ? 7.762 -1.398 -11.148 1 97.81 170 THR B C 1
ATOM 5926 O O . THR B 1 170 ? 8.898 -1.843 -10.945 1 97.81 170 THR B O 1
ATOM 5929 N N . PRO B 1 171 ? 7.516 -0.05 -11.305 1 96.69 171 PRO B N 1
ATOM 5930 C CA . PRO B 1 171 ? 8.648 0.853 -11.102 1 96.69 171 PRO B CA 1
ATOM 5931 C C . PRO B 1 171 ? 9.336 0.643 -9.75 1 96.69 171 PRO B C 1
ATOM 5933 O O . PRO B 1 171 ? 10.562 0.626 -9.672 1 96.69 171 PRO B O 1
ATOM 5936 N N . ALA B 1 172 ? 8.578 0.376 -8.75 1 93.81 172 ALA B N 1
ATOM 5937 C CA . ALA B 1 172 ? 9.133 0.198 -7.41 1 93.81 172 ALA B CA 1
ATOM 5938 C C . ALA B 1 172 ? 9.875 -1.128 -7.297 1 93.81 172 ALA B C 1
ATOM 5940 O O . ALA B 1 172 ? 10.992 -1.178 -6.773 1 93.81 172 ALA B O 1
ATOM 5941 N N . SER B 1 173 ? 9.312 -2.203 -7.793 1 96.12 173 SER B N 1
ATOM 5942 C CA . SER B 1 173 ? 9.906 -3.523 -7.609 1 96.12 173 SER B CA 1
ATOM 5943 C C . SER B 1 173 ? 11.055 -3.756 -8.586 1 96.12 173 SER B C 1
ATOM 5945 O O . SER B 1 173 ? 11.891 -4.637 -8.367 1 96.12 173 SER B O 1
ATOM 5947 N N . ALA B 1 174 ? 11.117 -2.965 -9.648 1 96.56 174 ALA B N 1
ATOM 5948 C CA . ALA B 1 174 ? 12.164 -3.113 -10.656 1 96.56 174 ALA B CA 1
ATOM 5949 C C . ALA B 1 174 ? 13.547 -2.932 -10.039 1 96.56 174 ALA B C 1
ATOM 5951 O O . ALA B 1 174 ? 14.539 -3.459 -10.547 1 96.56 174 ALA B O 1
ATOM 5952 N N . GLU B 1 175 ? 13.609 -2.248 -8.898 1 92.81 175 GLU B N 1
ATOM 5953 C CA . GLU B 1 175 ? 14.867 -2.006 -8.203 1 92.81 175 GLU B CA 1
ATOM 5954 C C . GLU B 1 175 ? 15.453 -3.303 -7.652 1 92.81 175 GLU B C 1
ATOM 5956 O O . GLU B 1 175 ? 16.641 -3.375 -7.352 1 92.81 175 GLU B O 1
ATOM 5961 N N . ARG B 1 176 ? 14.656 -4.363 -7.586 1 95.12 176 ARG B N 1
ATOM 5962 C CA . ARG B 1 176 ? 15.109 -5.617 -6.992 1 95.12 176 ARG B CA 1
ATOM 5963 C C . ARG B 1 176 ? 15.578 -6.594 -8.07 1 95.12 176 ARG B C 1
ATOM 5965 O O . ARG B 1 176 ? 15.953 -7.727 -7.762 1 95.12 176 ARG B O 1
ATOM 5972 N N . ILE B 1 177 ? 15.531 -6.211 -9.32 1 96.44 177 ILE B N 1
ATOM 5973 C CA . ILE B 1 177 ? 16.141 -7.051 -10.336 1 96.44 177 ILE B CA 1
ATOM 5974 C C . ILE B 1 177 ? 17.625 -7.27 -10 1 96.44 177 ILE B C 1
ATOM 5976 O O . ILE B 1 177 ? 18.375 -6.309 -9.797 1 96.44 177 ILE B O 1
ATOM 5980 N N . PRO B 1 178 ? 18.062 -8.484 -9.906 1 97.19 178 PRO B N 1
ATOM 5981 C CA . PRO B 1 178 ? 19.438 -8.766 -9.5 1 97.19 178 PRO B CA 1
ATOM 5982 C C . PRO B 1 178 ? 20.469 -8.086 -10.406 1 97.19 178 PRO B C 1
ATOM 5984 O O . PRO B 1 178 ? 20.281 -8.039 -11.625 1 97.19 178 PRO B O 1
ATOM 5987 N N . ARG B 1 179 ? 21.547 -7.598 -9.82 1 95.94 179 ARG B N 1
ATOM 5988 C CA . ARG B 1 179 ? 22.562 -6.852 -10.547 1 95.94 179 ARG B CA 1
ATOM 5989 C C . ARG B 1 179 ? 23.891 -7.613 -10.578 1 95.94 179 ARG B C 1
ATOM 5991 O O . ARG B 1 179 ? 24.891 -7.117 -11.102 1 95.94 179 ARG B O 1
ATOM 5998 N N . THR B 1 180 ? 23.906 -8.781 -9.984 1 98.12 180 THR B N 1
ATOM 5999 C CA . THR B 1 180 ? 25.125 -9.586 -9.922 1 98.12 180 THR B CA 1
ATOM 6000 C C . THR B 1 180 ? 24.938 -10.914 -10.641 1 98.12 180 THR B C 1
ATOM 6002 O O . THR B 1 180 ? 23.812 -11.414 -10.75 1 98.12 180 THR B O 1
ATOM 6005 N N . PRO B 1 181 ? 26.031 -11.477 -11.172 1 98.38 181 PRO B N 1
ATOM 6006 C CA . PRO B 1 181 ? 25.938 -12.805 -11.781 1 98.38 181 PRO B CA 1
ATOM 6007 C C . PRO B 1 181 ? 25.859 -13.93 -10.75 1 98.38 181 PRO B C 1
ATOM 6009 O O . PRO B 1 181 ? 26.406 -13.789 -9.648 1 98.38 181 PRO B O 1
ATOM 6012 N N . SER B 1 182 ? 25.203 -14.977 -11.07 1 98.25 182 SER B N 1
ATOM 6013 C CA . SER B 1 182 ? 25.094 -16.172 -10.234 1 98.25 182 SER B CA 1
ATOM 6014 C C . SER B 1 182 ? 25.172 -17.438 -11.078 1 98.25 182 SER B C 1
ATOM 6016 O O . SER B 1 182 ? 24.531 -17.547 -12.125 1 98.25 182 SER B O 1
ATOM 6018 N N . VAL B 1 183 ? 25.984 -18.391 -10.633 1 98.5 183 VAL B N 1
ATOM 6019 C CA . VAL B 1 183 ? 26.109 -19.656 -11.344 1 98.5 183 VAL B CA 1
ATOM 6020 C C . VAL B 1 183 ? 26.062 -20.812 -10.344 1 98.5 183 VAL B C 1
ATOM 6022 O O . VAL B 1 183 ? 26.188 -20.594 -9.133 1 98.5 183 VAL B O 1
ATOM 6025 N N . SER B 1 184 ? 25.812 -22 -10.859 1 97.62 184 SER B N 1
ATOM 6026 C CA . SER B 1 184 ? 25.812 -23.219 -10.055 1 97.62 184 SER B CA 1
ATOM 6027 C C . SER B 1 184 ? 26.859 -24.219 -10.531 1 97.62 184 SER B C 1
ATOM 6029 O O . SER B 1 184 ? 27.141 -24.281 -11.727 1 97.62 184 SER B O 1
ATOM 6031 N N . VAL B 1 185 ? 27.469 -24.875 -9.625 1 97.69 185 VAL B N 1
ATOM 6032 C CA . VAL B 1 185 ? 28.406 -25.938 -9.914 1 97.69 185 VAL B CA 1
ATOM 6033 C C . VAL B 1 185 ? 27.953 -27.234 -9.227 1 97.69 185 VAL B C 1
ATOM 6035 O O . VAL B 1 185 ? 27.172 -27.188 -8.266 1 97.69 185 VAL B O 1
ATOM 6038 N N . VAL B 1 186 ? 28.391 -28.375 -9.742 1 95.38 186 VAL B N 1
ATOM 6039 C CA . VAL B 1 186 ? 28.016 -29.641 -9.117 1 95.38 186 VAL B CA 1
ATOM 6040 C C . VAL B 1 186 ? 28.781 -29.812 -7.805 1 95.38 186 VAL B C 1
ATOM 6042 O O . VAL B 1 186 ? 29.797 -29.156 -7.578 1 95.38 186 VAL B O 1
ATOM 6045 N N . GLU B 1 187 ? 28.344 -30.719 -7.02 1 94.44 187 GLU B N 1
ATOM 6046 C CA . GLU B 1 187 ? 28.844 -30.922 -5.664 1 94.44 187 GLU B CA 1
ATOM 6047 C C . GLU B 1 187 ? 30.344 -31.188 -5.668 1 94.44 187 GLU B C 1
ATOM 6049 O O . GLU B 1 187 ? 31.094 -30.594 -4.891 1 94.44 187 GLU B O 1
ATOM 6054 N N . ARG B 1 188 ? 30.812 -32.031 -6.508 1 95.19 188 ARG B N 1
ATOM 6055 C CA . ARG B 1 188 ? 32.219 -32.406 -6.574 1 95.19 188 ARG B CA 1
ATOM 6056 C C . ARG B 1 188 ? 33.125 -31.203 -6.832 1 95.19 188 ARG B C 1
ATOM 6058 O O . ARG B 1 188 ? 34.094 -30.984 -6.121 1 95.19 188 ARG B O 1
ATOM 6065 N N . ASP B 1 189 ? 32.781 -30.438 -7.773 1 96.5 189 ASP B N 1
ATOM 6066 C CA . ASP B 1 189 ? 33.562 -29.266 -8.156 1 96.5 189 ASP B CA 1
ATOM 6067 C C . ASP B 1 189 ? 33.5 -28.172 -7.082 1 96.5 189 ASP B C 1
ATOM 6069 O O . ASP B 1 189 ? 34.5 -27.5 -6.812 1 96.5 189 ASP B O 1
ATOM 6073 N N . GLY B 1 190 ? 32.281 -28 -6.504 1 95.88 190 GLY B N 1
ATOM 6074 C CA . GLY B 1 190 ? 32.156 -27.047 -5.422 1 95.88 190 GLY B CA 1
ATOM 6075 C C . GLY B 1 190 ? 33 -27.375 -4.211 1 95.88 190 GLY B C 1
ATOM 6076 O O . GLY B 1 190 ? 33.594 -26.469 -3.613 1 95.88 190 GLY B O 1
ATOM 6077 N N . HIS B 1 191 ? 33.094 -28.578 -3.889 1 94.44 191 HIS B N 1
ATOM 6078 C CA . HIS B 1 191 ? 33.875 -29 -2.74 1 94.44 191 HIS B CA 1
ATOM 6079 C C . HIS B 1 191 ? 35.375 -28.859 -3.025 1 94.44 191 HIS B C 1
ATOM 6081 O O . HIS B 1 191 ? 36.156 -28.562 -2.125 1 94.44 191 HIS B O 1
ATOM 6087 N N . GLU B 1 192 ? 35.75 -29.156 -4.227 1 95.12 192 GLU B N 1
ATOM 6088 C CA . GLU B 1 192 ? 37.125 -28.922 -4.594 1 95.12 192 GLU B CA 1
ATOM 6089 C C . GLU B 1 192 ? 37.5 -27.453 -4.453 1 95.12 192 GLU B C 1
ATOM 6091 O O . GLU B 1 192 ? 38.594 -27.125 -3.947 1 95.12 192 GLU B O 1
ATOM 6096 N N . LEU B 1 193 ? 36.656 -26.641 -4.965 1 95.44 193 LEU B N 1
ATOM 6097 C CA . LEU B 1 193 ? 36.875 -25.203 -4.824 1 95.44 193 LEU B CA 1
ATOM 6098 C C . LEU B 1 193 ? 36.969 -24.797 -3.357 1 95.44 193 LEU B C 1
ATOM 6100 O O . LEU B 1 193 ? 37.844 -24.031 -2.979 1 95.44 193 LEU B O 1
ATOM 6104 N N . ARG B 1 194 ? 36.094 -25.328 -2.564 1 95.25 194 ARG B N 1
ATOM 6105 C CA . ARG B 1 194 ? 36.094 -25.062 -1.13 1 95.25 194 ARG B CA 1
ATOM 6106 C C . ARG B 1 194 ? 37.406 -25.484 -0.502 1 95.25 194 ARG B C 1
ATOM 6108 O O . ARG B 1 194 ? 37.969 -24.75 0.322 1 95.25 194 ARG B O 1
ATOM 6115 N N . ARG B 1 195 ? 37.906 -26.609 -0.816 1 94.62 195 ARG B N 1
ATOM 6116 C CA . ARG B 1 195 ? 39.188 -27.109 -0.304 1 94.62 195 ARG B CA 1
ATOM 6117 C C . ARG B 1 195 ? 40.312 -26.172 -0.669 1 94.62 195 ARG B C 1
ATOM 6119 O O . ARG B 1 195 ? 41.188 -25.875 0.165 1 94.62 195 ARG B O 1
ATOM 6126 N N . ARG B 1 196 ? 40.312 -25.766 -1.838 1 93.56 196 ARG B N 1
ATOM 6127 C CA . ARG B 1 196 ? 41.375 -24.859 -2.293 1 93.56 196 ARG B CA 1
ATOM 6128 C C . ARG B 1 196 ? 41.312 -23.531 -1.525 1 93.56 196 ARG B C 1
ATOM 6130 O O . ARG B 1 196 ? 42.375 -22.953 -1.213 1 93.56 196 ARG B O 1
ATOM 6137 N N . ILE B 1 197 ? 40.094 -23.047 -1.33 1 94.31 197 ILE B N 1
ATOM 6138 C CA . ILE B 1 197 ? 39.938 -21.812 -0.566 1 94.31 197 ILE B CA 1
ATOM 6139 C C . ILE B 1 197 ? 40.531 -21.984 0.83 1 94.31 197 ILE B C 1
ATOM 6141 O O . ILE B 1 197 ? 41.281 -21.125 1.311 1 94.31 197 ILE B O 1
ATOM 6145 N N . ALA B 1 198 ? 40.25 -23.109 1.433 1 92.31 198 ALA B N 1
ATOM 6146 C CA . ALA B 1 198 ? 40.719 -23.391 2.779 1 92.31 198 ALA B CA 1
ATOM 6147 C C . ALA B 1 198 ? 42.25 -23.484 2.801 1 92.31 198 ALA B C 1
ATOM 6149 O O . ALA B 1 198 ? 42.906 -23.016 3.74 1 92.31 198 ALA B O 1
ATOM 6150 N N . GLU B 1 199 ? 42.781 -24.016 1.806 1 91.44 199 GLU B N 1
ATOM 6151 C CA . GLU B 1 199 ? 44.219 -24.234 1.733 1 91.44 199 GLU B CA 1
ATOM 6152 C C . GLU B 1 199 ? 44.969 -22.938 1.453 1 91.44 199 GLU B C 1
ATOM 6154 O O . GLU B 1 199 ? 46.156 -22.812 1.8 1 91.44 199 GLU B O 1
ATOM 6159 N N . ASN B 1 200 ? 44.344 -22.016 0.861 1 87.25 200 ASN B N 1
ATOM 6160 C CA . ASN B 1 200 ? 45 -20.781 0.459 1 87.25 200 ASN B CA 1
ATOM 6161 C C . ASN B 1 200 ? 44.594 -19.609 1.339 1 87.25 200 ASN B C 1
ATOM 6163 O O . ASN B 1 200 ? 44.812 -18.438 0.981 1 87.25 200 ASN B O 1
ATOM 6167 N N . SER B 1 201 ? 43.781 -19.734 2.322 1 75 201 SER B N 1
ATOM 6168 C CA . SER B 1 201 ? 43.281 -18.688 3.215 1 75 201 SER B CA 1
ATOM 6169 C C . SER B 1 201 ? 44.438 -17.797 3.68 1 75 201 SER B C 1
ATOM 6171 O O . SER B 1 201 ? 44.281 -16.594 3.846 1 75 201 SER B O 1
ATOM 6173 N N . GLY B 1 202 ? 45.594 -18.234 3.873 1 65.81 202 GLY B N 1
ATOM 6174 C CA . GLY B 1 202 ? 46.719 -17.469 4.344 1 65.81 202 GLY B CA 1
ATOM 6175 C C . GLY B 1 202 ? 47.562 -16.922 3.219 1 65.81 202 GLY B C 1
ATOM 6176 O O . GLY B 1 202 ? 48.469 -16.078 3.451 1 65.81 202 GLY B O 1
ATOM 6177 N N . ALA B 1 203 ? 47.375 -17.375 2.035 1 68.75 203 ALA B N 1
ATOM 6178 C CA . ALA B 1 203 ? 48.281 -17.031 0.933 1 68.75 203 ALA B CA 1
ATOM 6179 C C . ALA B 1 203 ? 47.562 -16.172 -0.111 1 68.75 203 ALA B C 1
ATOM 6181 O O . ALA B 1 203 ? 47.844 -16.297 -1.309 1 68.75 203 ALA B O 1
ATOM 6182 N N . GLY B 1 204 ? 46.625 -15.328 0.208 1 72.88 204 GLY B N 1
ATOM 6183 C CA . GLY B 1 204 ? 46.031 -14.375 -0.724 1 72.88 204 GLY B CA 1
ATOM 6184 C C . GLY B 1 204 ? 44.688 -14.805 -1.229 1 72.88 204 GLY B C 1
ATOM 6185 O O . GLY B 1 204 ? 44.031 -14.094 -2.008 1 72.88 204 GLY B O 1
ATOM 6186 N N . GLY B 1 205 ? 44.281 -15.992 -0.945 1 86.62 205 GLY B N 1
ATOM 6187 C CA . GLY B 1 205 ? 42.938 -16.453 -1.261 1 86.62 205 GLY B CA 1
ATOM 6188 C C . GLY B 1 205 ? 42.812 -17.078 -2.639 1 86.62 205 GLY B C 1
ATOM 6189 O O . GLY B 1 205 ? 43.844 -17.344 -3.285 1 86.62 205 GLY B O 1
ATOM 6190 N N . VAL B 1 206 ? 41.719 -17.562 -3.098 1 93.75 206 VAL B N 1
ATOM 6191 C CA . VAL B 1 206 ? 41.438 -18.156 -4.398 1 93.75 206 VAL B CA 1
ATOM 6192 C C . VAL B 1 206 ? 40.656 -17.156 -5.25 1 93.75 206 VAL B C 1
ATOM 6194 O O . VAL B 1 206 ? 39.688 -16.562 -4.781 1 93.75 206 VAL B O 1
ATOM 6197 N N . ARG B 1 207 ? 41.156 -16.938 -6.445 1 96 207 ARG B N 1
ATOM 6198 C CA . ARG B 1 207 ? 40.5 -16.047 -7.379 1 96 207 ARG B CA 1
ATOM 6199 C C . ARG B 1 207 ? 39.906 -16.828 -8.562 1 96 207 ARG B C 1
ATOM 6201 O O . ARG B 1 207 ? 40.5 -17.828 -8.984 1 96 207 ARG B O 1
ATOM 6208 N N . VAL B 1 208 ? 38.781 -16.344 -9.07 1 97.94 208 VAL B N 1
ATOM 6209 C CA . VAL B 1 208 ? 38.156 -16.953 -10.234 1 97.94 208 VAL B CA 1
ATOM 6210 C C . VAL B 1 208 ? 37.781 -15.875 -11.25 1 97.94 208 VAL B C 1
ATOM 6212 O O . VAL B 1 208 ? 37.75 -14.688 -10.922 1 97.94 208 VAL B O 1
ATOM 6215 N N . ARG B 1 209 ? 37.625 -16.25 -12.438 1 98.25 209 ARG B N 1
ATOM 6216 C CA . ARG B 1 209 ? 37 -15.469 -13.508 1 98.25 209 ARG B CA 1
ATOM 6217 C C . ARG B 1 209 ? 35.656 -16.047 -13.898 1 98.25 209 ARG B C 1
ATOM 6219 O O . ARG B 1 209 ? 35.562 -17.219 -14.266 1 98.25 209 ARG B O 1
ATOM 6226 N N . LEU B 1 210 ? 34.656 -15.266 -13.789 1 98.31 210 LEU B N 1
ATOM 6227 C CA . LEU B 1 210 ? 33.281 -15.688 -14.055 1 98.31 210 LEU B CA 1
ATOM 6228 C C . LEU B 1 210 ? 32.719 -14.984 -15.289 1 98.31 210 LEU B C 1
ATOM 6230 O O . LEU B 1 210 ? 32.75 -13.758 -15.375 1 98.31 210 LEU B O 1
ATOM 6234 N N . THR B 1 211 ? 32.344 -15.734 -16.266 1 97.88 211 THR B N 1
ATOM 6235 C CA . THR B 1 211 ? 31.562 -15.258 -17.406 1 97.88 211 THR B CA 1
ATOM 6236 C C . THR B 1 211 ? 30.172 -15.891 -17.391 1 97.88 211 THR B C 1
ATOM 6238 O O . THR B 1 211 ? 30.031 -17.094 -17.234 1 97.88 211 THR B O 1
ATOM 6241 N N . SER B 1 212 ? 29.156 -15.117 -17.5 1 98.06 212 SER B N 1
ATOM 6242 C CA . SER B 1 212 ? 27.781 -15.594 -17.516 1 98.06 212 SER B CA 1
ATOM 6243 C C . SER B 1 212 ? 26.922 -14.734 -18.438 1 98.06 212 SER B C 1
ATOM 6245 O O . SER B 1 212 ? 26.797 -13.523 -18.234 1 98.06 212 SER B O 1
ATOM 6247 N N . HIS B 1 213 ? 26.406 -15.336 -19.5 1 98 213 HIS B N 1
ATOM 6248 C CA . HIS B 1 213 ? 25.453 -14.688 -20.391 1 98 213 HIS B CA 1
ATOM 6249 C C . HIS B 1 213 ? 24.031 -15.148 -20.125 1 98 213 HIS B C 1
ATOM 6251 O O . HIS B 1 213 ? 23.75 -16.344 -20.141 1 98 213 HIS B O 1
ATOM 6257 N N . VAL B 1 214 ? 23.156 -14.234 -19.906 1 97.94 214 VAL B N 1
ATOM 6258 C CA . VAL B 1 214 ? 21.75 -14.516 -19.594 1 97.94 214 VAL B CA 1
ATOM 6259 C C . VAL B 1 214 ? 20.844 -13.758 -20.547 1 97.94 214 VAL B C 1
ATOM 6261 O O . VAL B 1 214 ? 21.062 -12.57 -20.828 1 97.94 214 VAL B O 1
ATOM 6264 N N . PHE B 1 215 ? 19.891 -14.484 -21.156 1 97.62 215 PHE B N 1
ATOM 6265 C CA . PHE B 1 215 ? 18.828 -13.836 -21.906 1 97.62 215 PHE B CA 1
ATOM 6266 C C . PHE B 1 215 ? 17.844 -13.148 -20.969 1 97.62 215 PHE B C 1
ATOM 6268 O O . PHE B 1 215 ? 17.375 -13.75 -20 1 97.62 215 PHE B O 1
ATOM 6275 N N . MET B 1 216 ? 17.516 -11.93 -21.188 1 97.06 216 MET B N 1
ATOM 6276 C CA . MET B 1 216 ? 16.469 -11.219 -20.453 1 97.06 216 MET B CA 1
ATOM 6277 C C . MET B 1 216 ? 15.844 -10.133 -21.328 1 97.06 216 MET B C 1
ATOM 6279 O O . MET B 1 216 ? 16.484 -9.117 -21.609 1 97.06 216 MET B O 1
ATOM 6283 N N . ASP B 1 217 ? 14.656 -10.32 -21.734 1 96.88 217 ASP B N 1
ATOM 6284 C CA . ASP B 1 217 ? 13.977 -9.383 -22.625 1 96.88 217 ASP B CA 1
ATOM 6285 C C . ASP B 1 217 ? 12.461 -9.562 -22.562 1 96.88 217 ASP B C 1
ATOM 6287 O O . ASP B 1 217 ? 11.977 -10.57 -22.047 1 96.88 217 ASP B O 1
ATOM 6291 N N . TRP B 1 218 ? 11.781 -8.547 -23.047 1 97.44 218 TRP B N 1
ATOM 6292 C CA . TRP B 1 218 ? 10.328 -8.617 -23.141 1 97.44 218 TRP B CA 1
ATOM 6293 C C . TRP B 1 218 ? 9.906 -9.516 -24.297 1 97.44 218 TRP B C 1
ATOM 6295 O O . TRP B 1 218 ? 10.406 -9.375 -25.422 1 97.44 218 TRP B O 1
ATOM 6305 N N . GLN B 1 219 ? 9.031 -10.453 -23.969 1 97.19 219 GLN B N 1
ATOM 6306 C CA . GLN B 1 219 ? 8.469 -11.352 -24.969 1 97.19 219 GLN B CA 1
ATOM 6307 C C . GLN B 1 219 ? 6.945 -11.383 -24.891 1 97.19 219 GLN B C 1
ATOM 6309 O O . GLN B 1 219 ? 6.371 -11.227 -23.812 1 97.19 219 GLN B O 1
ATOM 6314 N N . GLN B 1 220 ? 6.344 -11.5 -26.078 1 97.31 220 GLN B N 1
ATOM 6315 C CA . GLN B 1 220 ? 4.941 -11.898 -26.047 1 97.31 220 GLN B CA 1
ATOM 6316 C C . GLN B 1 220 ? 4.797 -13.375 -25.688 1 97.31 220 GLN B C 1
ATOM 6318 O O . GLN B 1 220 ? 5.375 -14.242 -26.344 1 97.31 220 GLN B O 1
ATOM 6323 N N . THR B 1 221 ? 4.09 -13.664 -24.609 1 98.25 221 THR B N 1
ATOM 6324 C CA . THR B 1 221 ? 3.938 -15.039 -24.141 1 98.25 221 THR B CA 1
ATOM 6325 C C . THR B 1 221 ? 2.471 -15.461 -24.188 1 98.25 221 THR B C 1
ATOM 6327 O O . THR B 1 221 ? 1.577 -14.641 -23.969 1 98.25 221 THR B O 1
ATOM 6330 N N . PRO B 1 222 ? 2.229 -16.719 -24.469 1 98.56 222 PRO B N 1
ATOM 6331 C CA . PRO B 1 222 ? 0.852 -17.203 -24.562 1 98.56 222 PRO B CA 1
ATOM 6332 C C . PRO B 1 222 ? 0.235 -17.531 -23.203 1 98.56 222 PRO B C 1
ATOM 6334 O O . PRO B 1 222 ? 0.957 -17.828 -22.25 1 98.56 222 PRO B O 1
ATOM 6337 N N . LEU B 1 223 ? -1.028 -17.422 -23.094 1 98.62 223 LEU B N 1
ATOM 6338 C CA . LEU B 1 223 ? -1.887 -17.812 -21.984 1 98.62 223 LEU B CA 1
ATOM 6339 C C . LEU B 1 223 ? -3.195 -18.406 -22.5 1 98.62 223 LEU B C 1
ATOM 6341 O O . LEU B 1 223 ? -3.955 -17.734 -23.188 1 98.62 223 LEU B O 1
ATOM 6345 N N . LEU B 1 224 ? -3.451 -19.656 -22.203 1 98.94 224 LEU B N 1
ATOM 6346 C CA . LEU B 1 224 ? -4.637 -20.344 -22.719 1 98.94 224 LEU B CA 1
ATOM 6347 C C . LEU B 1 224 ? -5.699 -20.469 -21.625 1 98.94 224 LEU B C 1
ATOM 6349 O O . LEU B 1 224 ? -5.41 -20.938 -20.516 1 98.94 224 LEU B O 1
ATOM 6353 N N . VAL B 1 225 ? -6.855 -19.938 -21.875 1 98.94 225 VAL B N 1
ATOM 6354 C CA . VAL B 1 225 ? -8.031 -20.094 -21.031 1 98.94 225 VAL B CA 1
ATOM 6355 C C . VAL B 1 225 ? -9.047 -21 -21.703 1 98.94 225 VAL B C 1
ATOM 6357 O O . VAL B 1 225 ? -9.344 -20.859 -22.891 1 98.94 225 VAL B O 1
ATOM 6360 N N . ALA B 1 226 ? -9.57 -22 -21 1 98.94 226 ALA B N 1
ATOM 6361 C CA . ALA B 1 226 ? -10.594 -22.906 -21.5 1 98.94 226 ALA B CA 1
ATOM 6362 C C . ALA B 1 226 ? -11.742 -23.047 -20.5 1 98.94 226 ALA B C 1
ATOM 6364 O O . ALA B 1 226 ? -11.523 -23.391 -19.344 1 98.94 226 ALA B O 1
ATOM 6365 N N . ASP B 1 227 ? -12.945 -22.828 -20.953 1 98.75 227 ASP B N 1
ATOM 6366 C CA . ASP B 1 227 ? -14.109 -22.844 -20.078 1 98.75 227 ASP B CA 1
ATOM 6367 C C . ASP B 1 227 ? -15.008 -24.047 -20.359 1 98.75 227 ASP B C 1
ATOM 6369 O O . ASP B 1 227 ? -15.266 -24.359 -21.531 1 98.75 227 ASP B O 1
ATOM 6373 N N . LEU B 1 228 ? -15.383 -24.75 -19.375 1 98.69 228 LEU B N 1
ATOM 6374 C CA . LEU B 1 228 ? -16.469 -25.719 -19.328 1 98.69 228 LEU B CA 1
ATOM 6375 C C . LEU B 1 228 ? -17.594 -25.25 -18.422 1 98.69 228 LEU B C 1
ATOM 6377 O O . LEU B 1 228 ? -17.547 -25.484 -17.203 1 98.69 228 LEU B O 1
ATOM 6381 N N . PRO B 1 229 ? -18.609 -24.609 -18.953 1 97.38 229 PRO B N 1
ATOM 6382 C CA . PRO B 1 229 ? -19.672 -24.016 -18.125 1 97.38 229 PRO B CA 1
ATOM 6383 C C . PRO B 1 229 ? -20.469 -25.062 -17.359 1 97.38 229 PRO B C 1
ATOM 6385 O O . PRO B 1 229 ? -20.625 -26.188 -17.828 1 97.38 229 PRO B O 1
ATOM 6388 N N . GLY B 1 230 ? -20.891 -24.766 -16.188 1 96.5 230 GLY B N 1
ATOM 6389 C CA . GLY B 1 230 ? -21.844 -25.547 -15.422 1 96.5 230 GLY B CA 1
ATOM 6390 C C . GLY B 1 230 ? -23.25 -24.984 -15.469 1 96.5 230 GLY B C 1
ATOM 6391 O O . GLY B 1 230 ? -23.531 -24.094 -16.266 1 96.5 230 GLY B O 1
ATOM 6392 N N . GLN B 1 231 ? -24.109 -25.562 -14.727 1 95.06 231 GLN B N 1
ATOM 6393 C CA . GLN B 1 231 ? -25.484 -25.094 -14.648 1 95.06 231 GLN B CA 1
ATOM 6394 C C . GLN B 1 231 ? -25.578 -23.719 -14.016 1 95.06 231 GLN B C 1
ATOM 6396 O O . GLN B 1 231 ? -26.391 -22.891 -14.438 1 95.06 231 GLN B O 1
ATOM 6401 N N . ASN B 1 232 ? -24.844 -23.578 -13 1 93.94 232 ASN B N 1
ATOM 6402 C CA . ASN B 1 232 ? -24.688 -22.25 -12.414 1 93.94 232 ASN B CA 1
ATOM 6403 C C . ASN B 1 232 ? -23.609 -21.453 -13.109 1 93.94 232 ASN B C 1
ATOM 6405 O O . ASN B 1 232 ? -22.422 -21.578 -12.781 1 93.94 232 ASN B O 1
ATOM 6409 N N . ALA B 1 233 ? -23.953 -20.547 -13.922 1 88.56 233 ALA B N 1
ATOM 6410 C CA . ALA B 1 233 ? -23.031 -19.812 -14.781 1 88.56 233 ALA B CA 1
ATOM 6411 C C . ALA B 1 233 ? -22.25 -18.766 -13.992 1 88.56 233 ALA B C 1
ATOM 6413 O O . ALA B 1 233 ? -21.266 -18.203 -14.477 1 88.56 233 ALA B O 1
ATOM 6414 N N . ASP B 1 234 ? -22.547 -18.531 -12.789 1 93.5 234 ASP B N 1
ATOM 6415 C CA . ASP B 1 234 ? -21.984 -17.438 -12.008 1 93.5 234 ASP B CA 1
ATOM 6416 C C . ASP B 1 234 ? -20.719 -17.891 -11.281 1 93.5 234 ASP B C 1
ATOM 6418 O O . ASP B 1 234 ? -19.984 -17.062 -10.719 1 93.5 234 ASP B O 1
ATOM 6422 N N . GLU B 1 235 ? -20.484 -19.188 -11.328 1 97.88 235 GLU B N 1
ATOM 6423 C CA . GLU B 1 235 ? -19.359 -19.688 -10.555 1 97.88 235 GLU B CA 1
ATOM 6424 C C . GLU B 1 235 ? -18.516 -20.656 -11.367 1 97.88 235 GLU B C 1
ATOM 6426 O O . GLU B 1 235 ? -19.031 -21.391 -12.211 1 97.88 235 GLU B O 1
ATOM 6431 N N . PHE B 1 236 ? -17.219 -20.641 -11.109 1 98.69 236 PHE B N 1
ATOM 6432 C CA . PHE B 1 236 ? -16.344 -21.656 -11.695 1 98.69 236 PHE B CA 1
ATOM 6433 C C . PHE B 1 236 ? -15.188 -21.984 -10.758 1 98.69 236 PHE B C 1
ATOM 6435 O O . PHE B 1 236 ? -14.914 -21.234 -9.812 1 98.69 236 PHE B O 1
ATOM 6442 N N . VAL B 1 237 ? -14.609 -23.188 -10.922 1 98.88 237 VAL B N 1
ATOM 6443 C CA . VAL B 1 237 ? -13.352 -23.609 -10.312 1 98.88 237 VAL B CA 1
ATOM 6444 C C . VAL B 1 237 ? -12.203 -23.391 -11.289 1 98.88 237 VAL B C 1
ATOM 6446 O O . VAL B 1 237 ? -12.297 -23.75 -12.461 1 98.88 237 VAL B O 1
ATOM 6449 N N . LEU B 1 238 ? -11.172 -22.719 -10.789 1 98.94 238 LEU B N 1
ATOM 6450 C CA . LEU B 1 238 ? -9.977 -22.516 -11.602 1 98.94 238 LEU B CA 1
ATOM 6451 C C . LEU B 1 238 ? -9.016 -23.688 -11.445 1 98.94 238 LEU B C 1
ATOM 6453 O O . LEU B 1 238 ? -8.625 -24.031 -10.328 1 98.94 238 LEU B O 1
ATOM 6457 N N . PHE B 1 239 ? -8.766 -24.422 -12.5 1 98.88 239 PHE B N 1
ATOM 6458 C CA . PHE B 1 239 ? -7.762 -25.469 -12.586 1 98.88 239 PHE B CA 1
ATOM 6459 C C . PHE B 1 239 ? -6.594 -25.031 -13.461 1 98.88 239 PHE B C 1
ATOM 6461 O O . PHE B 1 239 ? -6.734 -24.922 -14.688 1 98.88 239 PHE B O 1
ATOM 6468 N N . SER B 1 240 ? -5.395 -24.828 -12.773 1 98.75 240 SER B N 1
ATOM 6469 C CA . SER B 1 240 ? -4.379 -24.172 -13.594 1 98.75 240 SER B CA 1
ATOM 6470 C C . SER B 1 240 ? -3.006 -24.797 -13.375 1 98.75 240 SER B C 1
ATOM 6472 O O . SER B 1 240 ? -2.756 -25.406 -12.328 1 98.75 240 SER B O 1
ATOM 6474 N N . GLY B 1 241 ? -2.129 -24.734 -14.312 1 98.31 241 GLY B N 1
ATOM 6475 C CA . GLY B 1 241 ? -0.732 -25.141 -14.344 1 98.31 241 GLY B CA 1
ATOM 6476 C C . GLY B 1 241 ? 0.05 -24.469 -15.469 1 98.31 241 GLY B C 1
ATOM 6477 O O . GLY B 1 241 ? -0.537 -23.906 -16.391 1 98.31 241 GLY B O 1
ATOM 6478 N N . HIS B 1 242 ? 1.333 -24.531 -15.367 1 98.56 242 HIS B N 1
ATOM 6479 C CA . HIS B 1 242 ? 2.133 -23.891 -16.406 1 98.56 242 HIS B CA 1
ATOM 6480 C C . HIS B 1 242 ? 2.486 -24.875 -17.516 1 98.56 242 HIS B C 1
ATOM 6482 O O . HIS B 1 242 ? 2.514 -26.078 -17.297 1 98.56 242 HIS B O 1
ATOM 6488 N N . LEU B 1 243 ? 2.654 -24.344 -18.688 1 98.62 243 LEU B N 1
ATOM 6489 C CA . LEU B 1 243 ? 3.041 -25.172 -19.828 1 98.62 243 LEU B CA 1
ATOM 6490 C C . LEU B 1 243 ? 4.52 -24.984 -20.156 1 98.62 243 LEU B C 1
ATOM 6492 O O . LEU B 1 243 ? 5.148 -25.891 -20.719 1 98.62 243 LEU B O 1
ATOM 6496 N N . ASP B 1 244 ? 5.09 -23.812 -19.828 1 98.19 244 ASP B N 1
ATOM 6497 C CA . ASP B 1 244 ? 6.512 -23.578 -20.062 1 98.19 244 ASP B CA 1
ATOM 6498 C C . ASP B 1 244 ? 7.363 -24.516 -19.203 1 98.19 244 ASP B C 1
ATOM 6500 O O . ASP B 1 244 ? 6.875 -25.109 -18.25 1 98.19 244 ASP B O 1
ATOM 6504 N N . SER B 1 245 ? 8.594 -24.75 -19.625 1 97.38 245 SER B N 1
ATOM 6505 C CA . SER B 1 245 ? 9.562 -25.578 -18.906 1 97.38 245 SER B CA 1
ATOM 6506 C C . SER B 1 245 ? 10.992 -25.203 -19.297 1 97.38 245 SER B C 1
ATOM 6508 O O . SER B 1 245 ? 11.227 -24.547 -20.312 1 97.38 245 SER B O 1
ATOM 6510 N N . TRP B 1 246 ? 11.945 -25.547 -18.484 1 96.12 246 TRP B N 1
ATOM 6511 C CA . TRP B 1 246 ? 13.352 -25.266 -18.766 1 96.12 246 TRP B CA 1
ATOM 6512 C C . TRP B 1 246 ? 13.828 -26.031 -19.984 1 96.12 246 TRP B C 1
ATOM 6514 O O . TRP B 1 246 ? 14.703 -25.562 -20.719 1 96.12 246 TRP B O 1
ATOM 6524 N N . GLU B 1 247 ? 13.406 -27.125 -20.328 1 95 247 GLU B N 1
ATOM 6525 C CA . GLU B 1 247 ? 13.648 -27.969 -21.5 1 95 247 GLU B CA 1
ATOM 6526 C C . GLU B 1 247 ? 12.383 -28.734 -21.891 1 95 247 GLU B C 1
ATOM 6528 O O . GLU B 1 247 ? 11.305 -28.156 -22 1 95 247 GLU B O 1
ATOM 6533 N N . VAL B 1 248 ? 12.523 -30 -22.062 1 96.19 248 VAL B N 1
ATOM 6534 C CA . VAL B 1 248 ? 11.336 -30.719 -22.516 1 96.19 248 VAL B CA 1
ATOM 6535 C C . VAL B 1 248 ? 10.352 -30.891 -21.359 1 96.19 248 VAL B C 1
ATOM 6537 O O . VAL B 1 248 ? 9.141 -30.891 -21.562 1 96.19 248 VAL B O 1
ATOM 6540 N N . GLY B 1 249 ? 10.93 -31 -20.141 1 97.44 249 GLY B N 1
ATOM 6541 C CA . GLY B 1 249 ? 10.125 -31 -18.922 1 97.44 249 GLY B CA 1
ATOM 6542 C C . GLY B 1 249 ? 9.008 -32.031 -18.953 1 97.44 249 GLY B C 1
ATOM 6543 O O . GLY B 1 249 ? 7.832 -31.672 -18.859 1 97.44 249 GLY B O 1
ATOM 6544 N N . ALA B 1 250 ? 9.383 -33.312 -19.031 1 98.31 250 ALA B N 1
ATOM 6545 C CA . ALA B 1 250 ? 8.383 -34.375 -19.062 1 98.31 250 ALA B CA 1
ATOM 6546 C C . ALA B 1 250 ? 7.543 -34.375 -17.781 1 98.31 250 ALA B C 1
ATOM 6548 O O . ALA B 1 250 ? 6.332 -34.594 -17.828 1 98.31 250 ALA B O 1
ATOM 6549 N N . MET B 1 251 ? 8.203 -34.156 -16.703 1 97.62 251 MET B N 1
ATOM 6550 C CA . MET B 1 251 ? 7.512 -34.062 -15.414 1 97.62 251 MET B CA 1
ATOM 6551 C C . MET B 1 251 ? 7.055 -32.625 -15.164 1 97.62 251 MET B C 1
ATOM 6553 O O . MET B 1 251 ? 5.855 -32.375 -15.039 1 97.62 251 MET B O 1
ATOM 6557 N N . ASP B 1 252 ? 7.906 -31.703 -15.242 1 96.12 252 ASP B N 1
ATOM 6558 C CA . ASP B 1 252 ? 7.691 -30.281 -15 1 96.12 252 ASP B CA 1
ATOM 6559 C C . ASP B 1 252 ? 7.613 -29.516 -16.312 1 96.12 252 ASP B C 1
ATOM 6561 O O . ASP B 1 252 ? 8.617 -28.969 -16.781 1 96.12 252 ASP B O 1
ATOM 6565 N N . ASN B 1 253 ? 6.445 -29.375 -16.969 1 97.56 253 ASN B N 1
ATOM 6566 C CA . ASN B 1 253 ? 5.164 -29.719 -16.344 1 97.56 253 ASN B CA 1
ATOM 6567 C C . ASN B 1 253 ? 4.324 -30.594 -17.266 1 97.56 253 ASN B C 1
ATOM 6569 O O . ASN B 1 253 ? 3.094 -30.516 -17.25 1 97.56 253 ASN B O 1
ATOM 6573 N N . GLY B 1 254 ? 4.988 -31.344 -18.094 1 98.44 254 GLY B N 1
ATOM 6574 C CA . GLY B 1 254 ? 4.32 -32.125 -19.125 1 98.44 254 GLY B CA 1
ATOM 6575 C C . GLY B 1 254 ? 3.307 -33.094 -18.562 1 98.44 254 GLY B C 1
ATOM 6576 O O . GLY B 1 254 ? 2.189 -33.219 -19.078 1 98.44 254 GLY B O 1
ATOM 6577 N N . SER B 1 255 ? 3.703 -33.844 -17.562 1 98.5 255 SER B N 1
ATOM 6578 C CA . SER B 1 255 ? 2.801 -34.844 -16.984 1 98.5 255 SER B CA 1
ATOM 6579 C C . SER B 1 255 ? 1.615 -34.188 -16.297 1 98.5 255 SER B C 1
ATOM 6581 O O . SER B 1 255 ? 0.503 -34.719 -16.312 1 98.5 255 SER B O 1
ATOM 6583 N N . ALA B 1 256 ? 1.839 -33.062 -15.672 1 98.5 256 ALA B N 1
ATOM 6584 C CA . ALA B 1 256 ? 0.737 -32.281 -15.094 1 98.5 256 ALA B CA 1
ATOM 6585 C C . ALA B 1 256 ? -0.239 -31.828 -16.172 1 98.5 256 ALA B C 1
ATOM 6587 O O . ALA B 1 256 ? -1.454 -31.828 -15.961 1 98.5 256 ALA B O 1
ATOM 6588 N N . ASN B 1 257 ? 0.3 -31.375 -17.312 1 98.81 257 ASN B N 1
ATOM 6589 C CA . ASN B 1 257 ? -0.562 -30.969 -18.422 1 98.81 257 ASN B CA 1
ATOM 6590 C C . ASN B 1 257 ? -1.373 -32.156 -18.938 1 98.81 257 ASN B C 1
ATOM 6592 O O . ASN B 1 257 ? -2.545 -32 -19.297 1 98.81 257 ASN B O 1
ATOM 6596 N N . ALA B 1 258 ? -0.729 -33.312 -19 1 98.88 258 ALA B N 1
ATOM 6597 C CA . ALA B 1 258 ? -1.464 -34.5 -19.391 1 98.88 258 ALA B CA 1
ATOM 6598 C C . ALA B 1 258 ? -2.611 -34.781 -18.422 1 98.88 258 ALA B C 1
ATOM 6600 O O . ALA B 1 258 ? -3.715 -35.125 -18.828 1 98.88 258 ALA B O 1
ATOM 6601 N N . THR B 1 259 ? -2.316 -34.625 -17.125 1 98.88 259 THR B N 1
ATOM 6602 C CA . THR B 1 259 ? -3.338 -34.781 -16.094 1 98.88 259 THR B CA 1
ATOM 6603 C C . THR B 1 259 ? -4.473 -33.781 -16.312 1 98.88 259 THR B C 1
ATOM 6605 O O . THR B 1 259 ? -5.648 -34.156 -16.266 1 98.88 259 THR B O 1
ATOM 6608 N N . MET B 1 260 ? -4.152 -32.531 -16.562 1 98.94 260 MET B N 1
ATOM 6609 C CA . MET B 1 260 ? -5.152 -31.484 -16.766 1 98.94 260 MET B CA 1
ATOM 6610 C C . MET B 1 260 ? -6.066 -31.828 -17.922 1 98.94 260 MET B C 1
ATOM 6612 O O . MET B 1 260 ? -7.289 -31.703 -17.828 1 98.94 260 MET B O 1
ATOM 6616 N N . LEU B 1 261 ? -5.512 -32.281 -19.016 1 98.94 261 LEU B N 1
ATOM 6617 C CA . LEU B 1 261 ? -6.27 -32.562 -20.234 1 98.94 261 LEU B CA 1
ATOM 6618 C C . LEU B 1 261 ? -7.152 -33.781 -20.031 1 98.94 261 LEU B C 1
ATOM 6620 O O . LEU B 1 261 ? -8.289 -33.844 -20.5 1 98.94 261 LEU B O 1
ATOM 6624 N N . GLU B 1 262 ? -6.602 -34.812 -19.344 1 98.88 262 GLU B N 1
ATOM 6625 C CA . GLU B 1 262 ? -7.387 -36 -19.062 1 98.88 262 GLU B CA 1
ATOM 6626 C C . GLU B 1 262 ? -8.586 -35.688 -18.172 1 98.88 262 GLU B C 1
ATOM 6628 O O . GLU B 1 262 ? -9.688 -36.188 -18.406 1 98.88 262 GLU B O 1
ATOM 6633 N N . VAL B 1 263 ? -8.344 -34.875 -17.141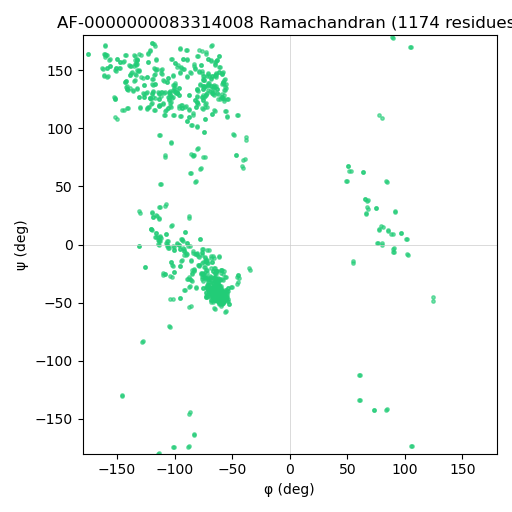 1 98.88 263 VAL B N 1
ATOM 6634 C CA . VAL B 1 263 ? -9.422 -34.469 -16.266 1 98.88 263 VAL B CA 1
ATOM 6635 C C . VAL B 1 263 ? -10.461 -33.656 -17.062 1 98.88 263 VAL B C 1
ATOM 6637 O O . VAL B 1 263 ? -11.664 -33.906 -16.922 1 98.88 263 VAL B O 1
ATOM 6640 N N . ALA B 1 264 ? -10.008 -32.719 -17.906 1 98.88 264 ALA B N 1
ATOM 6641 C CA . ALA B 1 264 ? -10.898 -31.922 -18.734 1 98.88 264 ALA B CA 1
ATOM 6642 C C . ALA B 1 264 ? -11.75 -32.812 -19.641 1 98.88 264 ALA B C 1
ATOM 6644 O O . ALA B 1 264 ? -12.953 -32.594 -19.781 1 98.88 264 ALA B O 1
ATOM 6645 N N . ARG B 1 265 ? -11.133 -33.812 -20.266 1 98.81 265 ARG B N 1
ATOM 6646 C CA . ARG B 1 265 ? -11.836 -34.719 -21.156 1 98.81 265 ARG B CA 1
ATOM 6647 C C . ARG B 1 265 ? -12.984 -35.438 -20.438 1 98.81 265 ARG B C 1
ATOM 6649 O O . ARG B 1 265 ? -14.109 -35.469 -20.938 1 98.81 265 ARG B O 1
ATOM 6656 N N . ILE B 1 266 ? -12.664 -35.969 -19.312 1 98.75 266 ILE B N 1
ATOM 6657 C CA . ILE B 1 266 ? -13.633 -36.75 -18.562 1 98.75 266 ILE B CA 1
ATOM 6658 C C . ILE B 1 266 ? -14.766 -35.875 -18.062 1 98.75 266 ILE B C 1
ATOM 6660 O O . ILE B 1 266 ? -15.938 -36.219 -18.203 1 98.75 266 ILE B O 1
ATOM 6664 N N . LEU B 1 267 ? -14.445 -34.656 -17.484 1 98.62 267 LEU B N 1
ATOM 6665 C CA . LEU B 1 267 ? -15.484 -33.781 -16.969 1 98.62 267 LEU B CA 1
ATOM 6666 C C . LEU B 1 267 ? -16.344 -33.25 -18.109 1 98.62 267 LEU B C 1
ATOM 6668 O O . LEU B 1 267 ? -17.547 -33.031 -17.938 1 98.62 267 LEU B O 1
ATOM 6672 N N . ALA B 1 268 ? -15.766 -33.031 -19.297 1 98.56 268 ALA B N 1
ATOM 6673 C CA . ALA B 1 268 ? -16.516 -32.562 -20.469 1 98.56 268 ALA B CA 1
ATOM 6674 C C . ALA B 1 268 ? -17.594 -33.562 -20.859 1 98.56 268 ALA B C 1
ATOM 6676 O O . ALA B 1 268 ? -18.656 -33.188 -21.359 1 98.56 268 ALA B O 1
ATOM 6677 N N . GLN B 1 269 ? -17.359 -34.812 -20.594 1 97.31 269 GLN B N 1
ATOM 6678 C CA . GLN B 1 269 ? -18.328 -35.875 -20.906 1 97.31 269 GLN B CA 1
ATOM 6679 C C . GLN B 1 269 ? -19.5 -35.844 -19.938 1 97.31 269 GLN B C 1
ATOM 6681 O O . GLN B 1 269 ? -20.547 -36.438 -20.219 1 97.31 269 GLN B O 1
ATOM 6686 N N . HIS B 1 270 ? -19.297 -35.219 -18.828 1 96.81 270 HIS B N 1
ATOM 6687 C CA . HIS B 1 270 ? -20.328 -35.156 -17.812 1 96.81 270 HIS B CA 1
ATOM 6688 C C . HIS B 1 270 ? -20.781 -33.719 -17.594 1 96.81 270 HIS B C 1
ATOM 6690 O O . HIS B 1 270 ? -21.219 -33.344 -16.5 1 96.81 270 HIS B O 1
ATOM 6696 N N . ARG B 1 271 ? -20.641 -32.844 -18.578 1 95.69 271 ARG B N 1
ATOM 6697 C CA . ARG B 1 271 ? -20.891 -31.406 -18.469 1 95.69 271 ARG B CA 1
ATOM 6698 C C . ARG B 1 271 ? -22.328 -31.109 -18.031 1 95.69 271 ARG B C 1
ATOM 6700 O O . ARG B 1 271 ? -22.594 -30.125 -17.359 1 95.69 271 ARG B O 1
ATOM 6707 N N . ASP B 1 272 ? -23.281 -31.984 -18.281 1 95.12 272 ASP B N 1
ATOM 6708 C CA . ASP B 1 272 ? -24.703 -31.75 -18.062 1 95.12 272 ASP B CA 1
ATOM 6709 C C . ASP B 1 272 ? -25.047 -31.844 -16.578 1 95.12 272 ASP B C 1
ATOM 6711 O O . ASP B 1 272 ? -26.109 -31.391 -16.141 1 95.12 272 ASP B O 1
ATOM 6715 N N . VAL B 1 273 ? -24.109 -32.438 -15.812 1 95.31 273 VAL B N 1
ATOM 6716 C CA . VAL B 1 273 ? -24.453 -32.656 -14.406 1 95.31 273 VAL B CA 1
ATOM 6717 C C . VAL B 1 273 ? -23.547 -31.797 -13.523 1 95.31 273 VAL B C 1
ATOM 6719 O O . VAL B 1 273 ? -23.609 -31.875 -12.297 1 95.31 273 VAL B O 1
ATOM 6722 N N . LEU B 1 274 ? -22.688 -30.953 -14.102 1 97.06 274 LEU B N 1
ATOM 6723 C CA . LEU B 1 274 ? -21.859 -30.047 -13.312 1 97.06 274 LEU B CA 1
ATOM 6724 C C . LEU B 1 274 ? -22.672 -28.875 -12.797 1 97.06 274 LEU B C 1
ATOM 6726 O O . LEU B 1 274 ? -23.406 -28.234 -13.555 1 97.06 274 LEU B O 1
ATOM 6730 N N . TYR B 1 275 ? -22.625 -28.641 -11.508 1 96.62 275 TYR B N 1
ATOM 6731 C CA . TYR B 1 275 ? -23.328 -27.516 -10.898 1 96.62 275 TYR B CA 1
ATOM 6732 C C . TYR B 1 275 ? -22.625 -26.188 -11.242 1 96.62 275 TYR B C 1
ATOM 6734 O O . TYR B 1 275 ? -23.281 -25.219 -11.594 1 96.62 275 TYR B O 1
ATOM 6742 N N . ARG B 1 276 ? -21.344 -26.109 -11.164 1 97.81 276 ARG B N 1
ATOM 6743 C CA . ARG B 1 276 ? -20.578 -24.922 -11.5 1 97.81 276 ARG B CA 1
ATOM 6744 C C . ARG B 1 276 ? -19.531 -25.219 -12.57 1 97.81 276 ARG B C 1
ATOM 6746 O O . ARG B 1 276 ? -19.25 -26.391 -12.852 1 97.81 276 ARG B O 1
ATOM 6753 N N . GLY B 1 277 ? -19.016 -24.188 -13.156 1 98.38 277 GLY B N 1
ATOM 6754 C CA . GLY B 1 277 ? -18.109 -24.359 -14.281 1 98.38 277 GLY B CA 1
ATOM 6755 C C . GLY B 1 277 ? -16.703 -24.703 -13.859 1 98.38 277 GLY B C 1
ATOM 6756 O O . GLY B 1 277 ? -16.359 -24.625 -12.68 1 98.38 277 GLY B O 1
ATOM 6757 N N . LEU B 1 278 ? -15.961 -25.219 -14.828 1 98.81 278 LEU B N 1
ATOM 6758 C CA . LEU B 1 278 ? -14.523 -25.438 -14.742 1 98.81 278 LEU B CA 1
ATOM 6759 C C . LEU B 1 278 ? -13.781 -24.531 -15.719 1 98.81 278 LEU B C 1
ATOM 6761 O O . LEU B 1 278 ? -14.148 -24.438 -16.891 1 98.81 278 LEU B O 1
ATOM 6765 N N . ARG B 1 279 ? -12.859 -23.781 -15.234 1 98.88 279 ARG B N 1
ATOM 6766 C CA . ARG B 1 279 ? -11.969 -23 -16.078 1 98.88 279 ARG B CA 1
ATOM 6767 C C . ARG B 1 279 ? -10.531 -23.5 -15.969 1 98.88 279 ARG B C 1
ATOM 6769 O O . ARG B 1 279 ? -9.969 -23.531 -14.875 1 98.88 279 ARG B O 1
ATOM 6776 N N . LEU B 1 280 ? -9.984 -23.922 -17.078 1 98.94 280 LEU B N 1
ATOM 6777 C CA . LEU B 1 280 ? -8.578 -24.297 -17.125 1 98.94 280 LEU B CA 1
ATOM 6778 C C . LEU B 1 280 ? -7.727 -23.141 -17.625 1 98.94 280 LEU B C 1
ATOM 6780 O O . LEU B 1 280 ? -8.117 -22.438 -18.562 1 98.94 280 LEU B O 1
ATOM 6784 N N . CYS B 1 281 ? -6.645 -22.906 -16.969 1 98.88 281 CYS B N 1
ATOM 6785 C CA . CYS B 1 281 ? -5.668 -21.938 -17.453 1 98.88 281 CYS B CA 1
ATOM 6786 C C . CYS B 1 281 ? -4.281 -22.562 -17.547 1 98.88 281 CYS B C 1
ATOM 6788 O O . CYS B 1 281 ? -3.842 -23.25 -16.625 1 98.88 281 CYS B O 1
ATOM 6790 N N . PHE B 1 282 ? -3.668 -22.469 -18.672 1 98.88 282 PHE B N 1
ATOM 6791 C CA . PHE B 1 282 ? -2.281 -22.844 -18.922 1 98.88 282 PHE B CA 1
ATOM 6792 C C . PHE B 1 282 ? -1.395 -21.609 -19.031 1 98.88 282 PHE B C 1
ATOM 6794 O O . PHE B 1 282 ? -1.639 -20.75 -19.875 1 98.88 282 PHE B O 1
ATOM 6801 N N . TRP B 1 283 ? -0.36 -21.609 -18.172 1 98.69 283 TRP B N 1
ATOM 6802 C CA . TRP B 1 283 ? 0.448 -20.391 -18.062 1 98.69 283 TRP B CA 1
ATOM 6803 C C . TRP B 1 283 ? 1.751 -20.547 -18.844 1 98.69 283 TRP B C 1
ATOM 6805 O O . TRP B 1 283 ? 2.334 -21.625 -18.891 1 98.69 283 TRP B O 1
ATOM 6815 N N . SER B 1 284 ? 2.229 -19.484 -19.438 1 98.5 284 SER B N 1
ATOM 6816 C CA . SER B 1 284 ? 3.631 -19.281 -19.781 1 98.5 284 SER B CA 1
ATOM 6817 C C . SER B 1 284 ? 4.332 -18.406 -18.766 1 98.5 284 SER B C 1
ATOM 6819 O O . SER B 1 284 ? 3.678 -17.688 -18 1 98.5 284 SER B O 1
ATOM 6821 N N . GLY B 1 285 ? 5.621 -18.516 -18.656 1 98 285 GLY B N 1
ATOM 6822 C CA . GLY B 1 285 ? 6.402 -17.609 -17.828 1 98 285 GLY B CA 1
ATOM 6823 C C . GLY B 1 285 ? 6.461 -18.031 -16.375 1 98 285 GLY B C 1
ATOM 6824 O O . GLY B 1 285 ? 6.836 -17.234 -15.508 1 98 285 GLY B O 1
ATOM 6825 N N . HIS B 1 286 ? 6.047 -19.25 -16.047 1 97.44 286 HIS B N 1
ATOM 6826 C CA . HIS B 1 286 ? 6.219 -19.781 -14.695 1 97.44 286 HIS B CA 1
ATOM 6827 C C . HIS B 1 286 ? 7.695 -19.859 -14.312 1 97.44 286 HIS B C 1
ATOM 6829 O O . HIS B 1 286 ? 8.102 -19.281 -13.305 1 97.44 286 HIS B O 1
ATOM 6835 N N . SER B 1 287 ? 8.461 -20.469 -15.18 1 94.75 287 SER B N 1
ATOM 6836 C CA . SER B 1 287 ? 9.875 -20.703 -14.906 1 94.75 287 SER B CA 1
ATOM 6837 C C . SER B 1 287 ? 10.727 -19.516 -15.336 1 94.75 287 SER B C 1
ATOM 6839 O O . SER B 1 287 ? 11.672 -19.156 -14.641 1 94.75 287 SER B O 1
ATOM 6841 N N . HIS B 1 288 ? 10.375 -18.875 -16.422 1 97.62 288 HIS B N 1
ATOM 6842 C CA . HIS B 1 288 ? 11.25 -17.906 -17.078 1 97.62 288 HIS B CA 1
ATOM 6843 C C . HIS B 1 288 ? 10.828 -16.469 -16.734 1 97.62 288 HIS B C 1
ATOM 6845 O O . HIS B 1 288 ? 11.586 -15.523 -16.984 1 97.62 288 HIS B O 1
ATOM 6851 N N . GLY B 1 289 ? 9.617 -16.344 -16.266 1 97.81 289 GLY B N 1
ATOM 6852 C CA . GLY B 1 289 ? 9.086 -15.016 -15.953 1 97.81 289 GLY B CA 1
ATOM 6853 C C . GLY B 1 289 ? 8.688 -14.867 -14.5 1 97.81 289 GLY B C 1
ATOM 6854 O O . GLY B 1 289 ? 7.98 -13.922 -14.141 1 97.81 289 GLY B O 1
ATOM 6855 N N . ARG B 1 290 ? 9.141 -15.867 -13.648 1 97.31 290 ARG B N 1
ATOM 6856 C CA . ARG B 1 290 ? 8.766 -15.875 -12.234 1 97.31 290 ARG B CA 1
ATOM 6857 C C . ARG B 1 290 ? 7.266 -15.68 -12.062 1 97.31 290 ARG B C 1
ATOM 6859 O O . ARG B 1 290 ? 6.828 -14.758 -11.375 1 97.31 290 ARG B O 1
ATOM 6866 N N . TYR B 1 291 ? 6.484 -16.5 -12.688 1 97.88 291 TYR B N 1
ATOM 6867 C CA . TYR B 1 291 ? 5.031 -16.578 -12.578 1 97.88 291 TYR B CA 1
ATOM 6868 C C . TYR B 1 291 ? 4.363 -15.43 -13.328 1 97.88 291 TYR B C 1
ATOM 6870 O O . TYR B 1 291 ? 3.32 -14.93 -12.898 1 97.88 291 TYR B O 1
ATOM 6878 N N . SER B 1 292 ? 4.938 -14.938 -14.414 1 98.12 292 SER B N 1
ATOM 6879 C CA . SER B 1 292 ? 4.438 -13.766 -15.125 1 98.12 292 SER B CA 1
ATOM 6880 C C . SER B 1 292 ? 3.055 -14.023 -15.711 1 98.12 292 SER B C 1
ATOM 6882 O O . SER B 1 292 ? 2.197 -13.141 -15.711 1 98.12 292 SER B O 1
ATOM 6884 N N . GLY B 1 293 ? 2.775 -15.242 -16.203 1 98.44 293 GLY B N 1
ATOM 6885 C CA . GLY B 1 293 ? 1.489 -15.539 -16.812 1 98.44 293 GLY B CA 1
ATOM 6886 C C . GLY B 1 293 ? 0.335 -15.469 -15.828 1 98.44 293 GLY B C 1
ATOM 6887 O O . GLY B 1 293 ? -0.64 -14.75 -16.062 1 98.44 293 GLY B O 1
ATOM 6888 N N . SER B 1 294 ? 0.435 -16.219 -14.711 1 98.44 294 SER B N 1
ATOM 6889 C CA . SER B 1 294 ? -0.637 -16.25 -13.719 1 98.44 294 SER B CA 1
ATOM 6890 C C . SER B 1 294 ? -0.832 -14.867 -13.094 1 98.44 294 SER B C 1
ATOM 6892 O O . SER B 1 294 ? -1.958 -14.477 -12.781 1 98.44 294 SER B O 1
ATOM 6894 N N . THR B 1 295 ? 0.256 -14.109 -12.938 1 98.31 295 THR B N 1
ATOM 6895 C CA . THR B 1 295 ? 0.188 -12.773 -12.359 1 98.31 295 THR B CA 1
ATOM 6896 C C . THR B 1 295 ? -0.546 -11.812 -13.289 1 98.31 295 THR B C 1
ATOM 6898 O O . THR B 1 295 ? -1.387 -11.031 -12.844 1 98.31 295 THR B O 1
ATOM 6901 N N . TRP B 1 296 ? -0.138 -11.852 -14.562 1 98.62 296 TRP B N 1
ATOM 6902 C CA . TRP B 1 296 ? -0.824 -11.023 -15.547 1 98.62 296 TRP B CA 1
ATOM 6903 C C . TRP B 1 296 ? -2.318 -11.328 -15.562 1 98.62 296 TRP B C 1
ATOM 6905 O O . TRP B 1 296 ? -3.143 -10.414 -15.625 1 98.62 296 TRP B O 1
ATOM 6915 N N . TYR B 1 297 ? -2.67 -12.578 -15.539 1 98.69 297 TYR B N 1
ATOM 6916 C CA . TYR B 1 297 ? -4.066 -13 -15.539 1 98.69 297 TYR B CA 1
ATOM 6917 C C . TYR B 1 297 ? -4.797 -12.461 -14.312 1 98.69 297 TYR B C 1
ATOM 6919 O O . TYR B 1 297 ? -5.898 -11.922 -14.43 1 98.69 297 TYR B O 1
ATOM 6927 N N . ALA B 1 298 ? -4.191 -12.633 -13.133 1 98.69 298 ALA B N 1
ATOM 6928 C CA . ALA B 1 298 ? -4.777 -12.117 -11.898 1 98.69 298 ALA B CA 1
ATOM 6929 C C . ALA B 1 298 ? -5.039 -10.617 -11.992 1 98.69 298 ALA B C 1
ATOM 6931 O O . ALA B 1 298 ? -6.105 -10.141 -11.594 1 98.69 298 ALA B O 1
ATOM 6932 N N . ASP B 1 299 ? -4.078 -9.828 -12.523 1 98.5 299 ASP B N 1
ATOM 6933 C CA . ASP B 1 299 ? -4.184 -8.375 -12.641 1 98.5 299 ASP B CA 1
ATOM 6934 C C . ASP B 1 299 ? -5.285 -7.98 -13.617 1 98.5 299 ASP B C 1
ATOM 6936 O O . ASP B 1 299 ? -6.039 -7.039 -13.367 1 98.5 299 ASP B O 1
ATOM 6940 N N . HIS B 1 300 ? -5.441 -8.719 -14.703 1 98.44 300 HIS B N 1
ATOM 6941 C CA . HIS B 1 300 ? -6.273 -8.258 -15.805 1 98.44 300 HIS B CA 1
ATOM 6942 C C . HIS B 1 300 ? -7.688 -8.812 -15.695 1 98.44 300 HIS B C 1
ATOM 6944 O O . HIS B 1 300 ? -8.609 -8.32 -16.359 1 98.44 300 HIS B O 1
ATOM 6950 N N . PHE B 1 301 ? -7.875 -9.852 -14.922 1 98.62 301 PHE B N 1
ATOM 6951 C CA . PHE B 1 301 ? -9.203 -10.43 -14.727 1 98.62 301 PHE B CA 1
ATOM 6952 C C . PHE B 1 301 ? -9.594 -10.383 -13.25 1 98.62 301 PHE B C 1
ATOM 6954 O O . PHE B 1 301 ? -10.367 -11.219 -12.781 1 98.62 301 PHE B O 1
ATOM 6961 N N . TRP B 1 302 ? -9.062 -9.438 -12.516 1 98.56 302 TRP B N 1
ATOM 6962 C CA . TRP B 1 302 ? -9.156 -9.344 -11.062 1 98.56 302 TRP B CA 1
ATOM 6963 C C . TRP B 1 302 ? -10.609 -9.422 -10.602 1 98.56 302 TRP B C 1
ATOM 6965 O O . TRP B 1 302 ? -10.961 -10.266 -9.773 1 98.56 302 TRP B O 1
ATOM 6975 N N . GLU B 1 303 ? -11.508 -8.648 -11.125 1 98.31 303 GLU B N 1
ATOM 6976 C CA . GLU B 1 303 ? -12.883 -8.562 -10.633 1 98.31 303 GLU B CA 1
ATOM 6977 C C . GLU B 1 303 ? -13.68 -9.812 -11 1 98.31 303 GLU B C 1
ATOM 6979 O O . GLU B 1 303 ? -14.508 -10.273 -10.219 1 98.31 303 GLU B O 1
ATOM 6984 N N . GLU B 1 304 ? -13.484 -10.281 -12.203 1 98.44 304 GLU B N 1
ATOM 6985 C CA . GLU B 1 304 ? -14.164 -11.523 -12.578 1 98.44 304 GLU B CA 1
ATOM 6986 C C . GLU B 1 304 ? -13.789 -12.664 -11.625 1 98.44 304 GLU B C 1
ATOM 6988 O O . GLU B 1 304 ? -14.656 -13.406 -11.172 1 98.44 304 GLU B O 1
ATOM 6993 N N . LEU B 1 305 ? -12.477 -12.75 -11.445 1 98.81 305 LEU B N 1
ATOM 6994 C CA . LEU B 1 305 ? -12 -13.781 -10.531 1 98.81 305 LEU B CA 1
ATOM 6995 C C . LEU B 1 305 ? -12.586 -13.586 -9.133 1 98.81 305 LEU B C 1
ATOM 6997 O O . LEU B 1 305 ? -13.078 -14.531 -8.523 1 98.81 305 LEU B O 1
ATOM 7001 N N . HIS B 1 306 ? -12.562 -12.352 -8.68 1 98.56 306 HIS B N 1
ATOM 7002 C CA . HIS B 1 306 ? -13.102 -12.023 -7.363 1 98.56 306 HIS B CA 1
ATOM 7003 C C . HIS B 1 306 ? -14.562 -12.422 -7.246 1 98.56 306 HIS B C 1
ATOM 7005 O O . HIS B 1 306 ? -14.984 -12.969 -6.227 1 98.56 306 HIS B O 1
ATOM 7011 N N . ASP B 1 307 ? -15.312 -12.211 -8.258 1 98.12 307 ASP B N 1
ATOM 7012 C CA . ASP B 1 307 ? -16.766 -12.359 -8.188 1 98.12 307 ASP B CA 1
ATOM 7013 C C . ASP B 1 307 ? -17.172 -13.812 -8.43 1 98.12 307 ASP B C 1
ATOM 7015 O O . ASP B 1 307 ? -18.172 -14.273 -7.875 1 98.12 307 ASP B O 1
ATOM 7019 N N . HIS B 1 308 ? -16.375 -14.578 -9.258 1 98.44 308 HIS B N 1
ATOM 7020 C CA . HIS B 1 308 ? -16.969 -15.789 -9.789 1 98.44 308 HIS B CA 1
ATOM 7021 C C . HIS B 1 308 ? -16.109 -17.016 -9.492 1 98.44 308 HIS B C 1
ATOM 7023 O O . HIS B 1 308 ? -16.578 -18.141 -9.586 1 98.44 308 HIS B O 1
ATOM 7029 N N . CYS B 1 309 ? -14.812 -16.859 -9.172 1 98.81 309 CYS B N 1
ATOM 7030 C CA . CYS B 1 309 ? -13.953 -18.016 -8.906 1 98.81 309 CYS B CA 1
ATOM 7031 C C . CYS B 1 309 ? -14.117 -18.5 -7.473 1 98.81 309 CYS B C 1
ATOM 7033 O O . CYS B 1 309 ? -13.906 -17.734 -6.527 1 98.81 309 CYS B O 1
ATOM 7035 N N . VAL B 1 310 ? -14.453 -19.766 -7.277 1 98.5 310 VAL B N 1
ATOM 7036 C CA . VAL B 1 310 ? -14.789 -20.219 -5.93 1 98.5 310 VAL B CA 1
ATOM 7037 C C . VAL B 1 310 ? -13.602 -20.953 -5.32 1 98.5 310 VAL B C 1
ATOM 7039 O O . VAL B 1 310 ? -13.484 -21.047 -4.098 1 98.5 310 VAL B O 1
ATOM 7042 N N . ALA B 1 311 ? -12.703 -21.5 -6.148 1 98.69 311 ALA B N 1
ATOM 7043 C CA . ALA B 1 311 ? -11.523 -22.234 -5.707 1 98.69 311 ALA B CA 1
ATOM 7044 C C . ALA B 1 311 ? -10.5 -22.344 -6.832 1 98.69 311 ALA B C 1
ATOM 7046 O O . ALA B 1 311 ? -10.859 -22.312 -8.016 1 98.69 311 ALA B O 1
ATOM 7047 N N . HIS B 1 312 ? -9.289 -22.422 -6.43 1 98.75 312 HIS B N 1
ATOM 7048 C CA . HIS B 1 312 ? -8.172 -22.641 -7.344 1 98.75 312 HIS B CA 1
ATOM 7049 C C . HIS B 1 312 ? -7.461 -23.953 -7.051 1 98.75 312 HIS B C 1
ATOM 7051 O O . HIS B 1 312 ? -6.977 -24.156 -5.938 1 98.75 312 HIS B O 1
ATOM 7057 N N . VAL B 1 313 ? -7.5 -24.859 -7.957 1 98.75 313 VAL B N 1
ATOM 7058 C CA . VAL B 1 313 ? -6.711 -26.094 -7.887 1 98.75 313 VAL B CA 1
ATOM 7059 C C . VAL B 1 313 ? -5.477 -25.969 -8.781 1 98.75 313 VAL B C 1
ATOM 7061 O O . VAL B 1 313 ? -5.594 -25.938 -10.008 1 98.75 313 VAL B O 1
ATOM 7064 N N . ASN B 1 314 ? -4.34 -25.906 -8.148 1 98.06 314 ASN B N 1
ATOM 7065 C CA . ASN B 1 314 ? -3.082 -25.797 -8.883 1 98.06 314 ASN B CA 1
ATOM 7066 C C . ASN B 1 314 ? -2.438 -27.172 -9.094 1 98.06 314 ASN B C 1
ATOM 7068 O O . ASN B 1 314 ? -2.59 -28.062 -8.258 1 98.06 314 ASN B O 1
ATOM 7072 N N . ILE B 1 315 ? -1.738 -27.344 -10.211 1 98.06 315 ILE B N 1
ATOM 7073 C CA . ILE B 1 315 ? -1.107 -28.625 -10.5 1 98.06 315 ILE B CA 1
ATOM 7074 C C . ILE B 1 315 ? 0.311 -28.406 -11.016 1 98.06 315 ILE B C 1
ATOM 7076 O O . ILE B 1 315 ? 0.541 -27.516 -11.852 1 98.06 315 ILE B O 1
ATOM 7080 N N . ASP B 1 316 ? 1.229 -29.125 -10.484 1 96.19 316 ASP B N 1
ATOM 7081 C CA . ASP B 1 316 ? 2.639 -29.031 -10.852 1 96.19 316 ASP B CA 1
ATOM 7082 C C . ASP B 1 316 ? 3.354 -30.359 -10.609 1 96.19 316 ASP B C 1
ATOM 7084 O O . ASP B 1 316 ? 3.213 -30.969 -9.547 1 96.19 316 ASP B O 1
ATOM 7088 N N . SER B 1 317 ? 4.051 -30.922 -11.609 1 95.19 317 SER B N 1
ATOM 7089 C CA . SER B 1 317 ? 5.039 -31.984 -11.492 1 95.19 317 SER B CA 1
ATOM 7090 C C . SER B 1 317 ? 4.398 -33.281 -10.969 1 95.19 317 SER B C 1
ATOM 7092 O O . SER B 1 317 ? 4.879 -33.875 -10 1 95.19 317 SER B O 1
ATOM 7094 N N . THR B 1 318 ? 3.459 -33.844 -11.695 1 97 318 THR B N 1
ATOM 7095 C CA . THR B 1 318 ? 2.812 -35.094 -11.312 1 97 318 THR B CA 1
ATOM 7096 C C . THR B 1 318 ? 3.521 -36.281 -11.945 1 97 318 THR B C 1
ATOM 7098 O O . THR B 1 318 ? 4.281 -36.125 -12.906 1 97 318 THR B O 1
ATOM 7101 N N . GLY B 1 319 ? 3.35 -37.469 -11.406 1 97.75 319 GLY B N 1
ATOM 7102 C CA . GLY B 1 319 ? 3.682 -38.719 -12.062 1 97.75 319 GLY B CA 1
ATOM 7103 C C . GLY B 1 319 ? 5.156 -39.062 -11.984 1 97.75 319 GLY B C 1
ATOM 7104 O O . GLY B 1 319 ? 5.637 -39.938 -12.711 1 97.75 319 GLY B O 1
ATOM 7105 N N . ALA B 1 320 ? 5.93 -38.438 -11.133 1 96.75 320 ALA B N 1
ATOM 7106 C CA . ALA B 1 320 ? 7.367 -38.688 -11.023 1 96.75 320 ALA B CA 1
ATOM 7107 C C . ALA B 1 320 ? 7.656 -40.094 -10.531 1 96.75 320 ALA B C 1
ATOM 7109 O O . ALA B 1 320 ? 7.012 -40.562 -9.594 1 96.75 320 ALA B O 1
ATOM 7110 N N . ARG B 1 321 ? 8.648 -40.688 -11.18 1 96.94 321 ARG B N 1
ATOM 7111 C CA . ARG B 1 321 ? 9.109 -42 -10.695 1 96.94 321 ARG B CA 1
ATOM 7112 C C . ARG B 1 321 ? 9.594 -41.906 -9.258 1 96.94 321 ARG B C 1
ATOM 7114 O O . ARG B 1 321 ? 10.383 -41 -8.914 1 96.94 321 ARG B O 1
ATOM 7121 N N . GLY B 1 322 ? 9.047 -42.75 -8.453 1 94.56 322 GLY B N 1
ATOM 7122 C CA . GLY B 1 322 ? 9.469 -42.812 -7.059 1 94.56 322 GLY B CA 1
ATOM 7123 C C . GLY B 1 322 ? 8.672 -41.875 -6.16 1 94.56 322 GLY B C 1
ATOM 7124 O O . GLY B 1 322 ? 8.805 -41.938 -4.938 1 94.56 322 GLY B O 1
ATOM 7125 N N . ALA B 1 323 ? 7.824 -41.062 -6.703 1 95 323 ALA B N 1
ATOM 7126 C CA . ALA B 1 323 ? 7.023 -40.156 -5.91 1 95 323 ALA B CA 1
ATOM 7127 C C . ALA B 1 323 ? 5.824 -40.844 -5.281 1 95 323 ALA B C 1
ATOM 7129 O O . ALA B 1 323 ? 4.688 -40.656 -5.719 1 95 323 ALA B O 1
ATOM 7130 N N . THR B 1 324 ? 6.086 -41.5 -4.125 1 93.69 324 THR B N 1
ATOM 7131 C CA . THR B 1 324 ? 5.047 -42.344 -3.525 1 93.69 324 THR B CA 1
ATOM 7132 C C . THR B 1 324 ? 4.578 -41.75 -2.201 1 93.69 324 THR B C 1
ATOM 7134 O O . THR B 1 324 ? 3.77 -42.344 -1.494 1 93.69 324 THR B O 1
ATOM 7137 N N . PHE B 1 325 ? 5.113 -40.625 -1.879 1 93.44 325 PHE B N 1
ATOM 7138 C CA . PHE B 1 325 ? 4.746 -39.969 -0.623 1 93.44 325 PHE B CA 1
ATOM 7139 C C . PHE B 1 325 ? 3.631 -38.969 -0.84 1 93.44 325 PHE B C 1
ATOM 7141 O O . PHE B 1 325 ? 3.793 -38 -1.603 1 93.44 325 PHE B O 1
ATOM 7148 N N . TYR B 1 326 ? 2.516 -39.156 -0.191 1 95.25 326 TYR B N 1
ATOM 7149 C CA . TYR B 1 326 ? 1.377 -38.25 -0.225 1 95.25 326 TYR B CA 1
ATOM 7150 C C . TYR B 1 326 ? 1.069 -37.688 1.165 1 95.25 326 TYR B C 1
ATOM 7152 O O . TYR B 1 326 ? -0.071 -37.344 1.457 1 95.25 326 TYR B O 1
ATOM 7160 N N . GLY B 1 327 ? 2.039 -37.656 2.086 1 92.69 327 GLY B N 1
ATOM 7161 C CA . GLY B 1 327 ? 1.817 -37.375 3.498 1 92.69 327 GLY B CA 1
ATOM 7162 C C . GLY B 1 327 ? 1.505 -35.938 3.783 1 92.69 327 GLY B C 1
ATOM 7163 O O . GLY B 1 327 ? 1.021 -35.594 4.863 1 92.69 327 GLY B O 1
ATOM 7164 N N . SER B 1 328 ? 1.742 -35.094 2.82 1 92.75 328 SER B N 1
ATOM 7165 C CA . SER B 1 328 ? 1.408 -33.656 3.002 1 92.75 328 SER B CA 1
ATOM 7166 C C . SER B 1 328 ? 1.261 -32.969 1.662 1 92.75 328 SER B C 1
ATOM 7168 O O . SER B 1 328 ? 1.838 -33.375 0.66 1 92.75 328 SER B O 1
ATOM 7170 N N . PHE B 1 329 ? 0.488 -31.953 1.573 1 93.25 329 PHE B N 1
ATOM 7171 C CA . PHE B 1 329 ? 0.317 -31.078 0.412 1 93.25 329 PHE B CA 1
ATOM 7172 C C . PHE B 1 329 ? -0.07 -29.672 0.839 1 93.25 329 PHE B C 1
ATOM 7174 O O . PHE B 1 329 ? -0.626 -29.469 1.921 1 93.25 329 PHE B O 1
ATOM 7181 N N . PRO B 1 330 ? 0.265 -28.703 0.087 1 94.31 330 PRO B N 1
ATOM 7182 C CA . PRO B 1 330 ? -0.117 -27.344 0.442 1 94.31 330 PRO B CA 1
ATOM 7183 C C . PRO B 1 330 ? -1.596 -27.062 0.185 1 94.31 330 PRO B C 1
ATOM 7185 O O . PRO B 1 330 ? -2.16 -27.547 -0.797 1 94.31 330 PRO B O 1
ATOM 7188 N N . ALA B 1 331 ? -2.199 -26.281 0.995 1 96.56 331 ALA B N 1
ATOM 7189 C CA . ALA B 1 331 ? -3.578 -25.844 0.824 1 96.56 331 ALA B CA 1
ATOM 7190 C C . ALA B 1 331 ? -3.859 -24.594 1.655 1 96.56 331 ALA B C 1
ATOM 7192 O O . ALA B 1 331 ? -3.236 -24.375 2.699 1 96.56 331 ALA B O 1
ATOM 7193 N N . HIS B 1 332 ? -4.719 -23.703 1.126 1 97.12 332 HIS B N 1
ATOM 7194 C CA . HIS B 1 332 ? -5.359 -22.781 2.061 1 97.12 332 HIS B CA 1
ATOM 7195 C C . HIS B 1 332 ? -6.207 -23.531 3.08 1 97.12 332 HIS B C 1
ATOM 7197 O O . HIS B 1 332 ? -6.828 -24.547 2.75 1 97.12 332 HIS B O 1
ATOM 7203 N N . GLN B 1 333 ? -6.32 -23.047 4.254 1 95.88 333 GLN B N 1
ATOM 7204 C CA . GLN B 1 333 ? -6.789 -23.797 5.414 1 95.88 333 GLN B CA 1
ATOM 7205 C C . GLN B 1 333 ? -8.242 -24.234 5.234 1 95.88 333 GLN B C 1
ATOM 7207 O O . GLN B 1 333 ? -8.625 -25.312 5.695 1 95.88 333 GLN B O 1
ATOM 7212 N N . GLU B 1 334 ? -9.016 -23.422 4.566 1 97.25 334 GLU B N 1
ATOM 7213 C CA . GLU B 1 334 ? -10.445 -23.719 4.457 1 97.25 334 GLU B CA 1
ATOM 7214 C C . GLU B 1 334 ? -10.688 -24.906 3.535 1 97.25 334 GLU B C 1
ATOM 7216 O O . GLU B 1 334 ? -11.766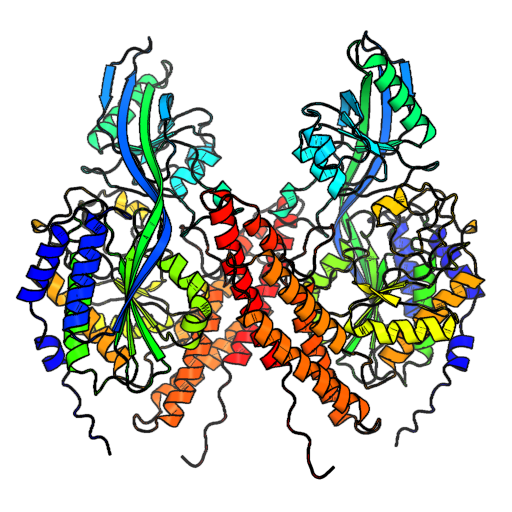 -25.5 3.555 1 97.25 334 GLU B O 1
ATOM 7221 N N . LEU B 1 335 ? -9.672 -25.297 2.705 1 98.12 335 LEU B N 1
ATOM 7222 C CA . LEU B 1 335 ? -9.812 -26.438 1.8 1 98.12 335 LEU B CA 1
ATOM 7223 C C . LEU B 1 335 ? -9.023 -27.641 2.316 1 98.12 335 LEU B C 1
ATOM 7225 O O . LEU B 1 335 ? -9.102 -28.719 1.738 1 98.12 335 LEU B O 1
ATOM 7229 N N . GLY B 1 336 ? -8.297 -27.5 3.432 1 97.19 336 GLY B N 1
ATOM 7230 C CA . GLY B 1 336 ? -7.418 -28.531 3.965 1 97.19 336 GLY B CA 1
ATOM 7231 C C . GLY B 1 336 ? -8.117 -29.859 4.207 1 97.19 336 GLY B C 1
ATOM 7232 O O . GLY B 1 336 ? -7.75 -30.875 3.621 1 97.19 336 GLY B O 1
ATOM 7233 N N . PRO B 1 337 ? -9.164 -29.812 5.031 1 96.94 337 PRO B N 1
ATOM 7234 C CA . PRO B 1 337 ? -9.867 -31.062 5.34 1 96.94 337 PRO B CA 1
ATOM 7235 C C . PRO B 1 337 ? -10.43 -31.75 4.094 1 96.94 337 PRO B C 1
ATOM 7237 O O . PRO B 1 337 ? -10.391 -32.969 3.996 1 96.94 337 PRO B O 1
ATOM 7240 N N . PHE B 1 338 ? -10.953 -30.922 3.193 1 97.94 338 PHE B N 1
ATOM 7241 C CA . PHE B 1 338 ? -11.484 -31.469 1.945 1 97.94 338 PHE B CA 1
ATOM 7242 C C . PHE B 1 338 ? -10.398 -32.188 1.171 1 97.94 338 PHE B C 1
ATOM 7244 O O . PHE B 1 338 ? -10.586 -33.344 0.753 1 97.94 338 PHE B O 1
ATOM 7251 N N . GLY B 1 339 ? -9.195 -31.547 0.953 1 98.19 339 GLY B N 1
ATOM 7252 C CA . GLY B 1 339 ? -8.078 -32.188 0.267 1 98.19 339 GLY B CA 1
ATOM 7253 C C . GLY B 1 339 ? -7.57 -33.406 0.969 1 98.19 339 GLY B C 1
ATOM 7254 O O . GLY B 1 339 ? -7.246 -34.406 0.32 1 98.19 339 GLY B O 1
ATOM 7255 N N . GLU B 1 340 ? -7.539 -33.406 2.264 1 98 340 GLU B N 1
ATOM 7256 C CA . GLU B 1 340 ? -7.086 -34.531 3.059 1 98 340 GLU B CA 1
ATOM 7257 C C . GLU B 1 340 ? -7.977 -35.75 2.84 1 98 340 GLU B C 1
ATOM 7259 O O . GLU B 1 340 ? -7.48 -36.875 2.693 1 98 340 GLU B O 1
ATOM 7264 N N . ALA B 1 341 ? -9.242 -35.5 2.809 1 98.06 341 ALA B N 1
ATOM 7265 C CA . ALA B 1 341 ? -10.188 -36.594 2.623 1 98.06 341 ALA B CA 1
ATOM 7266 C C . ALA B 1 341 ? -10 -37.281 1.262 1 98.06 341 ALA B C 1
ATOM 7268 O O . ALA B 1 341 ? -9.992 -38.5 1.158 1 98.06 341 ALA B O 1
ATOM 7269 N N . VAL B 1 342 ? -9.836 -36.469 0.245 1 98.31 342 VAL B N 1
ATOM 7270 C CA . VAL B 1 342 ? -9.695 -36.969 -1.109 1 98.31 342 VAL B CA 1
ATOM 7271 C C . VAL B 1 342 ? -8.406 -37.781 -1.215 1 98.31 342 VAL B C 1
ATOM 7273 O O . VAL B 1 342 ? -8.406 -38.906 -1.75 1 98.31 342 VAL B O 1
ATOM 7276 N N . VAL B 1 343 ? -7.285 -37.25 -0.722 1 98.31 343 VAL B N 1
ATOM 7277 C CA . VAL B 1 343 ? -5.98 -37.906 -0.813 1 98.31 343 VAL B CA 1
ATOM 7278 C C . VAL B 1 343 ? -6 -39.219 -0.027 1 98.31 343 VAL B C 1
ATOM 7280 O O . VAL B 1 343 ? -5.527 -40.25 -0.514 1 98.31 343 VAL B O 1
ATOM 7283 N N . ARG B 1 344 ? -6.609 -39.188 1.157 1 98.12 344 ARG B N 1
ATOM 7284 C CA . ARG B 1 344 ? -6.695 -40.406 1.971 1 98.12 344 ARG B CA 1
ATOM 7285 C C . ARG B 1 344 ? -7.516 -41.5 1.267 1 98.12 344 ARG B C 1
ATOM 7287 O O . ARG B 1 344 ? -7.145 -42.656 1.279 1 98.12 344 ARG B O 1
ATOM 7294 N N . GLU B 1 345 ? -8.555 -41.094 0.712 1 97.81 345 GLU B N 1
ATOM 7295 C CA . GLU B 1 345 ? -9.445 -42.031 0.024 1 97.81 345 GLU B CA 1
ATOM 7296 C C . GLU B 1 345 ? -8.727 -42.719 -1.137 1 97.81 345 GLU B C 1
ATOM 7298 O O . GLU B 1 345 ? -8.922 -43.906 -1.376 1 97.81 345 GLU B O 1
ATOM 7303 N N . GLN B 1 346 ? -7.949 -42 -1.849 1 97.75 346 GLN B N 1
ATOM 7304 C CA . GLN B 1 346 ? -7.359 -42.531 -3.074 1 97.75 346 GLN B CA 1
ATOM 7305 C C . GLN B 1 346 ? -6.047 -43.25 -2.785 1 97.75 346 GLN B C 1
ATOM 7307 O O . GLN B 1 346 ? -5.68 -44.188 -3.494 1 97.75 346 GLN B O 1
ATOM 7312 N N . THR B 1 347 ? -5.312 -42.875 -1.734 1 97.62 347 THR B N 1
ATOM 7313 C CA . THR B 1 347 ? -3.967 -43.406 -1.528 1 97.62 347 THR B CA 1
ATOM 7314 C C . THR B 1 347 ? -3.932 -44.344 -0.33 1 97.62 347 THR B C 1
ATOM 7316 O O . THR B 1 347 ? -3.006 -45.156 -0.193 1 97.62 347 THR B O 1
ATOM 7319 N N . GLY B 1 348 ? -4.867 -44.188 0.612 1 97 348 GLY B N 1
ATOM 7320 C CA . GLY B 1 348 ? -4.832 -44.906 1.867 1 97 348 GLY B CA 1
ATOM 7321 C C . GLY B 1 348 ? -3.816 -44.375 2.852 1 97 348 GLY B C 1
ATOM 7322 O O . GLY B 1 348 ? -3.715 -44.844 3.98 1 97 348 GLY B O 1
ATOM 7323 N N . GLN B 1 349 ? -3.088 -43.312 2.502 1 96.06 349 GLN B N 1
ATOM 7324 C CA . GLN B 1 349 ? -2.07 -42.719 3.369 1 96.06 349 GLN B CA 1
ATOM 7325 C C . GLN B 1 349 ? -2.668 -41.656 4.273 1 96.06 349 GLN B C 1
ATOM 7327 O O . GLN B 1 349 ? -3.578 -40.938 3.867 1 96.06 349 GLN B O 1
ATOM 7332 N N . GLU B 1 350 ? -2.102 -41.625 5.492 1 95.19 350 GLU B N 1
ATOM 7333 C CA . GLU B 1 350 ? -2.391 -40.438 6.297 1 95.19 350 GLU B CA 1
ATOM 7334 C C . GLU B 1 350 ? -1.75 -39.188 5.699 1 95.19 350 GLU B C 1
ATOM 7336 O O . GLU B 1 350 ? -0.606 -39.219 5.238 1 95.19 350 GLU B O 1
ATOM 7341 N N . THR B 1 351 ? -2.537 -38.188 5.566 1 94.81 351 THR B N 1
ATOM 7342 C CA . THR B 1 351 ? -2.064 -36.969 4.918 1 94.81 351 THR B CA 1
ATOM 7343 C C . THR B 1 351 ? -2.525 -35.719 5.684 1 94.81 351 THR B C 1
ATOM 7345 O O . THR B 1 351 ? -3.516 -35.781 6.418 1 94.81 351 THR B O 1
ATOM 7348 N N . HIS B 1 352 ? -1.727 -34.688 5.645 1 94.19 352 HIS B N 1
ATOM 7349 C CA . HIS B 1 352 ? -2.07 -33.438 6.277 1 94.19 352 HIS B CA 1
ATOM 7350 C C . HIS B 1 352 ? -1.816 -32.25 5.336 1 94.19 352 HIS B C 1
ATOM 7352 O O . HIS B 1 352 ? -0.785 -32.219 4.66 1 94.19 352 HIS B O 1
ATOM 7358 N N . ALA B 1 353 ? -2.82 -31.359 5.281 1 94.38 353 ALA B N 1
ATOM 7359 C CA . ALA B 1 353 ? -2.639 -30.109 4.535 1 94.38 353 ALA B CA 1
ATOM 7360 C C . ALA B 1 353 ? -1.711 -29.156 5.277 1 94.38 353 ALA B C 1
ATOM 7362 O O . ALA B 1 353 ? -1.868 -28.938 6.48 1 94.38 353 ALA B O 1
ATOM 7363 N N . ARG B 1 354 ? -0.719 -28.672 4.609 1 91.81 354 ARG B N 1
ATOM 7364 C CA . ARG B 1 354 ? 0.134 -27.625 5.164 1 91.81 354 ARG B CA 1
ATOM 7365 C C . ARG B 1 354 ? -0.207 -26.266 4.566 1 91.81 354 ARG B C 1
ATOM 7367 O O . ARG B 1 354 ? -0.791 -26.188 3.482 1 91.81 354 ARG B O 1
ATOM 7374 N N . PRO B 1 355 ? 0.159 -25.188 5.227 1 89.75 355 PRO B N 1
ATOM 7375 C CA . PRO B 1 355 ? -0.173 -23.859 4.711 1 89.75 355 PRO B CA 1
ATOM 7376 C C . PRO B 1 355 ? 0.389 -23.609 3.311 1 89.75 355 PRO B C 1
ATOM 7378 O O . PRO B 1 355 ? 1.509 -24.031 3.01 1 89.75 355 PRO B O 1
ATOM 7381 N N . MET B 1 356 ? -0.436 -22.984 2.566 1 91.69 356 MET B N 1
ATOM 7382 C CA . MET B 1 356 ? -0.043 -22.656 1.202 1 91.69 356 MET B CA 1
ATOM 7383 C C . MET B 1 356 ? 1.223 -21.797 1.193 1 91.69 356 MET B C 1
ATOM 7385 O O . MET B 1 356 ? 1.327 -20.828 1.943 1 91.69 356 MET B O 1
ATOM 7389 N N . SER B 1 357 ? 2.189 -22.172 0.434 1 85.62 357 SER B N 1
ATOM 7390 C CA . SER B 1 357 ? 3.432 -21.422 0.296 1 85.62 357 SER B CA 1
ATOM 7391 C C . SER B 1 357 ? 3.336 -20.391 -0.834 1 85.62 357 SER B C 1
ATOM 7393 O O . SER B 1 357 ? 2.469 -20.5 -1.702 1 85.62 357 SER B O 1
ATOM 7395 N N . ARG B 1 358 ? 4.188 -19.422 -0.777 1 87.94 358 ARG B N 1
ATOM 7396 C CA . ARG B 1 358 ? 4.281 -18.453 -1.859 1 87.94 358 ARG B CA 1
ATOM 7397 C C . ARG B 1 358 ? 5.164 -18.969 -2.988 1 87.94 358 ARG B C 1
ATOM 7399 O O . ARG B 1 358 ? 6.32 -18.562 -3.123 1 87.94 358 ARG B O 1
ATOM 7406 N N . ALA B 1 359 ? 4.648 -19.859 -3.791 1 88.88 359 ALA B N 1
ATOM 7407 C CA . ALA B 1 359 ? 5.281 -20.5 -4.934 1 88.88 359 ALA B CA 1
ATOM 7408 C C . ALA B 1 359 ? 4.234 -21.094 -5.879 1 88.88 359 ALA B C 1
ATOM 7410 O O . ALA B 1 359 ? 3.031 -21.016 -5.609 1 88.88 359 ALA B O 1
ATOM 7411 N N . GLY B 1 360 ? 4.621 -21.531 -6.977 1 91.69 360 GLY B N 1
ATOM 7412 C CA . GLY B 1 360 ? 3.797 -22.344 -7.859 1 91.69 360 GLY B CA 1
ATOM 7413 C C . GLY B 1 360 ? 2.625 -21.578 -8.445 1 91.69 360 GLY B C 1
ATOM 7414 O O . GLY B 1 360 ? 1.514 -22.109 -8.531 1 91.69 360 GLY B O 1
ATOM 7415 N N . ASP B 1 361 ? 2.742 -20.312 -8.812 1 95.5 361 ASP B N 1
ATOM 7416 C CA . ASP B 1 361 ? 1.738 -19.484 -9.484 1 95.5 361 ASP B CA 1
ATOM 7417 C C . ASP B 1 361 ? 0.55 -19.219 -8.562 1 95.5 361 ASP B C 1
ATOM 7419 O O . ASP B 1 361 ? -0.6 -19.219 -9.008 1 95.5 361 ASP B O 1
ATOM 7423 N N . MET B 1 362 ? 0.804 -19.141 -7.305 1 94.81 362 MET B N 1
ATOM 7424 C CA . MET B 1 362 ? -0.215 -18.734 -6.348 1 94.81 362 MET B CA 1
ATOM 7425 C C . MET B 1 362 ? -0.405 -17.219 -6.375 1 94.81 362 MET B C 1
ATOM 7427 O O . MET B 1 362 ? -0.218 -16.547 -5.359 1 94.81 362 MET B O 1
ATOM 7431 N N . SER B 1 363 ? -0.894 -16.703 -7.516 1 97.56 363 SER B N 1
ATOM 7432 C CA . SER B 1 363 ? -0.97 -15.266 -7.785 1 97.56 363 SER B CA 1
ATOM 7433 C C . SER B 1 363 ? -2.307 -14.688 -7.328 1 97.56 363 SER B C 1
ATOM 7435 O O . SER B 1 363 ? -2.611 -13.523 -7.602 1 97.56 363 SER B O 1
ATOM 7437 N N . PHE B 1 364 ? -3.15 -15.453 -6.551 1 98.25 364 PHE B N 1
ATOM 7438 C CA . PHE B 1 364 ? -4.543 -15.055 -6.387 1 98.25 364 PHE B CA 1
ATOM 7439 C C . PHE B 1 364 ? -4.863 -14.797 -4.918 1 98.25 364 PHE B C 1
ATOM 7441 O O . PHE B 1 364 ? -6.031 -14.695 -4.543 1 98.25 364 PHE B O 1
ATOM 7448 N N . ASN B 1 365 ? -3.809 -14.703 -4.055 1 97.12 365 ASN B N 1
ATOM 7449 C CA . ASN B 1 365 ? -4.023 -14.461 -2.633 1 97.12 365 ASN B CA 1
ATOM 7450 C C . ASN B 1 365 ? -4.719 -13.125 -2.387 1 97.12 365 ASN B C 1
ATOM 7452 O O . ASN B 1 365 ? -5.625 -13.031 -1.555 1 97.12 365 ASN B O 1
ATOM 7456 N N . GLY B 1 366 ? -4.316 -12.125 -3.102 1 97.94 366 GLY B N 1
ATOM 7457 C CA . GLY B 1 366 ? -4.91 -10.805 -2.922 1 97.94 366 GLY B CA 1
ATOM 7458 C C . GLY B 1 366 ? -6.383 -10.758 -3.275 1 97.94 366 GLY B C 1
ATOM 7459 O O . GLY B 1 366 ? -7.133 -9.945 -2.732 1 97.94 366 GLY B O 1
ATOM 7460 N N . ILE B 1 367 ? -6.797 -11.602 -4.223 1 98.56 367 ILE B N 1
ATOM 7461 C CA . ILE B 1 367 ? -8.188 -11.68 -4.66 1 98.56 367 ILE B CA 1
ATOM 7462 C C . ILE B 1 367 ? -9.008 -12.453 -3.635 1 98.56 367 ILE B C 1
ATOM 7464 O O . ILE B 1 367 ? -10.227 -12.281 -3.539 1 98.56 367 ILE B O 1
ATOM 7468 N N . GLY B 1 368 ? -8.344 -13.352 -2.844 1 98.5 368 GLY B N 1
ATOM 7469 C CA . GLY B 1 368 ? -9.016 -14.125 -1.805 1 98.5 368 GLY B CA 1
ATOM 7470 C C . GLY B 1 368 ? -9.531 -15.461 -2.293 1 98.5 368 GLY B C 1
ATOM 7471 O O . GLY B 1 368 ? -10.516 -15.984 -1.764 1 98.5 368 GLY B O 1
ATOM 7472 N N . ILE B 1 369 ? -8.891 -16.062 -3.316 1 98.62 369 ILE B N 1
ATOM 7473 C CA . ILE B 1 369 ? -9.336 -17.344 -3.861 1 98.62 369 ILE B CA 1
ATOM 7474 C C . ILE B 1 369 ? -8.641 -18.484 -3.123 1 98.62 369 ILE B C 1
ATOM 7476 O O . ILE B 1 369 ? -7.414 -18.594 -3.135 1 98.62 369 ILE B O 1
ATOM 7480 N N . PRO B 1 370 ? -9.375 -19.328 -2.475 1 98.44 370 PRO B N 1
ATOM 7481 C CA . PRO B 1 370 ? -8.734 -20.469 -1.811 1 98.44 370 PRO B CA 1
ATOM 7482 C C . PRO B 1 370 ? -8.133 -21.469 -2.797 1 98.44 370 PRO B C 1
ATOM 7484 O O . PRO B 1 370 ? -8.711 -21.719 -3.859 1 98.44 370 PRO B O 1
ATOM 7487 N N . ALA B 1 371 ? -7.027 -22.062 -2.414 1 98.19 371 ALA B N 1
ATOM 7488 C CA . ALA B 1 371 ? -6.309 -22.922 -3.355 1 98.19 371 ALA B CA 1
ATOM 7489 C C . ALA B 1 371 ? -5.961 -24.25 -2.717 1 98.19 371 ALA B C 1
ATOM 7491 O O . ALA B 1 371 ? -5.871 -24.359 -1.492 1 98.19 371 ALA B O 1
ATOM 7492 N N . LEU B 1 372 ? -5.906 -25.234 -3.566 1 96.5 372 LEU B N 1
ATOM 7493 C CA . LEU B 1 372 ? -5.555 -26.594 -3.189 1 96.5 372 LEU B CA 1
ATOM 7494 C C . LEU B 1 372 ? -4.406 -27.125 -4.047 1 96.5 372 LEU B C 1
ATOM 7496 O O . LEU B 1 372 ? -4.383 -26.891 -5.262 1 96.5 372 LEU B O 1
ATOM 7500 N N . PHE B 1 373 ? -3.604 -27.734 -3.334 1 95.12 373 PHE B N 1
ATOM 7501 C CA . PHE B 1 373 ? -2.477 -28.453 -3.914 1 95.12 373 PHE B CA 1
ATOM 7502 C C . PHE B 1 373 ? -1.409 -27.484 -4.406 1 95.12 373 PHE B C 1
ATOM 7504 O O . PHE B 1 373 ? -1.196 -26.438 -3.803 1 95.12 373 PHE B O 1
ATOM 7511 N N . MET B 1 374 ? -0.67 -27.422 -5.328 1 88.81 374 MET B N 1
ATOM 7512 C CA . MET B 1 374 ? 0.527 -26.859 -5.949 1 88.81 374 MET B CA 1
ATOM 7513 C C . MET B 1 374 ? 1.482 -27.969 -6.383 1 88.81 374 MET B C 1
ATOM 7515 O O . MET B 1 374 ? 1.895 -28.016 -7.543 1 88.81 374 MET B O 1
ATOM 7519 N N . SER B 1 375 ? 1.709 -28.844 -5.469 1 87.19 375 SER B N 1
ATOM 7520 C CA . SER B 1 375 ? 2.348 -30.156 -5.625 1 87.19 375 SER B CA 1
ATOM 7521 C C . SER B 1 375 ? 1.59 -31.234 -4.863 1 87.19 375 SER B C 1
ATOM 7523 O O . SER B 1 375 ? 0.84 -30.938 -3.932 1 87.19 375 SER B O 1
ATOM 7525 N N . LEU B 1 376 ? 1.728 -32.406 -5.34 1 93.81 376 LEU B N 1
ATOM 7526 C CA . LEU B 1 376 ? 0.964 -33.469 -4.723 1 93.81 376 LEU B CA 1
ATOM 7527 C C . LEU B 1 376 ? 1.878 -34.625 -4.328 1 93.81 376 LEU B C 1
ATOM 7529 O O . LEU B 1 376 ? 2.432 -34.656 -3.227 1 93.81 376 LEU B O 1
ATOM 7533 N N . SER B 1 377 ? 2.168 -35.469 -5.246 1 94.06 377 SER B N 1
ATOM 7534 C CA . SER B 1 377 ? 3.037 -36.594 -4.938 1 94.06 377 SER B CA 1
ATOM 7535 C C . SER B 1 377 ? 4.492 -36.156 -4.816 1 94.06 377 SER B C 1
ATOM 7537 O O . SER B 1 377 ? 4.949 -35.312 -5.566 1 94.06 377 SER B O 1
ATOM 7539 N N . GLN B 1 378 ? 5.246 -36.75 -3.83 1 92.12 378 GLN B N 1
ATOM 7540 C CA . GLN B 1 378 ? 6.641 -36.438 -3.566 1 92.12 378 GLN B CA 1
ATOM 7541 C C . GLN B 1 378 ? 7.492 -37.688 -3.416 1 92.12 378 GLN B C 1
ATOM 7543 O O . GLN B 1 378 ? 6.957 -38.781 -3.215 1 92.12 378 GLN B O 1
ATOM 7548 N N . VAL B 1 379 ? 8.75 -37.5 -3.607 1 90.75 379 VAL B N 1
ATOM 7549 C CA . VAL B 1 379 ? 9.672 -38.594 -3.324 1 90.75 379 VAL B CA 1
ATOM 7550 C C . VAL B 1 379 ? 9.953 -38.656 -1.825 1 90.75 379 VAL B C 1
ATOM 7552 O O . VAL B 1 379 ? 10.266 -37.625 -1.203 1 90.75 379 VAL B O 1
ATOM 7555 N N . PRO B 1 380 ? 9.766 -39.812 -1.225 1 87.75 380 PRO B N 1
ATOM 7556 C CA . PRO B 1 380 ? 10.062 -39.906 0.207 1 87.75 380 PRO B CA 1
ATOM 7557 C C . PRO B 1 380 ? 11.516 -39.562 0.529 1 87.75 380 PRO B C 1
ATOM 7559 O O . PRO B 1 380 ? 12.414 -39.875 -0.255 1 87.75 380 PRO B O 1
ATOM 7562 N N . PHE B 1 381 ? 11.688 -39 1.67 1 81.25 381 PHE B N 1
ATOM 7563 C CA . PHE B 1 381 ? 13.047 -38.719 2.131 1 81.25 381 PHE B CA 1
ATOM 7564 C C . PHE B 1 381 ? 13.781 -40.031 2.467 1 81.25 381 PHE B C 1
ATOM 7566 O O . PHE B 1 381 ? 13.18 -40.938 3.01 1 81.25 381 PHE B O 1
ATOM 7573 N N . SER B 1 382 ? 14.961 -40.125 1.97 1 71.25 382 SER B N 1
ATOM 7574 C CA . SER B 1 382 ? 15.812 -41.219 2.369 1 71.25 382 SER B CA 1
ATOM 7575 C C . SER B 1 382 ? 16.969 -40.75 3.248 1 71.25 382 SER B C 1
ATOM 7577 O O . SER B 1 382 ? 17.391 -39.594 3.158 1 71.25 382 SER B O 1
ATOM 7579 N N . ASP B 1 383 ? 17.281 -41.594 4.277 1 60.47 383 ASP B N 1
ATOM 7580 C CA . ASP B 1 383 ? 18.391 -41.312 5.164 1 60.47 383 ASP B CA 1
ATOM 7581 C C . ASP B 1 383 ? 19.625 -40.875 4.367 1 60.47 383 ASP B C 1
ATOM 7583 O O . ASP B 1 383 ? 20.5 -40.188 4.887 1 60.47 383 ASP B O 1
ATOM 7587 N N . GLN B 1 384 ? 19.703 -41.281 3.186 1 57.59 384 GLN B N 1
ATOM 7588 C CA . GLN B 1 384 ? 20.875 -40.969 2.354 1 57.59 384 GLN B CA 1
ATOM 7589 C C . GLN B 1 384 ? 20.734 -39.594 1.697 1 57.59 384 GLN B C 1
ATOM 7591 O O . GLN B 1 384 ? 21.688 -39.125 1.083 1 57.59 384 GLN B O 1
ATOM 7596 N N . ASP B 1 385 ? 19.547 -39.031 1.919 1 60.53 385 ASP B N 1
ATOM 7597 C CA . ASP B 1 385 ? 19.312 -37.75 1.243 1 60.53 385 ASP B CA 1
ATOM 7598 C C . ASP B 1 385 ? 20.094 -36.625 1.916 1 60.53 385 ASP B C 1
ATOM 7600 O O . ASP B 1 385 ? 19.969 -36.406 3.121 1 60.53 385 ASP B O 1
ATOM 7604 N N . THR B 1 386 ? 21.281 -36.219 1.452 1 53.12 386 THR B N 1
ATOM 7605 C CA . THR B 1 386 ? 22.078 -35.062 1.867 1 53.12 386 THR B CA 1
ATOM 7606 C C . THR B 1 386 ? 21.672 -33.812 1.092 1 53.12 386 THR B C 1
ATOM 7608 O O . THR B 1 386 ? 22.438 -32.844 0.999 1 53.12 386 THR B O 1
ATOM 7611 N N . ASP B 1 387 ? 20.422 -33.812 0.596 1 55.28 387 ASP B N 1
ATOM 7612 C CA . ASP B 1 387 ? 20.125 -33 -0.577 1 55.28 387 ASP B CA 1
ATOM 7613 C C . ASP B 1 387 ? 19.812 -31.547 -0.177 1 55.28 387 ASP B C 1
ATOM 7615 O O . ASP B 1 387 ? 19 -31.312 0.718 1 55.28 387 ASP B O 1
ATOM 7619 N N . TYR B 1 388 ? 20.781 -30.625 -0.586 1 54.75 388 TYR B N 1
ATOM 7620 C CA . TYR B 1 388 ? 20.656 -29.188 -0.434 1 54.75 388 TYR B CA 1
ATOM 7621 C C . TYR B 1 388 ? 19.281 -28.703 -0.859 1 54.75 388 TYR B C 1
ATOM 7623 O O . TYR B 1 388 ? 18.781 -27.688 -0.358 1 54.75 388 TYR B O 1
ATOM 7631 N N . VAL B 1 389 ? 18.609 -29.391 -1.782 1 52.53 389 VAL B N 1
ATOM 7632 C CA . VAL B 1 389 ? 17.297 -28.969 -2.277 1 52.53 389 VAL B CA 1
ATOM 7633 C C . VAL B 1 389 ? 16.281 -28.969 -1.139 1 52.53 389 VAL B C 1
ATOM 7635 O O . VAL B 1 389 ? 15.508 -28.031 -0.983 1 52.53 389 VAL B O 1
ATOM 7638 N N . SER B 1 390 ? 16.406 -30.078 -0.452 1 52.06 390 SER B N 1
ATOM 7639 C CA . SER B 1 390 ? 15.445 -30.25 0.628 1 52.06 390 SER B CA 1
ATOM 7640 C C . SER B 1 390 ? 15.641 -29.203 1.72 1 52.06 390 SER B C 1
ATOM 7642 O O . SER B 1 390 ? 14.688 -28.812 2.391 1 52.06 390 SER B O 1
ATOM 7644 N N . LEU B 1 391 ? 16.953 -28.781 1.804 1 49.88 391 LEU B N 1
ATOM 7645 C CA . LEU B 1 391 ? 17.219 -27.766 2.818 1 49.88 391 LEU B CA 1
ATOM 7646 C C . LEU B 1 391 ? 16.656 -26.406 2.404 1 49.88 391 LEU B C 1
ATOM 7648 O O . LEU B 1 391 ? 16.266 -25.609 3.258 1 49.88 391 LEU B O 1
ATOM 7652 N N . ALA B 1 392 ? 16.641 -26.297 1.06 1 47.03 392 ALA B N 1
ATOM 7653 C CA . ALA B 1 392 ? 16.188 -25 0.548 1 47.03 392 ALA B CA 1
ATOM 7654 C C . ALA B 1 392 ? 14.688 -24.828 0.759 1 47.03 392 ALA B C 1
ATOM 7656 O O . ALA B 1 392 ? 14.219 -23.703 0.989 1 47.03 392 ALA B O 1
ATOM 7657 N N . PHE B 1 393 ? 13.945 -25.922 0.605 1 51.69 393 PHE B N 1
ATOM 7658 C CA . PHE B 1 393 ? 12.5 -25.75 0.653 1 51.69 393 PHE B CA 1
ATOM 7659 C C . PHE B 1 393 ? 11.953 -26.188 2.008 1 51.69 393 PHE B C 1
ATOM 7661 O O . PHE B 1 393 ? 10.734 -26.172 2.223 1 51.69 393 PHE B O 1
ATOM 7668 N N . GLY B 1 394 ? 12.898 -26.312 3.053 1 47.81 394 GLY B N 1
ATOM 7669 C CA . GLY B 1 394 ? 12.523 -26.703 4.402 1 47.81 394 GLY B CA 1
ATOM 7670 C C . GLY B 1 394 ? 12.273 -28.188 4.555 1 47.81 394 GLY B C 1
ATOM 7671 O O . GLY B 1 394 ? 11.617 -28.797 3.711 1 47.81 394 GLY B O 1
ATOM 7672 N N . LYS B 1 395 ? 13.117 -29.062 5.309 1 44.28 395 LYS B N 1
ATOM 7673 C CA . LYS B 1 395 ? 13.07 -30.453 5.715 1 44.28 395 LYS B CA 1
ATOM 7674 C C . LYS B 1 395 ? 11.641 -30.891 6.008 1 44.28 395 LYS B C 1
ATOM 7676 O O . LYS B 1 395 ? 11.367 -32.094 6.172 1 44.28 395 LYS B O 1
ATOM 7681 N N . LEU B 1 396 ? 10.773 -29.953 6.266 1 43.62 396 LEU B N 1
ATOM 7682 C CA . LEU B 1 396 ? 9.648 -30.281 7.129 1 43.62 396 LEU B CA 1
ATOM 7683 C C . LEU B 1 396 ? 8.641 -31.172 6.395 1 43.62 396 LEU B C 1
ATOM 7685 O O . LEU B 1 396 ? 7.715 -31.703 7.008 1 43.62 396 LEU B O 1
ATOM 7689 N N . ILE B 1 397 ? 8.625 -31.344 5.074 1 50.5 397 ILE B N 1
ATOM 7690 C CA . ILE B 1 397 ? 7.332 -31.797 4.582 1 50.5 397 ILE B CA 1
ATOM 7691 C C . ILE B 1 397 ? 7.426 -33.281 4.172 1 50.5 397 ILE B C 1
ATOM 7693 O O . ILE B 1 397 ? 6.609 -33.75 3.385 1 50.5 397 ILE B O 1
ATOM 7697 N N . GLY B 1 398 ? 8.203 -34.156 4.824 1 57.22 398 GLY B N 1
ATOM 7698 C CA . GLY B 1 398 ? 8.25 -35.594 4.633 1 57.22 398 GLY B CA 1
ATOM 7699 C C . GLY B 1 398 ? 8.523 -36 3.195 1 57.22 398 GLY B C 1
ATOM 7700 O O . GLY B 1 398 ? 8.836 -37.156 2.918 1 57.22 398 GLY B O 1
ATOM 7701 N N . GLY B 1 399 ? 8.391 -35.188 2.236 1 71.56 399 GLY B N 1
ATOM 7702 C CA . GLY B 1 399 ? 8.68 -35.469 0.844 1 71.56 399 GLY B CA 1
ATOM 7703 C C . GLY B 1 399 ? 9.508 -34.406 0.161 1 71.56 399 GLY B C 1
ATOM 7704 O O . GLY B 1 399 ? 9.672 -33.312 0.696 1 71.56 399 GLY B O 1
ATOM 7705 N N . LYS B 1 400 ? 10.203 -34.875 -0.895 1 80.62 400 LYS B N 1
ATOM 7706 C CA . LYS B 1 400 ? 11.055 -33.969 -1.651 1 80.62 400 LYS B CA 1
ATOM 7707 C C . LYS B 1 400 ? 10.773 -34.062 -3.148 1 80.62 400 LYS B C 1
ATOM 7709 O O . LYS B 1 400 ? 10.133 -35 -3.604 1 80.62 400 LYS B O 1
ATOM 7714 N N . MET B 1 401 ? 11.211 -33.094 -3.902 1 86.5 401 MET B N 1
ATOM 7715 C CA . MET B 1 401 ? 11.195 -33.156 -5.363 1 86.5 401 MET B CA 1
ATOM 7716 C C . MET B 1 401 ? 12.234 -34.156 -5.871 1 86.5 401 MET B C 1
ATOM 7718 O O . MET B 1 401 ? 13.273 -34.375 -5.238 1 86.5 401 MET B O 1
ATOM 7722 N N . PRO B 1 402 ? 11.93 -34.781 -6.941 1 89.94 402 PRO B N 1
ATOM 7723 C CA . PRO B 1 402 ? 12.938 -35.688 -7.512 1 89.94 402 PRO B CA 1
ATOM 7724 C C . PRO B 1 402 ? 14.203 -34.938 -7.949 1 89.94 402 PRO B C 1
ATOM 7726 O O . PRO B 1 402 ? 14.164 -33.75 -8.227 1 89.94 402 PRO B O 1
ATOM 7729 N N . TRP B 1 403 ? 15.352 -35.688 -8.07 1 89.06 403 TRP B N 1
ATOM 7730 C CA . TRP B 1 403 ? 16.656 -35.062 -8.336 1 89.06 403 TRP B CA 1
ATOM 7731 C C . TRP B 1 403 ? 16.703 -34.469 -9.727 1 89.06 403 TRP B C 1
ATOM 7733 O O . TRP B 1 403 ? 17.547 -33.625 -10.016 1 89.06 403 TRP B O 1
ATOM 7743 N N . TRP B 1 404 ? 15.812 -34.938 -10.617 1 93.81 404 TRP B N 1
ATOM 7744 C CA . TRP B 1 404 ? 15.883 -34.438 -11.992 1 93.81 404 TRP B CA 1
ATOM 7745 C C . TRP B 1 404 ? 15.047 -33.188 -12.148 1 93.81 404 TRP B C 1
ATOM 7747 O O . TRP B 1 404 ? 14.945 -32.625 -13.25 1 93.81 404 TRP B O 1
ATOM 7757 N N . TRP B 1 405 ? 14.352 -32.75 -11.047 1 92.81 405 TRP B N 1
ATOM 7758 C CA . TRP B 1 405 ? 13.586 -31.5 -11.094 1 92.81 405 TRP B CA 1
ATOM 7759 C C . TRP B 1 405 ? 14.461 -30.344 -11.555 1 92.81 405 TRP B C 1
ATOM 7761 O O . TRP B 1 405 ? 15.547 -30.125 -11.016 1 92.81 405 TRP B O 1
ATOM 7771 N N . HIS B 1 406 ? 14.086 -29.625 -12.586 1 94.19 406 HIS B N 1
ATOM 7772 C CA . HIS B 1 406 ? 14.758 -28.453 -13.125 1 94.19 406 HIS B CA 1
ATOM 7773 C C . HIS B 1 406 ? 16.125 -28.812 -13.711 1 94.19 406 HIS B C 1
ATOM 7775 O O . HIS B 1 406 ? 17.078 -28.062 -13.578 1 94.19 406 HIS B O 1
ATOM 7781 N N . THR B 1 407 ? 16.281 -30.016 -14.148 1 95.25 407 THR B N 1
ATOM 7782 C CA . THR B 1 407 ? 17.5 -30.422 -14.875 1 95.25 407 THR B CA 1
ATOM 7783 C C . THR B 1 407 ? 17.156 -30.859 -16.297 1 95.25 407 THR B C 1
ATOM 7785 O O . THR B 1 407 ? 15.977 -30.984 -16.641 1 95.25 407 THR B O 1
ATOM 7788 N N . SER B 1 408 ? 18.219 -31.094 -17.078 1 93.69 408 SER B N 1
ATOM 7789 C CA . SER B 1 408 ? 18.031 -31.578 -18.438 1 93.69 408 SER B CA 1
ATOM 7790 C C . SER B 1 408 ? 17.578 -33.031 -18.453 1 93.69 408 SER B C 1
ATOM 7792 O O . SER B 1 408 ? 17.156 -33.562 -19.484 1 93.69 408 SER B O 1
ATOM 7794 N N . GLU B 1 409 ? 17.531 -33.625 -17.25 1 95.56 409 GLU B N 1
ATOM 7795 C CA . GLU B 1 409 ? 17.156 -35.031 -17.156 1 95.56 409 GLU B CA 1
ATOM 7796 C C . GLU B 1 409 ? 15.648 -35.188 -16.922 1 95.56 409 GLU B C 1
ATOM 7798 O O . GLU B 1 409 ? 15.156 -36.312 -16.797 1 95.56 409 GLU B O 1
ATOM 7803 N N . ASP B 1 410 ? 14.945 -34.156 -16.906 1 97.12 410 ASP B N 1
ATOM 7804 C CA . ASP B 1 410 ? 13.492 -34.25 -16.812 1 97.12 410 ASP B CA 1
ATOM 7805 C C . ASP B 1 410 ? 12.875 -34.719 -18.125 1 97.12 410 ASP B C 1
ATOM 7807 O O . ASP B 1 410 ? 12.258 -33.906 -18.844 1 97.12 410 ASP B O 1
ATOM 7811 N N . THR B 1 411 ? 13.039 -36 -18.359 1 97.88 411 THR B N 1
ATOM 7812 C CA . THR B 1 411 ? 12.625 -36.656 -19.609 1 97.88 411 THR B CA 1
ATOM 7813 C C . THR B 1 411 ? 11.594 -37.75 -19.328 1 97.88 411 THR B C 1
ATOM 7815 O O . THR B 1 411 ? 11.312 -38.062 -18.172 1 97.88 411 THR B O 1
ATOM 7818 N N . LEU B 1 412 ? 11.055 -38.312 -20.375 1 97.62 412 LEU B N 1
ATOM 7819 C CA . LEU B 1 412 ? 9.898 -39.188 -20.297 1 97.62 412 LEU B CA 1
ATOM 7820 C C . LEU B 1 412 ? 10.211 -40.438 -19.5 1 97.62 412 LEU B C 1
ATOM 7822 O O . LEU B 1 412 ? 9.32 -41.031 -18.859 1 97.62 412 LEU B O 1
ATOM 7826 N N . ASP B 1 413 ? 11.453 -40.875 -19.516 1 97.75 413 ASP B N 1
ATOM 7827 C CA . ASP B 1 413 ? 11.844 -42.094 -18.812 1 97.75 413 ASP B CA 1
ATOM 7828 C C . ASP B 1 413 ? 11.727 -41.906 -17.312 1 97.75 413 ASP B C 1
ATOM 7830 O O . ASP B 1 413 ? 11.781 -42.875 -16.547 1 97.75 413 ASP B O 1
ATOM 7834 N N . LYS B 1 414 ? 11.516 -40.719 -16.812 1 98 414 LYS B N 1
ATOM 7835 C CA . LYS B 1 414 ? 11.391 -40.438 -15.383 1 98 414 LYS B CA 1
ATOM 7836 C C . LYS B 1 414 ? 9.93 -40.469 -14.938 1 98 414 LYS B C 1
ATOM 7838 O O . LYS B 1 414 ? 9.625 -40.219 -13.773 1 98 414 LYS B O 1
ATOM 7843 N N . ILE B 1 415 ? 9.016 -40.812 -15.844 1 98.25 415 ILE B N 1
ATOM 7844 C CA . ILE B 1 415 ? 7.586 -40.812 -15.547 1 98.25 415 ILE B CA 1
ATOM 7845 C C . ILE B 1 415 ? 7.141 -42.25 -15.203 1 98.25 415 ILE B C 1
ATOM 7847 O O . ILE B 1 415 ? 7.527 -43.188 -15.875 1 98.25 415 ILE B O 1
ATOM 7851 N N . ASP B 1 416 ? 6.461 -42.375 -14.125 1 98.31 416 ASP B N 1
ATOM 7852 C CA . ASP B 1 416 ? 5.82 -43.625 -13.719 1 98.31 416 ASP B CA 1
ATOM 7853 C C . ASP B 1 416 ? 4.305 -43.562 -13.914 1 98.31 416 ASP B C 1
ATOM 7855 O O . ASP B 1 416 ? 3.619 -42.812 -13.211 1 98.31 416 ASP B O 1
ATOM 7859 N N . LEU B 1 417 ? 3.752 -44.406 -14.773 1 97.94 417 LEU B N 1
ATOM 7860 C CA . LEU B 1 417 ? 2.35 -44.312 -15.164 1 97.94 417 LEU B CA 1
ATOM 7861 C C . LEU B 1 417 ? 1.434 -44.688 -14.008 1 97.94 417 LEU B C 1
ATOM 7863 O O . LEU B 1 417 ? 0.293 -44.219 -13.938 1 97.94 417 LEU B O 1
ATOM 7867 N N . ASP B 1 418 ? 1.882 -45.562 -13.07 1 98.19 418 ASP B N 1
ATOM 7868 C CA . ASP B 1 418 ? 1.082 -45.875 -11.883 1 98.19 418 ASP B CA 1
ATOM 7869 C C . ASP B 1 418 ? 0.916 -44.625 -11.008 1 98.19 418 ASP B C 1
ATOM 7871 O O . ASP B 1 418 ? -0.181 -44.344 -10.523 1 98.19 418 ASP B O 1
ATOM 7875 N N . VAL B 1 419 ? 2.027 -43.938 -10.828 1 98.25 419 VAL B N 1
ATOM 7876 C CA . VAL B 1 419 ? 1.986 -42.719 -10.023 1 98.25 419 VAL B CA 1
ATOM 7877 C C . VAL B 1 419 ? 1.153 -41.656 -10.742 1 98.25 419 VAL B C 1
ATOM 7879 O O . VAL B 1 419 ? 0.332 -40.969 -10.117 1 98.25 419 VAL B O 1
ATOM 7882 N N . LEU B 1 420 ? 1.371 -41.5 -12.039 1 98.62 420 LEU B N 1
ATOM 7883 C CA . LEU B 1 420 ? 0.651 -40.5 -12.82 1 98.62 420 LEU B CA 1
ATOM 7884 C C . LEU B 1 420 ? -0.852 -40.75 -12.781 1 98.62 420 LEU B C 1
ATOM 7886 O O . LEU B 1 420 ? -1.642 -39.812 -12.641 1 98.62 420 LEU B O 1
ATOM 7890 N N . GLU B 1 421 ? -1.249 -42 -12.953 1 98.62 421 GLU B N 1
ATOM 7891 C CA . GLU B 1 421 ? -2.664 -42.344 -12.875 1 98.62 421 GLU B CA 1
ATOM 7892 C C . GLU B 1 421 ? -3.234 -42.031 -11.5 1 98.62 421 GLU B C 1
ATOM 7894 O O . GLU B 1 421 ? -4.344 -41.531 -11.383 1 98.62 421 GLU B O 1
ATOM 7899 N N . LEU B 1 422 ? -2.498 -42.375 -10.445 1 98.5 422 LEU B N 1
ATOM 7900 C CA . LEU B 1 422 ? -2.963 -42.125 -9.094 1 98.5 422 LEU B CA 1
ATOM 7901 C C . LEU B 1 422 ? -3.111 -40.625 -8.859 1 98.5 422 LEU B C 1
ATOM 7903 O O . LEU B 1 422 ? -4.109 -40.156 -8.281 1 98.5 422 LEU B O 1
ATOM 7907 N N . ASP B 1 423 ? -2.072 -39.844 -9.242 1 98.62 423 ASP B N 1
ATOM 7908 C CA . ASP B 1 423 ? -2.188 -38.375 -9.164 1 98.62 423 ASP B CA 1
ATOM 7909 C C . ASP B 1 423 ? -3.428 -37.906 -9.914 1 98.62 423 ASP B C 1
ATOM 7911 O O . ASP B 1 423 ? -4.168 -37.062 -9.398 1 98.62 423 ASP B O 1
ATOM 7915 N N . THR B 1 424 ? -3.646 -38.375 -11.094 1 98.81 424 THR B N 1
ATOM 7916 C CA . THR B 1 424 ? -4.781 -37.969 -11.914 1 98.81 424 THR B CA 1
ATOM 7917 C C . THR B 1 424 ? -6.098 -38.312 -11.219 1 98.81 424 THR B C 1
ATOM 7919 O O . THR B 1 424 ? -7.047 -37.531 -11.273 1 98.81 424 THR B O 1
ATOM 7922 N N . ARG B 1 425 ? -6.203 -39.469 -10.539 1 98.75 425 ARG B N 1
ATOM 7923 C CA . ARG B 1 425 ? -7.391 -39.844 -9.781 1 98.75 425 ARG B CA 1
ATOM 7924 C C . ARG B 1 425 ? -7.715 -38.812 -8.719 1 98.75 425 ARG B C 1
ATOM 7926 O O . ARG B 1 425 ? -8.875 -38.438 -8.547 1 98.75 425 ARG B O 1
ATOM 7933 N N . ILE B 1 426 ? -6.68 -38.344 -8.039 1 98.75 426 ILE B N 1
ATOM 7934 C CA . ILE B 1 426 ? -6.863 -37.375 -6.957 1 98.75 426 ILE B CA 1
ATOM 7935 C C . ILE B 1 426 ? -7.359 -36.062 -7.531 1 98.75 426 ILE B C 1
ATOM 7937 O O . ILE B 1 426 ? -8.328 -35.469 -7.035 1 98.75 426 ILE B O 1
ATOM 7941 N N . TYR B 1 427 ? -6.738 -35.531 -8.609 1 98.81 427 TYR B N 1
ATOM 7942 C CA . TYR B 1 427 ? -7.164 -34.281 -9.227 1 98.81 427 TYR B CA 1
ATOM 7943 C C . TYR B 1 427 ? -8.57 -34.406 -9.797 1 98.81 427 TYR B C 1
ATOM 7945 O O . TYR B 1 427 ? -9.391 -33.5 -9.648 1 98.81 427 TYR B O 1
ATOM 7953 N N . LEU B 1 428 ? -8.867 -35.531 -10.461 1 98.88 428 LEU B N 1
ATOM 7954 C CA . LEU B 1 428 ? -10.188 -35.719 -11.047 1 98.88 428 LEU B CA 1
ATOM 7955 C C . LEU B 1 428 ? -11.273 -35.719 -9.977 1 98.88 428 LEU B C 1
ATOM 7957 O O . LEU B 1 428 ? -12.289 -35.031 -10.125 1 98.88 428 LEU B O 1
ATOM 7961 N N . LEU B 1 429 ? -11.047 -36.5 -8.914 1 98.62 429 LEU B N 1
ATOM 7962 C CA . LEU B 1 429 ? -12.031 -36.562 -7.844 1 98.62 429 LEU B CA 1
ATOM 7963 C C . LEU B 1 429 ? -12.219 -35.219 -7.172 1 98.62 429 LEU B C 1
ATOM 7965 O O . LEU B 1 429 ? -13.344 -34.812 -6.84 1 98.62 429 LEU B O 1
ATOM 7969 N N . THR B 1 430 ? -11.109 -34.469 -6.926 1 98.75 430 THR B N 1
ATOM 7970 C CA . THR B 1 430 ? -11.148 -33.156 -6.336 1 98.75 430 THR B CA 1
ATOM 7971 C C . THR B 1 430 ? -11.992 -32.219 -7.188 1 98.75 430 THR B C 1
ATOM 7973 O O . THR B 1 430 ? -12.93 -31.578 -6.691 1 98.75 430 THR B O 1
ATOM 7976 N N . LEU B 1 431 ? -11.711 -32.156 -8.477 1 98.88 431 LEU B N 1
ATOM 7977 C CA . LEU B 1 431 ? -12.398 -31.219 -9.367 1 98.88 431 LEU B CA 1
ATOM 7978 C C . LEU B 1 431 ? -13.844 -31.656 -9.594 1 98.88 431 LEU B C 1
ATOM 7980 O O . LEU B 1 431 ? -14.734 -30.797 -9.695 1 98.88 431 LEU B O 1
ATOM 7984 N N . TRP B 1 432 ? -14.07 -32.938 -9.633 1 98.5 432 TRP B N 1
ATOM 7985 C CA . TRP B 1 432 ? -15.438 -33.438 -9.742 1 98.5 432 TRP B CA 1
ATOM 7986 C C . TRP B 1 432 ? -16.297 -32.969 -8.57 1 98.5 432 TRP B C 1
ATOM 7988 O O . TRP B 1 432 ? -17.375 -32.406 -8.766 1 98.5 432 TRP B O 1
ATOM 7998 N N . ARG B 1 433 ? -15.781 -33.125 -7.398 1 97.94 433 ARG B N 1
ATOM 7999 C CA . ARG B 1 433 ? -16.547 -32.781 -6.203 1 97.94 433 ARG B CA 1
ATOM 8000 C C . ARG B 1 433 ? -16.75 -31.281 -6.074 1 97.94 433 ARG B C 1
ATOM 8002 O O . ARG B 1 433 ? -17.797 -30.812 -5.633 1 97.94 433 ARG B O 1
ATOM 8009 N N . LEU B 1 434 ? -15.789 -30.484 -6.488 1 98.44 434 LEU B N 1
ATOM 8010 C CA . LEU B 1 434 ? -15.906 -29.031 -6.445 1 98.44 434 LEU B CA 1
ATOM 8011 C C . LEU B 1 434 ? -16.906 -28.531 -7.48 1 98.44 434 LEU B C 1
ATOM 8013 O O . LEU B 1 434 ? -17.656 -27.578 -7.223 1 98.44 434 LEU B O 1
ATOM 8017 N N . CYS B 1 435 ? -16.938 -29.172 -8.633 1 98.12 435 CYS B N 1
ATOM 8018 C CA . CYS B 1 435 ? -17.766 -28.688 -9.727 1 98.12 435 CYS B CA 1
ATOM 8019 C C . CYS B 1 435 ? -19.172 -29.281 -9.656 1 98.12 435 CYS B C 1
ATOM 8021 O O . CYS B 1 435 ? -20.125 -28.656 -10.094 1 98.12 435 CYS B O 1
ATOM 8023 N N . HIS B 1 436 ? -19.344 -30.484 -9.125 1 96.31 436 HIS B N 1
ATOM 8024 C CA . HIS B 1 436 ? -20.594 -31.219 -9.188 1 96.31 436 HIS B CA 1
ATOM 8025 C C . HIS B 1 436 ? -21.469 -30.922 -7.969 1 96.31 436 HIS B C 1
ATOM 8027 O O . HIS B 1 436 ? -22.688 -30.812 -8.086 1 96.31 436 HIS B O 1
ATOM 8033 N N . ARG B 1 437 ? -20.844 -30.812 -6.816 1 94.62 437 ARG B N 1
ATOM 8034 C CA . ARG B 1 437 ? -21.594 -30.594 -5.586 1 94.62 437 ARG B CA 1
ATOM 8035 C C . ARG B 1 437 ? -22 -29.141 -5.43 1 94.62 437 ARG B C 1
ATOM 8037 O O . ARG B 1 437 ? -21.156 -28.25 -5.52 1 94.62 437 ARG B O 1
ATOM 8044 N N . PRO B 1 438 ? -23.281 -28.922 -5.105 1 96.44 438 PRO B N 1
ATOM 8045 C CA . PRO B 1 438 ? -23.703 -27.531 -4.949 1 96.44 438 PRO B CA 1
ATOM 8046 C C . PRO B 1 438 ? -23.078 -26.844 -3.734 1 96.44 438 PRO B C 1
ATOM 8048 O O . PRO B 1 438 ? -22.656 -25.688 -3.82 1 96.44 438 PRO B O 1
ATOM 8051 N N . LEU B 1 439 ? -23.016 -27.547 -2.604 1 97.88 439 LEU B N 1
ATOM 8052 C CA . LEU B 1 439 ? -22.422 -26.969 -1.397 1 97.88 439 LEU B CA 1
ATOM 8053 C C . LEU B 1 439 ? -20.906 -27.047 -1.444 1 97.88 439 LEU B C 1
ATOM 8055 O O . LEU B 1 439 ? -20.328 -28.125 -1.642 1 97.88 439 LEU B O 1
ATOM 8059 N N . LEU B 1 440 ? -20.234 -25.938 -1.345 1 97.94 440 LEU B N 1
ATOM 8060 C CA . LEU B 1 440 ? -18.766 -25.906 -1.344 1 97.94 440 LEU B CA 1
ATOM 8061 C C . LEU B 1 440 ? -18.219 -26.625 -0.115 1 97.94 440 LEU B C 1
ATOM 8063 O O . LEU B 1 440 ? -18.75 -26.469 0.988 1 97.94 440 LEU B O 1
ATOM 8067 N N . PRO B 1 441 ? -17.219 -27.422 -0.299 1 97.69 441 PRO B N 1
ATOM 8068 C CA . PRO B 1 441 ? -16.656 -28.188 0.812 1 97.69 441 PRO B CA 1
ATOM 8069 C C . PRO B 1 441 ? -15.594 -27.406 1.587 1 97.69 441 PRO B C 1
ATOM 8071 O O . PRO B 1 441 ? -14.453 -27.844 1.706 1 97.69 441 PRO B O 1
ATOM 8074 N N . MET B 1 442 ? -15.938 -26.297 2.189 1 98.19 442 MET B N 1
ATOM 8075 C CA . MET B 1 442 ? -14.992 -25.422 2.879 1 98.19 442 MET B CA 1
ATOM 8076 C C . MET B 1 442 ? -15.312 -25.344 4.367 1 98.19 442 MET B C 1
ATOM 8078 O O . MET B 1 442 ? -16.484 -25.359 4.758 1 98.19 442 MET B O 1
ATOM 8082 N N . ASP B 1 443 ? -14.281 -25.391 5.145 1 98.06 443 ASP B N 1
ATOM 8083 C CA . ASP B 1 443 ? -14.352 -25.188 6.586 1 98.06 443 ASP B CA 1
ATOM 8084 C C . ASP B 1 443 ? -13.422 -24.062 7.027 1 98.06 443 ASP B C 1
ATOM 8086 O O . ASP B 1 443 ? -12.195 -24.188 6.945 1 98.06 443 ASP B O 1
ATOM 8090 N N . PHE B 1 444 ? -14 -23 7.574 1 98.38 444 PHE B N 1
ATOM 8091 C CA . PHE B 1 444 ? -13.211 -21.797 7.828 1 98.38 444 PHE B CA 1
ATOM 8092 C C . PHE B 1 444 ? -12.703 -21.781 9.266 1 98.38 444 PHE B C 1
ATOM 8094 O O . PHE B 1 444 ? -11.945 -20.875 9.648 1 98.38 444 PHE B O 1
ATOM 8101 N N . ARG B 1 445 ? -13.102 -22.812 10.148 1 98.06 445 ARG B N 1
ATOM 8102 C CA . ARG B 1 445 ? -12.68 -22.875 11.547 1 98.06 445 ARG B CA 1
ATOM 8103 C C . ARG B 1 445 ? -11.164 -22.953 11.656 1 98.06 445 ARG B C 1
ATOM 8105 O O . ARG B 1 445 ? -10.547 -22.234 12.445 1 98.06 445 ARG B O 1
ATOM 8112 N N . PRO B 1 446 ? -10.477 -23.625 10.773 1 97.5 446 PRO B N 1
ATOM 8113 C CA . PRO B 1 446 ? -9.008 -23.672 10.852 1 97.5 446 PRO B CA 1
ATOM 8114 C C . PRO B 1 446 ? -8.367 -22.344 10.477 1 97.5 446 PRO B C 1
ATOM 8116 O O . PRO B 1 446 ? -7.363 -21.938 11.078 1 97.5 446 PRO B O 1
ATOM 8119 N N . ALA B 1 447 ? -8.844 -21.719 9.43 1 97.75 447 ALA B N 1
ATOM 8120 C CA . ALA B 1 447 ? -8.289 -20.438 9.008 1 97.75 447 ALA B CA 1
ATOM 8121 C C . ALA B 1 447 ? -8.406 -19.391 10.109 1 97.75 447 ALA B C 1
ATOM 8123 O O . ALA B 1 447 ? -7.453 -18.656 10.391 1 97.75 447 ALA B O 1
ATOM 8124 N N . VAL B 1 448 ? -9.578 -19.297 10.734 1 98.5 448 VAL B N 1
ATOM 8125 C CA . VAL B 1 448 ? -9.789 -18.344 11.812 1 98.5 448 VAL B CA 1
ATOM 8126 C C . VAL B 1 448 ? -8.906 -18.703 13.008 1 98.5 448 VAL B C 1
ATOM 8128 O O . VAL B 1 448 ? -8.352 -17.828 13.664 1 98.5 448 VAL B O 1
ATOM 8131 N N . ALA B 1 449 ? -8.828 -20.031 13.273 1 97.88 449 ALA B N 1
ATOM 8132 C CA . ALA B 1 449 ? -7.949 -20.484 14.352 1 97.88 449 ALA B CA 1
ATOM 8133 C C . ALA B 1 449 ? -6.508 -20.047 14.109 1 97.88 449 ALA B C 1
ATOM 8135 O O . ALA B 1 449 ? -5.797 -19.656 15.039 1 97.88 449 ALA B O 1
ATOM 8136 N N . ALA B 1 450 ? -6.051 -20.141 12.875 1 97.44 450 ALA B N 1
ATOM 8137 C CA . ALA B 1 450 ? -4.699 -19.703 12.531 1 97.44 450 ALA B CA 1
ATOM 8138 C C . ALA B 1 450 ? -4.52 -18.203 12.781 1 97.44 450 ALA B C 1
ATOM 8140 O O . ALA B 1 450 ? -3.467 -17.781 13.266 1 97.44 450 ALA B O 1
ATOM 8141 N N . ILE B 1 451 ? -5.5 -17.391 12.406 1 98.56 451 ILE B N 1
ATOM 8142 C CA . ILE B 1 451 ? -5.457 -15.953 12.664 1 98.56 451 ILE B CA 1
ATOM 8143 C C . ILE B 1 451 ? -5.359 -15.703 14.164 1 98.56 451 ILE B C 1
ATOM 8145 O O . ILE B 1 451 ? -4.504 -14.938 14.617 1 98.56 451 ILE B O 1
ATOM 8149 N N . LEU B 1 452 ? -6.223 -16.391 14.922 1 98.5 452 LEU B N 1
ATOM 8150 C CA . LEU B 1 452 ? -6.258 -16.219 16.375 1 98.5 452 LEU B CA 1
ATOM 8151 C C . LEU B 1 452 ? -4.934 -16.625 17 1 98.5 452 LEU B C 1
ATOM 8153 O O . LEU B 1 452 ? -4.398 -15.922 17.859 1 98.5 452 LEU B O 1
ATOM 8157 N N . GLU B 1 453 ? -4.438 -17.75 16.578 1 98.19 453 GLU B N 1
ATOM 8158 C CA . GLU B 1 453 ? -3.166 -18.25 17.094 1 98.19 453 GLU B CA 1
ATOM 8159 C C . GLU B 1 453 ? -2.023 -17.297 16.766 1 98.19 453 GLU B C 1
ATOM 8161 O O . GLU B 1 453 ? -1.18 -17.016 17.625 1 98.19 453 GLU B O 1
ATOM 8166 N N . THR B 1 454 ? -1.956 -16.828 15.555 1 98.56 454 THR B N 1
ATOM 8167 C CA . THR B 1 454 ? -0.908 -15.906 15.133 1 98.56 454 THR B CA 1
ATOM 8168 C C . THR B 1 454 ? -0.985 -14.602 15.922 1 98.56 454 THR B C 1
ATOM 8170 O O . THR B 1 454 ? 0.026 -14.117 16.438 1 98.56 454 THR B O 1
ATOM 8173 N N . LEU B 1 455 ? -2.172 -13.992 16.047 1 98.81 455 LEU B N 1
ATOM 8174 C CA . LEU B 1 455 ? -2.346 -12.742 16.781 1 98.81 455 LEU B CA 1
ATOM 8175 C C . LEU B 1 455 ? -1.961 -12.922 18.25 1 98.81 455 LEU B C 1
ATOM 8177 O O . LEU B 1 455 ? -1.355 -12.031 18.844 1 98.81 455 LEU B O 1
ATOM 8181 N N . THR B 1 456 ? -2.389 -14.078 18.812 1 98.69 456 THR B N 1
ATOM 8182 C CA . THR B 1 456 ? -2.041 -14.367 20.203 1 98.69 456 THR B CA 1
ATOM 8183 C C . THR B 1 456 ? -0.527 -14.414 20.375 1 98.69 456 THR B C 1
ATOM 8185 O O . THR B 1 456 ? 0.013 -13.805 21.297 1 98.69 456 THR B O 1
ATOM 8188 N N . ARG B 1 457 ? 0.106 -15.141 19.5 1 98.56 457 ARG B N 1
ATOM 8189 C CA . ARG B 1 457 ? 1.561 -15.25 19.562 1 98.56 457 ARG B CA 1
ATOM 8190 C C . ARG B 1 457 ? 2.217 -13.883 19.375 1 98.56 457 ARG B C 1
ATOM 8192 O O . ARG B 1 457 ? 3.127 -13.523 20.125 1 98.56 457 ARG B O 1
ATOM 8199 N N . LEU B 1 458 ? 1.786 -13.102 18.375 1 98.69 458 LEU B N 1
ATOM 8200 C CA . LEU B 1 458 ? 2.354 -11.781 18.109 1 98.69 458 LEU B CA 1
ATOM 8201 C C . LEU B 1 458 ? 2.17 -10.844 19.297 1 98.69 458 LEU B C 1
ATOM 8203 O O . LEU B 1 458 ? 3.076 -10.086 19.625 1 98.69 458 LEU B O 1
ATOM 8207 N N . GLN B 1 459 ? 0.961 -10.867 19.938 1 98.38 459 GLN B N 1
ATOM 8208 C CA . GLN B 1 459 ? 0.721 -10.047 21.109 1 98.38 459 GLN B CA 1
ATOM 8209 C C . GLN B 1 459 ? 1.684 -10.406 22.234 1 98.38 459 GLN B C 1
ATOM 8211 O O . GLN B 1 459 ? 2.26 -9.523 22.875 1 98.38 459 GLN B O 1
ATOM 8216 N N . ALA B 1 460 ? 1.829 -11.727 22.469 1 98.25 460 ALA B N 1
ATOM 8217 C CA . ALA B 1 460 ? 2.723 -12.188 23.531 1 98.25 460 ALA B CA 1
ATOM 8218 C C . ALA B 1 460 ? 4.156 -11.734 23.281 1 98.25 460 ALA B C 1
ATOM 8220 O O . ALA B 1 460 ? 4.84 -11.281 24.203 1 98.25 460 ALA B O 1
ATOM 8221 N N . GLU B 1 461 ? 4.594 -11.828 22.094 1 97.88 461 GLU B N 1
ATOM 8222 C CA . GLU B 1 461 ? 5.98 -11.523 21.734 1 97.88 461 GLU B CA 1
ATOM 8223 C C . GLU B 1 461 ? 6.223 -10.023 21.703 1 97.88 461 GLU B C 1
ATOM 8225 O O . GLU B 1 461 ? 7.309 -9.555 22.062 1 97.88 461 GLU B O 1
ATOM 8230 N N . ALA B 1 462 ? 5.242 -9.227 21.234 1 97.31 462 ALA B N 1
ATOM 8231 C CA . ALA B 1 462 ? 5.383 -7.777 21.156 1 97.31 462 ALA B CA 1
ATOM 8232 C C . ALA B 1 462 ? 5.234 -7.141 22.531 1 97.31 462 ALA B C 1
ATOM 8234 O O . ALA B 1 462 ? 5.773 -6.059 22.781 1 97.31 462 ALA B O 1
ATOM 8235 N N . GLY B 1 463 ? 4.453 -7.828 23.438 1 96.25 463 GLY B N 1
ATOM 8236 C CA . GLY B 1 463 ? 4.203 -7.277 24.766 1 96.25 463 GLY B CA 1
ATOM 8237 C C . GLY B 1 463 ? 3.498 -5.934 24.719 1 96.25 463 GLY B C 1
ATOM 8238 O O . GLY B 1 463 ? 2.502 -5.77 24.016 1 96.25 463 GLY B O 1
ATOM 8239 N N . ALA B 1 464 ? 4.012 -5.008 25.516 1 95.5 464 ALA B N 1
ATOM 8240 C CA . ALA B 1 464 ? 3.363 -3.707 25.656 1 95.5 464 ALA B CA 1
ATOM 8241 C C . ALA B 1 464 ? 3.701 -2.789 24.5 1 95.5 464 ALA B C 1
ATOM 8243 O O . ALA B 1 464 ? 3.119 -1.711 24.359 1 95.5 464 ALA B O 1
ATOM 8244 N N . HIS B 1 465 ? 4.625 -3.209 23.625 1 96.94 465 HIS B N 1
ATOM 8245 C CA . HIS B 1 465 ? 5.098 -2.357 22.531 1 96.94 465 HIS B CA 1
ATOM 8246 C C . HIS B 1 465 ? 4.043 -2.209 21.453 1 96.94 465 HIS B C 1
ATOM 8248 O O . HIS B 1 465 ? 4.098 -1.272 20.641 1 96.94 465 HIS B O 1
ATOM 8254 N N . LEU B 1 466 ? 3.086 -3.086 21.328 1 97.94 466 LEU B N 1
ATOM 8255 C CA . LEU B 1 466 ? 1.989 -3.021 20.375 1 97.94 466 LEU B CA 1
ATOM 8256 C C . LEU B 1 466 ? 0.757 -3.744 20.906 1 97.94 466 LEU B C 1
ATOM 8258 O O . LEU B 1 466 ? 0.829 -4.922 21.266 1 97.94 466 LEU B O 1
ATOM 8262 N N . ASP B 1 467 ? -0.309 -3.072 20.953 1 98.06 467 ASP B N 1
ATOM 8263 C CA . ASP B 1 467 ? -1.554 -3.625 21.469 1 98.06 467 ASP B CA 1
ATOM 8264 C C . ASP B 1 467 ? -2.41 -4.211 20.359 1 98.06 467 ASP B C 1
ATOM 8266 O O . ASP B 1 467 ? -2.855 -3.486 19.469 1 98.06 467 ASP B O 1
ATOM 8270 N N . LEU B 1 468 ? -2.678 -5.504 20.391 1 98.62 468 LEU B N 1
ATOM 8271 C CA . LEU B 1 468 ? -3.445 -6.176 19.344 1 98.62 468 LEU B CA 1
ATOM 8272 C C . LEU B 1 468 ? -4.777 -6.676 19.875 1 98.62 468 LEU B C 1
ATOM 8274 O O . LEU B 1 468 ? -5.398 -7.57 19.297 1 98.62 468 LEU B O 1
ATOM 8278 N N . GLN B 1 469 ? -5.285 -6.129 20.953 1 98.44 469 GLN B N 1
ATOM 8279 C CA . GLN B 1 469 ? -6.465 -6.625 21.656 1 98.44 469 GLN B CA 1
ATOM 8280 C C . GLN B 1 469 ? -7.707 -6.547 20.781 1 98.44 469 GLN B C 1
ATOM 8282 O O . GLN B 1 469 ? -8.516 -7.477 20.75 1 98.44 469 GLN B O 1
ATOM 8287 N N . VAL B 1 470 ? -7.895 -5.449 20.094 1 98.69 470 VAL B N 1
ATOM 8288 C CA . VAL B 1 470 ? -9.062 -5.285 19.219 1 98.69 470 VAL B CA 1
ATOM 8289 C C . VAL B 1 470 ? -9.062 -6.359 18.141 1 98.69 470 VAL B C 1
ATOM 8291 O O . VAL B 1 470 ? -10.102 -6.957 17.859 1 98.69 470 VAL B O 1
ATOM 8294 N N . ALA B 1 471 ? -7.891 -6.59 17.516 1 98.81 471 ALA B N 1
ATOM 8295 C CA . ALA B 1 471 ? -7.77 -7.633 16.5 1 98.81 471 ALA B CA 1
ATOM 8296 C C . ALA B 1 471 ? -8.125 -9 17.078 1 98.81 471 ALA B C 1
ATOM 8298 O O . ALA B 1 471 ? -8.828 -9.789 16.438 1 98.81 471 ALA B O 1
ATOM 8299 N N . LEU B 1 472 ? -7.645 -9.281 18.297 1 98.81 472 LEU B N 1
ATOM 8300 C CA . LEU B 1 472 ? -7.902 -10.555 18.969 1 98.81 472 LEU B CA 1
ATOM 8301 C C . LEU B 1 472 ? -9.391 -10.734 19.219 1 98.81 472 LEU B C 1
ATOM 8303 O O . LEU B 1 472 ? -9.945 -11.812 18.969 1 98.81 472 LEU B O 1
ATOM 8307 N N . GLU B 1 473 ? -10.047 -9.727 19.672 1 98.81 473 GLU B N 1
ATOM 8308 C CA . GLU B 1 473 ? -11.477 -9.781 19.938 1 98.81 473 GLU B CA 1
ATOM 8309 C C . GLU B 1 473 ? -12.273 -10.031 18.656 1 98.81 473 GLU B C 1
ATOM 8311 O O . GLU B 1 473 ? -13.203 -10.836 18.656 1 98.81 473 GLU B O 1
ATOM 8316 N N . ARG B 1 474 ? -11.867 -9.352 17.656 1 98.75 474 ARG B N 1
ATOM 8317 C CA . ARG B 1 474 ? -12.578 -9.5 16.391 1 98.75 474 ARG B CA 1
ATOM 8318 C C . ARG B 1 474 ? -12.305 -10.867 15.766 1 98.75 474 ARG B C 1
ATOM 8320 O O . ARG B 1 474 ? -13.195 -11.469 15.156 1 98.75 474 ARG B O 1
ATOM 8327 N N . ALA B 1 475 ? -11.07 -11.375 15.906 1 98.69 475 ALA B N 1
ATOM 8328 C CA . ALA B 1 475 ? -10.773 -12.727 15.445 1 98.69 475 ALA B CA 1
ATOM 8329 C C . ALA B 1 475 ? -11.602 -13.758 16.203 1 98.69 475 ALA B C 1
ATOM 8331 O O . ALA B 1 475 ? -12.062 -14.742 15.625 1 98.69 475 ALA B O 1
ATOM 8332 N N . GLN B 1 476 ? -11.828 -13.531 17.5 1 98.69 476 GLN B N 1
ATOM 8333 C CA . GLN B 1 476 ? -12.672 -14.414 18.297 1 98.69 476 GLN B CA 1
ATOM 8334 C C . GLN B 1 476 ? -14.109 -14.391 17.797 1 98.69 476 GLN B C 1
ATOM 8336 O O . GLN B 1 476 ? -14.766 -15.438 17.719 1 98.69 476 GLN B O 1
ATOM 8341 N N . ALA B 1 477 ? -14.57 -13.188 17.516 1 98.5 477 ALA B N 1
ATOM 8342 C CA . ALA B 1 477 ? -15.922 -13.07 16.969 1 98.5 477 ALA B CA 1
ATOM 8343 C C . ALA B 1 477 ? -16.031 -13.812 15.633 1 98.5 477 ALA B C 1
ATOM 8345 O O . ALA B 1 477 ? -17.062 -14.422 15.336 1 98.5 477 ALA B O 1
ATOM 8346 N N . LEU B 1 478 ? -15.016 -13.781 14.82 1 98.38 478 LEU B N 1
ATOM 8347 C CA . LEU B 1 478 ? -15.008 -14.5 13.547 1 98.38 478 LEU B CA 1
ATOM 8348 C C . LEU B 1 478 ? -15.039 -16 13.773 1 98.38 478 LEU B C 1
ATOM 8350 O O . LEU B 1 478 ? -15.617 -16.75 12.969 1 98.38 478 LEU B O 1
ATOM 8354 N N . ALA B 1 479 ? -14.344 -16.469 14.836 1 98.38 479 ALA B N 1
ATOM 8355 C CA . ALA B 1 479 ? -14.375 -17.891 15.164 1 98.38 479 ALA B CA 1
ATOM 8356 C C . ALA B 1 479 ? -15.805 -18.359 15.406 1 98.38 479 ALA B C 1
ATOM 8358 O O . ALA B 1 479 ? -16.188 -19.453 14.953 1 98.38 479 ALA B O 1
ATOM 8359 N N . ALA B 1 480 ? -16.547 -17.547 16.109 1 97.75 480 ALA B N 1
ATOM 8360 C CA . ALA B 1 480 ? -17.953 -17.891 16.359 1 97.75 480 ALA B CA 1
ATOM 8361 C C . ALA B 1 480 ? -18.734 -17.922 15.047 1 97.75 480 ALA B C 1
ATOM 8363 O O . ALA B 1 480 ? -19.594 -18.781 14.859 1 97.75 480 ALA B O 1
ATOM 8364 N N . ARG B 1 481 ? -18.453 -16.938 14.188 1 97.31 481 ARG B N 1
ATOM 8365 C CA . ARG B 1 481 ? -19.094 -16.891 12.883 1 97.31 481 ARG B CA 1
ATOM 8366 C C . ARG B 1 481 ? -18.766 -18.141 12.055 1 97.31 481 ARG B C 1
ATOM 8368 O O . ARG B 1 481 ? -19.625 -18.688 11.375 1 97.31 481 ARG B O 1
ATOM 8375 N N . ALA B 1 482 ? -17.516 -18.547 12.047 1 98.12 482 ALA B N 1
ATOM 8376 C CA . ALA B 1 482 ? -17.078 -19.734 11.305 1 98.12 482 ALA B CA 1
ATOM 8377 C C . ALA B 1 482 ? -17.75 -21 11.836 1 98.12 482 ALA B C 1
ATOM 8379 O O . ALA B 1 482 ? -18.141 -21.875 11.062 1 98.12 482 ALA B O 1
ATOM 8380 N N . GLU B 1 483 ? -17.922 -21.094 13.156 1 97.94 483 GLU B N 1
ATOM 8381 C CA . GLU B 1 483 ? -18.609 -22.219 13.773 1 97.94 483 GLU B CA 1
ATOM 8382 C C . GLU B 1 483 ? -20.078 -22.281 13.344 1 97.94 483 GLU B C 1
ATOM 8384 O O . GLU B 1 483 ? -20.594 -23.344 13.023 1 97.94 483 GLU B O 1
ATOM 8389 N N . GLU B 1 484 ? -20.703 -21.141 13.43 1 97.31 484 GLU B N 1
ATOM 8390 C CA . GLU B 1 484 ? -22.094 -21.078 13.008 1 97.31 484 GLU B CA 1
ATOM 8391 C C . GLU B 1 484 ? -22.25 -21.516 11.555 1 97.31 484 GLU B C 1
ATOM 8393 O O . GLU B 1 484 ? -23.172 -22.281 11.219 1 97.31 484 GLU B O 1
ATOM 8398 N N . LEU B 1 485 ? -21.422 -21 10.703 1 97.88 485 LEU B N 1
ATOM 8399 C CA .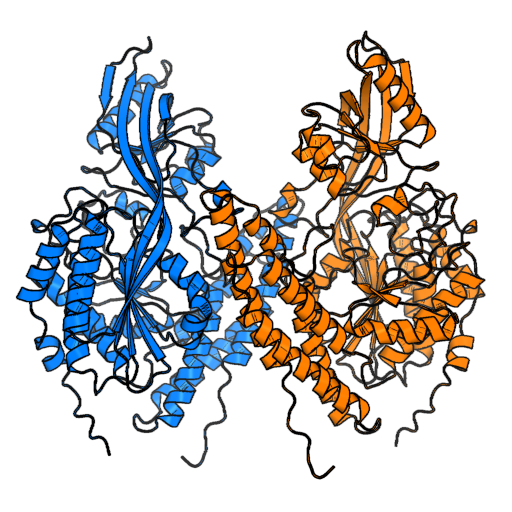 LEU B 1 485 ? -21.469 -21.375 9.289 1 97.88 485 LEU B CA 1
ATOM 8400 C C . LEU B 1 485 ? -21.297 -22.875 9.117 1 97.88 485 LEU B C 1
ATOM 8402 O O . LEU B 1 485 ? -22.016 -23.5 8.336 1 97.88 485 LEU B O 1
ATOM 8406 N N . ALA B 1 486 ? -20.344 -23.469 9.805 1 97.69 486 ALA B N 1
ATOM 8407 C CA . ALA B 1 486 ? -20.078 -24.906 9.719 1 97.69 486 ALA B CA 1
ATOM 8408 C C . ALA B 1 486 ? -21.297 -25.703 10.148 1 97.69 486 ALA B C 1
ATOM 8410 O O . ALA B 1 486 ? -21.625 -26.719 9.523 1 97.69 486 ALA B O 1
ATOM 8411 N N . GLN B 1 487 ? -21.984 -25.297 11.203 1 97.12 487 GLN B N 1
ATOM 8412 C CA . GLN B 1 487 ? -23.172 -25.969 11.703 1 97.12 487 GLN B CA 1
ATOM 8413 C C . GLN B 1 487 ? -24.297 -25.922 10.672 1 97.12 487 GLN B C 1
ATOM 8415 O O . GLN B 1 487 ? -24.969 -26.922 10.43 1 97.12 487 GLN B O 1
ATOM 8420 N N . ARG B 1 488 ? -24.469 -24.812 10.109 1 96.69 488 ARG B N 1
ATOM 8421 C CA . ARG B 1 488 ? -25.516 -24.672 9.109 1 96.69 488 ARG B CA 1
ATOM 8422 C C . ARG B 1 488 ? -25.219 -25.5 7.871 1 96.69 488 ARG B C 1
ATOM 8424 O O . ARG B 1 488 ? -26.141 -26.062 7.258 1 96.69 488 ARG B O 1
ATOM 8431 N N . CYS B 1 489 ? -23.984 -25.547 7.469 1 96.88 489 CYS B N 1
ATOM 8432 C CA . CYS B 1 489 ? -23.594 -26.359 6.324 1 96.88 489 CYS B CA 1
ATOM 8433 C C . CYS B 1 489 ? -23.859 -27.844 6.59 1 96.88 489 CYS B C 1
ATOM 8435 O O . CYS B 1 489 ? -24.234 -28.578 5.684 1 96.88 489 CYS B O 1
ATOM 8437 N N . ALA B 1 490 ? -23.688 -28.266 7.816 1 96.12 490 ALA B N 1
ATOM 8438 C CA . ALA B 1 490 ? -23.875 -29.656 8.195 1 96.12 490 ALA B CA 1
ATOM 8439 C C . ALA B 1 490 ? -25.344 -30.031 8.195 1 96.12 490 ALA B C 1
ATOM 8441 O O . ALA B 1 490 ? -25.703 -31.188 7.988 1 96.12 490 ALA B O 1
ATOM 8442 N N . LEU B 1 491 ? -26.203 -29.078 8.352 1 95.12 491 LEU B N 1
ATOM 8443 C CA . LEU B 1 491 ? -27.625 -29.359 8.578 1 95.12 491 LEU B CA 1
ATOM 8444 C C . LEU B 1 491 ? -28.438 -29.125 7.301 1 95.12 491 LEU B C 1
ATOM 8446 O O . LEU B 1 491 ? -29.578 -29.578 7.195 1 95.12 491 LEU B O 1
ATOM 8450 N N . VAL B 1 492 ? -27.875 -28.453 6.332 1 95.5 492 VAL B N 1
ATOM 8451 C CA . VAL B 1 492 ? -28.641 -28.047 5.16 1 95.5 492 VAL B CA 1
ATOM 8452 C C . VAL B 1 492 ? -28.969 -29.281 4.312 1 95.5 492 VAL B C 1
ATOM 8454 O O . VAL B 1 492 ? -28.125 -30.156 4.125 1 95.5 492 VAL B O 1
ATOM 8457 N N . ALA B 1 493 ? -30.203 -29.344 3.838 1 94.12 493 ALA B N 1
ATOM 8458 C CA . ALA B 1 493 ? -30.625 -30.422 2.947 1 94.12 493 ALA B CA 1
ATOM 8459 C C . ALA B 1 493 ? -30.047 -30.234 1.545 1 94.12 493 ALA B C 1
ATOM 8461 O O . ALA B 1 493 ? -30.062 -29.125 1.012 1 94.12 493 ALA B O 1
ATOM 8462 N N . PRO B 1 494 ? -29.562 -31.266 0.946 1 91.31 494 PRO B N 1
ATOM 8463 C CA . PRO B 1 494 ? -28.953 -31.156 -0.382 1 91.31 494 PRO B CA 1
ATOM 8464 C C . PRO B 1 494 ? -29.906 -30.609 -1.432 1 91.31 494 PRO B C 1
ATOM 8466 O O . PRO B 1 494 ? -29.484 -30.031 -2.432 1 91.31 494 PRO B O 1
ATOM 8469 N N . GLU B 1 495 ? -31.234 -30.703 -1.233 1 92.81 495 GLU B N 1
ATOM 8470 C CA . GLU B 1 495 ? -32.219 -30.25 -2.201 1 92.81 495 GLU B CA 1
ATOM 8471 C C . GLU B 1 495 ? -32.531 -28.766 -2.037 1 92.81 495 GLU B C 1
ATOM 8473 O O . GLU B 1 495 ? -33.156 -28.156 -2.916 1 92.81 495 GLU B O 1
ATOM 8478 N N . ASP B 1 496 ? -32.094 -28.219 -0.921 1 94.62 496 ASP B N 1
ATOM 8479 C CA . ASP B 1 496 ? -32.375 -26.812 -0.644 1 94.62 496 ASP B CA 1
ATOM 8480 C C . ASP B 1 496 ? -31.328 -25.906 -1.292 1 94.62 496 ASP B C 1
ATOM 8482 O O . ASP B 1 496 ? -30.547 -25.266 -0.596 1 94.62 496 ASP B O 1
ATOM 8486 N N . LEU B 1 497 ? -31.484 -25.734 -2.564 1 94.69 497 LEU B N 1
ATOM 8487 C CA . LEU B 1 497 ? -30.469 -25.016 -3.348 1 94.69 497 LEU B CA 1
ATOM 8488 C C . LEU B 1 497 ? -30.453 -23.547 -2.973 1 94.69 497 LEU B C 1
ATOM 8490 O O . LEU B 1 497 ? -29.391 -22.906 -3.018 1 94.69 497 LEU B O 1
ATOM 8494 N N . ALA B 1 498 ? -31.562 -23.016 -2.592 1 94.06 498 ALA B N 1
ATOM 8495 C CA . ALA B 1 498 ? -31.625 -21.609 -2.207 1 94.06 498 ALA B CA 1
ATOM 8496 C C . ALA B 1 498 ? -30.766 -21.344 -0.976 1 94.06 498 ALA B C 1
ATOM 8498 O O . ALA B 1 498 ? -29.969 -20.391 -0.957 1 94.06 498 ALA B O 1
ATOM 8499 N N . THR B 1 499 ? -30.953 -22.188 0.035 1 95.25 499 THR B N 1
ATOM 8500 C CA . THR B 1 499 ? -30.156 -22.047 1.249 1 95.25 499 THR B CA 1
ATOM 8501 C C . THR B 1 499 ? -28.688 -22.328 0.962 1 95.25 499 THR B C 1
ATOM 8503 O O . THR B 1 499 ? -27.797 -21.656 1.498 1 95.25 499 THR B O 1
ATOM 8506 N N . ILE B 1 500 ? -28.422 -23.312 0.138 1 96.31 500 ILE B N 1
ATOM 8507 C CA . ILE B 1 500 ? -27.047 -23.656 -0.221 1 96.31 500 ILE B CA 1
ATOM 8508 C C . ILE B 1 500 ? -26.375 -22.453 -0.886 1 96.31 500 ILE B C 1
ATOM 8510 O O . ILE B 1 500 ? -25.203 -22.156 -0.599 1 96.31 500 ILE B O 1
ATOM 8514 N N . GLN B 1 501 ? -27.125 -21.75 -1.719 1 95 501 GLN B N 1
ATOM 8515 C CA . GLN B 1 501 ? -26.562 -20.578 -2.393 1 95 501 GLN B CA 1
ATOM 8516 C C . GLN B 1 501 ? -26.203 -19.484 -1.391 1 95 501 GLN B C 1
ATOM 8518 O O . GLN B 1 501 ? -25.172 -18.812 -1.544 1 95 501 GLN B O 1
ATOM 8523 N N . VAL B 1 502 ? -27 -19.297 -0.382 1 95.44 502 VAL B N 1
ATOM 8524 C CA . VAL B 1 502 ? -26.719 -18.328 0.667 1 95.44 502 VAL B CA 1
ATOM 8525 C C . VAL B 1 502 ? -25.453 -18.719 1.413 1 95.44 502 VAL B C 1
ATOM 8527 O O . VAL B 1 502 ? -24.578 -17.891 1.665 1 95.44 502 VAL B O 1
ATOM 8530 N N . LEU B 1 503 ? -25.312 -20.016 1.744 1 97.06 503 LEU B N 1
ATOM 8531 C CA . LEU B 1 503 ? -24.141 -20.516 2.461 1 97.06 503 LEU B CA 1
ATOM 8532 C C . LEU B 1 503 ? -22.875 -20.375 1.614 1 97.06 503 LEU B C 1
ATOM 8534 O O . LEU B 1 503 ? -21.844 -19.938 2.111 1 97.06 503 LEU B O 1
ATOM 8538 N N . ASN B 1 504 ? -23.016 -20.688 0.354 1 97.5 504 ASN B N 1
ATOM 8539 C CA . ASN B 1 504 ? -21.875 -20.547 -0.554 1 97.5 504 ASN B CA 1
ATOM 8540 C C . ASN B 1 504 ? -21.422 -19.094 -0.656 1 97.5 504 ASN B C 1
ATOM 8542 O O . ASN B 1 504 ? -20.219 -18.812 -0.701 1 97.5 504 ASN B O 1
ATOM 8546 N N . THR B 1 505 ? -22.391 -18.203 -0.714 1 96.5 505 THR B N 1
ATOM 8547 C CA . THR B 1 505 ? -22.078 -16.781 -0.781 1 96.5 505 THR B CA 1
ATOM 8548 C C . THR B 1 505 ? -21.297 -16.344 0.456 1 96.5 505 THR B C 1
ATOM 8550 O O . THR B 1 505 ? -20.344 -15.57 0.353 1 96.5 505 THR B O 1
ATOM 8553 N N . ARG B 1 506 ? -21.688 -16.844 1.588 1 96.88 506 ARG B N 1
ATOM 8554 C CA . ARG B 1 506 ? -20.984 -16.516 2.824 1 96.88 506 ARG B CA 1
ATOM 8555 C C . ARG B 1 506 ? -19.594 -17.141 2.863 1 96.88 506 ARG B C 1
ATOM 8557 O O . ARG B 1 506 ? -18.641 -16.516 3.357 1 96.88 506 ARG B O 1
ATOM 8564 N N . MET B 1 507 ? -19.453 -18.344 2.377 1 98.12 507 MET B N 1
ATOM 8565 C CA . MET B 1 507 ? -18.141 -18.969 2.307 1 98.12 507 MET B CA 1
ATOM 8566 C C . MET B 1 507 ? -17.203 -18.172 1.415 1 98.12 507 MET B C 1
ATOM 8568 O O . MET B 1 507 ? -16.031 -17.984 1.756 1 98.12 507 MET B O 1
ATOM 8572 N N . LYS B 1 508 ? -17.734 -17.734 0.304 1 97.94 508 LYS B N 1
ATOM 8573 C CA . LYS B 1 508 ? -16.922 -16.906 -0.573 1 97.94 508 LYS B CA 1
ATOM 8574 C C . LYS B 1 508 ? -16.484 -15.617 0.136 1 97.94 508 LYS B C 1
ATOM 8576 O O . LYS B 1 508 ? -15.344 -15.188 0.01 1 97.94 508 LYS B O 1
ATOM 8581 N N . ALA B 1 509 ? -17.406 -15.031 0.888 1 97.69 509 ALA B N 1
ATOM 8582 C CA . ALA B 1 509 ? -17.094 -13.828 1.646 1 97.69 509 ALA B CA 1
ATOM 8583 C C . ALA B 1 509 ? -15.992 -14.102 2.672 1 97.69 509 ALA B C 1
ATOM 8585 O O . ALA B 1 509 ? -15.094 -13.273 2.859 1 97.69 509 ALA B O 1
ATOM 8586 N N . PHE B 1 510 ? -16.078 -15.242 3.332 1 97.81 510 PHE B N 1
ATOM 8587 C CA . PHE B 1 510 ? -15.039 -15.633 4.27 1 97.81 510 PHE B CA 1
ATOM 8588 C C . PHE B 1 510 ? -13.688 -15.727 3.572 1 97.81 510 PHE B C 1
ATOM 8590 O O . PHE B 1 510 ? -12.703 -15.164 4.043 1 97.81 510 PHE B O 1
ATOM 8597 N N . SER B 1 511 ? -13.648 -16.391 2.426 1 98.31 511 SER B N 1
ATOM 8598 C CA . SER B 1 511 ? -12.398 -16.578 1.69 1 98.31 511 SER B CA 1
ATOM 8599 C C . SER B 1 511 ? -11.812 -15.234 1.26 1 98.31 511 SER B C 1
ATOM 8601 O O . SER B 1 511 ? -10.617 -14.992 1.433 1 98.31 511 SER B O 1
ATOM 8603 N N . ARG B 1 512 ? -12.703 -14.344 0.699 1 98.44 512 ARG B N 1
ATOM 8604 C CA . ARG B 1 512 ? -12.273 -13.039 0.203 1 98.44 512 ARG B CA 1
ATOM 8605 C C . ARG B 1 512 ? -11.719 -12.18 1.334 1 98.44 512 ARG B C 1
ATOM 8607 O O . ARG B 1 512 ? -10.945 -11.25 1.094 1 98.44 512 ARG B O 1
ATOM 8614 N N . SER B 1 513 ? -12.117 -12.484 2.572 1 98.06 513 SER B N 1
ATOM 8615 C CA . SER B 1 513 ? -11.703 -11.68 3.713 1 98.06 513 SER B CA 1
ATOM 8616 C C . SER B 1 513 ? -10.469 -12.266 4.391 1 98.06 513 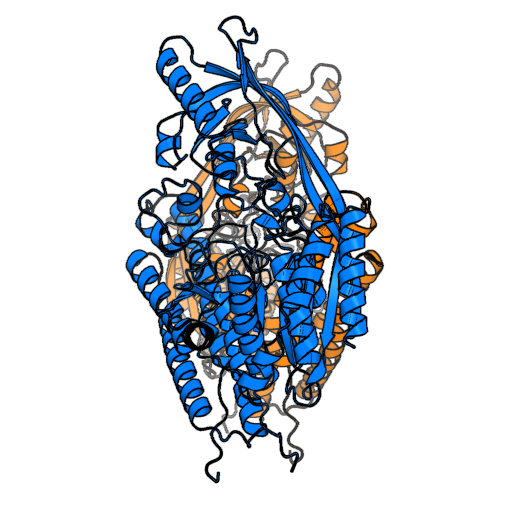SER B C 1
ATOM 8618 O O . SER B 1 513 ? -9.5 -11.555 4.652 1 98.06 513 SER B O 1
ATOM 8620 N N . LEU B 1 514 ? -10.445 -13.586 4.637 1 98.31 514 LEU B N 1
ATOM 8621 C CA . LEU B 1 514 ? -9.453 -14.203 5.516 1 98.31 514 LEU B CA 1
ATOM 8622 C C . LEU B 1 514 ? -8.141 -14.43 4.773 1 98.31 514 LEU B C 1
ATOM 8624 O O . LEU B 1 514 ? -7.062 -14.297 5.359 1 98.31 514 LEU B O 1
ATOM 8628 N N . ILE B 1 515 ? -8.188 -14.781 3.514 1 98.38 515 ILE B N 1
ATOM 8629 C CA . ILE B 1 515 ? -6.969 -15.117 2.779 1 98.38 515 ILE B CA 1
ATOM 8630 C C . ILE B 1 515 ? -6.09 -13.875 2.65 1 98.38 515 ILE B C 1
ATOM 8632 O O . ILE B 1 515 ? -4.902 -13.906 2.969 1 98.38 515 ILE B O 1
ATOM 8636 N N . PRO B 1 516 ? -6.652 -12.703 2.24 1 98.06 516 PRO B N 1
ATOM 8637 C CA . PRO B 1 516 ? -5.785 -11.523 2.203 1 98.06 516 PRO B CA 1
ATOM 8638 C C . PRO B 1 516 ? -5.191 -11.18 3.57 1 98.06 516 PRO B C 1
ATOM 8640 O O . PRO B 1 516 ? -4.039 -10.758 3.658 1 98.06 516 PRO B O 1
ATOM 8643 N N . ILE B 1 517 ? -5.938 -11.336 4.676 1 98.19 517 ILE B N 1
ATOM 8644 C CA . ILE B 1 517 ? -5.434 -11.039 6.012 1 98.19 517 ILE B CA 1
ATOM 8645 C C . ILE B 1 517 ? -4.246 -11.945 6.332 1 98.19 517 ILE B C 1
ATOM 8647 O O . ILE B 1 517 ? -3.221 -11.484 6.832 1 98.19 517 ILE B O 1
ATOM 8651 N N . LEU B 1 518 ? -4.293 -13.203 5.934 1 97.75 518 LEU B N 1
ATOM 8652 C CA . LEU B 1 518 ? -3.32 -14.219 6.316 1 97.75 518 LEU B CA 1
ATOM 8653 C C . LEU B 1 518 ? -2.109 -14.195 5.391 1 97.75 518 LEU B C 1
ATOM 8655 O O . LEU B 1 518 ? -1.002 -14.555 5.797 1 97.75 518 LEU B O 1
ATOM 8659 N N . TYR B 1 519 ? -2.314 -13.672 4.121 1 97.19 519 TYR B N 1
ATOM 8660 C CA . TYR B 1 519 ? -1.299 -14.062 3.15 1 97.19 519 TYR B CA 1
ATOM 8661 C C . TYR B 1 519 ? -0.783 -12.844 2.385 1 97.19 519 TYR B C 1
ATOM 8663 O O . TYR B 1 519 ? 0.074 -12.977 1.508 1 97.19 519 TYR B O 1
ATOM 8671 N N . THR B 1 520 ? -1.293 -11.602 2.627 1 97.06 520 THR B N 1
ATOM 8672 C CA . THR B 1 520 ? -0.836 -10.461 1.842 1 97.06 520 THR B CA 1
ATOM 8673 C C . THR B 1 520 ? -0.202 -9.406 2.74 1 97.06 520 THR B C 1
ATOM 8675 O O . THR B 1 520 ? -0.742 -9.078 3.799 1 97.06 520 THR B O 1
ATOM 8678 N N . GLY B 1 521 ? 1.003 -8.969 2.346 1 96.38 521 GLY B N 1
ATOM 8679 C CA . GLY B 1 521 ? 1.672 -7.848 2.98 1 96.38 521 GLY B CA 1
ATOM 8680 C C . GLY B 1 521 ? 1.703 -6.602 2.111 1 96.38 521 GLY B C 1
ATOM 8681 O O . GLY B 1 521 ? 1.727 -5.484 2.625 1 96.38 521 GLY B O 1
ATOM 8682 N N . ALA B 1 522 ? 1.625 -6.734 0.789 1 94.94 522 ALA B N 1
ATOM 8683 C CA . ALA B 1 522 ? 1.739 -5.637 -0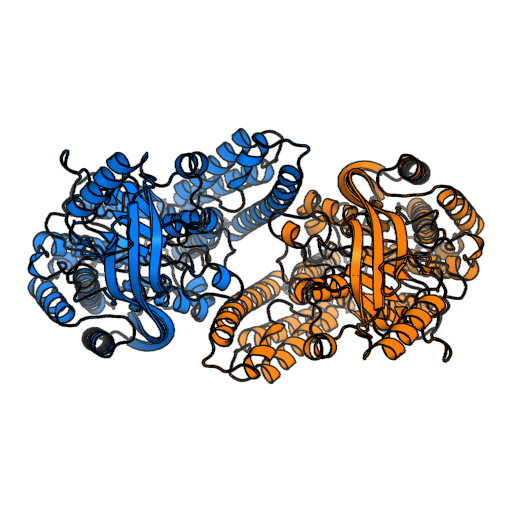.169 1 94.94 522 ALA B CA 1
ATOM 8684 C C . ALA B 1 522 ? 0.367 -5.059 -0.505 1 94.94 522 ALA B C 1
ATOM 8686 O O . ALA B 1 522 ? 0.267 -4.051 -1.208 1 94.94 522 ALA B O 1
ATOM 8687 N N . GLY B 1 523 ? -0.677 -5.703 0.017 1 94.38 523 GLY B N 1
ATOM 8688 C CA . GLY B 1 523 ? -2.029 -5.293 -0.322 1 94.38 523 GLY B CA 1
ATOM 8689 C C . GLY B 1 523 ? -2.713 -6.234 -1.297 1 94.38 523 GLY B C 1
ATOM 8690 O O . GLY B 1 523 ? -2.057 -7.062 -1.93 1 94.38 523 GLY B O 1
ATOM 8691 N N . ARG B 1 524 ? -4.008 -6.035 -1.494 1 96.81 524 ARG B N 1
ATOM 8692 C CA . ARG B 1 524 ? -4.84 -6.973 -2.238 1 96.81 524 ARG B CA 1
ATOM 8693 C C . ARG B 1 524 ? -4.582 -6.867 -3.736 1 96.81 524 ARG B C 1
ATOM 8695 O O . ARG B 1 524 ? -4.781 -7.832 -4.477 1 96.81 524 ARG B O 1
ATOM 8702 N N . PHE B 1 525 ? -4.109 -5.684 -4.195 1 97.94 525 PHE B N 1
ATOM 8703 C CA . PHE B 1 525 ? -4.059 -5.461 -5.633 1 97.94 525 PHE B CA 1
ATOM 8704 C C . PHE B 1 525 ? -2.623 -5.531 -6.141 1 97.94 525 PHE B C 1
ATOM 8706 O O . PHE B 1 525 ? -2.369 -5.332 -7.332 1 97.94 525 PHE B O 1
ATOM 8713 N N . ASP B 1 526 ? -1.695 -5.746 -5.211 1 96.75 526 ASP B N 1
ATOM 8714 C CA . ASP B 1 526 ? -0.288 -5.93 -5.555 1 96.75 526 ASP B CA 1
ATOM 8715 C C . ASP B 1 526 ? 0.175 -7.352 -5.234 1 96.75 526 ASP B C 1
ATOM 8717 O O . ASP B 1 526 ? -0.628 -8.195 -4.828 1 96.75 526 ASP B O 1
ATOM 8721 N N . HIS B 1 527 ? 1.443 -7.609 -5.492 1 97.06 527 HIS B N 1
ATOM 8722 C CA . HIS B 1 527 ? 1.998 -8.93 -5.238 1 97.06 527 HIS B CA 1
ATOM 8723 C C . HIS B 1 527 ? 3.219 -8.852 -4.328 1 97.06 527 HIS B C 1
ATOM 8725 O O . HIS B 1 527 ? 4.109 -8.031 -4.547 1 97.06 527 HIS B O 1
ATOM 8731 N N . ASP B 1 528 ? 3.211 -9.68 -3.293 1 96.5 528 ASP B N 1
ATOM 8732 C CA . ASP B 1 528 ? 4.363 -9.797 -2.404 1 96.5 528 ASP B CA 1
ATOM 8733 C C . ASP B 1 528 ? 5.547 -10.438 -3.123 1 96.5 528 ASP B C 1
ATOM 8735 O O . ASP B 1 528 ? 5.375 -11.102 -4.148 1 96.5 528 ASP B O 1
ATOM 8739 N N . PRO B 1 529 ? 6.777 -10.242 -2.664 1 94.81 529 PRO B N 1
ATOM 8740 C CA . PRO B 1 529 ? 7.957 -10.852 -3.281 1 94.81 529 PRO B CA 1
ATOM 8741 C C . PRO B 1 529 ? 7.922 -12.383 -3.244 1 94.81 529 PRO B C 1
ATOM 8743 O O . PRO B 1 529 ? 7.172 -12.961 -2.457 1 94.81 529 PRO B O 1
ATOM 8746 N N . ALA B 1 530 ? 8.727 -12.969 -4.07 1 93.06 530 ALA B N 1
ATOM 8747 C CA . ALA B 1 530 ? 8.773 -14.414 -4.234 1 93.06 530 ALA B CA 1
ATOM 8748 C C . ALA B 1 530 ? 9.625 -15.062 -3.148 1 93.06 530 ALA B C 1
ATOM 8750 O O . ALA B 1 530 ? 10.562 -15.812 -3.447 1 93.06 530 ALA B O 1
ATOM 8751 N N . TRP B 1 531 ? 9.344 -14.805 -1.922 1 89.06 531 TRP B N 1
ATOM 8752 C CA . TRP B 1 531 ? 9.914 -15.523 -0.786 1 89.06 531 TRP B CA 1
ATOM 8753 C C . TRP B 1 531 ? 8.875 -15.711 0.312 1 89.06 531 TRP B C 1
ATOM 8755 O O . TRP B 1 531 ? 7.762 -15.188 0.22 1 89.06 531 TRP B O 1
ATOM 8765 N N . GLY B 1 532 ? 9.125 -16.594 1.199 1 86.06 532 GLY B N 1
ATOM 8766 C CA . GLY B 1 532 ? 8.18 -16.938 2.242 1 86.06 532 GLY B CA 1
ATOM 8767 C C . GLY B 1 532 ? 7.723 -15.758 3.066 1 86.06 532 GLY B C 1
ATOM 8768 O O . GLY B 1 532 ? 8.516 -14.852 3.355 1 86.06 532 GLY B O 1
ATOM 8769 N N . LEU B 1 533 ? 6.402 -15.695 3.383 1 89.69 533 LEU B N 1
ATOM 8770 C CA . LEU B 1 533 ? 5.805 -14.672 4.234 1 89.69 533 LEU B CA 1
ATOM 8771 C C . LEU B 1 533 ? 5.176 -15.297 5.477 1 89.69 533 LEU B C 1
ATOM 8773 O O . LEU B 1 533 ? 4.488 -16.312 5.379 1 89.69 533 LEU B O 1
ATOM 8777 N N . PRO B 1 534 ? 5.465 -14.789 6.578 1 93.5 534 PRO B N 1
ATOM 8778 C CA . PRO B 1 534 ? 4.734 -15.25 7.758 1 93.5 534 PRO B CA 1
ATOM 8779 C C . PRO B 1 534 ? 3.248 -14.914 7.703 1 93.5 534 PRO B C 1
ATOM 8781 O O . PRO B 1 534 ? 2.846 -14 6.973 1 93.5 534 PRO B O 1
ATOM 8784 N N . PRO B 1 535 ? 2.416 -15.711 8.43 1 96.5 535 PRO B N 1
ATOM 8785 C CA . PRO B 1 535 ? 0.998 -15.344 8.477 1 96.5 535 PRO B CA 1
ATOM 8786 C C . PRO B 1 535 ? 0.767 -13.945 9.039 1 96.5 535 PRO B C 1
ATOM 8788 O O . PRO B 1 535 ? 1.495 -13.508 9.938 1 96.5 535 PRO B O 1
ATOM 8791 N N . ILE B 1 536 ? -0.24 -13.305 8.523 1 98.25 536 ILE B N 1
ATOM 8792 C CA . ILE B 1 536 ? -0.542 -11.906 8.82 1 98.25 536 ILE B CA 1
ATOM 8793 C C . ILE B 1 536 ? 0.71 -11.055 8.625 1 98.25 536 ILE B C 1
ATOM 8795 O O . ILE B 1 536 ? 1.2 -10.43 9.57 1 98.25 536 ILE B O 1
ATOM 8799 N N . PRO B 1 537 ? 1.136 -10.953 7.387 1 97.88 537 PRO B N 1
ATOM 8800 C CA . PRO B 1 537 ? 2.42 -10.305 7.094 1 97.88 537 PRO B CA 1
ATOM 8801 C C . PRO B 1 537 ? 2.486 -8.867 7.598 1 97.88 537 PRO B C 1
ATOM 8803 O O . PRO B 1 537 ? 3.557 -8.391 7.988 1 97.88 537 PRO B O 1
ATOM 8806 N N . LEU B 1 538 ? 1.411 -8.125 7.676 1 98.25 538 LEU B N 1
ATOM 8807 C CA . LEU B 1 538 ? 1.385 -6.723 8.062 1 98.25 538 LEU B CA 1
ATOM 8808 C C . LEU B 1 538 ? 1.847 -6.547 9.508 1 98.25 538 LEU B C 1
ATOM 8810 O O . LEU B 1 538 ? 2.311 -5.473 9.891 1 98.25 538 LEU B O 1
ATOM 8814 N N . LEU B 1 539 ? 1.75 -7.613 10.32 1 98.62 539 LEU B N 1
ATOM 8815 C CA . LEU B 1 539 ? 2.08 -7.488 11.734 1 98.62 539 LEU B CA 1
ATOM 8816 C C . LEU B 1 539 ? 3.273 -8.367 12.094 1 98.62 539 LEU B C 1
ATOM 8818 O O . LEU B 1 539 ? 3.66 -8.453 13.258 1 98.62 539 LEU B O 1
ATOM 8822 N N . ALA B 1 540 ? 3.904 -8.977 11.102 1 97.31 540 ALA B N 1
ATOM 8823 C CA . ALA B 1 540 ? 4.898 -10.023 11.32 1 97.31 540 ALA B CA 1
ATOM 8824 C C . ALA B 1 540 ? 6.129 -9.477 12.031 1 97.31 540 ALA B C 1
ATOM 8826 O O . ALA B 1 540 ? 6.836 -10.211 12.719 1 97.31 540 ALA B O 1
ATOM 8827 N N . ASP B 1 541 ? 6.387 -8.188 11.914 1 97.19 541 ASP B N 1
ATOM 8828 C CA . ASP B 1 541 ? 7.59 -7.602 12.492 1 97.19 541 ASP B CA 1
ATOM 8829 C C . ASP B 1 541 ? 7.344 -7.141 13.922 1 97.19 541 ASP B C 1
ATOM 8831 O O . ASP B 1 541 ? 8.234 -6.578 14.562 1 97.19 541 ASP B O 1
ATOM 8835 N N . ALA B 1 542 ? 6.137 -7.344 14.461 1 97.81 542 ALA B N 1
ATOM 8836 C CA . ALA B 1 542 ? 5.777 -6.867 15.789 1 97.81 542 ALA B CA 1
ATOM 8837 C C . ALA B 1 542 ? 6.766 -7.371 16.844 1 97.81 542 ALA B C 1
ATOM 8839 O O . ALA B 1 542 ? 7.203 -6.609 17.703 1 97.81 542 ALA B O 1
ATOM 8840 N N . PRO B 1 543 ? 7.246 -8.648 16.75 1 97.25 543 PRO B N 1
ATOM 8841 C CA . PRO B 1 543 ? 8.172 -9.156 17.781 1 97.25 543 PRO B CA 1
ATOM 8842 C C . PRO B 1 543 ? 9.508 -8.422 17.781 1 97.25 543 PRO B C 1
ATOM 8844 O O . PRO B 1 543 ? 10.18 -8.359 18.812 1 97.25 543 PRO B O 1
ATOM 8847 N N . ARG B 1 544 ? 9.883 -7.91 16.625 1 96.56 544 ARG B N 1
ATOM 8848 C CA . ARG B 1 544 ? 11.164 -7.211 16.516 1 96.56 544 ARG B CA 1
ATOM 8849 C C . ARG B 1 544 ? 11.211 -6.004 17.438 1 96.56 544 ARG B C 1
ATOM 8851 O O . ARG B 1 544 ? 12.281 -5.605 17.891 1 96.56 544 ARG B O 1
ATOM 8858 N N . LEU B 1 545 ? 10.055 -5.336 17.734 1 96.44 545 LEU B N 1
ATOM 8859 C CA . LEU B 1 545 ? 10 -4.164 18.594 1 96.44 545 LEU B CA 1
ATOM 8860 C C . LEU B 1 545 ? 10.562 -4.48 19.984 1 96.44 545 LEU B C 1
ATOM 8862 O O . LEU B 1 545 ? 11.297 -3.672 20.562 1 96.44 545 LEU B O 1
ATOM 8866 N N . ALA B 1 546 ? 10.203 -5.664 20.453 1 94.75 546 ALA B N 1
ATOM 8867 C CA . ALA B 1 546 ? 10.578 -6.055 21.812 1 94.75 546 ALA B CA 1
ATOM 8868 C C . ALA B 1 546 ? 12.094 -6.199 21.938 1 94.75 546 ALA B C 1
ATOM 8870 O O . ALA B 1 546 ? 12.641 -6.105 23.031 1 94.75 546 ALA B O 1
ATOM 8871 N N . ARG B 1 547 ? 12.781 -6.363 20.844 1 94.94 547 ARG B N 1
ATOM 8872 C CA . ARG B 1 547 ? 14.219 -6.598 20.859 1 94.94 547 ARG B CA 1
ATOM 8873 C C . ARG B 1 547 ? 14.984 -5.32 20.531 1 94.94 547 ARG B C 1
ATOM 8875 O O . ARG B 1 547 ? 16.219 -5.289 20.625 1 94.94 547 ARG B O 1
ATOM 8882 N N . MET B 1 548 ? 14.344 -4.289 20.203 1 96.19 548 MET B N 1
ATOM 8883 C CA . MET B 1 548 ? 14.977 -3.039 19.797 1 96.19 548 MET B CA 1
ATOM 8884 C C . MET B 1 548 ? 15.117 -2.088 20.984 1 96.19 548 MET B C 1
ATOM 8886 O O . MET B 1 548 ? 14.367 -2.184 21.953 1 96.19 548 MET B O 1
ATOM 8890 N N . ASP B 1 549 ? 16.141 -1.228 20.891 1 96.5 549 ASP B N 1
ATOM 8891 C CA . ASP B 1 549 ? 16.234 -0.106 21.812 1 96.5 549 ASP B CA 1
ATOM 8892 C C . ASP B 1 549 ? 15.078 0.873 21.625 1 96.5 549 ASP B C 1
ATOM 8894 O O . ASP B 1 549 ? 14.953 1.492 20.562 1 96.5 549 ASP B O 1
ATOM 8898 N N . PRO B 1 550 ? 14.219 1.004 22.625 1 94.94 550 PRO B N 1
ATOM 8899 C CA . PRO B 1 550 ? 13.031 1.847 22.484 1 94.94 550 PRO B CA 1
ATOM 8900 C C . PRO B 1 550 ? 13.375 3.311 22.219 1 94.94 550 PRO B C 1
ATOM 8902 O O . PRO B 1 550 ? 12.492 4.098 21.859 1 94.94 550 PRO B O 1
ATOM 8905 N N . ASP B 1 551 ? 14.602 3.727 22.344 1 94.62 551 ASP B N 1
ATOM 8906 C CA . ASP B 1 551 ? 15 5.113 22.125 1 94.62 551 ASP B CA 1
ATOM 8907 C C . ASP B 1 551 ? 15.625 5.285 20.734 1 94.62 551 ASP B C 1
ATOM 8909 O O . ASP B 1 551 ? 15.945 6.406 20.328 1 94.62 551 ASP B O 1
ATOM 8913 N N . SER B 1 552 ? 15.719 4.188 20.031 1 96.44 552 SER B N 1
ATOM 8914 C CA . SER B 1 552 ? 16.375 4.246 18.734 1 96.44 552 SER B CA 1
ATOM 8915 C C . SER B 1 552 ? 15.414 4.723 17.641 1 96.44 552 SER B C 1
ATOM 8917 O O . SER B 1 552 ? 14.195 4.59 17.797 1 96.44 552 SER B O 1
ATOM 8919 N N . ASP B 1 553 ? 15.977 5.336 16.562 1 96.81 553 ASP B N 1
ATOM 8920 C CA . ASP B 1 553 ? 15.195 5.711 15.375 1 96.81 553 ASP B CA 1
ATOM 8921 C C . ASP B 1 553 ? 14.438 4.516 14.82 1 96.81 553 ASP B C 1
ATOM 8923 O O . ASP B 1 553 ? 13.25 4.621 14.5 1 96.81 553 ASP B O 1
ATOM 8927 N N . GLU B 1 554 ? 15.125 3.406 14.758 1 96.75 554 GLU B N 1
ATOM 8928 C CA . GLU B 1 554 ? 14.57 2.203 14.141 1 96.75 554 GLU B CA 1
ATOM 8929 C C . GLU B 1 554 ? 13.32 1.733 14.883 1 96.75 554 GLU B C 1
ATOM 8931 O O . GLU B 1 554 ? 12.352 1.294 14.258 1 96.75 554 GLU B O 1
ATOM 8936 N N . TYR B 1 555 ? 13.391 1.797 16.266 1 97.31 555 TYR B N 1
ATOM 8937 C CA . TYR B 1 555 ? 12.227 1.426 17.062 1 97.31 555 TYR B CA 1
ATOM 8938 C C . TYR B 1 555 ? 11.031 2.309 16.734 1 97.31 555 TYR B C 1
ATOM 8940 O O . TYR B 1 555 ? 9.938 1.807 16.469 1 97.31 555 TYR B O 1
ATOM 8948 N N . HIS B 1 556 ? 11.219 3.617 16.672 1 98.19 556 HIS B N 1
ATOM 8949 C CA . HIS B 1 556 ? 10.125 4.555 16.438 1 98.19 556 HIS B CA 1
ATOM 8950 C C . HIS B 1 556 ? 9.578 4.414 15.016 1 98.19 556 HIS B C 1
ATOM 8952 O O . HIS B 1 556 ? 8.359 4.48 14.805 1 98.19 556 HIS B O 1
ATOM 8958 N N . PHE B 1 557 ? 10.508 4.242 14.016 1 98.44 557 PHE B N 1
ATOM 8959 C CA . PHE B 1 557 ? 10.078 4.059 12.633 1 98.44 557 PHE B CA 1
ATOM 8960 C C . PHE B 1 557 ? 9.188 2.826 12.508 1 98.44 557 PHE B C 1
ATOM 8962 O O . PHE B 1 557 ? 8.102 2.896 11.93 1 98.44 557 PHE B O 1
ATOM 8969 N N . LEU B 1 558 ? 9.664 1.728 13.055 1 98.31 558 LEU B N 1
ATOM 8970 C CA . LEU B 1 558 ? 8.938 0.466 12.938 1 98.31 558 LEU B CA 1
ATOM 8971 C C . LEU B 1 558 ? 7.621 0.521 13.703 1 98.31 558 LEU B C 1
ATOM 8973 O O . LEU B 1 558 ? 6.598 0.027 13.219 1 98.31 558 LEU B O 1
ATOM 8977 N N . ARG B 1 559 ? 7.645 1.056 14.906 1 98.38 559 ARG B N 1
ATOM 8978 C CA . ARG B 1 559 ? 6.414 1.149 15.688 1 98.38 559 ARG B CA 1
ATOM 8979 C C . ARG B 1 559 ? 5.355 1.962 14.953 1 98.38 559 ARG B C 1
ATOM 8981 O O . ARG B 1 559 ? 4.176 1.601 14.953 1 98.38 559 ARG B O 1
ATOM 8988 N N . THR B 1 560 ? 5.77 3.096 14.359 1 98.38 560 THR B N 1
ATOM 8989 C CA . THR B 1 560 ? 4.844 3.9 13.57 1 98.38 560 THR B CA 1
ATOM 8990 C C . THR B 1 560 ? 4.203 3.062 12.469 1 98.38 560 THR B C 1
ATOM 8992 O O . THR B 1 560 ? 2.982 3.062 12.312 1 98.38 560 THR B O 1
ATOM 8995 N N . GLN B 1 561 ? 4.992 2.301 11.75 1 98.38 561 GLN B N 1
ATOM 8996 C CA . GLN B 1 561 ? 4.496 1.438 10.68 1 98.38 561 GLN B CA 1
ATOM 8997 C C . GLN B 1 561 ? 3.537 0.383 11.227 1 98.38 561 GLN B C 1
ATOM 8999 O O . GLN B 1 561 ? 2.49 0.12 10.641 1 98.38 561 GLN B O 1
ATOM 9004 N N . LEU B 1 562 ? 3.895 -0.226 12.344 1 98.62 562 LEU B N 1
ATOM 9005 C CA . LEU B 1 562 ? 3.111 -1.329 12.891 1 98.62 562 LEU B CA 1
ATOM 9006 C C . LEU B 1 562 ? 1.784 -0.829 13.453 1 98.62 562 LEU B C 1
ATOM 9008 O O . LEU B 1 562 ? 0.774 -1.533 13.398 1 98.62 562 LEU B O 1
ATOM 9012 N N . VAL B 1 563 ? 1.744 0.407 13.984 1 98.69 563 VAL B N 1
ATOM 9013 C CA . VAL B 1 563 ? 0.482 0.991 14.422 1 98.69 563 VAL B CA 1
ATOM 9014 C C . VAL B 1 563 ? -0.452 1.168 13.234 1 98.69 563 VAL B C 1
ATOM 9016 O O . VAL B 1 563 ? -1.636 0.827 13.305 1 98.69 563 VAL B O 1
ATOM 9019 N N . ARG B 1 564 ? 0.06 1.677 12.141 1 98.69 564 ARG B N 1
ATOM 9020 C CA . ARG B 1 564 ? -0.73 1.848 10.93 1 98.69 564 ARG B CA 1
ATOM 9021 C C . ARG B 1 564 ? -1.189 0.501 10.383 1 98.69 564 ARG B C 1
ATOM 9023 O O . ARG B 1 564 ? -2.348 0.346 9.992 1 98.69 564 ARG B O 1
ATOM 9030 N N . ASN B 1 565 ? -0.245 -0.478 10.352 1 98.62 565 ASN B N 1
ATOM 9031 C CA . ASN B 1 565 ? -0.589 -1.827 9.914 1 98.62 565 ASN B CA 1
ATOM 9032 C C . ASN B 1 565 ? -1.673 -2.441 10.797 1 98.62 565 ASN B C 1
ATOM 9034 O O . ASN B 1 565 ? -2.564 -3.133 10.305 1 98.62 565 ASN B O 1
ATOM 9038 N N . ARG B 1 566 ? -1.531 -2.254 12.117 1 98.75 566 ARG B N 1
ATOM 9039 C CA . ARG B 1 566 ? -2.545 -2.74 13.047 1 98.75 566 ARG B CA 1
ATOM 9040 C C . ARG B 1 566 ? -3.916 -2.164 12.711 1 98.75 566 ARG B C 1
ATOM 9042 O O . ARG B 1 566 ? -4.918 -2.879 12.734 1 98.75 566 ARG B O 1
ATOM 9049 N N . ASN B 1 567 ? -3.994 -0.856 12.414 1 98.75 567 ASN B N 1
ATOM 9050 C CA . ASN B 1 567 ? -5.258 -0.249 12.008 1 98.75 567 ASN B CA 1
ATOM 9051 C C . ASN B 1 567 ? -5.828 -0.922 10.766 1 98.75 567 ASN B C 1
ATOM 9053 O O . ASN B 1 567 ? -7.035 -1.167 10.688 1 98.75 567 ASN B O 1
ATOM 9057 N N . ALA B 1 568 ? -4.977 -1.221 9.797 1 98.62 568 ALA B N 1
ATOM 9058 C CA . ALA B 1 568 ? -5.406 -1.899 8.578 1 98.62 568 ALA B CA 1
ATOM 9059 C C . ALA B 1 568 ? -5.973 -3.281 8.891 1 98.62 568 ALA B C 1
ATOM 9061 O O . ALA B 1 568 ? -7.023 -3.66 8.367 1 98.62 568 ALA B O 1
ATOM 9062 N N . VAL B 1 569 ? -5.289 -4.035 9.727 1 98.81 569 VAL B N 1
ATOM 9063 C CA . VAL B 1 569 ? -5.73 -5.379 10.094 1 98.81 569 VAL B CA 1
ATOM 9064 C C . VAL B 1 569 ? -7.039 -5.297 10.883 1 98.81 569 VAL B C 1
ATOM 9066 O O . VAL B 1 569 ? -7.965 -6.07 10.633 1 98.81 569 VAL B O 1
ATOM 9069 N N . ASN B 1 570 ? -7.137 -4.312 11.859 1 98.75 570 ASN B N 1
ATOM 9070 C CA . ASN B 1 570 ? -8.367 -4.102 12.609 1 98.75 570 ASN B CA 1
ATOM 9071 C C . ASN B 1 570 ? -9.562 -3.863 11.688 1 98.75 570 ASN B C 1
ATOM 9073 O O . ASN B 1 570 ? -10.617 -4.465 11.867 1 98.75 570 ASN B O 1
ATOM 9077 N N . MET B 1 571 ? -9.352 -3.023 10.727 1 98.38 571 MET B N 1
ATOM 9078 C CA . MET B 1 571 ? -10.453 -2.682 9.836 1 98.38 571 MET B CA 1
ATOM 9079 C C . MET B 1 571 ? -10.789 -3.852 8.914 1 98.38 571 MET B C 1
ATOM 9081 O O . MET B 1 571 ? -11.953 -4.07 8.578 1 98.38 571 MET B O 1
ATOM 9085 N N . ALA B 1 572 ? -9.773 -4.598 8.438 1 98.31 572 ALA B N 1
ATOM 9086 C CA . ALA B 1 572 ? -10.023 -5.781 7.617 1 98.31 572 ALA B CA 1
ATOM 9087 C C . ALA B 1 572 ? -10.852 -6.812 8.375 1 98.31 572 ALA B C 1
ATOM 9089 O O . ALA B 1 572 ? -11.766 -7.418 7.812 1 98.31 572 ALA B O 1
ATOM 9090 N N . LEU B 1 573 ? -10.523 -7.008 9.656 1 98.75 573 LEU B N 1
ATOM 9091 C CA . LEU B 1 573 ? -11.266 -7.949 10.484 1 98.75 573 LEU B CA 1
ATOM 9092 C C . LEU B 1 573 ? -12.688 -7.457 10.719 1 98.75 573 LEU B C 1
ATOM 9094 O O . LEU B 1 573 ? -13.633 -8.25 10.711 1 98.75 573 LEU B O 1
ATOM 9098 N N . ARG B 1 574 ? -12.844 -6.191 10.922 1 98.31 574 ARG B N 1
ATOM 9099 C CA . ARG B 1 574 ? -14.172 -5.613 11.078 1 98.31 574 ARG B CA 1
ATOM 9100 C C . ARG B 1 574 ? -15.016 -5.844 9.828 1 98.31 574 ARG B C 1
ATOM 9102 O O . ARG B 1 574 ? -16.172 -6.25 9.922 1 98.31 574 ARG B O 1
ATOM 9109 N N . GLU B 1 575 ? -14.438 -5.586 8.719 1 96.94 575 GLU B N 1
ATOM 9110 C CA . GLU B 1 575 ? -15.141 -5.793 7.453 1 96.94 575 GLU B CA 1
ATOM 9111 C C . GLU B 1 575 ? -15.469 -7.266 7.238 1 96.94 575 GLU B C 1
ATOM 9113 O O . GLU B 1 575 ? -16.531 -7.598 6.707 1 96.94 575 GLU B O 1
ATOM 9118 N N . ALA B 1 576 ? -14.547 -8.117 7.598 1 98 576 ALA B N 1
ATOM 9119 C CA . ALA B 1 576 ? -14.812 -9.547 7.508 1 98 576 ALA B CA 1
ATOM 9120 C C . ALA B 1 576 ? -16.047 -9.93 8.312 1 98 576 ALA B C 1
ATOM 9122 O O . ALA B 1 576 ? -16.906 -10.68 7.832 1 98 576 ALA B O 1
ATOM 9123 N N . LEU B 1 577 ? -16.172 -9.406 9.539 1 98.06 577 LEU B N 1
ATOM 9124 C CA . LEU B 1 577 ? -17.312 -9.688 10.398 1 98.06 577 LEU B CA 1
ATOM 9125 C C . LEU B 1 577 ? -18.609 -9.211 9.75 1 98.06 577 LEU B C 1
ATOM 9127 O O . LEU B 1 577 ? -19.625 -9.898 9.797 1 98.06 577 LEU B O 1
ATOM 9131 N N . GLU B 1 578 ? -18.516 -8.086 9.117 1 95.75 578 GLU B N 1
ATOM 9132 C CA . GLU B 1 578 ? -19.688 -7.523 8.461 1 95.75 578 GLU B CA 1
ATOM 9133 C C . GLU B 1 578 ? -20.094 -8.367 7.258 1 95.75 578 GLU B C 1
ATOM 9135 O O . GLU B 1 578 ? -21.281 -8.641 7.059 1 95.75 578 GLU B O 1
ATOM 9140 N N . ARG B 1 579 ? -19.172 -8.805 6.523 1 94.75 579 ARG B N 1
ATOM 9141 C CA . ARG B 1 579 ? -19.438 -9.484 5.258 1 94.75 579 ARG B CA 1
ATOM 9142 C C . ARG B 1 579 ? -19.859 -10.93 5.496 1 94.75 579 ARG B C 1
ATOM 9144 O O . ARG B 1 579 ? -20.453 -11.562 4.609 1 94.75 579 ARG B O 1
ATOM 9151 N N . THR B 1 580 ? -19.609 -11.477 6.645 1 95.56 580 THR B N 1
ATOM 9152 C CA . THR B 1 580 ? -19.844 -12.898 6.859 1 95.56 580 THR B CA 1
ATOM 9153 C C . THR B 1 580 ? -21.062 -13.109 7.754 1 95.56 580 THR B C 1
ATOM 9155 O O . THR B 1 580 ? -21.312 -14.227 8.219 1 95.56 580 THR B O 1
ATOM 9158 N N . SER B 1 581 ? -21.797 -12.016 8.016 1 91.56 581 SER B N 1
ATOM 9159 C CA . SER B 1 581 ? -23.016 -12.133 8.805 1 91.56 581 SER B CA 1
ATOM 9160 C C . SER B 1 581 ? -24.047 -13.008 8.102 1 91.56 581 SER B C 1
ATOM 9162 O O . SER B 1 581 ? -24.219 -12.914 6.883 1 91.56 581 SER B O 1
ATOM 9164 N N . LEU B 1 582 ? -24.688 -13.969 8.828 1 88.88 582 LEU B N 1
ATOM 9165 C CA . LEU B 1 582 ? -25.703 -14.867 8.281 1 88.88 582 LEU B CA 1
ATOM 9166 C C . LEU B 1 582 ? -27.109 -14.391 8.633 1 88.88 582 LEU B C 1
ATOM 9168 O O . LEU B 1 582 ? -27.344 -13.93 9.758 1 88.88 582 LEU B O 1
ATOM 9172 N N . PRO B 1 583 ? -28.031 -14.375 7.641 1 85.19 583 PRO B N 1
ATOM 9173 C CA . PRO B 1 583 ? -29.422 -14.07 7.988 1 85.19 583 PRO B CA 1
ATOM 9174 C C . PRO B 1 583 ? -30.016 -15.078 8.969 1 85.19 583 PRO B C 1
ATOM 9176 O O . PRO B 1 583 ? -29.562 -16.219 9.039 1 85.19 583 PRO B O 1
ATOM 9179 N N . PRO B 1 584 ? -31 -14.594 9.758 1 79.81 584 PRO B N 1
ATOM 9180 C CA . PRO B 1 584 ? -31.641 -15.539 10.68 1 79.81 584 PRO B CA 1
ATOM 9181 C C . PRO B 1 584 ? -32.281 -16.719 9.953 1 79.81 584 PRO B C 1
ATOM 9183 O O . PRO B 1 584 ? -32.719 -16.594 8.82 1 79.81 584 PRO B O 1
ATOM 9186 N N . LEU B 1 585 ? -32.094 -18.031 10.555 1 72.25 585 LEU B N 1
ATOM 9187 C CA . LEU B 1 585 ? -32.719 -19.25 10.008 1 72.25 585 LEU B CA 1
ATOM 9188 C C . LEU B 1 585 ? -34.219 -19.141 10.008 1 72.25 585 LEU B C 1
ATOM 9190 O O . LEU B 1 585 ? -34.812 -18.562 10.93 1 72.25 585 LEU B O 1
ATOM 9194 N N . ASN B 1 586 ? -34.906 -19.328 8.836 1 60.72 586 ASN B N 1
ATOM 9195 C CA . ASN B 1 586 ? -36.344 -19.406 8.828 1 60.72 586 ASN B CA 1
ATOM 9196 C C . ASN B 1 586 ? -36.875 -20.484 9.781 1 60.72 586 ASN B C 1
ATOM 9198 O O . ASN B 1 586 ? -36.594 -21.672 9.594 1 60.72 586 ASN B O 1
ATOM 9202 N N . PRO B 1 587 ? -37.531 -20.125 10.906 1 51.88 587 PRO B N 1
ATOM 9203 C CA . PRO B 1 587 ? -38.062 -21.125 11.836 1 51.88 587 PRO B CA 1
ATOM 9204 C C . PRO B 1 587 ? -38.969 -22.141 11.156 1 51.88 587 PRO B C 1
ATOM 9206 O O . PRO B 1 587 ? -39.156 -23.25 11.656 1 51.88 587 PRO B O 1
ATOM 9209 N N . GLU B 1 588 ? -39.844 -21.875 10.219 1 46.12 588 GLU B N 1
ATOM 9210 C CA . GLU B 1 588 ? -40.844 -22.828 9.688 1 46.12 588 GLU B CA 1
ATOM 9211 C C . GLU B 1 588 ? -40.156 -23.938 8.891 1 46.12 588 GLU B C 1
ATOM 9213 O O . GLU B 1 588 ? -40.812 -24.859 8.422 1 46.12 588 GLU B O 1
ATOM 9218 N N . ARG B 1 589 ? -38.969 -23.844 8.578 1 32.62 589 ARG B N 1
ATOM 9219 C CA . ARG B 1 589 ? -38.438 -24.984 7.844 1 32.62 589 ARG B CA 1
ATOM 9220 C C . ARG B 1 589 ? -37.562 -25.859 8.75 1 32.62 589 ARG B C 1
ATOM 9222 O O . ARG B 1 589 ? -36.719 -25.344 9.508 1 32.62 589 ARG B O 1
#

Sequence (1178 aa):
MNTHNPVDENQLLAQISRERLWETNSTIARWNRHSGTDEEREAFRYVQGLLDEYGLQTTLLEHPALISYPLDASLTLLDDAGAPLATIPCLGTAYSATVEGLEAEVVDLGFGTPEDYARQDVRGKIVLLNGLATPTAVYAAEQAGAIGQIFINDDHLHYMIVSSIWGTPTPASAERIPRTPSVSVVERDGHELRRRIAENSGAGGVRVRLTSHVFMDWQQTPLLVADLPGQNADEFVLFSGHLDSWEVGAMDNGSANATMLEVARILAQHRDVLYRGLRLCFWSGHSHGRYSGSTWYADHFWEELHDHCVAHVNIDSTGARGATFYGSFPAHQELGPFGEAVVREQTGQETHARPMSRAGDMSFNGIGIPALFMSLSQVPFSDQDTDYVSLAFGKLIGGKMPWWWHTSEDTLDKIDLDVLELDTRIYLLTLWRLCHRPLLPMDFRPAVAAILETLTRLQAEAGAHLDLQVALERAQALAARAEELAQRCALVAPEDLATIQVLNTRMKAFSRSLIPILYTGAGRFDHDPAWGLPPIPLLADAPRLARMDPDSDEYHFLRTQLVRNRNAVNMALREALERTSLPPLNPERMNTHNPVDENQLLAQISRERLWETNSTIARWNRHSGTDEEREAFRYVQGLLDEYGLQTTLLEHPALISYPLDASLTLLDDAGAPLATIPCLGTAYSATVEGLEAEVVDLGFGTPEDYARQDVRGKIVLLNGLATPTAVYAAEQAGAIGQIFINDDHLHYMIVSSIWGTPTPASAERIPRTPSVSVVERDGHELRRRIAENSGAGGVRVRLTSHVFMDWQQTPLLVADLPGQNADEFVLFSGHLDSWEVGAMDNGSANATMLEVARILAQHRDVLYRGLRLCFWSGHSHGRYSGSTWYADHFWEELHDHCVAHVNIDSTGARGATFYGSFPAHQELGPFGEAVVREQTGQETHARPMSRAGDMSFNGIGIPALFMSLSQVPFSDQDTDYVSLAFGKLIGGKMPWWWHTSEDTLDKIDLDVLELDTRIYLLTLWRLCHRPLLPMDFRPAVAAILETLTRLQAEAGAHLDLQVALERAQALAARAEELAQRCALVAPEDLATIQVLNTRMKAFSRSLIPILYTGAGRFDHDPAWGLPPIPLLADAPRLARMDPDSDEYHFLRTQLVRNRNAVNMALREALERTSLPPLNPER

Radius of gyration: 33.61 Å; Cα contacts (8 Å, |Δi|>4): 2629; chains: 2; bounding box: 97×91×64 Å

Foldseek 3Di:
DPPLPPPDLVNLLVLFDLVLLLVQLQVLLVFQQFFQDPSVVVNVVVLVVLLVVLPWDKDKDKDKFWFKFFDDKWKFWADPVRHTDDIADKGWETLAAFDDWQKFFEAEQEAQDPVSLVVDQQARHEYEYEFDQEQVNLQSCVVSRHQEYEYEAEQFFFHAHRQQAAAHDDPVSVVSRHHHIYIYGYNVVSVVLVVVQVVCVPPPGIMMIMGTDMDIDMHIGIKMKIKLFAPPNQAEAEEEAESHANTSQSQFPSSQSSLVSSLSSSVSVVSHQWHGMYMYMYAGCVGGRNLNGLQVCCQVCVVSCLRHYAAYEYTGGFQFVQQLDQAEFEWDPFCFVVLQVLLCVLNVDHHGYDHHWLGQNPNQLLSLHTYTGSDGTFHADDPPCPGSQCVVVDVPHRGDHDPCHRGPPSHSVRGHSVRSSSVSSSVSVSNCCCGNQLAHSTQCLVLLVLQLVVLVVLCVLLPPLDDLVLLNVLSVLVNVLSVVLVVCSVPDDSVPNVVSVLSSQLSSLLSSQRSCQFPPQPHSSGDRTRHGAGGRNQQVCSNVLVVDDCPDPVNVVVSVSSRVSSVVSSVSSVVSSVSNDHDDDDPVD/DPPLPPPDLVVLLVLFDLVLLLVQLQVLLVFQQFFQDPSVVVNVVVLVVLLVVLPWDKDKDKDKFWFKFFDDKWKFWADPVRHTDDIADKGWETLAAFDDWDKFFEAEQEAQDPVSLVVDQQARHEYEYEFDQELVNLQSCVVSRHQEYEYEAEQFFFHAHRQQAAAHDDPVSVVSRHHHIYIYGYNVVSVVLVVVQVVCVPPPGIMMIMGTDMDIDMHIGIKMKIKLFAPPNQAEAEEEAESHANTSQSQFPSSQSSLVSSLSSSVSVVSHQWHGMYMYMYAGCVGGRNLNGLQVCCQVCVVSCLRHYAAYEYTGGFQFVQQLDQAEFEWDPFCFVVLQVLLCVLNVDHHGYDHHWLGQNPNQLLSLHTYTGSDGTFHADDPPCPGSQCVVVDVPHRGDHDPCHRGPPSHSVRGHSVRSSSVSSSVSVSNCCCGNQLAHSTQCLVLLVLQLVVLVVLCVLLPPLDDLVLLNVLSVVVNVLSVVLVVCSVPDDSVPNVVSVLSSQLSSLLSSQRSCQFPPQPHSSGDRTRHGAGGRNQQVCSNVLVVDDCPDPVNVVVSVSSRVSSVVSSVSSVVSSVSNDHDDDDPVD

Organism: NCBI:txid1204385

Nearest PDB structures (foldseek):
  2ek8-assembly1_A  TM=7.708E-01  e=1.701E-29  Aneurinibacillus sp. AM-1
  8ac7-assembly2_A  TM=6.415E-01  e=7.585E-27  Pseudomonas aeruginosa
  8acg-assembly5_B  TM=5.436E-01  e=2.347E-26  Pseudomonas aeruginosa
  6yjy-assembly2_B  TM=7.074E-01  e=4.172E-08  Homo sapiens
  4yu9-assembly3_C  TM=6.639E-01  e=9.734E-08  Homo sapiens

Solvent-accessible surface area (backbone atoms only — not comparable to full-atom values): 59197 Å² total; per-residue (Å²): 130,82,75,71,71,78,74,52,65,66,63,58,55,65,64,65,50,69,66,58,38,50,52,45,17,56,55,47,34,70,30,55,13,42,62,54,40,70,46,29,51,50,48,50,49,52,54,50,50,54,41,47,73,51,66,36,55,71,46,80,44,74,43,81,35,59,33,22,40,50,72,49,41,43,36,30,36,36,47,98,85,66,45,84,72,46,76,45,77,45,43,36,28,13,50,30,26,64,42,88,56,50,69,33,45,53,42,81,40,50,74,59,45,74,68,44,56,71,76,42,89,40,61,70,18,26,38,35,30,57,17,70,66,36,22,67,60,53,50,52,40,47,75,58,36,27,58,27,40,38,18,25,31,47,95,50,64,60,66,36,48,38,47,31,52,52,17,67,45,26,71,76,52,49,73,58,56,47,80,34,35,41,34,32,24,32,35,71,61,39,50,51,52,49,50,50,31,66,73,22,62,86,72,82,47,37,38,35,34,38,28,28,41,43,47,70,47,79,31,64,28,55,36,38,39,33,38,42,69,22,73,39,77,67,34,27,36,37,40,34,34,44,63,28,20,95,36,36,13,18,32,49,19,20,32,28,50,19,38,52,51,53,40,51,44,57,49,47,74,46,40,91,64,22,34,27,10,42,32,38,37,40,24,22,18,46,67,32,14,45,22,21,34,43,31,51,48,37,56,76,41,41,65,60,44,53,72,24,42,70,33,34,41,40,46,39,40,34,18,40,58,72,29,76,30,58,52,37,33,30,14,32,52,32,40,20,68,50,52,30,51,48,48,27,71,74,68,72,45,74,46,43,56,37,73,57,64,68,52,79,60,62,51,41,42,34,56,12,46,44,34,38,43,36,42,51,56,16,24,56,72,47,96,80,60,79,54,43,61,42,60,72,75,51,73,80,56,67,42,34,80,58,89,40,60,54,29,94,64,26,38,68,89,47,54,26,68,71,41,30,50,53,50,34,46,44,54,38,53,53,51,46,49,66,21,40,40,78,60,69,72,65,44,49,50,56,43,37,47,50,52,41,50,50,50,50,51,42,31,66,52,13,43,89,80,44,85,50,62,69,46,48,53,44,35,52,54,41,39,53,48,30,49,51,51,52,54,51,63,71,66,56,57,90,83,42,54,70,60,38,51,53,52,43,52,34,50,49,38,44,32,44,38,49,39,25,52,39,68,32,64,60,42,54,62,48,68,53,58,51,51,85,72,58,70,33,35,55,54,57,62,42,41,55,55,60,74,40,57,82,86,38,67,67,34,53,13,44,48,51,44,41,46,25,31,48,52,48,51,40,51,50,45,52,48,35,53,64,57,44,63,75,78,82,78,68,80,91,108,128,84,75,71,72,76,76,52,64,66,63,58,56,64,64,64,49,67,66,56,37,49,51,46,16,56,56,48,33,68,31,55,13,40,61,54,38,68,46,27,50,50,48,50,50,52,53,49,50,55,40,47,70,52,66,36,54,71,47,81,44,75,43,81,36,60,33,22,40,50,72,49,41,43,35,31,37,36,46,97,85,66,45,82,72,47,76,45,78,43,44,36,29,14,50,32,26,63,42,88,55,51,70,34,45,52,43,82,40,50,73,59,44,74,66,43,55,70,75,43,89,40,60,69,18,27,38,35,30,55,17,70,67,36,22,66,58,52,50,53,39,48,73,55,37,26,57,27,40,38,18,24,31,49,96,48,63,59,65,38,48,37,46,32,50,51,18,65,46,26,72,77,53,50,75,56,56,46,80,34,35,41,34,32,24,31,35,71,60,38,51,50,52,49,51,49,32,66,73,22,62,86,71,82,47,36,37,35,34,37,29,27,43,44,47,70,47,80,30,64,27,56,36,40,38,32,39,42,69,22,73,40,77,67,34,28,36,37,41,35,35,42,63,30,18,95,35,37,12,18,30,49,19,19,32,26,48,19,37,52,51,52,40,50,44,56,49,48,75,46,39,91,64,21,34,28,11,41,32,39,37,40,24,20,17,48,68,33,15,44,22,21,35,43,32,52,48,39,57,74,41,40,66,59,46,52,73,22,41,70,33,34,41,39,47,40,41,33,20,39,57,71,28,76,29,57,51,38,32,31,13,33,51,32,40,19,69,51,53,30,52,49,47,27,71,75,67,71,44,74,46,42,56,38,74,56,65,66,52,79,60,63,53,41,40,33,54,12,49,44,34,38,44,35,43,52,57,14,23,55,74,47,96,82,60,80,54,42,62,41,61,70,73,49,75,78,56,69,42,34,79,58,88,39,60,54,30,92,64,26,38,68,89,47,53,27,70,70,41,31,50,51,50,35,47,45,52,38,52,53,52,45,51,66,21,40,40,79,62,68,71,64,45,48,51,56,42,36,48,50,53,41,51,50,50,51,50,42,31,65,52,14,43,92,80,44,86,50,62,69,46,47,54,44,36,52,53,42,40,54,49,30,48,52,52,52,52,52,64,71,66,55,57,90,82,43,54,69,61,37,49,54,52,43,53,34,51,51,38,44,33,44,38,50,38,26,51,39,68,31,63,60,41,53,61,49,67,54,59,51,50,86,72,58,69,34,36,54,54,59,64,42,42,55,55,60,76,40,56,82,85,38,68,67,34,52,13,45,49,50,44,41,46,24,32,47,51,48,51,39,50,51,45,52,49,36,52,62,58,42,62,74,78,84,78,65,80,92,107